Protein AF-F4XIT4-F1 (afdb_monomer)

Foldseek 3Di:
DPDDDPVLLVLLVVLQVVLLVQLLCVFFVVHGPDDPVVSVVSVVVNVVSCVVPVVSDDCQGPVNLFDPDFAPAWDKDFDPAFAFDFAADQDLVSVVVLVVVLCVLVCPPPDPPPPPQFKKKKDFAFQAWKWKFKDAQQATDWIFTCPPRGMTTTLSSLVSLQSQDRRGWQCVLVVFPGGQRMKMWMKGKWAFPVLLVVVQVVCVVVVHDHDLDGHVVRVVLSRGSRSVSSNSSNIHIATQDMDRDDDPPPDPGSDDDDQWSVSRNVVCVSRSHHHRPLMDIASDSVSVVVSFVVCLVCQVVDSGHGFAMKMFRTGVVSQVSQQADPRHRSGIHGHGYNFDKDKWAQQDWDWAQALQQWTFIKTQTDFDDGLRHTDRIAGQGFPVSLVVQQDFHGWIFIWGADVNPHIHTDHTDVVRDDPPTDGDDDDQADPQPRHGWDDDPPDRTIGDPPCQRLNNQLNLLQLCCDPQALVQPLCDSQLSNQCSVVPQDRHNLSLLVDDLVNQCPDPPRHSVSSVSRNVSSLSSLPDFQLRNQCSNVQPPCHSVNSVQLCVQVQAPVSQLPDALLRSCPGPPQHSVNSCRSNVCSVDPVSVVVVVSSVVSNHHRGGPDPDDDDDDAAQAAPAEEEEFEQAPPDDPSRLCVLQVVSRYHYDHADDLRHQEYEDYPPRPPRVVVCVVSVHHYDYPVRSVVSSDDDDDDDDDDDDDDFDDPVQLVLLQQCCDCLALVQPLCHSLQSNQCRVVVQDRHLLSLLVDDLVNSCPDPPDDSVSSVSRNVSSVLSLLDAQLRNQCSLVQPPCHSVNSVQLCVQQVHPVSLLPDALVRQCVGPPRHSVSSVSSNVQSPDPVSVVNVVSSVVSNRDHASLPLQQLCCDCLALVQPLCHSLLSVQCSSVVQDRAPLSLLVDDLVSSCPGPPDDSVSSVSRNVSSVVSLEEAQLRNQSSLVQPPCDSVNSVQLCLQVQDPVSQQPDALVRSCPGVPGHSVNSCSSNVQSVDPVSVVSVVSSVVSNRHHDGDPPRPDDDDQQLAAQAEEEEFEQAPPDDPVRLCVVCVVSRYHYDHADDLRHQEYEDYPCRPPRVVVCVVSVHHYDYPVRSVVSD

Solvent-accessible surface area (backbone atoms only — not comparable to full-atom values): 59706 Å² total; per-residue (Å²): 124,78,82,88,48,73,67,58,56,52,49,51,54,49,44,46,51,52,54,50,53,40,47,43,24,38,60,49,64,74,49,65,83,62,58,68,72,58,52,52,50,50,50,49,51,45,51,52,51,36,66,64,39,59,89,72,64,50,88,55,39,80,79,58,27,62,70,95,68,62,51,96,70,71,50,80,41,72,48,96,64,69,52,66,51,69,44,80,19,73,48,70,66,54,43,51,51,51,50,55,54,50,46,56,72,65,46,78,81,54,70,96,83,63,88,76,81,64,39,30,35,38,33,74,31,68,48,39,35,53,36,42,36,37,22,48,62,42,31,62,75,42,26,27,41,46,70,82,20,51,37,13,40,47,35,38,64,37,50,49,33,25,71,31,52,56,43,47,52,40,43,77,84,66,75,52,96,64,68,60,66,47,41,38,39,30,30,37,32,26,33,37,47,69,55,43,52,50,52,34,51,56,25,53,77,69,72,43,85,63,65,61,42,48,33,60,44,29,49,58,39,62,66,46,51,42,33,63,62,32,40,76,58,58,42,41,50,32,48,80,46,71,45,67,76,88,65,79,92,82,62,88,69,73,67,84,77,60,70,29,51,64,48,33,50,54,48,41,38,56,36,47,34,25,46,68,88,77,49,44,82,20,69,43,73,64,48,48,49,52,54,49,55,56,42,69,76,44,50,84,80,46,68,45,60,62,59,30,35,32,42,30,55,21,47,44,71,57,37,65,74,57,37,61,58,100,54,25,44,60,41,38,37,31,44,32,53,78,59,59,69,40,75,32,37,26,73,39,74,48,73,45,57,38,47,84,17,39,46,29,41,32,36,32,35,46,80,28,76,49,91,65,35,79,41,43,59,25,46,40,78,24,61,61,53,38,60,73,53,67,48,31,44,54,28,33,27,34,33,30,27,57,96,76,71,47,39,30,64,76,44,63,42,74,92,62,44,52,95,83,50,51,79,71,75,80,72,65,41,30,95,84,65,64,46,68,45,47,60,56,92,95,53,75,56,36,23,40,78,60,75,78,25,64,49,23,34,39,36,42,45,44,47,27,27,28,81,78,26,39,45,24,61,78,57,44,67,72,54,41,46,51,35,41,75,72,65,71,33,77,51,76,52,39,63,75,70,65,51,64,69,69,38,39,74,38,89,96,28,49,68,72,55,26,51,49,33,52,51,24,53,60,56,29,30,74,40,55,23,34,25,49,54,28,25,71,59,49,60,84,42,44,62,66,51,20,41,56,51,33,71,78,27,44,32,56,68,55,50,61,69,43,49,46,69,63,45,32,69,38,92,93,36,49,65,69,38,16,46,35,52,39,54,50,56,70,35,67,70,49,50,51,48,51,53,47,34,49,74,72,53,42,40,56,44,50,88,69,83,82,76,86,85,86,83,87,54,79,30,60,89,40,30,34,28,75,40,46,53,48,96,88,46,55,75,63,57,52,47,48,44,36,43,78,12,40,20,44,77,47,97,68,89,52,100,78,41,57,34,36,39,51,26,57,83,45,55,79,65,48,61,53,30,60,78,67,72,40,47,74,34,44,66,71,54,46,59,52,60,47,44,91,68,83,83,86,76,80,87,75,95,75,94,78,81,65,52,77,64,49,44,52,52,43,44,50,28,30,28,80,70,20,41,46,25,65,84,60,41,63,74,53,47,46,50,34,24,70,70,61,66,32,82,51,74,40,38,61,72,72,65,49,65,68,69,38,38,72,38,91,92,33,49,66,74,55,24,54,49,39,52,53,29,49,62,59,31,28,48,37,45,31,31,19,54,52,28,37,71,61,43,59,88,42,46,64,69,50,17,42,52,48,37,67,74,29,61,44,70,67,54,52,64,70,49,50,53,67,67,44,34,73,35,92,94,35,50,66,70,40,22,47,32,51,48,58,47,62,71,34,69,73,51,48,54,50,52,51,44,30,46,74,58,53,47,44,67,37,55,72,61,60,56,49,45,31,43,29,78,67,23,50,50,33,62,86,51,41,62,70,55,49,50,49,36,33,68,71,63,66,32,90,49,73,42,36,60,66,72,66,50,62,67,70,37,38,73,38,92,90,32,50,68,73,54,23,52,50,38,53,54,27,46,62,59,39,28,60,42,50,45,32,23,52,54,25,29,71,62,45,60,84,42,45,66,65,52,18,42,56,48,33,72,78,28,64,43,71,68,53,51,62,69,42,50,46,67,64,45,32,70,39,93,92,39,48,65,70,36,16,47,32,52,40,55,50,58,72,35,67,71,52,50,51,48,54,51,44,30,47,76,54,55,50,44,67,43,64,77,88,77,77,78,81,90,81,72,87,40,85,31,58,88,39,27,35,27,77,34,46,52,47,95,84,51,55,72,65,56,55,48,48,53,39,44,77,31,40,22,44,78,45,97,67,82,52,95,78,40,54,35,36,39,47,26,56,80,30,58,75,56,49,60,53,28,60,77,66,71,38,46,76,30,45,64,70,55,48,60,74,67,105

Radius of gyration: 37.96 Å; Cα contacts (8 Å, |Δi|>4): 1755; chains: 1; bounding box: 98×101×89 Å

InterPro domains:
  IPR001357 BRCT domain [PF00533] (617-687)
  IPR001357 BRCT domain [PF00533] (1017-1092)
  IPR001357 BRCT domain [PS50172] (614-677)
  IPR001357 BRCT domain [PS50172] (1016-1092)
  IPR001357 BRCT domain [SM00292] (616-691)
  IPR001357 BRCT domain [SM00292] (1018-1092)
  IPR001679 NAD-dependent DNA ligase [MF_01588] (6-1092)
  IPR001679 NAD-dependent DNA ligase [TIGR00575] (15-686)
  IPR003583 Helix-hairpin-helix DNA-binding motif, class 1 [SM00278] (467-486)
  IPR003583 Helix-hairpin-helix DNA-binding motif, class 1 [SM00278] (501-520)
  IPR003583 Helix-hairpin-helix DNA-binding motif, class 1 [SM00278] (565-584)
  IPR003583 Helix-hairpin-helix DNA-binding motif, class 1 [SM00278] (720-739)
  IPR003583 Helix-hairpin-helix DNA-binding motif, class 1 [SM00278] (754-773)
  IPR003583 Helix-hairpin-helix DNA-binding motif, class 1 [SM00278] (818-837)
  IPR003583 Helix-hairpin-helix DNA-binding motif, class 1 [SM00278] (869-888)
  IPR003583 Helix-hairpin-helix DNA-binding motif, class 1 [SM00278] (903-922)
  IPR003583 Helix-hairpin-helix DNA-binding motif, class 1 [SM00278] (967-986)
  IPR004149 Zinc-finger, NAD-dependent DNA ligase C4-type [PF03119] (429-455)
  IPR004150 NAD-dependent DNA ligase, OB-fold [PF03120] (344-419)
  IPR010994 RuvA domain 2-like [SSF47781] (425-604)

Nearest PDB structures (foldseek):
  2owo-assembly1_A  TM=8.316E-01  e=5.013E-60  Escherichia coli K-12
  4glx-assembly1_A  TM=8.395E-01  e=7.149E-58  Escherichia coli K-12
  5tt5-assembly1_A  TM=4.351E-01  e=2.251E-58  Escherichia coli K-12
  8ak4-assembly1_A  TM=4.968E-01  e=2.048E-47  Deinococcus radiodurans
  3sgi-assembly1_A  TM=6.002E-01  e=2.952E-33  Mycobacterium tuberculosis

Mean predicted aligned error: 22.15 Å

Sequence (1092 aa):
MAPVTPDVNQRIQELRRLLQNASYAYYVLDNPIMADAIYDQLYRELQELETEYPELVTSDSPTQRVGEKPATGFVSVRHNIPLYSLDNAFNLEEFSQWQERWQRHISGDISQDSGFNTEYVCELKIDGSALALTYENGILVRGVTRGDGSTGEDITQNVRTIRSIPLRLNLDQLNLDQLPALVEVRGEAFLPLDVFERINQERAQAGEPLFANPRNAAAGTLRQLEPRIVAKRQLAFFAYTLHIPNQDSSEEYTIPMPNCQWDALELLQKLGFPVNPHRQCCASLQDVQDYYNYWDARRQDLPYLTDGVVVKINAFGIQQQLGFTQKFPRWAIALKYPAEEAPSRVEAITVNVGRTGAVTPLAILEPVQLAGTTVQRAALHNGDYVAQLDLRVGDTVIVRKAGEIIPEVVRVLPELRPDHAKPFEMPTHCPVCSQPLVRPKGEAVTRCINSSCPAIVKGTLTHWASRNALDINGLGEKIVEQLVDQGLVTSVADLYDLTLDQLVSLERMGHKLAQKLLNAIAKSKTQPWSRVLYGLGIRHVGSVNAQTLVQTFPTIEQLAQATVTDIEGIYGIGPEIAQSVWGWFQISSNQTLIARLREAGLQLEASTKTIALDQTQPLTGKTFVITGTLPTLKRSDAKDLIQNAGGKVTSAVSAKTDYLVVGEDAGSKLEKAQKLGITQLTESQLLVKSQKFPATEEAPTVQLAGTKVQQRALTHWASRNALDINGLGKKIIEQLVDQGLVTSVADLYDLTLEQLVSLKGIGYKLAQKLLNAIAKSKTQPWSRVLYGLGIRHVGSDKAKTLAKKFRNIEQLAQATIPDIEGIYSIGPKIAKSVRDWFQNSSNQTLIDRLREAGLQSIDKRPLTHWASRYALDINGLGKKIVEQLVDQGLVTSVADLYNLTLEQLVSLNGIGHKLAQKLLNAIAKSKTQPWSRVLYGLGIRHVGSVNAQTLVQTFPTIEQLAQATVTDIEGIYGIGPEIAQSVWGWFQISSNQTLIARLREAGLQLEASTKTIALDKSLPLTGKIFVITGTLPTLKRSDAKDLIQNAGGKVTSAVSAKTDYLVVGEDAGSKLEKAQKLGITQLTESQLLDLL

Structure (mmCIF, N/CA/C/O backbone):
data_AF-F4XIT4-F1
#
_entry.id   AF-F4XIT4-F1
#
loop_
_atom_site.group_PDB
_atom_site.id
_atom_site.type_symbol
_atom_site.label_atom_id
_atom_site.label_alt_id
_atom_site.label_comp_id
_atom_site.label_asym_id
_atom_site.label_entity_id
_atom_site.label_seq_id
_atom_site.pdbx_PDB_ins_code
_atom_site.Cartn_x
_atom_site.Cartn_y
_atom_site.Cartn_z
_atom_site.occupancy
_atom_site.B_iso_or_equiv
_atom_site.auth_seq_id
_atom_site.auth_comp_id
_atom_site.auth_asym_id
_atom_site.auth_atom_id
_atom_site.pdbx_PDB_model_num
ATOM 1 N N . MET A 1 1 ? -24.480 -23.392 38.241 1.00 56.50 1 MET A N 1
ATOM 2 C CA . MET A 1 1 ? -23.214 -22.644 38.140 1.00 56.50 1 MET A CA 1
ATOM 3 C C . MET A 1 1 ? -22.768 -22.352 39.552 1.00 56.50 1 MET A C 1
ATOM 5 O O . MET A 1 1 ? -23.574 -21.838 40.325 1.00 56.50 1 MET A O 1
ATOM 9 N N . ALA A 1 2 ? -21.566 -22.791 39.918 1.00 64.69 2 ALA A N 1
ATOM 10 C CA . ALA A 1 2 ? -20.971 -22.407 41.189 1.00 64.69 2 ALA A CA 1
ATOM 11 C C . ALA A 1 2 ? -20.718 -20.886 41.175 1.00 64.69 2 ALA A C 1
ATOM 13 O O . ALA A 1 2 ? -20.442 -20.337 40.109 1.00 64.69 2 ALA A O 1
ATOM 14 N N . PRO A 1 3 ? -20.848 -20.172 42.304 1.00 73.12 3 PRO A N 1
ATOM 15 C CA . PRO A 1 3 ? -20.491 -18.759 42.351 1.00 73.12 3 PRO A CA 1
ATOM 16 C C . PRO A 1 3 ? -18.992 -18.589 42.067 1.00 73.12 3 PRO A C 1
ATOM 18 O O . PRO A 1 3 ? -18.175 -19.335 42.610 1.00 73.12 3 PRO A O 1
ATOM 21 N N . VAL A 1 4 ? -18.630 -17.609 41.233 1.00 77.44 4 VAL A N 1
ATOM 22 C CA . VAL A 1 4 ? -17.225 -17.247 40.990 1.00 77.44 4 VAL A CA 1
ATOM 23 C C . VAL A 1 4 ? -16.597 -16.794 42.305 1.00 77.44 4 VAL A C 1
ATOM 25 O O . VAL A 1 4 ? -16.991 -15.771 42.870 1.00 77.44 4 VAL A O 1
ATOM 28 N N . THR A 1 5 ? -15.609 -17.541 42.794 1.00 84.00 5 THR A N 1
ATOM 29 C CA . THR A 1 5 ? -14.792 -17.121 43.935 1.00 84.00 5 THR A CA 1
ATOM 30 C C . THR A 1 5 ? -13.594 -16.289 43.455 1.00 84.00 5 THR A C 1
ATOM 32 O O . THR A 1 5 ? -13.132 -16.464 42.321 1.00 84.00 5 THR A O 1
ATOM 35 N N . PRO A 1 6 ? -13.054 -15.379 44.289 1.00 81.88 6 PRO A N 1
ATOM 36 C CA . PRO A 1 6 ? -11.839 -14.629 43.961 1.00 81.88 6 PRO A CA 1
ATOM 37 C C . PRO A 1 6 ? -10.653 -15.530 43.580 1.00 81.88 6 PRO A C 1
ATOM 39 O O . PRO A 1 6 ? -9.926 -15.203 42.643 1.00 81.88 6 PRO A O 1
ATOM 42 N N . ASP A 1 7 ? -10.520 -16.687 44.237 1.00 85.75 7 ASP A N 1
ATOM 43 C CA . ASP A 1 7 ? -9.447 -17.658 43.993 1.00 85.75 7 ASP A CA 1
ATOM 44 C C . ASP A 1 7 ? -9.527 -18.277 42.589 1.00 85.75 7 ASP A C 1
ATOM 46 O O . ASP A 1 7 ? -8.511 -18.403 41.906 1.00 85.75 7 ASP A O 1
ATOM 50 N N . VAL A 1 8 ? -10.737 -18.599 42.113 1.00 88.56 8 VAL A N 1
ATOM 51 C CA . VAL A 1 8 ? -10.960 -19.133 40.758 1.00 88.56 8 VAL A CA 1
ATOM 52 C C . VAL A 1 8 ? -10.594 -18.096 39.699 1.00 88.56 8 VAL A C 1
ATOM 54 O O . VAL A 1 8 ? -9.875 -18.405 38.748 1.00 88.56 8 VAL A O 1
ATOM 57 N N . ASN A 1 9 ? -11.034 -16.846 39.872 1.00 87.69 9 ASN A N 1
ATOM 58 C CA . ASN A 1 9 ? -10.683 -15.776 38.939 1.00 87.69 9 ASN A CA 1
ATOM 59 C C . ASN A 1 9 ? -9.163 -15.533 38.923 1.00 87.69 9 ASN A C 1
ATOM 61 O O . ASN A 1 9 ? -8.567 -15.412 37.854 1.00 87.69 9 ASN A O 1
ATOM 65 N N . GLN A 1 10 ? -8.513 -15.527 40.091 1.00 89.19 10 GLN A N 1
ATOM 66 C CA . GLN A 1 10 ? -7.060 -15.387 40.191 1.00 89.19 10 GLN A CA 1
ATOM 67 C C . GLN A 1 10 ? -6.324 -16.541 39.493 1.00 89.19 10 GLN A C 1
ATOM 69 O O . GLN A 1 10 ? -5.370 -16.291 38.752 1.00 89.19 10 GLN A O 1
ATOM 74 N N . ARG A 1 11 ? -6.796 -17.783 39.657 1.00 92.56 11 ARG A N 1
ATOM 75 C CA . ARG A 1 11 ? -6.218 -18.958 38.996 1.00 92.56 11 ARG A CA 1
ATOM 76 C C . ARG A 1 11 ? -6.361 -18.903 37.475 1.00 92.56 11 ARG A C 1
ATOM 78 O O . ARG A 1 11 ? -5.389 -19.159 36.770 1.00 92.56 11 ARG A O 1
ATOM 85 N N . ILE A 1 12 ? -7.524 -18.505 36.956 1.00 91.25 12 ILE A N 1
ATOM 86 C CA . ILE A 1 12 ? -7.738 -18.330 35.509 1.00 91.25 12 ILE A CA 1
ATOM 87 C C . ILE A 1 12 ? -6.773 -17.281 34.935 1.00 91.25 12 ILE A C 1
ATOM 89 O O . ILE A 1 12 ? -6.159 -17.512 33.892 1.00 91.25 12 ILE A O 1
ATOM 93 N N . GLN A 1 13 ? -6.597 -16.142 35.614 1.00 88.06 13 GLN A N 1
ATOM 94 C CA . GLN A 1 13 ? -5.652 -15.105 35.177 1.00 88.06 13 GLN A CA 1
ATOM 95 C C . GLN A 1 13 ? -4.200 -15.602 35.203 1.00 88.06 13 GLN A C 1
ATOM 97 O O . GLN A 1 13 ? -3.432 -15.333 34.277 1.00 88.06 13 GLN A O 1
ATOM 102 N N . GLU A 1 14 ? -3.824 -16.371 36.228 1.00 90.19 14 GLU A N 1
ATOM 103 C CA . GLU A 1 14 ? -2.502 -16.990 36.324 1.00 90.19 14 GLU A CA 1
ATOM 104 C C . GLU A 1 14 ? -2.245 -17.977 35.176 1.00 90.19 14 GLU A C 1
ATOM 106 O O . GLU A 1 14 ? -1.218 -17.870 34.501 1.00 90.19 14 GLU A O 1
ATOM 111 N N . LEU A 1 15 ? -3.182 -18.895 34.918 1.00 91.38 15 LEU A N 1
ATOM 112 C CA . LEU A 1 15 ? -3.086 -19.889 33.846 1.00 91.38 15 LEU A CA 1
ATOM 113 C C . LEU A 1 15 ? -2.955 -19.225 32.474 1.00 91.38 15 LEU A C 1
ATOM 115 O O . LEU A 1 15 ? -2.073 -19.589 31.695 1.00 91.38 15 LEU A O 1
ATOM 119 N N . ARG A 1 16 ? -3.774 -18.200 32.197 1.00 89.31 16 ARG A N 1
ATOM 120 C CA . ARG A 1 16 ? -3.683 -17.409 30.959 1.00 89.31 16 ARG A CA 1
ATOM 121 C C 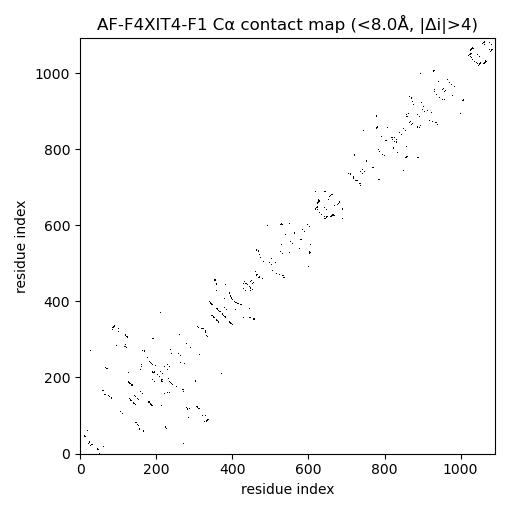. ARG A 1 16 ? -2.291 -16.809 30.785 1.00 89.31 16 ARG A C 1
ATOM 123 O O . ARG A 1 16 ? -1.692 -16.980 29.725 1.00 89.31 16 ARG A O 1
ATOM 130 N N . ARG A 1 17 ? -1.751 -16.175 31.831 1.00 85.81 17 ARG A N 1
ATOM 131 C CA . ARG A 1 17 ? -0.411 -15.568 31.811 1.00 85.81 17 ARG A CA 1
ATOM 132 C C . ARG A 1 17 ? 0.689 -16.608 31.581 1.00 85.81 17 ARG A C 1
ATOM 134 O O . ARG A 1 17 ? 1.558 -16.392 30.740 1.00 85.81 17 ARG A O 1
ATOM 141 N N . LEU A 1 18 ? 0.652 -17.739 32.289 1.00 88.88 18 LEU A N 1
ATOM 142 C CA . LEU A 1 18 ? 1.642 -18.816 32.144 1.00 88.88 18 LEU A CA 1
ATOM 143 C C . LEU A 1 18 ? 1.641 -19.402 30.728 1.00 88.88 18 LEU A C 1
ATOM 145 O O . LEU A 1 18 ? 2.694 -19.489 30.096 1.00 88.88 18 LEU A O 1
ATOM 149 N N . LEU A 1 19 ? 0.461 -19.744 30.205 1.00 87.19 19 LEU A N 1
ATOM 150 C CA . LEU A 1 19 ? 0.303 -20.299 28.860 1.00 87.19 19 LEU A CA 1
ATOM 151 C C . LEU A 1 19 ? 0.707 -19.295 27.778 1.00 87.19 19 LEU A C 1
ATOM 153 O O . LEU A 1 19 ? 1.306 -19.675 26.770 1.00 87.19 19 LEU A O 1
ATOM 157 N N . GLN A 1 20 ? 0.409 -18.011 27.971 1.00 83.88 20 GLN A N 1
ATOM 158 C CA . GLN A 1 20 ? 0.801 -16.963 27.035 1.00 83.88 20 GLN A CA 1
ATOM 159 C C . GLN A 1 20 ? 2.323 -16.771 27.006 1.00 83.88 20 GLN A C 1
ATOM 161 O O . GLN A 1 20 ? 2.902 -16.747 25.920 1.00 83.88 20 GLN A O 1
ATOM 166 N N . ASN A 1 21 ? 2.975 -16.730 28.171 1.00 82.38 21 ASN A N 1
ATOM 167 C CA . ASN A 1 21 ? 4.432 -16.628 28.277 1.00 82.38 21 ASN A CA 1
ATOM 168 C C . ASN A 1 21 ? 5.138 -17.848 27.672 1.00 82.38 21 ASN A C 1
ATOM 170 O O . ASN A 1 21 ? 6.089 -17.686 26.909 1.00 82.38 21 ASN A O 1
ATOM 174 N N . ALA A 1 22 ? 4.644 -19.058 27.950 1.00 83.19 22 ALA A N 1
ATOM 175 C CA . ALA A 1 22 ? 5.177 -20.285 27.363 1.00 83.19 22 ALA A CA 1
ATOM 176 C C . ALA A 1 22 ? 4.998 -20.313 25.835 1.00 83.19 22 ALA A C 1
ATOM 178 O O . ALA A 1 22 ? 5.936 -20.640 25.111 1.00 83.19 22 ALA A O 1
ATOM 179 N N . SER A 1 23 ? 3.829 -19.892 25.332 1.00 78.44 23 SER A N 1
ATOM 180 C CA . SER A 1 23 ? 3.573 -19.805 23.886 1.00 78.44 23 SER A CA 1
ATOM 181 C C . SER A 1 23 ? 4.498 -18.791 23.209 1.00 78.44 23 SER A C 1
ATOM 183 O O . SER A 1 23 ? 5.021 -19.065 22.135 1.00 78.44 23 SER A O 1
ATOM 185 N N . TYR A 1 24 ? 4.714 -17.626 23.823 1.00 76.38 24 TYR A N 1
ATOM 186 C CA . TYR A 1 24 ? 5.636 -16.615 23.305 1.00 76.38 24 TYR A CA 1
ATOM 187 C C . TYR A 1 24 ? 7.074 -17.148 23.245 1.00 76.38 24 TYR A C 1
ATOM 189 O O . TYR A 1 24 ? 7.727 -17.061 22.209 1.00 76.38 24 TYR A O 1
ATOM 197 N N . ALA A 1 25 ? 7.545 -17.770 24.325 1.00 78.44 25 ALA A N 1
ATOM 198 C CA . ALA A 1 25 ? 8.884 -18.340 24.382 1.00 78.44 25 ALA A CA 1
ATOM 199 C C . ALA A 1 25 ? 9.107 -19.426 23.312 1.00 78.44 25 ALA A C 1
ATOM 201 O O . ALA A 1 25 ? 10.135 -19.426 22.645 1.00 78.44 25 ALA A O 1
ATOM 202 N N . TYR A 1 26 ? 8.112 -20.289 23.091 1.00 75.62 26 TYR A N 1
ATOM 203 C CA . TYR A 1 26 ? 8.162 -21.334 22.070 1.00 75.62 26 TYR A CA 1
ATOM 204 C C . TYR A 1 26 ? 8.095 -20.760 20.644 1.00 75.62 26 TYR A C 1
ATOM 206 O O . TYR A 1 26 ? 9.008 -20.944 19.853 1.00 75.62 26 TYR A O 1
ATOM 214 N N . TYR A 1 27 ? 7.020 -20.041 20.300 1.00 68.44 27 TYR A N 1
ATOM 215 C CA . TYR A 1 27 ? 6.718 -19.679 18.906 1.00 68.44 27 TYR A CA 1
ATOM 216 C C . TYR A 1 27 ? 7.374 -18.383 18.421 1.00 68.44 27 TYR A C 1
ATOM 218 O O . TYR A 1 27 ? 7.355 -18.113 17.221 1.00 68.44 27 TYR A O 1
ATOM 226 N N . VAL A 1 28 ? 7.870 -17.540 19.331 1.00 62.44 28 VAL A N 1
ATOM 227 C CA . VAL A 1 28 ? 8.440 -16.229 18.985 1.00 62.44 28 VAL A CA 1
ATOM 228 C C . VAL A 1 28 ? 9.927 -16.152 19.295 1.00 62.44 28 VAL A C 1
ATOM 230 O O . VAL A 1 28 ? 10.676 -15.602 18.492 1.00 62.44 28 VAL A O 1
ATOM 233 N N . LEU A 1 29 ? 10.355 -16.688 20.441 1.00 71.69 29 LEU A N 1
ATOM 234 C CA . LEU A 1 29 ? 11.765 -16.671 20.841 1.00 71.69 29 LEU A CA 1
ATOM 235 C C . LEU A 1 29 ? 12.539 -17.926 20.431 1.00 71.69 29 LEU A C 1
ATOM 237 O O . LEU A 1 29 ? 13.758 -17.919 20.573 1.00 71.69 29 LEU A O 1
ATOM 241 N N . ASP A 1 30 ? 11.848 -18.975 19.975 1.00 68.88 30 ASP A N 1
ATOM 242 C CA . ASP A 1 30 ? 12.431 -20.297 19.705 1.00 68.88 30 ASP A CA 1
ATOM 243 C C . ASP A 1 30 ? 13.242 -20.839 20.903 1.00 68.88 30 ASP A C 1
ATOM 245 O O . ASP A 1 30 ? 14.315 -21.421 20.776 1.00 68.88 30 ASP A O 1
ATOM 249 N N . ASN A 1 31 ? 12.746 -20.572 22.117 1.00 79.12 31 ASN A N 1
ATOM 250 C CA . ASN A 1 31 ? 13.399 -20.923 23.376 1.00 79.12 31 ASN A CA 1
ATOM 251 C C . ASN A 1 31 ? 12.355 -21.382 24.412 1.00 79.12 31 ASN A C 1
ATOM 253 O O . ASN A 1 31 ? 11.935 -20.592 25.264 1.00 79.12 31 ASN A O 1
ATOM 257 N N . PRO A 1 32 ? 11.873 -22.634 24.329 1.00 80.31 32 PRO A N 1
ATOM 258 C CA . PRO A 1 32 ? 10.793 -23.124 25.177 1.00 80.31 32 PRO A CA 1
ATOM 259 C C . PRO A 1 32 ? 11.192 -23.152 26.660 1.00 80.31 32 PRO A C 1
ATOM 261 O O . PRO A 1 32 ? 12.139 -23.822 27.061 1.00 80.31 32 PRO A O 1
ATOM 264 N N . ILE A 1 33 ? 10.416 -22.459 27.498 1.00 85.69 33 ILE A N 1
ATOM 265 C CA . ILE A 1 33 ? 10.616 -22.393 28.961 1.00 85.69 33 ILE A CA 1
ATOM 266 C C . ILE A 1 33 ? 9.825 -23.458 29.738 1.00 85.69 33 ILE A C 1
ATOM 268 O O . ILE A 1 33 ? 9.900 -23.521 30.963 1.00 85.69 33 ILE A O 1
ATOM 272 N N . MET A 1 34 ? 9.010 -24.254 29.042 1.00 85.38 34 MET A N 1
ATOM 273 C CA . MET A 1 34 ? 8.102 -25.245 29.617 1.00 85.38 34 MET A CA 1
ATOM 274 C C . MET A 1 34 ? 8.010 -26.452 28.683 1.00 85.38 34 MET A C 1
ATOM 276 O O . MET A 1 34 ? 7.952 -26.280 27.469 1.00 85.38 34 MET A O 1
ATOM 280 N N . ALA A 1 35 ? 7.980 -27.660 29.249 1.00 81.56 35 ALA A N 1
ATOM 281 C CA . ALA A 1 35 ? 7.771 -28.885 28.482 1.00 81.56 35 ALA A CA 1
ATOM 282 C C . ALA A 1 35 ? 6.320 -28.997 27.982 1.00 81.56 35 ALA A C 1
ATOM 284 O O . ALA A 1 35 ? 5.388 -28.673 28.722 1.00 81.56 35 ALA A O 1
ATOM 285 N N . ASP A 1 36 ? 6.127 -29.541 26.778 1.00 77.94 36 ASP A N 1
ATOM 286 C CA . ASP A 1 36 ? 4.820 -29.652 26.110 1.00 77.94 36 ASP A CA 1
ATOM 287 C C . ASP A 1 36 ? 3.750 -30.333 26.980 1.00 77.94 36 ASP A C 1
ATOM 289 O O . ASP A 1 36 ? 2.622 -29.856 27.075 1.00 77.94 36 ASP A O 1
ATOM 293 N N . ALA A 1 37 ? 4.116 -31.393 27.710 1.00 80.19 37 ALA A N 1
ATOM 294 C CA . ALA A 1 37 ? 3.189 -32.101 28.596 1.00 80.19 37 ALA A CA 1
ATOM 295 C C . ALA A 1 37 ? 2.639 -31.216 29.733 1.00 80.19 37 ALA A C 1
ATOM 297 O O . ALA A 1 37 ? 1.480 -31.356 30.122 1.00 80.19 37 ALA A O 1
ATOM 298 N N . ILE A 1 38 ? 3.458 -30.296 30.257 1.00 86.06 38 ILE A N 1
ATOM 299 C CA . ILE A 1 38 ? 3.048 -29.353 31.309 1.00 86.06 38 ILE A CA 1
ATOM 300 C C . ILE A 1 38 ? 2.149 -28.272 30.705 1.00 86.06 38 ILE A C 1
ATOM 302 O O . ILE A 1 38 ? 1.125 -27.930 31.295 1.00 86.06 38 ILE A O 1
ATOM 306 N N . TYR A 1 39 ? 2.493 -27.770 29.515 1.00 86.56 39 TYR A N 1
ATOM 307 C CA . TYR A 1 39 ? 1.659 -26.806 28.797 1.00 86.56 39 TYR A CA 1
ATOM 308 C C . TYR A 1 39 ? 0.255 -27.366 28.555 1.00 86.56 39 TYR A C 1
ATOM 310 O O . TYR A 1 39 ? -0.735 -26.715 28.886 1.00 86.56 39 TYR A O 1
ATOM 318 N N . ASP A 1 40 ? 0.164 -28.595 28.044 1.00 81.94 40 ASP A N 1
ATOM 319 C CA . ASP A 1 40 ? -1.107 -29.263 27.770 1.00 81.94 40 ASP A CA 1
ATOM 320 C C . ASP A 1 40 ? -1.942 -29.469 29.037 1.00 81.94 40 ASP A C 1
ATOM 322 O O . ASP A 1 40 ? -3.165 -29.331 28.997 1.00 81.94 40 ASP A O 1
ATOM 326 N N . GLN A 1 41 ? -1.302 -29.779 30.167 1.00 88.31 41 GLN A N 1
ATOM 327 C CA . GLN A 1 41 ? -1.987 -29.913 31.451 1.00 88.31 41 GLN A CA 1
ATOM 328 C C . GLN A 1 41 ? -2.590 -28.577 31.906 1.00 88.31 41 GLN A C 1
ATOM 330 O O . GLN A 1 41 ? -3.776 -28.526 32.226 1.00 88.31 41 GLN A O 1
ATOM 335 N N . LEU A 1 42 ? -1.806 -27.495 31.887 1.00 90.75 42 LEU A N 1
ATOM 336 C CA . LEU A 1 42 ? -2.282 -26.157 32.262 1.00 90.75 42 LEU A CA 1
ATOM 337 C C . LEU A 1 42 ? -3.357 -25.639 31.295 1.00 90.75 42 LEU A C 1
ATOM 339 O O . LEU A 1 42 ? -4.286 -24.945 31.706 1.00 90.75 42 LEU A O 1
ATOM 343 N N . TYR A 1 43 ? -3.253 -25.987 30.010 1.00 88.38 43 TYR A N 1
ATOM 344 C CA . TYR A 1 43 ? -4.253 -25.648 29.002 1.00 88.38 43 TYR A CA 1
ATOM 345 C C . TYR A 1 43 ? -5.583 -26.360 29.263 1.00 88.38 43 TYR A C 1
ATOM 347 O O . TYR A 1 43 ? -6.633 -25.722 29.194 1.00 88.38 43 TYR A O 1
ATOM 355 N N . ARG A 1 44 ? -5.551 -27.657 29.606 1.00 87.62 44 ARG A N 1
ATOM 356 C CA . ARG A 1 44 ? -6.756 -28.412 29.993 1.00 87.62 44 ARG A CA 1
ATOM 357 C C . ARG A 1 44 ? -7.389 -27.852 31.259 1.00 87.62 44 ARG A C 1
ATOM 359 O O . ARG A 1 44 ? -8.595 -27.652 31.267 1.00 87.62 44 ARG A O 1
ATOM 366 N N .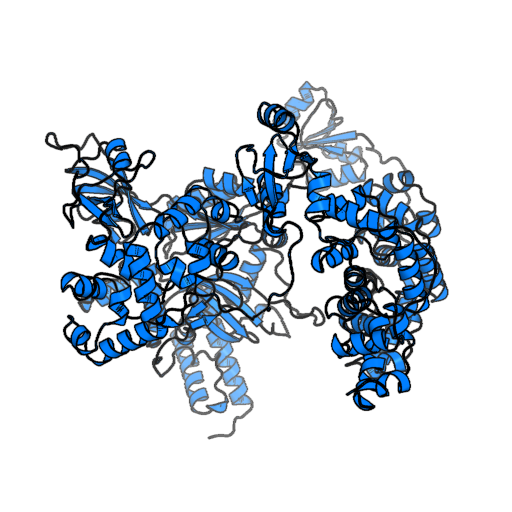 GLU A 1 45 ? -6.586 -27.526 32.271 1.00 92.56 45 GLU A N 1
ATOM 367 C CA . GLU A 1 45 ? -7.077 -26.894 33.502 1.00 92.56 45 GLU A CA 1
ATOM 368 C C . GLU A 1 45 ? -7.799 -25.569 33.198 1.00 92.56 45 GLU A C 1
ATOM 370 O O . GLU A 1 45 ? -8.913 -25.342 33.667 1.00 92.56 45 GLU A O 1
ATOM 375 N N . LEU A 1 46 ? -7.214 -24.713 32.350 1.00 92.00 46 LEU A N 1
ATOM 376 C CA . LEU A 1 46 ? -7.860 -23.468 31.924 1.00 92.00 46 LEU A CA 1
ATOM 377 C C . LEU A 1 46 ? -9.172 -23.734 31.172 1.00 92.00 46 LEU A C 1
ATOM 379 O O . LEU A 1 46 ? -10.157 -23.037 31.399 1.00 92.00 46 LEU A O 1
ATOM 383 N N . GLN A 1 47 ? -9.189 -24.731 30.287 1.00 89.12 47 GLN A N 1
ATOM 384 C CA . GLN A 1 47 ? -10.371 -25.098 29.512 1.00 89.12 47 GLN A CA 1
ATOM 385 C C . GLN A 1 47 ? -11.506 -25.630 30.402 1.00 89.12 47 GLN A C 1
ATOM 387 O O . GLN A 1 47 ? -12.666 -25.280 30.183 1.00 89.12 47 GLN A O 1
ATOM 392 N N . GLU A 1 48 ? -11.189 -26.449 31.404 1.00 91.12 48 GLU A N 1
ATOM 393 C CA . GLU A 1 48 ? -12.150 -26.958 32.389 1.00 91.12 48 GLU A CA 1
ATOM 394 C C . GLU A 1 48 ? -12.755 -25.808 33.202 1.00 91.12 48 GLU A C 1
ATOM 396 O O . GLU A 1 48 ? -13.979 -25.679 33.262 1.00 91.12 48 GLU A O 1
ATOM 401 N N . LEU A 1 49 ? -11.914 -24.908 33.724 1.00 90.94 49 LEU A N 1
ATOM 402 C CA . LEU A 1 49 ? -12.361 -23.733 34.478 1.00 90.94 49 LEU A CA 1
ATOM 403 C C . LEU A 1 49 ? -13.226 -22.787 33.632 1.00 90.94 49 LEU A C 1
ATOM 405 O O . LEU A 1 49 ? -14.248 -22.296 34.097 1.00 90.94 49 LEU A O 1
ATOM 409 N N . GLU A 1 50 ? -12.862 -22.543 32.376 1.00 91.50 50 GLU A N 1
ATOM 410 C CA . GLU A 1 50 ? -13.660 -21.713 31.465 1.00 91.50 50 GLU A CA 1
ATOM 411 C C . GLU A 1 50 ? -14.979 -22.370 31.037 1.00 91.50 50 GLU A C 1
ATOM 413 O O . GLU A 1 50 ? -15.943 -21.670 30.726 1.00 91.50 50 GLU A O 1
ATOM 418 N N . THR A 1 51 ? -15.044 -23.704 31.049 1.00 88.44 51 THR A N 1
ATOM 419 C CA . THR A 1 51 ? -16.286 -24.454 30.815 1.00 88.44 51 THR A CA 1
ATOM 420 C C . THR A 1 51 ? -17.215 -24.374 32.027 1.00 88.44 51 THR A C 1
ATOM 422 O O . THR A 1 51 ? -18.429 -24.248 31.866 1.00 88.44 51 THR A O 1
ATOM 425 N N . GLU A 1 52 ? -16.659 -24.434 33.240 1.00 90.38 52 GLU A N 1
ATOM 426 C CA . GLU A 1 52 ? -17.415 -24.329 34.492 1.00 90.38 52 GLU A CA 1
ATOM 427 C C . GLU A 1 52 ? -17.890 -22.893 34.780 1.00 90.38 52 GLU A C 1
ATOM 429 O O . GLU A 1 52 ? -19.010 -22.707 35.270 1.00 90.38 52 GLU A O 1
ATOM 434 N N . TYR A 1 53 ? -17.091 -21.891 34.390 1.00 89.69 53 TYR A N 1
ATOM 435 C CA . TYR A 1 53 ? -17.366 -20.457 34.552 1.00 89.69 53 TYR A CA 1
ATOM 436 C C . TYR A 1 53 ? -17.350 -19.688 33.207 1.00 89.69 53 TYR A C 1
ATOM 438 O O . TYR A 1 53 ? -16.455 -18.866 32.968 1.00 89.69 53 TYR A O 1
ATOM 446 N N . PRO A 1 54 ? -18.340 -19.908 32.316 1.00 87.00 54 PRO A N 1
ATOM 447 C CA . PRO A 1 54 ? -18.439 -19.255 31.006 1.00 87.00 54 PRO A CA 1
ATOM 448 C C . PRO A 1 54 ? -18.383 -17.721 31.033 1.00 87.00 54 PRO A C 1
ATOM 450 O O . PRO A 1 54 ? -17.917 -17.098 30.082 1.00 87.00 54 PRO A O 1
ATOM 453 N N . GLU A 1 55 ? -18.849 -17.092 32.114 1.00 87.06 55 GLU A N 1
ATOM 454 C CA . GLU A 1 55 ? -18.825 -15.642 32.322 1.00 87.06 55 GLU A CA 1
ATOM 455 C C . GLU A 1 55 ? -17.410 -15.059 32.456 1.00 87.06 55 GLU A C 1
ATOM 457 O O . GLU A 1 55 ? -17.229 -13.852 32.296 1.00 87.06 55 GLU A O 1
ATOM 462 N N . LEU A 1 56 ? -16.405 -15.900 32.729 1.00 87.25 56 LEU A N 1
ATOM 463 C CA . LEU A 1 56 ? -15.005 -15.495 32.839 1.00 87.25 56 LEU A CA 1
ATOM 464 C C . LEU A 1 56 ? -14.232 -15.650 31.528 1.00 87.25 56 LEU A C 1
ATOM 466 O O . LEU A 1 56 ? -13.081 -15.211 31.464 1.00 87.25 56 LEU A O 1
ATOM 470 N N . VAL A 1 57 ? -14.823 -16.240 30.482 1.00 87.50 57 VAL A N 1
ATOM 471 C CA . VAL A 1 57 ? -14.183 -16.417 29.170 1.00 87.50 57 VAL A CA 1
ATOM 472 C C . VAL A 1 57 ? -13.954 -15.061 28.509 1.00 87.50 57 VAL A C 1
ATOM 474 O O . VAL A 1 57 ? -14.886 -14.296 28.265 1.00 87.50 57 VAL A O 1
ATOM 477 N N . THR A 1 58 ? -12.699 -14.767 28.177 1.00 87.06 58 THR A N 1
ATOM 478 C CA . THR A 1 58 ? -12.311 -13.534 27.486 1.00 87.06 58 THR A CA 1
ATOM 479 C C . THR A 1 58 ? -11.806 -13.834 26.082 1.00 87.06 58 THR A C 1
ATOM 481 O O . THR A 1 58 ? -11.271 -14.905 25.800 1.00 87.06 58 THR A O 1
ATOM 484 N N . SER A 1 59 ? -11.966 -12.875 25.170 1.00 84.06 59 SER A N 1
ATOM 485 C CA . SER A 1 59 ? -11.635 -13.049 23.750 1.00 84.06 59 SER A CA 1
ATOM 486 C C . SER A 1 59 ? -10.134 -13.211 23.466 1.00 84.06 59 SER A C 1
ATOM 488 O O . SER A 1 59 ? -9.786 -13.615 22.353 1.00 84.06 59 SER A O 1
ATOM 490 N N . ASP A 1 60 ? -9.282 -12.901 24.446 1.00 82.69 60 ASP A N 1
ATOM 491 C CA . ASP A 1 60 ? -7.826 -13.045 24.454 1.00 82.69 60 ASP A CA 1
ATOM 492 C C . ASP A 1 60 ? -7.329 -14.328 25.142 1.00 82.69 60 ASP A C 1
ATOM 494 O O . ASP A 1 60 ? -6.122 -14.579 25.158 1.00 82.69 60 ASP A O 1
ATOM 498 N N . SER A 1 61 ? -8.228 -15.162 25.678 1.00 87.88 61 SER A N 1
ATOM 499 C CA . SER A 1 61 ? -7.836 -16.422 26.311 1.00 87.88 61 SER A CA 1
ATOM 500 C C . SER A 1 61 ? -7.188 -17.390 25.300 1.00 87.88 61 SER A C 1
ATOM 502 O O . SER A 1 61 ? -7.665 -17.504 24.163 1.00 87.88 61 SER A O 1
ATOM 504 N N . PRO A 1 62 ? -6.128 -18.138 25.681 1.00 84.12 62 PRO A N 1
ATOM 505 C CA . PRO A 1 62 ? -5.505 -19.162 24.836 1.00 84.12 62 PRO A CA 1
ATOM 506 C C . PRO A 1 62 ? -6.474 -20.214 24.270 1.00 84.12 62 PRO A C 1
ATOM 508 O O . PRO A 1 62 ? -6.208 -20.786 23.208 1.00 84.12 62 PRO A O 1
ATOM 511 N N . THR A 1 63 ? -7.599 -20.460 24.944 1.00 86.62 63 THR A N 1
ATOM 512 C CA . THR A 1 63 ? -8.656 -21.386 24.502 1.00 86.62 63 THR A CA 1
ATOM 513 C C . THR A 1 63 ? -9.435 -20.863 23.291 1.00 86.62 63 THR A C 1
ATOM 515 O O . THR A 1 63 ? -9.931 -21.645 22.486 1.00 86.62 63 THR A O 1
ATOM 518 N N . GLN A 1 64 ? -9.463 -19.543 23.078 1.00 85.06 64 GLN A N 1
ATOM 519 C CA . GLN A 1 64 ? -10.251 -18.881 22.030 1.00 85.06 64 GLN A CA 1
ATOM 520 C C . GLN A 1 64 ? -9.520 -18.768 20.682 1.00 85.06 64 GLN A C 1
ATOM 522 O O . GLN A 1 64 ? -9.966 -18.048 19.783 1.00 85.06 64 GLN A O 1
ATOM 527 N N . ARG A 1 65 ? -8.375 -19.450 20.517 1.00 81.06 65 ARG A N 1
ATOM 528 C CA . ARG A 1 65 ? -7.594 -19.422 19.267 1.00 81.06 65 ARG A CA 1
ATOM 529 C C . ARG A 1 65 ? -8.255 -20.168 18.110 1.00 81.06 65 ARG A C 1
ATOM 531 O O . ARG A 1 65 ? -8.010 -19.804 16.964 1.00 81.06 65 ARG A O 1
ATOM 538 N N . VAL A 1 66 ? -9.059 -21.195 18.387 1.00 73.25 66 VAL A N 1
ATOM 539 C CA . VAL A 1 66 ? -9.731 -22.012 17.366 1.00 73.25 66 VAL A CA 1
ATOM 540 C C . VAL A 1 66 ? -11.238 -21.937 17.589 1.00 73.25 66 VAL A C 1
ATOM 542 O O . VAL A 1 66 ? -11.749 -22.481 18.560 1.00 73.25 66 VAL A O 1
ATOM 545 N N . GLY A 1 67 ? -11.953 -21.252 16.694 1.00 60.16 67 GLY A N 1
ATOM 546 C CA . GLY A 1 67 ? -13.413 -21.161 16.757 1.00 60.16 67 GLY A CA 1
ATOM 547 C C . GLY A 1 67 ? -14.106 -22.508 16.506 1.00 60.16 67 GLY A C 1
ATOM 548 O O . GLY A 1 67 ? -13.591 -23.367 15.789 1.00 60.16 67 GLY A O 1
ATOM 549 N N . GLU A 1 68 ? -15.300 -22.696 17.077 1.00 53.03 68 GLU A N 1
ATOM 550 C CA . GLU A 1 68 ? -16.079 -23.934 16.909 1.00 53.03 68 GLU A CA 1
ATOM 551 C C . GLU A 1 68 ? -16.897 -23.996 15.611 1.00 53.03 68 GLU A C 1
ATOM 553 O O . GLU A 1 68 ? -17.277 -25.087 15.186 1.00 53.03 68 GLU A O 1
ATOM 558 N N . LYS A 1 69 ? -17.183 -22.847 14.981 1.00 59.69 69 LYS A N 1
ATOM 559 C CA . LYS A 1 69 ? -18.045 -22.758 13.792 1.00 59.69 69 LYS A CA 1
ATOM 560 C C . LYS A 1 69 ? -17.288 -22.198 12.581 1.00 59.69 69 LYS A C 1
ATOM 562 O O . LYS A 1 69 ? -16.708 -21.116 12.708 1.00 59.69 69 LYS A O 1
ATOM 567 N N . PRO A 1 70 ? -17.348 -22.860 11.408 1.00 69.94 70 PRO A N 1
ATOM 568 C CA . PRO A 1 70 ? -16.825 -22.295 10.170 1.00 69.94 70 PRO A CA 1
ATOM 569 C C . PRO A 1 70 ? -17.506 -20.970 9.817 1.00 69.94 70 PRO A C 1
ATOM 571 O O . PRO A 1 70 ? -18.702 -20.770 10.055 1.00 69.94 70 PRO A O 1
ATOM 574 N N . ALA A 1 71 ? -16.743 -20.066 9.210 1.00 72.06 71 ALA A N 1
ATOM 575 C CA . ALA A 1 71 ? -17.256 -18.806 8.699 1.00 72.06 71 ALA A CA 1
ATOM 576 C C . ALA A 1 71 ? -18.218 -19.049 7.522 1.00 72.06 71 ALA A C 1
ATOM 578 O O . ALA A 1 71 ? -17.963 -19.871 6.643 1.00 72.06 71 ALA A O 1
ATOM 579 N N . THR A 1 72 ? -19.314 -18.289 7.458 1.00 64.25 72 THR A N 1
ATOM 580 C CA . THR A 1 72 ? -20.253 -18.321 6.319 1.00 64.25 72 THR A CA 1
ATOM 581 C C . THR A 1 72 ? -19.714 -17.582 5.087 1.00 64.25 72 THR A C 1
ATOM 583 O O . THR A 1 72 ? -20.212 -17.776 3.979 1.00 64.25 72 THR A O 1
ATOM 586 N N . GLY A 1 73 ? -18.690 -16.743 5.275 1.00 71.38 73 GLY A N 1
ATOM 587 C CA . GLY A 1 73 ? -18.008 -15.956 4.252 1.00 71.38 73 GLY A CA 1
ATOM 588 C C . GLY A 1 73 ? -17.144 -14.860 4.882 1.00 71.38 73 GLY A C 1
ATOM 589 O O . GLY A 1 73 ? -17.237 -14.608 6.083 1.00 71.38 73 GLY A O 1
ATOM 590 N N . PHE A 1 74 ? -16.323 -14.192 4.071 1.00 82.38 74 PHE A N 1
ATOM 591 C CA . PHE A 1 74 ? -15.519 -13.049 4.512 1.00 82.38 74 PHE A CA 1
ATOM 592 C C . PHE A 1 74 ? -16.182 -11.729 4.131 1.00 82.38 74 PHE A C 1
ATOM 594 O O . PHE A 1 74 ? -16.770 -11.597 3.055 1.00 82.38 74 PHE A O 1
ATOM 601 N N . VAL A 1 75 ? -16.069 -10.741 5.015 1.00 83.38 75 VAL A N 1
ATOM 602 C CA . VAL A 1 75 ? -16.594 -9.392 4.792 1.00 83.38 75 VAL A CA 1
ATOM 603 C C . VAL A 1 75 ? -15.452 -8.482 4.374 1.00 83.38 75 VAL A C 1
ATOM 605 O O . VAL A 1 75 ? -14.351 -8.554 4.917 1.00 83.38 75 VAL A O 1
ATOM 608 N N . SER A 1 76 ? -15.713 -7.613 3.399 1.00 82.19 76 SER A N 1
ATOM 609 C CA . SER A 1 76 ? -14.731 -6.624 2.976 1.00 82.19 76 SER A CA 1
ATOM 610 C C . SER A 1 76 ? -14.759 -5.409 3.905 1.00 82.19 76 SER A C 1
ATOM 612 O O . SER A 1 76 ? -15.820 -4.827 4.133 1.00 82.19 76 SER A O 1
ATOM 614 N N . VAL A 1 77 ? -13.600 -5.029 4.441 1.00 85.25 77 VAL A N 1
ATOM 615 C CA . VAL A 1 77 ? -13.437 -3.949 5.419 1.00 85.25 77 VAL A CA 1
ATOM 616 C C . VAL A 1 77 ? -12.350 -2.990 4.952 1.00 85.25 77 VAL A C 1
ATOM 618 O O . VAL A 1 77 ? -11.313 -3.396 4.424 1.00 85.25 77 VAL A O 1
ATOM 621 N N . ARG A 1 78 ? -12.596 -1.691 5.130 1.00 84.00 78 ARG A N 1
ATOM 622 C CA . ARG A 1 78 ? -11.632 -0.641 4.803 1.00 84.00 78 ARG A CA 1
ATOM 623 C C . ARG A 1 78 ? -10.502 -0.625 5.832 1.00 84.00 78 ARG A C 1
ATOM 625 O O . ARG A 1 78 ? -10.764 -0.672 7.030 1.00 84.00 78 ARG A O 1
ATOM 632 N N . HIS A 1 79 ? -9.267 -0.498 5.361 1.00 85.12 79 HIS A N 1
ATOM 633 C CA . HIS A 1 79 ? -8.110 -0.295 6.227 1.00 85.12 79 HIS A CA 1
ATOM 634 C C . HIS A 1 79 ? -8.145 1.105 6.839 1.00 85.12 79 HIS A C 1
ATOM 636 O O . HIS A 1 79 ? -8.403 2.088 6.139 1.00 85.12 79 HIS A O 1
ATOM 642 N N . ASN A 1 80 ? -7.836 1.206 8.129 1.00 77.06 80 ASN A N 1
ATOM 643 C CA . ASN A 1 80 ? -7.690 2.493 8.813 1.00 77.06 80 ASN A CA 1
ATOM 644 C C . ASN A 1 80 ? -6.507 3.288 8.238 1.00 77.06 80 ASN A C 1
ATOM 646 O O . ASN A 1 80 ? -6.588 4.503 8.059 1.00 77.06 80 ASN A O 1
ATOM 650 N N . ILE A 1 81 ? -5.441 2.578 7.863 1.00 78.88 81 ILE A N 1
ATOM 651 C CA . ILE A 1 81 ? -4.271 3.123 7.181 1.00 78.88 81 ILE A CA 1
ATOM 652 C C . ILE A 1 81 ? -4.061 2.322 5.893 1.00 78.88 81 ILE A C 1
ATOM 654 O O . ILE A 1 81 ? -3.978 1.095 5.961 1.00 78.88 81 ILE A O 1
ATOM 658 N N . PRO A 1 82 ? -3.911 2.958 4.719 1.00 77.62 82 PRO A N 1
ATOM 659 C CA . PRO A 1 82 ? -3.694 2.231 3.469 1.00 77.62 82 PRO A CA 1
ATOM 660 C C . PRO A 1 82 ? -2.434 1.347 3.491 1.00 77.62 82 PRO A C 1
ATOM 662 O O . PRO A 1 82 ? -1.373 1.766 3.969 1.00 77.62 82 PRO A O 1
ATOM 665 N N . LEU A 1 83 ? -2.533 0.125 2.964 1.00 80.44 83 LEU A N 1
ATOM 666 C CA . LEU A 1 83 ? -1.395 -0.753 2.683 1.00 80.44 83 LEU A CA 1
ATOM 667 C C . LEU A 1 83 ? -0.859 -0.457 1.280 1.00 80.44 83 LEU A C 1
ATOM 669 O O . LEU A 1 83 ? -1.461 -0.830 0.272 1.00 80.44 83 LEU A O 1
ATOM 673 N N . TYR A 1 84 ? 0.294 0.204 1.226 1.00 82.31 84 TYR A N 1
ATOM 674 C CA . TYR A 1 84 ? 1.003 0.483 -0.019 1.00 82.31 84 TYR A CA 1
ATOM 675 C C . TYR A 1 84 ? 1.816 -0.729 -0.483 1.00 82.31 84 TYR A C 1
ATOM 677 O O . TYR A 1 84 ? 2.128 -1.630 0.295 1.00 82.31 84 TYR A O 1
ATOM 685 N N . SER A 1 85 ? 2.156 -0.748 -1.771 1.00 84.19 85 SER A N 1
ATOM 686 C CA . SER A 1 85 ? 3.192 -1.654 -2.285 1.00 84.19 85 SER A CA 1
ATOM 687 C C . SER A 1 85 ? 4.568 -1.019 -2.099 1.00 84.19 85 SER A C 1
ATOM 689 O O . SER A 1 85 ? 4.651 0.163 -1.775 1.00 84.19 85 SER A O 1
ATOM 691 N N . LEU A 1 86 ? 5.636 -1.770 -2.355 1.00 87.50 86 LEU A N 1
ATOM 692 C CA . LEU A 1 86 ? 6.989 -1.225 -2.481 1.00 87.50 86 LEU A CA 1
ATOM 693 C C . LEU A 1 86 ? 7.336 -1.038 -3.959 1.00 87.50 86 LEU A C 1
ATOM 695 O O . LEU A 1 86 ? 6.888 -1.825 -4.796 1.00 87.50 86 LEU A O 1
ATOM 699 N N . ASP A 1 87 ? 8.096 0.015 -4.256 1.00 86.75 87 ASP A N 1
ATOM 700 C CA . ASP A 1 87 ? 8.773 0.138 -5.547 1.00 86.75 87 ASP A CA 1
ATOM 701 C C . ASP A 1 87 ? 9.929 -0.876 -5.603 1.00 86.75 87 ASP A C 1
ATOM 703 O O . ASP A 1 87 ? 10.411 -1.299 -4.547 1.00 86.75 87 ASP A O 1
ATOM 707 N N . ASN A 1 88 ? 10.354 -1.290 -6.797 1.00 86.69 88 ASN A N 1
ATOM 708 C CA . ASN A 1 88 ? 11.402 -2.306 -6.947 1.00 86.69 88 ASN A CA 1
ATOM 709 C C . ASN A 1 88 ? 12.697 -1.693 -7.491 1.00 86.69 88 ASN A C 1
ATOM 711 O O . ASN A 1 88 ? 12.652 -0.834 -8.368 1.00 86.69 88 ASN A O 1
ATOM 715 N N . ALA A 1 89 ? 13.827 -2.199 -7.004 1.00 88.06 89 ALA A N 1
ATOM 716 C CA . ALA A 1 89 ? 15.128 -2.123 -7.655 1.00 88.06 89 ALA A CA 1
ATOM 717 C C . ALA A 1 89 ? 15.601 -3.554 -7.936 1.00 88.06 89 ALA A C 1
ATOM 719 O O . ALA A 1 89 ? 15.502 -4.415 -7.062 1.00 88.06 89 ALA A O 1
ATOM 720 N N . PHE A 1 90 ? 16.092 -3.819 -9.142 1.00 82.44 90 PHE A N 1
ATOM 721 C CA . PHE A 1 90 ? 16.575 -5.145 -9.557 1.00 82.44 90 PHE A CA 1
ATOM 722 C C . PHE A 1 90 ? 18.099 -5.272 -9.519 1.00 82.44 90 PHE A C 1
ATOM 724 O O . PHE A 1 90 ? 18.649 -6.338 -9.784 1.00 82.44 90 PHE A O 1
ATOM 731 N N . ASN A 1 91 ? 18.787 -4.172 -9.236 1.00 81.56 91 ASN A N 1
ATOM 732 C CA . ASN A 1 91 ? 20.232 -4.100 -9.122 1.00 81.56 91 ASN A CA 1
ATOM 733 C C . ASN A 1 91 ? 20.622 -2.908 -8.233 1.00 81.56 91 ASN A C 1
ATOM 735 O O . ASN A 1 91 ? 19.795 -2.064 -7.872 1.00 81.56 91 ASN A O 1
ATOM 739 N N . LEU A 1 92 ? 21.903 -2.849 -7.875 1.00 84.75 92 LEU A N 1
ATOM 740 C CA . LEU A 1 92 ? 22.441 -1.811 -6.998 1.00 84.75 92 LEU A CA 1
ATOM 741 C C . LEU A 1 92 ? 22.464 -0.425 -7.657 1.00 84.75 92 LEU A C 1
ATOM 743 O O . LEU A 1 92 ? 22.357 0.572 -6.952 1.00 84.75 92 LEU A O 1
ATOM 747 N N . GLU A 1 93 ? 22.539 -0.345 -8.988 1.00 86.62 93 GLU A N 1
ATOM 748 C CA . GLU A 1 93 ? 22.510 0.930 -9.711 1.00 86.62 93 GLU A CA 1
ATOM 749 C C . GLU A 1 93 ? 21.132 1.601 -9.595 1.00 86.62 93 GLU A C 1
ATOM 751 O O . GLU A 1 93 ? 21.032 2.767 -9.213 1.00 86.62 93 GLU A O 1
ATOM 756 N N . GLU A 1 94 ? 20.051 0.854 -9.831 1.00 86.69 94 GLU A N 1
ATOM 757 C CA . GLU A 1 94 ? 18.672 1.314 -9.624 1.00 86.69 94 GLU A CA 1
ATOM 758 C C . GLU A 1 94 ? 18.426 1.737 -8.168 1.00 86.69 94 GLU A C 1
ATOM 760 O O . GLU A 1 94 ? 17.720 2.716 -7.902 1.00 86.69 94 GLU A O 1
ATOM 765 N N . PHE A 1 95 ? 19.039 1.030 -7.214 1.00 88.94 95 PHE A N 1
ATOM 766 C CA . PHE A 1 95 ? 18.991 1.396 -5.803 1.00 88.94 95 PHE A CA 1
ATOM 767 C C . PHE A 1 95 ? 19.719 2.721 -5.517 1.00 88.94 95 PHE A C 1
ATOM 769 O O . PHE A 1 95 ? 19.150 3.598 -4.860 1.00 88.94 95 PHE A O 1
ATOM 776 N N . SER A 1 96 ? 20.919 2.932 -6.067 1.00 86.81 96 SER A N 1
ATOM 777 C CA . SER A 1 96 ? 21.630 4.215 -5.973 1.00 86.81 96 SER A CA 1
ATOM 778 C C . SER A 1 96 ? 20.824 5.362 -6.593 1.00 86.81 96 SER A C 1
ATOM 780 O O . SER A 1 96 ? 20.692 6.426 -5.986 1.00 86.81 96 SER A O 1
ATOM 782 N N . GLN A 1 97 ? 20.177 5.136 -7.740 1.00 89.88 97 GLN A N 1
ATOM 783 C CA . GLN A 1 97 ? 19.284 6.124 -8.355 1.00 89.88 97 GLN A CA 1
ATOM 784 C C . GLN A 1 97 ? 18.077 6.445 -7.461 1.00 89.88 97 GLN A C 1
ATOM 786 O O . GLN A 1 97 ? 17.651 7.601 -7.369 1.00 89.88 97 GLN A O 1
ATOM 791 N N . TRP A 1 98 ? 17.503 5.448 -6.775 1.00 92.31 98 TRP A N 1
ATOM 792 C CA . TRP A 1 98 ? 16.463 5.693 -5.774 1.00 92.31 98 TRP A CA 1
ATOM 793 C C . TRP A 1 98 ? 16.968 6.594 -4.644 1.00 92.31 98 TRP A C 1
ATOM 795 O O . TRP A 1 98 ? 16.249 7.531 -4.278 1.00 92.31 98 TRP A O 1
ATOM 805 N N . GLN A 1 99 ? 18.200 6.381 -4.168 1.00 87.38 99 GLN A N 1
ATOM 806 C CA . GLN A 1 99 ? 18.809 7.251 -3.167 1.00 87.38 99 GLN A CA 1
ATOM 807 C C . GLN A 1 99 ? 18.909 8.700 -3.641 1.00 87.38 99 GLN A C 1
ATOM 809 O O . GLN A 1 99 ? 18.403 9.608 -2.982 1.00 87.38 99 GLN A O 1
ATOM 814 N N . GLU A 1 100 ? 19.494 8.923 -4.814 1.00 87.12 100 GLU A N 1
ATOM 815 C CA . GLU A 1 100 ? 19.636 10.266 -5.377 1.00 87.12 100 GLU A CA 1
ATOM 816 C C . GLU A 1 100 ? 18.288 10.976 -5.547 1.00 87.12 100 GLU A C 1
ATOM 818 O O . GLU A 1 100 ? 18.193 12.198 -5.400 1.00 87.12 100 GLU A O 1
ATOM 823 N N . ARG A 1 101 ? 17.226 10.233 -5.889 1.00 87.38 101 ARG A N 1
ATOM 824 C CA . ARG A 1 101 ? 15.874 10.790 -6.031 1.00 87.38 101 ARG A CA 1
ATOM 825 C C . ARG A 1 101 ? 15.334 11.294 -4.700 1.00 87.38 101 ARG A C 1
ATOM 827 O O . ARG A 1 101 ? 14.827 12.415 -4.661 1.00 87.38 101 ARG A O 1
ATOM 834 N N . TRP A 1 102 ? 15.400 10.499 -3.629 1.00 85.56 102 TRP A N 1
ATOM 835 C CA . TRP A 1 102 ? 14.869 10.947 -2.339 1.00 85.56 102 TRP A CA 1
ATOM 836 C C . TRP A 1 102 ? 15.761 12.018 -1.709 1.00 85.56 102 TRP A C 1
ATOM 838 O O . TRP A 1 102 ? 15.232 12.969 -1.139 1.00 85.56 102 TRP A O 1
ATOM 848 N N . GLN A 1 103 ? 17.083 11.946 -1.899 1.00 84.62 103 GLN A N 1
ATOM 849 C CA . GLN A 1 103 ? 18.001 12.991 -1.450 1.00 84.62 103 GLN A CA 1
ATOM 850 C C . GLN A 1 103 ? 17.660 14.325 -2.108 1.00 84.62 103 GLN A C 1
ATOM 852 O O . GLN A 1 103 ? 17.427 15.290 -1.398 1.00 84.62 103 GLN A O 1
ATOM 857 N N . ARG A 1 104 ? 17.467 14.381 -3.434 1.00 80.69 104 ARG A N 1
ATOM 858 C CA . ARG A 1 104 ? 17.024 15.610 -4.128 1.00 80.69 104 ARG A CA 1
ATOM 859 C C . ARG A 1 104 ? 15.713 16.190 -3.595 1.00 80.69 104 ARG A C 1
ATOM 861 O O . ARG A 1 104 ? 15.538 17.404 -3.616 1.00 80.69 104 ARG A O 1
ATOM 868 N N . HIS A 1 105 ? 14.798 15.348 -3.117 1.00 72.50 105 HIS A N 1
ATOM 869 C CA . HIS A 1 105 ? 13.550 15.806 -2.503 1.00 72.50 105 HIS A CA 1
ATOM 870 C C . HIS A 1 105 ? 13.754 16.505 -1.151 1.00 72.50 105 HIS A C 1
ATOM 872 O O . HIS A 1 105 ? 12.902 17.302 -0.766 1.00 72.50 105 HIS A O 1
ATOM 878 N N . ILE A 1 106 ? 14.858 16.226 -0.457 1.00 71.69 106 ILE A N 1
ATOM 879 C CA . ILE A 1 106 ? 15.205 16.807 0.849 1.00 71.69 106 ILE A CA 1
ATOM 880 C C . ILE A 1 106 ? 16.253 17.922 0.693 1.00 71.69 106 ILE A C 1
ATOM 882 O O . ILE A 1 106 ? 16.175 18.942 1.368 1.00 71.69 106 ILE A O 1
ATOM 886 N N . SER A 1 107 ? 17.188 17.778 -0.248 1.00 55.56 107 SER A N 1
ATOM 887 C CA . SER A 1 107 ? 18.287 18.706 -0.551 1.00 55.56 107 SER A CA 1
ATOM 888 C C . SER A 1 107 ? 17.864 19.975 -1.297 1.00 55.56 107 SER A C 1
ATOM 890 O O . SER A 1 107 ? 18.725 20.768 -1.663 1.00 55.56 107 SER A O 1
ATOM 892 N N . GLY A 1 108 ? 16.564 20.209 -1.508 1.00 46.75 108 GLY A N 1
ATOM 893 C CA . GLY A 1 108 ? 16.065 21.474 -2.062 1.00 46.75 108 GLY A CA 1
ATOM 894 C C . GLY A 1 108 ? 16.438 22.719 -1.238 1.00 46.75 108 GLY A C 1
ATOM 895 O O . GLY A 1 108 ? 16.283 23.817 -1.758 1.00 46.75 108 GLY A O 1
ATOM 896 N N . ASP A 1 109 ? 16.955 22.546 -0.011 1.00 41.16 109 ASP A N 1
ATOM 897 C CA . ASP A 1 109 ? 17.310 23.623 0.927 1.00 41.16 109 ASP A CA 1
ATOM 898 C C . ASP A 1 109 ? 18.736 23.552 1.536 1.00 41.16 109 ASP A C 1
ATOM 900 O O . ASP A 1 109 ? 19.063 24.407 2.355 1.00 41.16 109 ASP A O 1
ATOM 904 N N . ILE A 1 110 ? 19.623 22.594 1.199 1.00 37.38 110 ILE A N 1
ATOM 905 C CA . ILE A 1 110 ? 20.986 22.535 1.795 1.00 37.38 110 ILE A CA 1
ATOM 906 C C . ILE A 1 110 ? 22.026 21.957 0.813 1.00 37.38 110 ILE A C 1
ATOM 908 O O . ILE A 1 110 ? 21.786 20.946 0.153 1.00 37.38 110 ILE A O 1
ATOM 912 N N . SER A 1 111 ? 23.199 22.600 0.736 1.00 34.66 111 SER A N 1
ATOM 913 C CA . SER A 1 111 ? 24.370 22.196 -0.055 1.00 34.66 111 SER A CA 1
ATOM 914 C C . SER A 1 111 ? 24.950 20.834 0.363 1.00 34.66 111 SER A C 1
ATOM 916 O O . SER A 1 111 ? 24.898 20.433 1.528 1.00 34.66 111 SER A O 1
ATOM 918 N N . GLN A 1 112 ? 25.559 20.145 -0.609 1.00 36.88 112 GLN A N 1
ATOM 919 C CA . GLN A 1 112 ? 26.156 18.799 -0.522 1.00 36.88 112 GLN A CA 1
ATOM 920 C C . GLN A 1 112 ? 27.310 18.627 0.499 1.00 36.88 112 GLN A C 1
ATOM 922 O O . GLN A 1 112 ? 27.873 17.542 0.581 1.00 36.88 112 GLN A O 1
ATOM 927 N N . ASP A 1 113 ? 27.632 19.644 1.305 1.00 39.72 113 ASP A N 1
ATOM 928 C CA . ASP A 1 113 ? 28.719 19.624 2.303 1.00 39.72 113 ASP A CA 1
ATOM 929 C C . ASP A 1 113 ? 28.236 19.469 3.761 1.00 39.72 113 ASP A C 1
ATOM 931 O O . ASP A 1 113 ? 29.039 19.435 4.695 1.00 39.72 113 ASP A O 1
ATOM 935 N N . SER A 1 114 ? 26.925 19.346 3.991 1.00 39.50 114 SER A N 1
ATOM 936 C CA . SER A 1 114 ? 26.393 18.963 5.305 1.00 39.50 114 SER A CA 1
ATOM 937 C C . SER A 1 114 ? 26.312 17.437 5.393 1.00 39.50 114 SER A C 1
ATOM 939 O O . SER A 1 114 ? 25.536 16.806 4.681 1.00 39.50 114 SER A O 1
ATOM 941 N N . GLY A 1 115 ? 27.147 16.827 6.237 1.00 40.50 115 GLY A N 1
ATOM 942 C CA . GLY A 1 115 ? 27.211 15.377 6.449 1.00 40.50 115 GLY A CA 1
ATOM 943 C C . GLY A 1 115 ? 25.913 14.780 7.005 1.00 40.50 115 GLY A C 1
ATOM 944 O O . GLY A 1 115 ? 25.830 14.457 8.188 1.00 40.50 115 GLY A O 1
ATOM 945 N N . PHE A 1 116 ? 24.900 14.615 6.156 1.00 46.09 116 PHE A N 1
ATOM 946 C CA . PHE A 1 116 ? 23.696 13.846 6.448 1.00 46.09 116 PHE A CA 1
ATOM 947 C C . PHE A 1 116 ? 24.057 12.362 6.510 1.00 46.09 116 PHE A C 1
ATOM 949 O O . PHE A 1 116 ? 24.101 11.677 5.488 1.00 46.09 116 PHE A O 1
ATOM 956 N N . ASN A 1 117 ? 24.297 11.849 7.715 1.00 53.81 117 ASN A N 1
ATOM 957 C CA . ASN A 1 117 ? 24.432 10.414 7.934 1.00 53.81 117 ASN A CA 1
ATOM 958 C C . ASN A 1 117 ? 23.025 9.791 7.902 1.00 53.81 117 ASN A C 1
ATOM 960 O O . ASN A 1 117 ? 22.307 9.822 8.901 1.00 53.81 117 ASN A O 1
ATOM 964 N N . THR A 1 118 ? 22.569 9.336 6.729 1.00 69.75 118 THR A N 1
ATOM 965 C CA . THR A 1 118 ? 21.240 8.716 6.595 1.00 69.75 118 THR A CA 1
ATOM 966 C C . THR A 1 118 ? 21.363 7.212 6.753 1.00 69.75 118 THR A C 1
ATOM 968 O O . THR A 1 118 ? 21.783 6.520 5.833 1.00 69.75 118 THR A O 1
ATOM 971 N N . GLU A 1 119 ? 20.973 6.723 7.924 1.00 89.75 119 GLU A N 1
ATOM 972 C CA . GLU A 1 119 ? 20.901 5.296 8.209 1.00 89.75 119 GLU A CA 1
ATOM 973 C C . GLU A 1 119 ? 19.685 4.649 7.534 1.00 89.75 119 GLU A C 1
ATOM 975 O O . GLU A 1 119 ? 18.603 5.240 7.409 1.00 89.75 119 GLU A O 1
ATOM 980 N N . TYR A 1 120 ? 19.854 3.386 7.170 1.00 94.69 120 TYR A N 1
ATOM 981 C CA . TYR A 1 120 ? 18.833 2.501 6.643 1.00 94.69 120 TYR A CA 1
ATOM 982 C C . TYR A 1 120 ? 18.572 1.352 7.612 1.00 94.69 120 TYR A C 1
ATOM 984 O O . TYR A 1 120 ? 19.454 0.928 8.354 1.00 94.69 120 TYR A O 1
ATOM 992 N N . VAL A 1 121 ? 17.362 0.808 7.559 1.00 97.69 121 VAL A N 1
ATOM 993 C CA . VAL A 1 121 ? 17.033 -0.495 8.134 1.00 97.69 121 VAL A CA 1
ATOM 994 C C . VAL A 1 121 ? 16.772 -1.452 6.980 1.00 97.69 121 VAL A C 1
ATOM 996 O O . VAL A 1 121 ? 15.883 -1.212 6.156 1.00 97.69 121 VAL A O 1
ATOM 999 N N . CYS A 1 122 ? 17.568 -2.513 6.924 1.00 97.94 122 CYS A N 1
ATOM 1000 C CA . CYS A 1 122 ? 17.452 -3.598 5.964 1.00 97.94 122 CYS A CA 1
ATOM 1001 C C . CYS A 1 122 ? 16.742 -4.784 6.615 1.00 97.94 122 CYS A C 1
ATOM 1003 O O . CYS A 1 122 ? 17.129 -5.246 7.690 1.00 97.94 122 CYS A O 1
ATOM 1005 N N . GLU A 1 123 ? 15.695 -5.275 5.960 1.00 97.88 123 GLU A N 1
ATOM 1006 C CA . GLU A 1 123 ? 14.897 -6.425 6.388 1.00 97.88 123 GLU A CA 1
ATOM 1007 C C . GLU A 1 123 ? 14.762 -7.404 5.215 1.00 97.88 123 GLU A C 1
ATOM 1009 O O . GLU A 1 123 ? 14.587 -6.975 4.073 1.00 97.88 123 GLU A O 1
ATOM 1014 N N . LEU A 1 124 ? 14.798 -8.716 5.465 1.00 97.31 124 LEU A N 1
ATOM 1015 C CA . LEU A 1 124 ? 14.514 -9.707 4.422 1.00 97.31 124 LEU A CA 1
ATOM 1016 C C . LEU A 1 124 ? 13.076 -9.569 3.913 1.00 97.31 124 LEU A C 1
ATOM 1018 O O . LEU A 1 124 ? 12.130 -9.414 4.692 1.00 97.31 124 LEU A O 1
ATOM 1022 N N . LYS A 1 125 ? 12.900 -9.643 2.594 1.00 95.44 125 LYS A N 1
ATOM 1023 C CA . LYS A 1 125 ? 11.598 -9.508 1.950 1.00 95.44 125 LYS A CA 1
ATOM 1024 C C . LYS A 1 125 ? 10.882 -10.860 1.912 1.00 95.44 125 LYS A C 1
ATOM 1026 O O . LYS A 1 125 ? 10.980 -11.614 0.953 1.00 95.44 125 LYS A O 1
ATOM 1031 N N . ILE A 1 126 ? 10.144 -11.143 2.980 1.00 94.81 126 ILE A N 1
ATOM 1032 C CA . ILE A 1 126 ? 9.418 -12.405 3.170 1.00 94.81 126 ILE A CA 1
ATOM 1033 C C . ILE A 1 126 ? 8.392 -12.633 2.052 1.00 94.81 126 ILE A C 1
ATOM 1035 O O . ILE A 1 126 ? 7.562 -11.761 1.777 1.00 94.81 126 ILE A O 1
ATOM 1039 N N . ASP A 1 127 ? 8.414 -13.818 1.436 1.00 85.75 127 ASP A N 1
ATOM 1040 C CA . ASP A 1 127 ? 7.448 -14.192 0.400 1.00 85.75 127 ASP A CA 1
ATOM 1041 C C . ASP A 1 127 ? 6.196 -14.837 1.016 1.00 85.75 127 ASP A C 1
ATOM 1043 O O . ASP A 1 127 ? 6.108 -16.050 1.227 1.00 85.75 127 ASP A O 1
ATOM 1047 N N . GLY A 1 128 ? 5.208 -14.001 1.344 1.00 89.50 128 GLY A N 1
ATOM 1048 C CA . GLY A 1 128 ? 3.983 -14.431 2.010 1.00 89.50 128 GLY A CA 1
ATOM 1049 C C . GLY A 1 128 ? 2.744 -13.623 1.624 1.00 89.50 128 GLY A C 1
ATOM 1050 O O . GLY A 1 128 ? 2.483 -13.321 0.453 1.00 89.50 128 GLY A O 1
ATOM 1051 N N . SER A 1 129 ? 1.898 -13.365 2.619 1.00 90.75 129 SER A N 1
ATOM 1052 C CA . SER A 1 129 ? 0.703 -12.536 2.501 1.00 90.75 129 SER A CA 1
ATOM 1053 C C . SER A 1 129 ? 0.619 -11.502 3.621 1.00 90.75 129 SER A C 1
ATOM 1055 O O . SER A 1 129 ? 0.436 -11.847 4.789 1.00 90.75 129 SER A O 1
ATOM 1057 N N . ALA A 1 130 ? 0.678 -10.227 3.241 1.00 94.25 130 ALA A N 1
ATOM 1058 C CA . ALA A 1 130 ? 0.533 -9.099 4.153 1.00 94.25 130 ALA A CA 1
ATOM 1059 C C . ALA A 1 130 ? -0.807 -9.096 4.914 1.00 94.25 130 ALA A C 1
ATOM 1061 O O . ALA A 1 130 ? -1.890 -9.205 4.315 1.00 94.25 130 ALA A O 1
ATOM 1062 N N . LEU A 1 131 ? -0.717 -8.874 6.227 1.00 96.00 131 LEU A N 1
ATOM 1063 C CA . LEU A 1 131 ? -1.839 -8.703 7.148 1.00 96.00 131 LEU A CA 1
ATOM 1064 C C . LEU A 1 131 ? -1.771 -7.350 7.860 1.00 96.00 131 LEU A C 1
ATOM 1066 O O . LEU A 1 131 ? -0.694 -6.851 8.193 1.00 96.00 131 LEU A O 1
ATOM 1070 N N . ALA A 1 132 ? -2.946 -6.786 8.129 1.00 95.50 132 ALA A N 1
ATOM 1071 C CA . ALA A 1 132 ? -3.137 -5.660 9.032 1.00 95.50 132 ALA A CA 1
ATOM 1072 C C . ALA A 1 132 ? -3.866 -6.143 10.288 1.00 95.50 132 ALA A C 1
ATOM 1074 O O . ALA A 1 132 ? -4.961 -6.701 10.192 1.00 95.50 132 ALA A O 1
ATOM 1075 N N . LEU A 1 133 ? -3.252 -5.941 11.450 1.00 96.69 133 LEU A N 1
ATOM 1076 C CA . LEU A 1 133 ? -3.768 -6.352 12.749 1.00 96.69 133 LEU A CA 1
ATOM 1077 C C . LEU A 1 133 ? -4.130 -5.116 13.566 1.00 96.69 133 LEU A C 1
ATOM 1079 O O . LEU A 1 133 ? -3.321 -4.197 13.688 1.00 96.69 133 LEU A O 1
ATOM 1083 N N . THR A 1 134 ? -5.326 -5.109 14.141 1.00 95.00 134 THR A N 1
ATOM 1084 C CA . THR A 1 134 ? -5.813 -4.033 15.005 1.00 95.00 134 THR A CA 1
ATOM 1085 C C . THR A 1 134 ? -5.996 -4.565 16.416 1.00 95.00 134 THR A C 1
ATOM 1087 O O . THR A 1 134 ? -6.717 -5.545 16.631 1.00 95.00 134 THR A O 1
ATOM 1090 N N . TYR A 1 135 ? -5.360 -3.887 17.366 1.00 93.12 135 TYR A N 1
ATOM 1091 C CA . TYR A 1 135 ? -5.467 -4.148 18.791 1.00 93.12 135 TYR A CA 1
ATOM 1092 C C . TYR A 1 135 ? -6.144 -2.966 19.470 1.00 93.12 135 TYR A C 1
ATOM 1094 O O . TYR A 1 135 ? -5.678 -1.836 19.341 1.00 93.12 135 TYR A O 1
ATOM 1102 N N . GLU A 1 136 ? -7.209 -3.232 20.214 1.00 89.88 136 GLU A N 1
ATOM 1103 C CA . GLU A 1 136 ? -7.874 -2.241 21.060 1.00 89.88 136 GLU A CA 1
ATOM 1104 C C . GLU A 1 136 ? -7.607 -2.595 22.514 1.00 89.88 136 GLU A C 1
ATOM 1106 O O . GLU A 1 136 ? -7.819 -3.738 22.922 1.00 89.88 136 GLU A O 1
ATOM 1111 N N . ASN A 1 137 ? -7.092 -1.635 23.286 1.00 84.50 137 ASN A N 1
ATOM 1112 C CA . ASN A 1 137 ? -6.671 -1.865 24.671 1.00 84.50 137 ASN A CA 1
ATOM 1113 C C . ASN A 1 137 ? -5.796 -3.128 24.805 1.00 84.50 137 ASN A C 1
ATOM 1115 O O . ASN A 1 137 ? -5.963 -3.941 25.712 1.00 84.50 137 ASN A O 1
ATOM 1119 N N . GLY A 1 138 ? -4.873 -3.313 23.855 1.00 87.50 138 GLY A N 1
ATOM 1120 C CA . GLY A 1 138 ? -3.940 -4.437 23.831 1.00 87.50 138 GLY A CA 1
ATOM 1121 C C . GLY A 1 138 ? -4.529 -5.789 23.415 1.00 87.50 138 GLY A C 1
ATOM 1122 O O . GLY A 1 138 ? -3.766 -6.746 23.366 1.00 87.50 138 GLY A O 1
ATOM 1123 N N . ILE A 1 139 ? -5.818 -5.899 23.077 1.00 91.50 139 ILE A N 1
ATOM 1124 C CA . ILE A 1 139 ? -6.468 -7.155 22.658 1.00 91.50 139 ILE A CA 1
ATOM 1125 C C . ILE A 1 139 ? -6.718 -7.154 21.147 1.00 91.50 139 ILE A C 1
ATOM 1127 O O . ILE A 1 139 ? -7.206 -6.169 20.595 1.00 91.50 139 ILE A O 1
ATOM 1131 N N . LEU A 1 140 ? -6.421 -8.267 20.469 1.00 94.56 140 LEU A N 1
ATOM 1132 C CA . LEU A 1 140 ? -6.644 -8.439 19.033 1.00 94.56 140 LEU A CA 1
ATOM 1133 C C . LEU A 1 140 ? -8.145 -8.431 18.707 1.00 94.56 140 LEU A C 1
ATOM 1135 O O . LEU A 1 140 ? -8.868 -9.402 18.969 1.00 94.56 140 LEU A O 1
ATOM 1139 N N . VAL A 1 141 ? -8.595 -7.361 18.054 1.00 93.56 141 VAL A N 1
ATOM 1140 C CA . VAL A 1 141 ? -9.993 -7.199 17.629 1.00 93.56 141 VAL A CA 1
ATOM 1141 C C . VAL A 1 141 ? -10.197 -7.460 16.144 1.00 93.56 141 VAL A C 1
ATOM 1143 O O . VAL A 1 141 ? -11.294 -7.856 15.751 1.00 93.56 141 VAL A O 1
ATOM 1146 N N . ARG A 1 142 ? -9.166 -7.259 15.311 1.00 93.94 142 ARG A N 1
ATOM 1147 C CA . ARG A 1 142 ? -9.301 -7.415 13.858 1.00 93.94 142 ARG A CA 1
ATOM 1148 C C . ARG A 1 142 ? -8.016 -7.872 13.177 1.00 93.94 142 ARG A C 1
ATOM 1150 O O . ARG A 1 142 ? -6.943 -7.355 13.470 1.00 93.94 142 ARG A O 1
ATOM 1157 N N . GLY A 1 143 ? -8.148 -8.786 12.218 1.00 94.94 143 GLY A N 1
ATOM 1158 C CA . GLY A 1 143 ? -7.101 -9.173 11.273 1.00 94.94 143 GLY A CA 1
ATOM 1159 C C . GLY A 1 143 ? -7.615 -9.120 9.835 1.00 94.94 143 GLY A C 1
ATOM 1160 O O . GLY A 1 143 ? -8.567 -9.820 9.493 1.00 94.94 143 GLY A O 1
ATOM 1161 N N . VAL A 1 144 ? -7.000 -8.290 8.991 1.00 94.94 144 VAL A N 1
ATOM 1162 C CA . VAL A 1 144 ? -7.478 -7.998 7.629 1.00 94.94 144 VAL A CA 1
ATOM 1163 C C . VAL A 1 144 ? -6.401 -8.318 6.594 1.00 94.94 144 VAL A C 1
ATOM 1165 O O . VAL A 1 144 ? -5.238 -7.945 6.760 1.00 94.94 144 VAL A O 1
ATOM 1168 N N . THR A 1 145 ? -6.781 -8.973 5.494 1.00 91.94 145 THR A N 1
ATOM 1169 C CA . THR A 1 145 ? -5.882 -9.166 4.342 1.00 91.94 145 THR A CA 1
ATOM 1170 C C . THR A 1 145 ? -5.595 -7.844 3.631 1.00 91.94 145 THR A C 1
ATOM 1172 O O . THR A 1 145 ? -6.364 -6.892 3.712 1.00 91.94 145 THR A O 1
ATOM 1175 N N . ARG A 1 146 ? -4.515 -7.761 2.853 1.00 86.19 146 ARG A N 1
ATOM 1176 C CA . ARG A 1 146 ? -4.207 -6.545 2.079 1.00 86.19 146 ARG A CA 1
ATOM 1177 C C . ARG A 1 146 ? -5.326 -6.099 1.120 1.00 86.19 146 ARG A C 1
ATOM 1179 O O . ARG A 1 146 ? -5.590 -4.900 1.021 1.00 86.19 146 ARG A O 1
ATOM 1186 N N . GLY A 1 147 ? -5.937 -7.031 0.387 1.00 81.06 147 GLY A N 1
ATOM 1187 C CA . GLY A 1 147 ? -6.895 -6.730 -0.684 1.00 81.06 147 GLY A CA 1
ATOM 1188 C C . GLY A 1 147 ? -6.333 -5.768 -1.740 1.00 81.06 147 GLY A C 1
ATOM 1189 O O . GLY A 1 147 ? -5.272 -6.024 -2.310 1.00 81.06 147 GLY A O 1
ATOM 1190 N N . ASP A 1 148 ? -7.026 -4.658 -2.005 1.00 70.31 148 ASP A N 1
ATOM 1191 C CA . ASP A 1 148 ? -6.572 -3.629 -2.961 1.00 70.31 148 ASP A CA 1
ATOM 1192 C C . ASP A 1 148 ? -5.650 -2.558 -2.345 1.00 70.31 148 ASP A C 1
ATOM 1194 O O . ASP A 1 148 ? -5.257 -1.612 -3.024 1.00 70.31 148 ASP A O 1
ATOM 1198 N N . GLY A 1 149 ? -5.285 -2.713 -1.068 1.00 72.69 149 GLY A N 1
ATOM 1199 C CA . GLY A 1 149 ? -4.485 -1.753 -0.305 1.00 72.69 149 GLY A CA 1
ATOM 1200 C C . GLY A 1 149 ? -5.318 -0.700 0.430 1.00 72.69 149 GLY A C 1
ATOM 1201 O O . GLY A 1 149 ? -4.864 -0.160 1.433 1.00 72.69 149 GLY A O 1
ATOM 1202 N N . SER A 1 150 ? -6.561 -0.450 0.010 1.00 72.56 150 SER A N 1
ATOM 1203 C CA . SER A 1 150 ? -7.518 0.404 0.730 1.00 72.56 150 SER A CA 1
ATOM 1204 C C . SER A 1 150 ? -8.570 -0.404 1.487 1.00 72.56 150 SER A C 1
ATOM 1206 O O . SER A 1 150 ? -9.008 0.001 2.561 1.00 72.56 150 SER A O 1
ATOM 1208 N N . THR A 1 151 ? -8.939 -1.562 0.942 1.00 73.31 151 THR A N 1
ATOM 1209 C CA . THR A 1 151 ? -9.955 -2.468 1.470 1.00 73.31 151 THR A CA 1
ATOM 1210 C C . THR A 1 151 ? -9.444 -3.901 1.379 1.00 73.31 151 THR A C 1
ATOM 1212 O O . THR A 1 151 ? -8.871 -4.296 0.359 1.00 73.31 151 THR A O 1
ATOM 1215 N N . GLY A 1 152 ? -9.662 -4.674 2.438 1.00 84.31 152 GLY A N 1
ATOM 1216 C CA . GLY A 1 152 ? -9.271 -6.074 2.564 1.00 84.31 152 GLY A CA 1
ATOM 1217 C C . GLY A 1 152 ? -10.409 -6.963 3.048 1.00 84.31 152 GLY A C 1
ATOM 1218 O O . GLY A 1 152 ? -11.527 -6.492 3.236 1.00 84.31 152 GLY A O 1
ATOM 1219 N N . GLU A 1 153 ? -10.137 -8.252 3.219 1.00 87.00 153 GLU A N 1
ATOM 1220 C CA . GLU A 1 153 ? -11.083 -9.223 3.788 1.00 87.00 153 GLU A CA 1
ATOM 1221 C C . GLU A 1 153 ? -10.800 -9.385 5.284 1.00 87.00 153 GLU A C 1
ATOM 1223 O O . GLU A 1 153 ? -9.649 -9.615 5.661 1.00 87.00 153 GLU A O 1
ATOM 1228 N N . ASP A 1 154 ? -11.829 -9.268 6.124 1.00 92.44 154 ASP A N 1
ATOM 1229 C CA . ASP A 1 154 ? -11.735 -9.590 7.549 1.00 92.44 154 ASP A CA 1
ATOM 1230 C C . ASP A 1 154 ? -11.646 -11.109 7.721 1.00 92.44 154 ASP A C 1
ATOM 1232 O O . ASP A 1 154 ? -12.584 -11.846 7.409 1.00 92.44 154 ASP A O 1
ATOM 1236 N N . ILE A 1 155 ? -10.492 -11.558 8.205 1.00 93.38 155 ILE A N 1
ATOM 1237 C CA . ILE A 1 155 ? -10.154 -12.961 8.439 1.00 93.38 155 ILE A CA 1
ATOM 1238 C C . ILE A 1 155 ? -9.730 -13.178 9.897 1.00 93.38 155 ILE A C 1
ATOM 1240 O O . ILE A 1 155 ? -8.904 -14.041 10.193 1.00 93.38 155 ILE A O 1
ATOM 1244 N N . THR A 1 156 ? -10.286 -12.394 10.825 1.00 92.38 156 THR A N 1
ATOM 1245 C CA . THR A 1 156 ? -9.872 -12.367 12.238 1.00 92.38 156 THR A CA 1
ATOM 1246 C C . THR A 1 156 ? -9.852 -13.758 12.880 1.00 92.38 156 THR A C 1
ATOM 1248 O O . THR A 1 156 ? -8.916 -14.084 13.606 1.00 92.38 156 THR A O 1
ATOM 1251 N N . GLN A 1 157 ? -10.829 -14.615 12.568 1.00 90.19 157 GLN A N 1
ATOM 1252 C CA . GLN A 1 157 ? -10.875 -15.993 13.078 1.00 90.19 157 GLN A CA 1
ATOM 1253 C C . GLN A 1 157 ? -9.680 -16.834 12.620 1.00 90.19 157 GLN A C 1
ATOM 1255 O O . GLN A 1 157 ? -9.107 -17.568 13.416 1.00 90.19 157 GLN A O 1
ATOM 1260 N N . ASN A 1 158 ? -9.248 -16.677 11.369 1.00 92.00 158 ASN A N 1
ATOM 1261 C CA . ASN A 1 158 ? -8.088 -17.390 10.839 1.00 92.00 158 ASN A CA 1
ATOM 1262 C C . ASN A 1 158 ? -6.792 -16.843 11.442 1.00 92.00 158 ASN A C 1
ATOM 1264 O O . ASN A 1 158 ? -5.913 -17.614 11.815 1.00 92.00 158 ASN A O 1
ATOM 1268 N N . VAL A 1 159 ? -6.699 -15.524 11.615 1.00 94.50 159 VAL A N 1
ATOM 1269 C CA . VAL A 1 159 ? -5.543 -14.866 12.242 1.00 94.50 159 VAL A CA 1
ATOM 1270 C C . VAL A 1 159 ? -5.338 -15.326 13.689 1.00 94.50 159 VAL A C 1
ATOM 1272 O O . VAL A 1 159 ? -4.202 -15.574 14.081 1.00 94.50 159 VAL A O 1
ATOM 1275 N N . ARG A 1 160 ? -6.409 -15.532 14.469 1.00 92.94 160 ARG A N 1
ATOM 1276 C CA . ARG A 1 160 ? -6.325 -16.049 15.853 1.00 92.94 160 ARG A CA 1
ATOM 1277 C C . ARG A 1 160 ? -5.626 -17.412 15.954 1.00 92.94 160 ARG A C 1
ATOM 1279 O O . ARG A 1 160 ? -4.984 -17.701 16.969 1.00 92.94 160 ARG A O 1
ATOM 1286 N N . THR A 1 161 ? -5.697 -18.222 14.895 1.00 92.06 161 THR A N 1
ATOM 1287 C CA . THR A 1 161 ? -5.054 -19.546 14.844 1.00 92.06 161 THR A CA 1
ATOM 1288 C C . THR A 1 161 ? -3.534 -19.482 14.660 1.00 92.06 161 THR A C 1
ATOM 1290 O O . THR A 1 161 ? -2.843 -20.448 14.979 1.00 92.06 161 THR A O 1
ATOM 1293 N N . ILE A 1 162 ? -2.998 -18.346 14.196 1.00 93.88 162 ILE A N 1
ATOM 1294 C CA . ILE A 1 162 ? -1.566 -18.139 13.952 1.00 93.88 162 ILE A CA 1
ATOM 1295 C C . ILE A 1 162 ? -0.870 -17.932 15.300 1.00 93.88 162 ILE A C 1
ATOM 1297 O O . ILE A 1 162 ? -1.019 -16.892 15.948 1.00 93.88 162 ILE A O 1
ATOM 1301 N N . ARG A 1 163 ? -0.125 -18.944 15.755 1.00 89.69 163 ARG A N 1
ATOM 1302 C CA . ARG A 1 163 ? 0.442 -18.997 17.116 1.00 89.69 163 ARG A CA 1
ATOM 1303 C C . ARG A 1 163 ? 1.433 -17.873 17.404 1.00 89.69 163 ARG A C 1
ATOM 1305 O O . ARG A 1 163 ? 1.447 -17.364 18.520 1.00 89.69 163 ARG A O 1
ATOM 1312 N N . SER A 1 164 ? 2.180 -17.447 16.390 1.00 92.06 164 SER A N 1
ATOM 1313 C CA . SER A 1 164 ? 3.156 -16.364 16.489 1.00 92.06 164 SER A CA 1
ATOM 1314 C C . SER A 1 164 ? 2.532 -14.960 16.557 1.00 92.06 164 SER A C 1
ATOM 1316 O O . SER A 1 164 ? 3.238 -13.987 16.805 1.00 92.06 164 SER A O 1
ATOM 1318 N N . ILE A 1 165 ? 1.212 -14.831 16.367 1.00 95.56 165 ILE A N 1
ATOM 1319 C CA . ILE A 1 165 ? 0.480 -13.581 16.592 1.00 95.56 165 ILE A CA 1
ATOM 1320 C C . ILE A 1 165 ? -0.069 -13.587 18.029 1.00 95.56 165 ILE A C 1
ATOM 1322 O O . ILE A 1 165 ? -0.836 -14.495 18.382 1.00 95.56 165 ILE A O 1
ATOM 1326 N N . PRO A 1 166 ? 0.280 -12.602 18.876 1.00 92.94 166 PRO A N 1
ATOM 1327 C CA . PRO A 1 166 ? -0.269 -12.491 20.221 1.00 92.94 166 PRO A CA 1
ATOM 1328 C C . PRO A 1 166 ? -1.753 -12.102 20.171 1.00 92.94 166 PRO A C 1
ATOM 1330 O O . PRO A 1 166 ? -2.131 -11.173 19.460 1.00 92.94 166 PRO A O 1
ATOM 1333 N N . LEU A 1 167 ? -2.610 -12.784 20.942 1.00 91.69 167 LEU A N 1
ATOM 1334 C CA . LEU A 1 167 ? -4.006 -12.351 21.124 1.00 91.69 167 LEU A CA 1
ATOM 1335 C C . LEU A 1 167 ? -4.106 -11.118 22.030 1.00 91.69 167 LEU A C 1
ATOM 1337 O O . LEU A 1 167 ? -4.999 -10.294 21.848 1.00 91.69 167 LEU A O 1
ATOM 1341 N N . ARG A 1 168 ? -3.164 -10.990 22.968 1.00 89.56 168 ARG A N 1
ATOM 1342 C CA . ARG A 1 168 ? -2.980 -9.841 23.850 1.00 89.56 168 ARG A CA 1
ATOM 1343 C C . ARG A 1 168 ? -1.527 -9.384 23.787 1.00 89.56 168 ARG A C 1
ATOM 1345 O O . ARG A 1 168 ? -0.633 -10.224 23.865 1.00 89.56 168 ARG A O 1
ATOM 1352 N N . LEU A 1 169 ? -1.287 -8.086 23.645 1.00 89.69 169 LEU A N 1
ATOM 1353 C CA . LEU A 1 169 ? 0.064 -7.525 23.627 1.00 89.69 169 LEU A CA 1
ATOM 1354 C C . LEU A 1 169 ? 0.766 -7.756 24.973 1.00 89.69 169 LEU A C 1
ATOM 1356 O O . LEU A 1 169 ? 0.140 -7.667 26.031 1.00 89.69 169 LEU A O 1
ATOM 1360 N N . ASN A 1 170 ? 2.066 -8.044 24.927 1.00 84.56 170 ASN A N 1
ATOM 1361 C CA . ASN A 1 170 ? 2.889 -8.213 26.120 1.00 84.56 170 ASN A CA 1
ATOM 1362 C C . ASN A 1 170 ? 3.298 -6.840 26.668 1.00 84.56 170 ASN A C 1
ATOM 1364 O O . ASN A 1 170 ? 4.181 -6.176 26.130 1.00 84.56 170 ASN A O 1
ATOM 1368 N N . LEU A 1 171 ? 2.607 -6.394 27.711 1.00 75.69 171 LEU A N 1
ATOM 1369 C CA . LEU A 1 171 ? 2.799 -5.065 28.300 1.00 75.69 171 LEU A CA 1
ATOM 1370 C C . LEU A 1 171 ? 3.498 -5.123 29.650 1.00 75.69 171 LEU A C 1
ATOM 1372 O O . LEU A 1 171 ? 4.090 -4.129 30.063 1.00 75.69 171 LEU A O 1
ATOM 1376 N N . ASP A 1 172 ? 3.494 -6.291 30.291 1.00 69.75 172 ASP A N 1
ATOM 1377 C CA . ASP A 1 172 ? 4.211 -6.540 31.539 1.00 69.75 172 ASP A CA 1
ATOM 1378 C C . ASP A 1 172 ? 5.709 -6.242 31.356 1.00 69.75 172 ASP A C 1
ATOM 1380 O O . ASP A 1 172 ? 6.336 -5.630 32.213 1.00 69.75 172 ASP A O 1
ATOM 1384 N N . GLN A 1 173 ? 6.273 -6.576 30.187 1.00 67.12 173 GLN A N 1
ATOM 1385 C CA . GLN A 1 173 ? 7.662 -6.240 29.840 1.00 67.12 173 GLN A CA 1
ATOM 1386 C C . GLN A 1 173 ? 7.934 -4.740 29.682 1.00 67.12 173 GLN A C 1
ATOM 1388 O O . GLN A 1 173 ? 9.092 -4.321 29.698 1.00 67.12 173 GLN A O 1
ATOM 1393 N N . LEU A 1 174 ? 6.896 -3.929 29.494 1.00 66.50 174 LEU A N 1
ATOM 1394 C CA . LEU A 1 174 ? 7.021 -2.492 29.287 1.00 66.50 174 LEU A CA 1
ATOM 1395 C C . LEU A 1 174 ? 6.781 -1.689 30.580 1.00 66.50 174 LEU A C 1
ATOM 1397 O O . LEU A 1 174 ? 6.981 -0.477 30.554 1.00 66.50 174 LEU A O 1
ATOM 1401 N N . ASN A 1 175 ? 6.408 -2.337 31.698 1.00 64.31 175 ASN A N 1
ATOM 1402 C CA . ASN A 1 175 ? 6.066 -1.696 32.980 1.00 64.31 175 ASN A CA 1
ATOM 1403 C C . ASN A 1 175 ? 5.052 -0.545 32.819 1.00 64.31 175 ASN A C 1
ATOM 1405 O O . ASN A 1 175 ? 5.263 0.561 33.317 1.00 64.31 175 ASN A O 1
ATOM 1409 N N . LEU A 1 176 ? 3.979 -0.785 32.063 1.00 61.88 176 LEU A N 1
ATOM 1410 C CA . LEU A 1 176 ? 2.989 0.237 31.718 1.00 61.88 176 LEU A CA 1
ATOM 1411 C C . LEU A 1 176 ? 1.689 0.026 32.488 1.00 61.88 176 LEU A C 1
ATOM 1413 O O . LEU A 1 176 ? 1.053 -1.016 32.346 1.00 61.88 176 LEU A O 1
ATOM 1417 N N . ASP A 1 177 ? 1.244 1.060 33.201 1.00 53.81 177 ASP A N 1
ATOM 1418 C CA . ASP A 1 177 ? -0.051 1.057 33.894 1.00 53.81 177 ASP A CA 1
ATOM 1419 C C . ASP A 1 177 ? -1.229 1.396 32.955 1.00 53.81 177 ASP A C 1
ATOM 1421 O O . ASP A 1 177 ? -2.389 1.154 33.295 1.00 53.81 177 ASP A O 1
ATOM 1425 N N . GLN A 1 178 ? -0.959 1.957 31.765 1.00 55.88 178 GLN A N 1
ATOM 1426 C CA . GLN A 1 178 ? -1.980 2.366 30.793 1.00 55.88 178 GLN A CA 1
ATOM 1427 C C . GLN A 1 178 ? -1.747 1.798 29.388 1.00 55.88 178 GLN A C 1
ATOM 1429 O O . GLN A 1 178 ? -0.657 1.854 28.818 1.00 55.88 178 GLN A O 1
ATOM 1434 N N . LEU A 1 179 ? -2.836 1.280 28.822 1.00 58.50 179 LEU A N 1
ATOM 1435 C CA . LEU A 1 179 ? -2.927 0.688 27.494 1.00 58.50 179 LEU A CA 1
ATOM 1436 C C . LEU A 1 179 ? -3.087 1.770 26.417 1.00 58.50 179 LEU A C 1
ATOM 1438 O O . LEU A 1 179 ? -3.977 2.611 26.555 1.00 58.50 179 LEU A O 1
ATOM 1442 N N . PRO A 1 180 ? -2.338 1.730 25.296 1.00 68.00 180 PRO A N 1
ATOM 1443 C CA . PRO A 1 180 ? -2.724 2.490 24.119 1.00 68.00 180 PRO A CA 1
ATOM 1444 C C . PRO A 1 180 ? -4.102 2.008 23.680 1.00 68.00 180 PRO A C 1
ATOM 1446 O O . PRO A 1 180 ? -4.313 0.809 23.467 1.00 68.00 180 PRO A O 1
ATOM 1449 N N . ALA A 1 181 ? -5.033 2.948 23.531 1.00 77.88 181 ALA A N 1
ATOM 1450 C CA . ALA A 1 181 ? -6.406 2.630 23.157 1.00 77.88 181 ALA A CA 1
ATOM 1451 C C . ALA A 1 181 ? -6.477 1.868 21.824 1.00 77.88 181 ALA A C 1
ATOM 1453 O O . ALA A 1 181 ? -7.344 1.016 21.645 1.00 77.88 181 ALA A O 1
ATOM 1454 N N . LEU A 1 182 ? -5.546 2.152 20.906 1.00 86.81 182 LEU A N 1
ATOM 1455 C CA . LEU A 1 182 ? -5.484 1.541 19.586 1.00 86.81 182 LEU A CA 1
ATOM 1456 C C . LEU A 1 182 ? -4.029 1.349 19.140 1.00 86.81 182 LEU A C 1
ATOM 1458 O O . LEU A 1 182 ? -3.243 2.297 19.146 1.00 86.81 182 LEU A O 1
ATOM 1462 N N . VAL A 1 183 ? -3.689 0.137 18.708 1.00 89.75 183 VAL A N 1
ATOM 1463 C CA . VAL A 1 183 ? -2.401 -0.199 18.086 1.00 89.75 183 VAL A CA 1
ATOM 1464 C C . VAL A 1 183 ? -2.660 -0.939 16.783 1.00 89.75 183 VAL A C 1
ATOM 1466 O O . VAL A 1 183 ? -3.446 -1.885 16.736 1.00 89.75 183 VAL A O 1
ATOM 1469 N N . GLU A 1 184 ? -1.971 -0.531 15.723 1.00 92.75 184 GLU A N 1
ATOM 1470 C CA . GLU A 1 184 ? -1.963 -1.242 14.451 1.00 92.75 184 GLU A CA 1
ATOM 1471 C C . GLU A 1 184 ? -0.599 -1.839 14.161 1.00 92.75 184 GLU A C 1
ATOM 1473 O O . GLU A 1 184 ? 0.429 -1.162 14.209 1.00 92.75 184 GLU A O 1
ATOM 1478 N N . VAL A 1 185 ? -0.608 -3.117 13.802 1.00 95.62 185 VAL A N 1
ATOM 1479 C CA . VAL A 1 185 ? 0.589 -3.861 13.429 1.00 95.62 185 VAL A CA 1
ATOM 1480 C C . VAL A 1 185 ? 0.418 -4.387 12.018 1.00 95.62 185 VAL A C 1
ATOM 1482 O O . VAL A 1 185 ? -0.631 -4.924 11.659 1.00 95.62 185 VAL A O 1
ATOM 1485 N N . ARG A 1 186 ? 1.460 -4.237 11.202 1.00 95.88 186 ARG A N 1
ATOM 1486 C CA . ARG A 1 186 ? 1.538 -4.886 9.892 1.00 95.88 186 ARG A CA 1
ATOM 1487 C C . ARG A 1 186 ? 2.674 -5.878 9.880 1.00 95.88 186 ARG A C 1
ATOM 1489 O O . ARG A 1 186 ? 3.730 -5.642 10.471 1.00 95.88 186 ARG A O 1
ATOM 1496 N N . GLY A 1 187 ? 2.447 -6.955 9.156 1.00 96.25 187 GLY A N 1
ATOM 1497 C CA . GLY A 1 187 ? 3.426 -8.003 8.978 1.00 96.25 187 GLY A CA 1
ATOM 1498 C C . GLY A 1 187 ? 3.052 -8.926 7.836 1.00 96.25 187 GLY A C 1
ATOM 1499 O O . GLY A 1 187 ? 1.986 -8.786 7.230 1.00 96.25 187 GLY A O 1
ATOM 1500 N N . GLU A 1 188 ? 3.928 -9.883 7.575 1.00 97.06 188 GLU A N 1
ATOM 1501 C CA . GLU A 1 188 ? 3.741 -10.888 6.539 1.00 97.06 188 GLU A CA 1
ATOM 1502 C C . GLU A 1 188 ? 3.426 -12.228 7.202 1.00 97.06 188 GLU A C 1
ATOM 1504 O O . GLU A 1 188 ? 4.204 -12.704 8.030 1.00 97.06 188 GLU A O 1
ATOM 1509 N N . ALA A 1 189 ? 2.292 -12.838 6.852 1.00 97.06 189 ALA A N 1
ATOM 1510 C CA . ALA A 1 189 ? 2.020 -14.231 7.187 1.00 97.06 189 ALA A CA 1
ATOM 1511 C C . ALA A 1 189 ? 2.583 -15.140 6.092 1.00 97.06 189 ALA A C 1
ATOM 1513 O O . ALA A 1 189 ? 2.326 -14.918 4.907 1.00 97.06 189 ALA A O 1
ATOM 1514 N N . PHE A 1 190 ? 3.330 -16.168 6.474 1.00 95.44 190 PHE A N 1
ATOM 1515 C CA . PHE A 1 190 ? 4.030 -17.053 5.544 1.00 95.44 190 PHE A CA 1
ATOM 1516 C C . PHE A 1 190 ? 3.999 -18.504 6.032 1.00 95.44 190 PHE A C 1
ATOM 1518 O O . PHE A 1 190 ? 3.644 -18.784 7.179 1.00 95.44 190 PHE A O 1
ATOM 1525 N N . LEU A 1 191 ? 4.343 -19.431 5.139 1.00 91.31 191 LEU A N 1
ATOM 1526 C CA . LEU A 1 191 ? 4.545 -20.836 5.483 1.00 91.31 191 LEU A CA 1
ATOM 1527 C C . LEU A 1 191 ? 6.046 -21.121 5.572 1.00 91.31 191 LEU A C 1
ATOM 1529 O O . LEU A 1 191 ? 6.739 -20.901 4.575 1.00 91.31 191 LEU A O 1
ATOM 1533 N N . PRO A 1 192 ? 6.536 -21.616 6.719 1.00 93.00 192 PRO A N 1
ATOM 1534 C CA . PRO A 1 192 ? 7.853 -22.236 6.801 1.00 93.00 192 PRO A CA 1
ATOM 1535 C C . PRO A 1 192 ? 8.009 -23.362 5.767 1.00 93.00 192 PRO A C 1
ATOM 1537 O O . PRO A 1 192 ? 7.025 -24.012 5.392 1.00 93.00 192 PRO A O 1
ATOM 1540 N N . LEU A 1 193 ? 9.231 -23.565 5.273 1.00 87.31 193 LEU A N 1
ATOM 1541 C CA . LEU A 1 193 ? 9.513 -24.506 4.182 1.00 87.31 193 LEU A CA 1
ATOM 1542 C C . LEU A 1 193 ? 9.209 -25.959 4.565 1.00 87.31 193 LEU A C 1
ATOM 1544 O O . LEU A 1 193 ? 8.552 -26.663 3.802 1.00 87.31 193 LEU A O 1
ATOM 1548 N N . ASP A 1 194 ? 9.586 -26.374 5.770 1.00 87.62 194 ASP A N 1
ATOM 1549 C CA . ASP A 1 194 ? 9.304 -27.702 6.325 1.00 87.62 194 ASP A CA 1
ATOM 1550 C C . ASP A 1 194 ? 7.791 -27.972 6.441 1.00 87.62 194 ASP A C 1
ATOM 1552 O O . ASP A 1 194 ? 7.289 -29.032 6.056 1.00 87.62 194 ASP A O 1
ATOM 1556 N N . VAL A 1 195 ? 7.026 -26.976 6.899 1.00 91.06 195 VAL A N 1
ATOM 1557 C CA . VAL A 1 195 ? 5.563 -27.042 6.986 1.00 91.06 195 VAL A CA 1
ATOM 1558 C C . VAL A 1 195 ? 4.942 -27.133 5.591 1.00 91.06 195 VAL A C 1
ATOM 1560 O O . VAL A 1 195 ? 4.014 -27.917 5.375 1.00 91.06 195 VAL A O 1
ATOM 1563 N N . PHE A 1 196 ? 5.441 -26.354 4.629 1.00 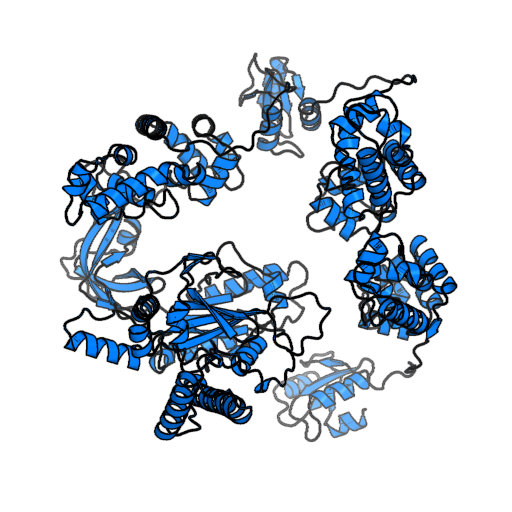87.50 196 PHE A N 1
ATOM 1564 C CA . PHE A 1 196 ? 4.990 -26.399 3.239 1.00 87.50 196 PHE A CA 1
ATOM 1565 C C . PHE A 1 196 ? 5.244 -27.770 2.596 1.00 87.50 196 PHE A C 1
ATOM 1567 O O . PHE A 1 196 ? 4.331 -28.337 1.986 1.00 87.50 196 PHE A O 1
ATOM 1574 N N . GLU A 1 197 ? 6.442 -28.327 2.772 1.00 81.12 197 GLU A N 1
ATOM 1575 C CA . GLU A 1 197 ? 6.810 -29.657 2.284 1.00 81.12 197 GLU A CA 1
ATOM 1576 C C . GLU A 1 197 ? 5.915 -30.739 2.884 1.00 81.12 197 GLU A C 1
ATOM 1578 O O . GLU A 1 197 ? 5.333 -31.533 2.140 1.00 81.12 197 GLU A O 1
ATOM 1583 N N . ARG A 1 198 ? 5.706 -30.715 4.206 1.00 90.12 198 ARG A N 1
ATOM 1584 C CA . ARG A 1 198 ? 4.785 -31.627 4.896 1.00 90.12 198 ARG A CA 1
ATOM 1585 C C . ARG A 1 198 ? 3.367 -31.540 4.331 1.00 90.12 198 ARG A C 1
ATOM 1587 O O . ARG A 1 198 ? 2.759 -32.568 4.038 1.00 90.12 198 ARG A O 1
ATOM 1594 N N . ILE A 1 199 ? 2.828 -30.332 4.140 1.00 85.31 199 ILE A N 1
ATOM 1595 C CA . ILE A 1 199 ? 1.485 -30.144 3.565 1.00 85.31 199 ILE A CA 1
ATOM 1596 C C . ILE A 1 199 ? 1.417 -30.731 2.152 1.00 85.31 199 ILE A C 1
ATOM 1598 O O . ILE A 1 199 ? 0.430 -31.381 1.809 1.00 85.31 199 ILE A O 1
ATOM 1602 N N . ASN A 1 200 ? 2.438 -30.524 1.323 1.00 73.50 200 ASN A N 1
ATOM 1603 C CA . ASN A 1 200 ? 2.470 -31.096 -0.019 1.00 73.50 200 ASN A CA 1
ATOM 1604 C C . ASN A 1 200 ? 2.586 -32.625 -0.001 1.00 73.50 200 ASN A C 1
ATOM 1606 O O . ASN A 1 200 ? 1.918 -33.275 -0.800 1.00 73.50 200 ASN A O 1
ATOM 1610 N N . GLN A 1 201 ? 3.339 -33.212 0.930 1.00 74.62 201 GLN A N 1
ATOM 1611 C CA . GLN A 1 201 ? 3.376 -34.665 1.122 1.00 74.62 201 GLN A CA 1
ATOM 1612 C C . GLN A 1 201 ? 1.999 -35.221 1.524 1.00 74.62 201 GLN A C 1
ATOM 1614 O O . GLN A 1 201 ? 1.531 -36.179 0.911 1.00 74.62 201 GLN A O 1
ATOM 1619 N N . GLU A 1 202 ? 1.307 -34.587 2.480 1.00 80.38 202 GLU A N 1
ATOM 1620 C CA . GLU A 1 202 ? -0.061 -34.965 2.876 1.00 80.38 202 GLU A CA 1
ATOM 1621 C C . GLU A 1 202 ? -1.038 -34.881 1.687 1.00 80.38 202 GLU A C 1
ATOM 1623 O O . GLU A 1 202 ? -1.858 -35.776 1.479 1.00 80.38 202 GLU A O 1
ATOM 1628 N N . ARG A 1 203 ? -0.931 -33.829 0.863 1.00 82.94 203 ARG A N 1
ATOM 1629 C CA . ARG A 1 203 ? -1.757 -33.646 -0.344 1.00 82.94 203 ARG A CA 1
ATOM 1630 C C . ARG A 1 203 ? -1.456 -34.695 -1.410 1.00 82.94 203 ARG A C 1
ATOM 1632 O O . ARG A 1 203 ? -2.394 -35.238 -1.986 1.00 82.94 203 ARG A O 1
ATOM 1639 N N . ALA A 1 204 ? -0.181 -35.015 -1.632 1.00 64.56 204 ALA A N 1
ATOM 1640 C CA . ALA A 1 204 ? 0.239 -36.064 -2.559 1.00 64.56 204 ALA A CA 1
ATOM 1641 C C . ALA A 1 204 ? -0.356 -37.423 -2.165 1.00 64.56 204 ALA A C 1
ATOM 1643 O O . ALA A 1 204 ? -0.928 -38.114 -3.006 1.00 64.56 204 ALA A O 1
ATOM 1644 N N . GLN A 1 205 ? -0.276 -37.774 -0.878 1.00 71.19 205 GLN A N 1
ATOM 1645 C CA . GLN A 1 205 ? -0.836 -39.016 -0.335 1.00 71.19 205 GLN A CA 1
ATOM 1646 C C . GLN A 1 205 ? -2.365 -39.070 -0.461 1.00 71.19 205 GLN A C 1
ATOM 1648 O O . GLN A 1 205 ? -2.923 -40.137 -0.707 1.00 71.19 205 GLN A O 1
ATOM 1653 N N . ALA A 1 206 ? -3.039 -37.924 -0.342 1.00 74.25 206 ALA A N 1
ATOM 1654 C CA . ALA A 1 206 ? -4.483 -37.801 -0.530 1.00 74.25 206 ALA A CA 1
ATOM 1655 C C . ALA A 1 206 ? -4.920 -37.707 -2.009 1.00 74.25 206 ALA A C 1
ATOM 1657 O O . ALA A 1 206 ? -6.118 -37.629 -2.282 1.00 74.25 206 ALA A O 1
ATOM 1658 N N . GLY A 1 207 ? -3.984 -37.692 -2.968 1.00 64.38 207 GLY A N 1
ATOM 1659 C CA . GLY A 1 207 ? -4.284 -37.500 -4.392 1.00 64.38 207 GLY A CA 1
ATOM 1660 C C . GLY A 1 207 ? -4.774 -36.090 -4.747 1.00 64.38 207 GLY A C 1
ATOM 1661 O O . GLY A 1 207 ? -5.395 -35.888 -5.791 1.00 64.38 207 GLY A O 1
ATOM 1662 N N . GLU A 1 208 ? -4.520 -35.102 -3.888 1.00 66.00 208 GLU A N 1
ATOM 1663 C CA . GLU A 1 208 ? -4.876 -33.705 -4.119 1.00 66.00 208 GLU A CA 1
ATOM 1664 C C . GLU A 1 208 ? -3.783 -32.957 -4.907 1.00 66.00 208 GLU A C 1
ATOM 1666 O O . GLU A 1 208 ? -2.594 -33.253 -4.764 1.00 66.00 208 GLU A O 1
ATOM 1671 N N . PRO A 1 209 ? -4.135 -31.913 -5.686 1.00 54.28 209 PRO A N 1
ATOM 1672 C CA . PRO A 1 209 ? -3.143 -31.071 -6.348 1.00 54.28 209 PRO A CA 1
ATOM 1673 C C . PRO A 1 209 ? -2.192 -30.418 -5.341 1.00 54.28 209 PRO A C 1
ATOM 1675 O O . PRO A 1 209 ? -2.646 -29.797 -4.373 1.00 54.28 209 PRO A O 1
ATOM 1678 N N . LEU A 1 210 ? -0.887 -30.513 -5.588 1.00 64.81 210 LEU A N 1
ATOM 1679 C CA . LEU A 1 210 ? 0.138 -29.882 -4.756 1.00 64.81 210 LEU A CA 1
ATOM 1680 C C . LEU A 1 210 ? 0.044 -28.358 -4.830 1.00 64.81 210 LEU A C 1
ATOM 1682 O O . LEU A 1 210 ? -0.364 -27.782 -5.842 1.00 64.81 210 LEU A O 1
ATOM 1686 N N . PHE A 1 211 ? 0.452 -27.688 -3.759 1.00 71.19 211 PHE A N 1
ATOM 1687 C CA . PHE A 1 211 ? 0.684 -26.257 -3.817 1.00 71.19 211 PHE A CA 1
ATOM 1688 C C . PHE A 1 211 ? 1.973 -25.963 -4.577 1.00 71.19 211 PHE A C 1
ATOM 1690 O O . PHE A 1 211 ? 3.010 -26.566 -4.313 1.00 71.19 211 PHE A O 1
ATOM 1697 N N . ALA A 1 212 ? 1.902 -24.991 -5.486 1.00 66.94 212 ALA A N 1
ATOM 1698 C CA . ALA A 1 212 ? 3.028 -24.622 -6.335 1.00 66.94 212 ALA A CA 1
ATOM 1699 C C . ALA A 1 212 ? 4.146 -23.901 -5.564 1.00 66.94 212 ALA A C 1
ATOM 1701 O O . ALA A 1 212 ? 5.314 -24.150 -5.805 1.00 66.94 212 ALA A O 1
ATOM 1702 N N . ASN A 1 213 ? 3.810 -23.009 -4.629 1.00 73.50 213 ASN A N 1
ATOM 1703 C CA . ASN A 1 213 ? 4.806 -22.322 -3.807 1.00 73.50 213 ASN A CA 1
ATOM 1704 C C . ASN A 1 213 ? 4.245 -21.956 -2.418 1.00 73.50 213 ASN A C 1
ATOM 1706 O O . ASN A 1 213 ? 3.015 -21.896 -2.254 1.00 73.50 213 ASN A O 1
ATOM 1710 N N . PRO A 1 214 ? 5.124 -21.694 -1.429 1.00 77.81 214 PRO A N 1
ATOM 1711 C CA . PRO A 1 214 ? 4.730 -21.313 -0.072 1.00 77.81 214 PRO A CA 1
ATOM 1712 C C . PRO A 1 214 ? 3.809 -20.093 -0.015 1.00 77.81 214 PRO A C 1
ATOM 1714 O O . PRO A 1 214 ? 2.836 -20.096 0.737 1.00 77.81 214 PRO A O 1
ATOM 1717 N N . ARG A 1 215 ? 4.038 -19.080 -0.857 1.00 80.94 215 ARG A N 1
ATOM 1718 C CA . ARG A 1 215 ? 3.224 -17.859 -0.901 1.00 80.94 215 ARG A CA 1
ATOM 1719 C C . ARG A 1 215 ? 1.759 -18.132 -1.242 1.00 80.94 215 ARG A C 1
ATOM 1721 O O . ARG A 1 215 ? 0.849 -17.680 -0.545 1.00 80.94 215 ARG A O 1
ATOM 1728 N N . ASN A 1 216 ? 1.516 -18.892 -2.308 1.00 74.12 216 ASN A N 1
ATOM 1729 C CA . ASN A 1 216 ? 0.173 -19.265 -2.751 1.00 74.12 216 ASN A CA 1
ATOM 1730 C C . ASN A 1 216 ? -0.502 -20.191 -1.739 1.00 74.12 216 ASN A C 1
ATOM 1732 O O . ASN A 1 216 ? -1.695 -20.043 -1.463 1.00 74.12 216 ASN A O 1
ATOM 1736 N N . ALA A 1 217 ? 0.263 -21.115 -1.154 1.00 80.62 217 ALA A N 1
ATOM 1737 C CA . ALA A 1 217 ? -0.217 -21.966 -0.077 1.00 80.62 217 ALA A CA 1
ATOM 1738 C C . ALA A 1 217 ? -0.627 -21.138 1.153 1.00 80.62 217 ALA A C 1
ATOM 1740 O O . ALA A 1 217 ? -1.694 -21.384 1.722 1.00 80.62 217 ALA A O 1
ATOM 1741 N N . ALA A 1 218 ? 0.145 -20.112 1.524 1.00 88.44 218 ALA A N 1
ATOM 1742 C CA . ALA A 1 218 ? -0.167 -19.219 2.636 1.00 88.44 218 ALA A CA 1
ATOM 1743 C C . ALA A 1 218 ? -1.437 -18.401 2.360 1.00 88.44 218 ALA A C 1
ATOM 1745 O O . ALA A 1 218 ? -2.375 -18.425 3.161 1.00 88.44 218 ALA A O 1
ATOM 1746 N N . ALA A 1 219 ? -1.531 -17.767 1.187 1.00 81.69 219 ALA A N 1
ATOM 1747 C CA . ALA A 1 219 ? -2.708 -17.002 0.773 1.00 81.69 219 ALA A CA 1
ATOM 1748 C C . ALA A 1 219 ? -3.985 -17.862 0.743 1.00 81.69 219 ALA A C 1
ATOM 1750 O O . ALA A 1 219 ? -5.032 -17.454 1.251 1.00 81.69 219 ALA A O 1
ATOM 1751 N N . GLY A 1 220 ? -3.902 -19.073 0.182 1.00 81.81 220 GLY A N 1
ATOM 1752 C CA . GLY A 1 220 ? -5.016 -20.022 0.140 1.00 81.81 220 GLY A CA 1
ATOM 1753 C C . GLY A 1 220 ? -5.398 -20.570 1.517 1.00 81.81 220 GLY A C 1
ATOM 1754 O O . GLY A 1 220 ? -6.562 -20.891 1.757 1.00 81.81 220 GLY A O 1
ATOM 1755 N N . THR A 1 221 ? -4.438 -20.654 2.438 1.00 90.75 221 THR A N 1
ATOM 1756 C CA . THR A 1 221 ? -4.663 -21.070 3.827 1.00 90.75 221 THR A CA 1
ATOM 1757 C C . THR A 1 221 ? -5.371 -19.984 4.628 1.00 90.75 221 THR A C 1
ATOM 1759 O O . THR A 1 221 ? -6.376 -20.267 5.269 1.00 90.75 221 THR A O 1
ATOM 1762 N N . LEU A 1 222 ? -4.940 -18.727 4.520 1.00 90.12 222 LEU A N 1
ATOM 1763 C CA . LEU A 1 222 ? -5.578 -17.591 5.199 1.00 90.12 222 LEU A CA 1
ATOM 1764 C C . LEU A 1 222 ? -7.050 -17.385 4.807 1.00 90.12 222 LEU A C 1
ATOM 1766 O O . LEU A 1 222 ? -7.799 -16.762 5.555 1.00 90.12 222 LEU A O 1
ATOM 1770 N N . ARG A 1 223 ? -7.468 -17.906 3.647 1.00 86.62 223 ARG A N 1
ATOM 1771 C CA . ARG A 1 223 ? -8.832 -17.787 3.105 1.00 86.62 223 ARG A CA 1
ATOM 1772 C C . ARG A 1 223 ? -9.670 -19.061 3.247 1.00 86.62 223 ARG A C 1
ATOM 1774 O O . ARG A 1 223 ? -10.663 -19.222 2.541 1.00 86.62 223 ARG A O 1
ATOM 1781 N N . GLN A 1 224 ? -9.295 -19.979 4.135 1.00 87.44 224 GLN A N 1
ATOM 1782 C CA . GLN A 1 224 ? -10.157 -21.114 4.473 1.00 87.44 224 GLN A CA 1
ATOM 1783 C C . GLN A 1 224 ? -11.325 -20.648 5.342 1.00 87.44 224 GLN A C 1
ATOM 1785 O O . GLN A 1 224 ? -11.126 -19.907 6.300 1.00 87.44 224 GLN A O 1
ATOM 1790 N N . LEU A 1 225 ? -12.542 -21.090 5.025 1.00 84.19 225 LEU A N 1
ATOM 1791 C CA . LEU A 1 225 ? -13.723 -20.789 5.844 1.00 84.19 225 LEU A CA 1
ATOM 1792 C C . LEU A 1 225 ? -13.692 -21.511 7.197 1.00 84.19 225 LEU A C 1
ATOM 1794 O O . LEU A 1 225 ? -14.308 -21.043 8.147 1.00 84.19 225 LEU A O 1
ATOM 1798 N N . GLU A 1 226 ? -12.984 -22.638 7.275 1.00 84.94 226 GLU A N 1
ATOM 1799 C CA . GLU A 1 226 ? -12.829 -23.443 8.484 1.00 84.94 226 GLU A CA 1
ATOM 1800 C C . GLU A 1 226 ? -11.485 -23.127 9.172 1.00 84.94 226 GLU A C 1
ATOM 1802 O O . GLU A 1 226 ? -10.433 -23.551 8.670 1.00 84.94 226 GLU A O 1
ATOM 1807 N N . PRO A 1 227 ? -11.480 -22.424 10.325 1.00 86.12 227 PRO A N 1
ATOM 1808 C CA . PRO A 1 227 ? -10.250 -22.031 11.013 1.00 86.12 227 PRO A CA 1
ATOM 1809 C C . PRO A 1 227 ? -9.393 -23.222 11.457 1.00 86.12 227 PRO A C 1
ATOM 1811 O O . PRO A 1 227 ? -8.170 -23.110 11.522 1.00 86.12 227 PRO A O 1
ATOM 1814 N N . ARG A 1 228 ? -9.990 -24.397 11.705 1.00 87.44 228 ARG A N 1
ATOM 1815 C CA . ARG A 1 228 ? -9.237 -25.613 12.069 1.00 87.44 228 ARG A CA 1
ATOM 1816 C C . ARG A 1 228 ? -8.247 -26.041 10.984 1.00 87.44 228 ARG A C 1
ATOM 1818 O O . ARG A 1 228 ? -7.160 -26.522 11.300 1.00 87.44 228 ARG A O 1
ATOM 1825 N N . ILE A 1 229 ? -8.586 -25.825 9.709 1.00 88.12 229 ILE A N 1
ATOM 1826 C CA . ILE A 1 229 ? -7.674 -26.098 8.588 1.00 88.12 229 ILE A CA 1
ATOM 1827 C C . ILE A 1 229 ? -6.480 -25.140 8.646 1.00 88.12 229 ILE A C 1
ATOM 1829 O O . ILE A 1 229 ? -5.344 -25.564 8.441 1.00 88.12 229 ILE A O 1
ATOM 1833 N N . VAL A 1 230 ? -6.726 -23.865 8.960 1.00 90.31 230 VAL A N 1
ATOM 1834 C CA . VAL A 1 230 ? -5.679 -22.842 9.110 1.00 90.31 230 VAL A CA 1
ATOM 1835 C C . VAL A 1 230 ? -4.739 -23.202 10.257 1.00 90.31 230 VAL A C 1
ATOM 1837 O O . VAL A 1 230 ? -3.526 -23.227 10.061 1.00 90.31 230 VAL A O 1
ATOM 1840 N N . ALA A 1 231 ? -5.297 -23.591 11.407 1.00 89.88 231 ALA A N 1
ATOM 1841 C CA . ALA A 1 231 ? -4.535 -24.022 12.574 1.00 89.88 231 ALA A CA 1
ATOM 1842 C C . ALA A 1 231 ? -3.613 -25.218 12.264 1.00 89.88 231 ALA A C 1
ATOM 1844 O O . ALA A 1 231 ? -2.435 -25.192 12.616 1.00 89.88 231 ALA A O 1
ATOM 1845 N N . LYS A 1 232 ? -4.110 -26.240 11.543 1.00 90.81 232 LYS A N 1
ATOM 1846 C CA . LYS A 1 232 ? -3.314 -27.422 11.145 1.00 90.81 232 LYS A CA 1
ATOM 1847 C C . LYS A 1 232 ? -2.140 -27.065 10.219 1.00 90.81 232 LYS A C 1
ATOM 1849 O O . LYS A 1 232 ? -1.111 -27.745 10.213 1.00 90.81 232 LYS A O 1
ATOM 1854 N N . ARG A 1 233 ? -2.293 -26.010 9.418 1.00 91.88 233 ARG A N 1
ATOM 1855 C CA . ARG A 1 233 ? -1.286 -25.563 8.449 1.00 91.88 233 ARG A CA 1
ATOM 1856 C C . ARG A 1 233 ? -0.220 -24.640 9.043 1.00 91.88 233 ARG A C 1
ATOM 1858 O O . ARG A 1 233 ? 0.671 -24.262 8.301 1.00 91.88 233 ARG A O 1
ATOM 1865 N N . GLN A 1 234 ? -0.291 -24.322 10.342 1.00 93.38 234 GLN A N 1
ATOM 1866 C CA . GLN A 1 234 ? 0.806 -23.728 11.124 1.00 93.38 234 GLN A CA 1
ATOM 1867 C C . GLN A 1 234 ? 1.486 -22.533 10.432 1.00 93.38 234 GLN A C 1
ATOM 1869 O O . GLN A 1 234 ? 2.703 -22.488 10.279 1.00 93.38 234 GLN A O 1
ATOM 1874 N N . LEU A 1 235 ? 0.686 -21.555 9.995 1.00 95.38 235 LEU A N 1
ATOM 1875 C CA . LEU A 1 235 ? 1.235 -20.306 9.468 1.00 95.38 235 LEU A CA 1
ATOM 1876 C C . LEU A 1 235 ? 2.118 -19.618 10.516 1.00 95.38 235 LEU A C 1
ATOM 1878 O O . LEU A 1 235 ? 1.786 -19.599 11.704 1.00 95.38 235 LEU A O 1
ATOM 1882 N N . ALA A 1 236 ? 3.194 -19.003 10.039 1.00 95.69 236 ALA A N 1
ATOM 1883 C CA . ALA A 1 236 ? 4.052 -18.110 10.800 1.00 95.69 236 ALA A CA 1
ATOM 1884 C C . ALA A 1 236 ? 3.795 -16.652 10.389 1.00 95.69 236 ALA A C 1
ATOM 1886 O O . ALA A 1 236 ? 3.093 -16.368 9.416 1.00 95.69 236 ALA A O 1
ATOM 1887 N N . PHE A 1 237 ? 4.353 -15.714 11.149 1.00 97.62 237 PHE A N 1
ATOM 1888 C CA . PHE A 1 237 ? 4.173 -14.279 10.941 1.00 97.62 237 PHE A CA 1
ATOM 1889 C C . PHE A 1 237 ? 5.454 -13.544 11.313 1.00 97.62 237 PHE A C 1
ATOM 1891 O O . PHE A 1 237 ? 6.093 -13.941 12.279 1.00 97.62 237 PHE A O 1
ATOM 1898 N N . PHE A 1 238 ? 5.797 -12.476 10.594 1.00 98.00 238 PHE A N 1
ATOM 1899 C CA . PHE A 1 238 ? 6.795 -11.493 11.023 1.00 98.00 238 PHE A CA 1
ATOM 1900 C C . PHE A 1 238 ? 6.199 -10.088 10.965 1.00 98.00 238 PHE A C 1
ATOM 1902 O O . PHE A 1 238 ? 5.702 -9.672 9.917 1.00 98.00 238 PHE A O 1
ATOM 1909 N N . ALA A 1 239 ? 6.272 -9.347 12.071 1.00 97.81 239 ALA A N 1
ATOM 1910 C CA . ALA A 1 239 ? 5.864 -7.947 12.125 1.00 97.81 239 ALA A CA 1
ATOM 1911 C C . ALA A 1 239 ? 6.972 -7.029 11.581 1.00 97.81 239 ALA A C 1
ATOM 1913 O O . ALA A 1 239 ? 8.150 -7.241 11.860 1.00 97.81 239 ALA A O 1
ATOM 1914 N N . TYR A 1 240 ? 6.591 -5.993 10.827 1.00 95.94 240 TYR A N 1
ATOM 1915 C CA . TYR A 1 240 ? 7.539 -5.054 10.201 1.00 95.94 240 TYR A CA 1
ATOM 1916 C C . TYR A 1 240 ? 7.101 -3.577 10.252 1.00 95.94 240 TYR A C 1
ATOM 1918 O O . TYR A 1 240 ? 7.827 -2.681 9.803 1.00 95.94 240 TYR A O 1
ATOM 1926 N N . THR A 1 241 ? 5.887 -3.282 10.729 1.00 93.56 241 THR A N 1
ATOM 1927 C CA . THR A 1 241 ? 5.400 -1.906 10.922 1.00 93.56 241 THR A CA 1
ATOM 1928 C C . THR A 1 241 ? 4.525 -1.824 12.156 1.00 93.56 241 THR A C 1
ATOM 1930 O O . THR A 1 241 ? 3.614 -2.632 12.331 1.00 93.56 241 THR A O 1
ATOM 1933 N N . LEU A 1 242 ? 4.773 -0.790 12.951 1.00 92.31 242 LEU A N 1
ATOM 1934 C CA . LEU A 1 242 ? 3.964 -0.393 14.089 1.00 92.31 242 LEU A CA 1
ATOM 1935 C C . LEU A 1 242 ? 3.360 0.980 13.806 1.00 92.31 242 LEU A C 1
ATOM 1937 O O . LEU A 1 242 ? 4.063 1.899 13.384 1.00 92.31 242 LEU A O 1
ATOM 1941 N N . HIS A 1 243 ? 2.066 1.127 14.053 1.00 88.19 243 HIS A N 1
ATOM 1942 C CA . HIS A 1 243 ? 1.409 2.419 14.058 1.00 88.19 243 HIS A CA 1
ATOM 1943 C C . HIS A 1 243 ? 0.547 2.566 15.305 1.00 88.19 243 HIS A C 1
ATOM 1945 O O . HIS A 1 243 ? -0.332 1.753 15.576 1.00 88.19 243 HIS A O 1
ATOM 1951 N N . ILE A 1 244 ? 0.784 3.646 16.039 1.00 83.69 244 ILE A N 1
ATOM 1952 C CA . ILE A 1 244 ? 0.003 4.037 17.207 1.00 83.69 244 ILE A CA 1
ATOM 1953 C C . ILE A 1 244 ? -0.601 5.402 16.857 1.00 83.69 244 ILE A C 1
ATOM 1955 O O . ILE A 1 244 ? 0.151 6.372 16.720 1.00 83.69 244 ILE A O 1
ATOM 1959 N N . PRO A 1 245 ? -1.920 5.497 16.614 1.00 73.06 245 PRO A N 1
ATOM 1960 C CA . PRO A 1 245 ? -2.556 6.763 16.280 1.00 73.06 245 PRO A CA 1
ATOM 1961 C C . PRO A 1 245 ? -2.382 7.763 17.426 1.00 73.06 245 PRO A C 1
ATOM 1963 O O . PRO A 1 245 ? -2.709 7.456 18.570 1.00 73.06 245 PRO A O 1
ATOM 1966 N N . ASN A 1 246 ? -1.903 8.973 17.123 1.00 56.69 246 ASN A N 1
ATOM 1967 C CA . ASN A 1 246 ? -1.806 10.044 18.115 1.00 56.69 246 ASN A CA 1
ATOM 1968 C C . ASN A 1 246 ? -3.214 10.436 18.587 1.00 56.69 246 ASN A C 1
ATOM 1970 O O . ASN A 1 246 ? -3.945 11.118 17.865 1.00 56.69 246 ASN A O 1
ATOM 1974 N N . GLN A 1 247 ? -3.581 10.027 19.799 1.00 45.81 247 GLN A N 1
ATOM 1975 C CA . GLN A 1 247 ? -4.647 10.681 20.551 1.00 45.81 247 GLN A CA 1
ATOM 1976 C C . GLN A 1 247 ? -4.079 11.959 21.182 1.00 45.81 247 GLN A C 1
ATOM 1978 O O . GLN A 1 247 ? -2.875 12.059 21.416 1.00 45.81 247 GLN A O 1
ATOM 1983 N N . ASP A 1 248 ? -4.927 12.976 21.350 1.00 41.69 248 ASP A N 1
ATOM 1984 C CA . ASP A 1 248 ? -4.563 14.287 21.893 1.00 41.69 248 ASP A CA 1
ATOM 1985 C C . ASP A 1 248 ? -3.577 14.164 23.070 1.00 41.69 248 ASP A C 1
ATOM 1987 O O . ASP A 1 248 ? -3.829 13.435 24.023 1.00 41.69 248 ASP A O 1
ATOM 1991 N N . SER A 1 249 ? -2.459 14.892 23.004 1.00 41.53 249 SER A N 1
ATOM 1992 C CA . SER A 1 249 ? -1.329 14.862 23.946 1.00 41.53 249 SER A CA 1
ATOM 1993 C C . SER A 1 249 ? -1.652 15.473 25.325 1.00 41.53 249 SER A C 1
ATOM 1995 O O . SER A 1 249 ? -0.937 16.355 25.804 1.00 41.53 249 SER A O 1
ATOM 1997 N N . SER A 1 250 ? -2.781 15.089 25.917 1.00 39.78 250 SER A N 1
ATOM 1998 C CA . SER A 1 250 ? -3.227 15.457 27.264 1.00 39.78 250 SER A CA 1
ATOM 1999 C C . SER A 1 250 ? -3.085 14.322 28.278 1.00 39.78 250 SER A C 1
ATOM 2001 O O . SER A 1 250 ? -3.295 14.562 29.462 1.00 39.78 250 SER A O 1
ATOM 2003 N N . GLU A 1 251 ? -2.717 13.121 27.840 1.00 42.91 251 GLU A N 1
ATOM 2004 C CA . GLU A 1 251 ? -2.440 11.980 28.712 1.00 42.91 251 GLU A CA 1
ATOM 2005 C C . GLU A 1 251 ? -0.969 11.582 28.533 1.00 42.91 251 GLU A C 1
ATOM 2007 O O . GLU A 1 251 ? -0.495 11.405 27.408 1.00 42.91 251 GLU A O 1
ATOM 2012 N N . GLU A 1 252 ? -0.218 11.523 29.638 1.00 41.34 252 GLU A N 1
ATOM 2013 C CA . GLU A 1 252 ? 1.112 10.907 29.694 1.00 41.34 252 GLU A CA 1
ATOM 2014 C C . GLU A 1 252 ? 0.960 9.416 29.377 1.00 41.34 252 GLU A C 1
ATOM 2016 O O . GLU A 1 252 ? 0.837 8.585 30.273 1.00 41.34 252 GLU A O 1
ATOM 2021 N N . TYR A 1 253 ? 0.938 9.055 28.094 1.00 49.03 253 TYR A N 1
ATOM 2022 C CA . TYR A 1 253 ? 1.072 7.652 27.733 1.00 49.03 253 TYR A CA 1
ATOM 2023 C C . TYR A 1 253 ? 2.483 7.199 28.084 1.00 49.03 253 TYR A C 1
ATOM 2025 O O . TYR A 1 253 ? 3.479 7.778 27.652 1.00 49.03 253 TYR A O 1
ATOM 2033 N N . THR A 1 254 ? 2.553 6.140 28.878 1.00 52.28 254 THR A N 1
ATOM 2034 C CA . THR A 1 254 ? 3.792 5.603 29.439 1.00 52.28 254 THR A CA 1
ATOM 2035 C C . THR A 1 254 ? 4.635 4.859 28.384 1.00 52.28 254 THR A C 1
ATOM 2037 O O . THR A 1 254 ? 5.781 4.513 28.658 1.00 52.28 254 THR A O 1
ATOM 2040 N N . ILE A 1 255 ? 4.116 4.624 27.161 1.00 56.59 255 ILE A N 1
ATOM 2041 C CA . ILE A 1 255 ? 4.879 3.956 26.090 1.00 56.59 255 ILE A CA 1
ATOM 2042 C C . ILE A 1 255 ? 5.788 4.970 25.384 1.00 56.59 255 ILE A C 1
ATOM 2044 O O . ILE A 1 255 ? 5.275 5.913 24.775 1.00 56.59 255 ILE A O 1
ATOM 2048 N N . PRO A 1 256 ? 7.119 4.776 25.378 1.00 62.69 256 PRO A N 1
ATOM 2049 C CA . PRO A 1 256 ? 8.006 5.584 24.553 1.00 62.69 256 PRO A CA 1
ATOM 2050 C C . PRO A 1 256 ? 7.666 5.384 23.071 1.00 62.69 256 PRO A C 1
ATOM 2052 O O . PRO A 1 256 ? 7.802 4.288 22.526 1.00 62.69 256 PRO A O 1
ATOM 2055 N N . MET A 1 257 ? 7.202 6.452 22.417 1.00 74.81 257 MET A N 1
ATOM 2056 C CA . MET A 1 257 ? 6.920 6.430 20.982 1.00 74.81 257 MET A CA 1
ATOM 2057 C C . MET A 1 257 ? 8.230 6.227 20.205 1.00 74.81 257 MET A C 1
ATOM 2059 O O . MET A 1 257 ? 9.200 6.942 20.473 1.00 74.81 257 MET A O 1
ATOM 2063 N N . PRO A 1 258 ? 8.279 5.281 19.250 1.00 83.44 258 PRO A N 1
ATOM 2064 C CA . PRO A 1 258 ? 9.492 5.020 18.486 1.00 83.44 258 PRO A CA 1
ATOM 2065 C C . PRO A 1 258 ? 9.846 6.233 17.619 1.00 83.44 258 PRO A C 1
ATOM 2067 O O . PRO A 1 258 ? 8.981 6.797 16.942 1.00 83.44 258 PRO A O 1
ATOM 2070 N N . ASN A 1 259 ? 11.120 6.630 17.623 1.00 82.06 259 ASN A N 1
ATOM 2071 C CA . ASN A 1 259 ? 11.600 7.779 16.849 1.00 82.06 259 ASN A CA 1
ATOM 2072 C C . ASN A 1 259 ? 12.084 7.366 15.450 1.00 82.06 259 ASN A C 1
ATOM 2074 O O . ASN A 1 259 ? 12.120 8.186 14.524 1.00 82.06 259 ASN A O 1
ATOM 2078 N N . CYS A 1 260 ? 12.436 6.091 15.286 1.00 91.19 260 CYS A N 1
ATOM 2079 C CA . CYS A 1 260 ? 12.900 5.513 14.034 1.00 91.19 260 CYS A CA 1
ATOM 2080 C C . CYS A 1 260 ? 12.325 4.107 13.783 1.00 91.19 260 CYS A C 1
ATOM 2082 O O . CYS A 1 260 ? 11.681 3.503 14.646 1.00 91.19 260 CYS A O 1
ATOM 2084 N N . GLN A 1 261 ? 12.555 3.592 12.574 1.00 95.12 261 GLN A N 1
ATOM 2085 C CA . GLN A 1 261 ? 12.122 2.263 12.150 1.00 95.12 261 GLN A CA 1
ATOM 2086 C C . GLN A 1 261 ? 12.733 1.174 13.035 1.00 95.12 261 GLN A C 1
ATOM 2088 O O . GLN A 1 261 ? 12.023 0.239 13.397 1.00 95.12 261 GLN A O 1
ATOM 2093 N N . TRP A 1 262 ? 14.011 1.293 13.407 1.00 95.81 262 TRP A N 1
ATOM 2094 C CA . TRP A 1 262 ? 14.661 0.321 14.286 1.00 95.81 262 TRP A CA 1
ATOM 2095 C C . TRP A 1 262 ? 13.973 0.229 15.656 1.00 95.81 262 TRP A C 1
ATOM 2097 O O . TRP A 1 262 ? 13.573 -0.862 16.063 1.00 95.81 262 TRP A O 1
ATOM 2107 N N . ASP A 1 263 ? 13.716 1.371 16.305 1.00 93.06 263 ASP A N 1
ATOM 2108 C CA . ASP A 1 263 ? 12.994 1.427 17.587 1.00 93.06 263 ASP A CA 1
ATOM 2109 C C . ASP A 1 263 ? 11.610 0.772 17.486 1.00 93.06 263 ASP A C 1
ATOM 2111 O O . ASP A 1 263 ? 11.160 0.085 18.404 1.00 93.06 263 ASP A O 1
ATOM 2115 N N . ALA A 1 264 ? 10.913 0.976 16.363 1.00 93.88 264 ALA A N 1
ATOM 2116 C CA . ALA A 1 264 ? 9.598 0.385 16.141 1.00 93.88 264 ALA A CA 1
ATOM 2117 C C . ALA A 1 264 ? 9.663 -1.146 16.042 1.00 93.88 264 ALA A C 1
ATOM 2119 O O . ALA A 1 264 ? 8.781 -1.828 16.566 1.00 93.88 264 ALA A O 1
ATOM 2120 N N . LEU A 1 265 ? 10.702 -1.693 15.406 1.00 95.75 265 LEU A N 1
ATOM 2121 C CA . LEU A 1 265 ? 10.944 -3.135 15.342 1.00 95.75 265 LEU A CA 1
ATOM 2122 C C . LEU A 1 265 ? 11.291 -3.710 16.724 1.00 95.75 265 LEU A C 1
ATOM 2124 O O . LEU A 1 265 ? 10.761 -4.753 17.104 1.00 95.75 265 LEU A O 1
ATOM 2128 N N . GLU A 1 266 ? 12.117 -3.024 17.515 1.00 93.12 266 GLU A N 1
ATOM 2129 C CA . GLU A 1 266 ? 12.405 -3.441 18.894 1.00 93.12 266 GLU A CA 1
ATOM 2130 C C . GLU A 1 266 ? 11.158 -3.407 19.784 1.00 93.12 266 GLU A C 1
ATOM 2132 O O . GLU A 1 266 ? 10.928 -4.318 20.583 1.00 93.12 266 GLU A O 1
ATOM 2137 N N . LEU A 1 267 ? 10.319 -2.379 19.633 1.00 91.25 267 LEU A N 1
ATOM 2138 C CA . LEU A 1 267 ? 9.068 -2.268 20.374 1.00 91.25 267 LEU A CA 1
ATOM 2139 C C . LEU A 1 267 ? 8.075 -3.365 19.974 1.00 91.25 267 LEU A C 1
ATOM 2141 O O . LEU A 1 267 ? 7.446 -3.951 20.851 1.00 91.25 267 LEU A O 1
ATOM 2145 N N . LEU A 1 268 ? 7.964 -3.705 18.686 1.00 94.25 268 LEU A N 1
ATOM 2146 C CA . LEU A 1 268 ? 7.154 -4.843 18.232 1.00 94.25 268 LEU A CA 1
ATOM 2147 C C . LEU A 1 268 ? 7.583 -6.151 18.903 1.00 94.25 268 LEU A C 1
ATOM 2149 O O . LEU A 1 268 ? 6.724 -6.921 19.336 1.00 94.25 268 LEU A O 1
ATOM 2153 N N . GLN A 1 269 ? 8.892 -6.371 19.040 1.00 92.44 269 GLN A N 1
ATOM 2154 C CA . GLN A 1 269 ? 9.419 -7.546 19.728 1.00 92.44 269 GLN A CA 1
ATOM 2155 C C . GLN A 1 269 ? 9.014 -7.560 21.209 1.00 92.44 269 GLN A C 1
ATOM 2157 O O . GLN A 1 269 ? 8.478 -8.557 21.686 1.00 92.44 269 GLN A O 1
ATOM 2162 N N . LYS A 1 270 ? 9.159 -6.432 21.919 1.00 89.00 270 LYS A N 1
ATOM 2163 C CA . LYS A 1 270 ? 8.713 -6.291 23.322 1.00 89.00 270 LYS A CA 1
ATOM 2164 C C . LYS A 1 270 ? 7.201 -6.487 23.490 1.00 89.00 270 LYS A C 1
ATOM 2166 O O . LYS A 1 270 ? 6.769 -7.061 24.481 1.00 89.00 270 LYS A O 1
ATOM 2171 N N . LEU A 1 271 ? 6.403 -6.069 22.505 1.00 89.94 271 LEU A N 1
ATOM 2172 C CA . LEU A 1 271 ? 4.944 -6.246 22.484 1.00 89.94 271 LEU A CA 1
ATOM 2173 C C . LEU A 1 271 ? 4.498 -7.695 22.224 1.00 89.94 271 LEU A C 1
ATOM 2175 O O . LEU A 1 271 ? 3.300 -7.983 22.287 1.00 89.94 271 LEU A O 1
ATOM 2179 N N . GLY A 1 272 ? 5.431 -8.612 21.960 1.00 91.06 272 GLY A N 1
ATOM 2180 C CA . GLY A 1 272 ? 5.152 -10.036 21.810 1.00 91.06 272 GLY A CA 1
ATOM 2181 C C . GLY A 1 272 ? 5.137 -10.541 20.366 1.00 91.06 272 GLY A C 1
ATOM 2182 O O . GLY A 1 272 ? 4.705 -11.671 20.139 1.00 91.06 272 GLY A O 1
ATOM 2183 N N . PHE A 1 273 ? 5.573 -9.737 19.390 1.00 95.38 273 PHE A N 1
ATOM 2184 C CA . PHE A 1 273 ? 5.642 -10.168 17.995 1.00 95.38 273 PHE A CA 1
ATOM 2185 C C . PHE A 1 273 ? 7.018 -10.722 17.619 1.00 95.38 273 PHE A C 1
ATOM 2187 O O . PHE A 1 273 ? 8.040 -10.151 17.997 1.00 95.38 273 PHE A O 1
ATOM 2194 N N . PRO A 1 274 ? 7.074 -11.759 16.771 1.00 95.31 274 PRO A N 1
ATOM 2195 C CA . PRO A 1 274 ? 8.292 -12.087 16.046 1.00 95.31 274 PRO A CA 1
ATOM 2196 C C . PRO A 1 274 ? 8.608 -10.973 15.045 1.00 95.31 274 PRO A C 1
ATOM 2198 O O . PRO A 1 274 ? 7.770 -10.553 14.241 1.00 95.31 274 PRO A O 1
ATOM 2201 N N . VAL A 1 275 ? 9.854 -10.525 15.063 1.00 96.50 275 VAL A N 1
ATOM 2202 C CA . VAL A 1 275 ? 10.431 -9.640 14.053 1.00 96.50 275 VAL A CA 1
ATOM 2203 C C . VAL A 1 275 ? 11.575 -10.395 13.403 1.00 96.50 275 VAL A C 1
ATOM 2205 O O . VAL A 1 275 ? 12.273 -11.136 14.094 1.00 96.50 275 VAL A O 1
ATOM 2208 N N . ASN A 1 276 ? 11.768 -10.225 12.091 1.00 95.75 276 ASN A N 1
ATOM 2209 C CA . ASN A 1 276 ? 12.793 -10.968 11.367 1.00 95.75 276 ASN A CA 1
ATOM 2210 C C . ASN A 1 276 ? 14.158 -10.860 12.096 1.00 95.75 276 ASN A C 1
ATOM 2212 O O . ASN A 1 276 ? 14.620 -9.738 12.355 1.00 95.75 276 ASN A O 1
ATOM 2216 N N . PRO A 1 277 ? 14.784 -11.993 12.472 1.00 94.44 277 PRO A N 1
ATOM 2217 C CA . PRO A 1 277 ? 15.997 -11.995 13.292 1.00 94.44 277 PRO A CA 1
ATOM 2218 C C . PRO A 1 277 ? 17.229 -11.519 12.518 1.00 94.44 277 PRO A C 1
ATOM 2220 O O . PRO A 1 277 ? 18.242 -11.182 13.119 1.00 94.44 277 PRO A O 1
ATOM 2223 N N . HIS A 1 278 ? 17.136 -11.460 11.191 1.00 96.50 278 HIS A N 1
ATOM 2224 C CA . HIS A 1 278 ? 18.219 -11.084 10.296 1.00 96.50 278 HIS A CA 1
ATOM 2225 C C . HIS A 1 278 ? 18.143 -9.628 9.840 1.00 96.50 278 HIS A C 1
ATOM 2227 O O . HIS A 1 278 ? 18.820 -9.262 8.887 1.00 96.50 278 HIS A O 1
ATOM 2233 N N . ARG A 1 279 ? 17.322 -8.784 10.473 1.00 96.44 279 ARG A N 1
ATOM 2234 C CA . ARG A 1 279 ? 17.301 -7.336 10.212 1.00 96.44 279 ARG A CA 1
ATOM 2235 C C . ARG A 1 279 ? 18.626 -6.673 10.608 1.00 96.44 279 ARG A C 1
ATOM 2237 O O . ARG A 1 279 ? 19.250 -7.085 11.583 1.00 96.44 279 ARG A O 1
ATOM 2244 N N . GLN A 1 280 ? 19.014 -5.607 9.916 1.00 97.38 280 GLN A N 1
ATOM 2245 C CA . GLN A 1 280 ? 20.249 -4.874 10.208 1.00 97.38 280 GLN A CA 1
ATOM 2246 C C . GLN A 1 280 ? 20.083 -3.364 9.993 1.00 97.38 280 GLN A C 1
ATOM 2248 O O . GLN A 1 280 ? 19.447 -2.935 9.031 1.00 97.38 280 GLN A O 1
ATOM 2253 N N . CYS A 1 281 ? 20.677 -2.558 10.880 1.00 96.06 281 CYS A N 1
ATOM 2254 C CA . CYS A 1 281 ? 20.919 -1.137 10.624 1.00 96.06 281 CYS A CA 1
ATOM 2255 C C . CYS A 1 281 ? 22.158 -0.977 9.735 1.00 96.06 281 CYS A C 1
ATOM 2257 O O . CYS A 1 281 ? 23.235 -1.470 10.067 1.00 96.06 281 CYS A O 1
ATOM 2259 N N . CYS A 1 282 ? 22.002 -0.267 8.625 1.00 94.44 282 CYS A N 1
ATOM 2260 C CA . CYS A 1 282 ? 23.041 -0.006 7.636 1.00 94.44 282 CYS A CA 1
ATOM 2261 C C . CYS A 1 282 ? 23.287 1.507 7.587 1.00 94.44 282 CYS A C 1
ATOM 2263 O O . CYS A 1 282 ? 22.382 2.264 7.244 1.00 94.44 282 CYS A O 1
ATOM 2265 N N . ALA A 1 283 ? 24.488 1.968 7.933 1.00 89.06 283 ALA A N 1
ATOM 2266 C CA . ALA A 1 283 ? 24.815 3.395 7.971 1.00 89.06 283 ALA A CA 1
ATOM 2267 C C . ALA A 1 283 ? 25.116 3.968 6.576 1.00 89.06 283 ALA A C 1
ATOM 2269 O O . ALA A 1 283 ? 25.084 5.183 6.382 1.00 89.06 283 ALA A O 1
ATOM 2270 N N . SER A 1 284 ? 25.414 3.104 5.603 1.00 87.06 284 SER A N 1
ATOM 2271 C CA . SER A 1 284 ? 25.811 3.503 4.255 1.00 87.06 284 SER A CA 1
ATOM 2272 C C . SER A 1 284 ? 25.219 2.611 3.159 1.00 87.06 284 SER A C 1
ATOM 2274 O O . SER A 1 284 ? 24.719 1.519 3.422 1.00 87.06 284 SER A O 1
ATOM 2276 N N . LEU A 1 285 ? 25.318 3.063 1.901 1.00 86.75 285 LEU A N 1
ATOM 2277 C CA . LEU A 1 285 ? 25.029 2.235 0.721 1.00 86.75 285 LEU A CA 1
ATOM 2278 C C . LEU A 1 285 ? 25.865 0.956 0.691 1.00 86.75 285 LEU A C 1
ATOM 2280 O O . LEU A 1 285 ? 25.350 -0.089 0.302 1.00 86.75 285 LEU A O 1
ATOM 2284 N N . GLN A 1 286 ? 27.133 1.046 1.101 1.00 89.75 286 GLN A N 1
ATOM 2285 C CA . GLN A 1 286 ? 28.027 -0.104 1.134 1.00 89.75 286 GLN A CA 1
ATOM 2286 C C . GLN A 1 286 ? 27.513 -1.146 2.129 1.00 89.75 286 GLN A C 1
ATOM 2288 O O . GLN A 1 286 ? 27.428 -2.316 1.785 1.00 89.75 286 GLN A O 1
ATOM 2293 N N . ASP A 1 287 ? 27.050 -0.717 3.304 1.00 94.06 287 ASP A N 1
ATOM 2294 C CA . ASP A 1 287 ? 26.494 -1.630 4.307 1.00 94.06 287 ASP A CA 1
ATOM 2295 C C . ASP A 1 287 ? 25.215 -2.316 3.798 1.00 94.06 287 ASP A C 1
ATOM 2297 O O . ASP A 1 287 ? 24.974 -3.486 4.092 1.00 94.06 287 ASP A O 1
ATOM 2301 N N . VAL A 1 288 ? 24.383 -1.600 3.027 1.00 94.62 288 VAL A N 1
ATOM 2302 C CA . VAL A 1 288 ? 23.196 -2.183 2.376 1.00 94.62 288 VAL A CA 1
ATOM 2303 C C . VAL A 1 288 ? 23.610 -3.208 1.318 1.00 94.62 288 VAL A C 1
ATOM 2305 O O . VAL A 1 288 ? 23.013 -4.281 1.236 1.00 94.62 288 VAL A O 1
ATOM 2308 N N . GLN A 1 289 ? 24.631 -2.897 0.518 1.00 93.44 289 GLN A N 1
ATOM 2309 C CA . GLN A 1 289 ? 25.175 -3.798 -0.494 1.00 93.44 289 GLN A CA 1
ATOM 2310 C C . GLN A 1 289 ? 25.775 -5.061 0.135 1.00 93.44 289 GLN A C 1
ATOM 2312 O O . GLN A 1 289 ? 25.517 -6.162 -0.349 1.00 93.44 289 GLN A O 1
ATOM 2317 N N . ASP A 1 290 ? 26.527 -4.922 1.223 1.00 95.56 290 ASP A N 1
ATOM 2318 C CA . ASP A 1 290 ? 27.130 -6.044 1.940 1.00 95.56 290 ASP A CA 1
ATOM 2319 C C . ASP A 1 290 ? 26.046 -6.946 2.544 1.00 95.56 290 ASP A C 1
ATOM 2321 O O . ASP A 1 290 ? 26.097 -8.167 2.384 1.00 95.56 290 ASP A O 1
ATOM 2325 N N . TYR A 1 291 ? 25.011 -6.349 3.148 1.00 96.75 291 TYR A N 1
ATOM 2326 C CA . TYR A 1 291 ? 23.833 -7.070 3.633 1.00 96.75 291 TYR A CA 1
ATOM 2327 C C . TYR A 1 291 ? 23.112 -7.829 2.509 1.00 96.75 291 TYR A C 1
ATOM 2329 O O . TYR A 1 291 ? 22.782 -9.008 2.655 1.00 96.75 291 TYR A O 1
ATOM 2337 N N . TYR A 1 292 ? 22.881 -7.164 1.374 1.00 95.44 292 TYR A N 1
ATOM 2338 C CA . TYR A 1 292 ? 22.234 -7.756 0.206 1.00 95.44 292 TYR A CA 1
ATOM 2339 C C . TYR A 1 292 ? 23.035 -8.944 -0.342 1.00 95.44 292 TYR A C 1
ATOM 2341 O O . TYR A 1 292 ? 22.475 -10.028 -0.491 1.00 95.44 292 TYR A O 1
ATOM 2349 N N . ASN A 1 293 ? 24.340 -8.774 -0.572 1.00 93.88 293 ASN A N 1
ATOM 2350 C CA . ASN A 1 293 ? 25.215 -9.825 -1.100 1.00 93.88 293 ASN A CA 1
ATOM 2351 C C . ASN A 1 293 ? 25.320 -11.018 -0.143 1.00 93.88 293 ASN A C 1
ATOM 2353 O O . ASN A 1 293 ? 25.318 -12.170 -0.577 1.00 93.88 293 ASN A O 1
ATOM 2357 N N . TYR A 1 294 ? 25.401 -10.747 1.165 1.00 95.62 294 TYR A N 1
ATOM 2358 C CA . TYR A 1 294 ? 25.457 -11.788 2.186 1.00 95.62 294 TYR A CA 1
ATOM 2359 C C . TYR A 1 294 ? 24.231 -12.702 2.122 1.00 95.62 294 TYR A C 1
ATOM 2361 O O . TYR A 1 294 ? 24.378 -13.928 2.153 1.00 95.62 294 TYR A O 1
ATOM 2369 N N . TRP A 1 295 ? 23.039 -12.109 2.022 1.00 95.31 295 TRP A N 1
ATOM 2370 C CA . TRP A 1 295 ? 21.789 -12.859 1.999 1.00 95.31 295 TRP A CA 1
ATOM 2371 C C . TRP A 1 295 ? 21.440 -13.431 0.631 1.00 95.31 295 TRP A C 1
ATOM 2373 O O . TRP A 1 295 ? 20.865 -14.511 0.593 1.00 95.31 295 TRP A O 1
ATOM 2383 N N . ASP A 1 296 ? 21.839 -12.810 -0.480 1.00 91.50 296 ASP A N 1
ATOM 2384 C CA . ASP A 1 296 ? 21.663 -13.411 -1.810 1.00 91.50 296 ASP A CA 1
ATOM 2385 C C . ASP A 1 296 ? 22.357 -14.782 -1.893 1.00 91.50 296 ASP A C 1
ATOM 2387 O O . ASP A 1 296 ? 21.775 -15.759 -2.362 1.00 91.50 296 ASP A O 1
ATOM 2391 N N . ALA A 1 297 ? 23.561 -14.885 -1.319 1.00 88.62 297 ALA A N 1
ATOM 2392 C CA . ALA A 1 297 ? 24.332 -16.125 -1.273 1.00 88.62 297 ALA A CA 1
ATOM 2393 C C . ALA A 1 297 ? 23.790 -17.178 -0.285 1.00 88.62 297 ALA A C 1
ATOM 2395 O O . ALA A 1 297 ? 24.058 -18.362 -0.466 1.00 88.62 297 ALA A O 1
ATOM 2396 N N . ARG A 1 298 ? 23.066 -16.767 0.766 1.00 91.31 298 ARG A N 1
ATOM 2397 C CA . ARG A 1 298 ? 22.649 -17.640 1.889 1.00 91.31 298 ARG A CA 1
ATOM 2398 C C . ARG A 1 298 ? 21.143 -17.797 2.051 1.00 91.31 298 ARG A C 1
ATOM 2400 O O . ARG A 1 298 ? 20.685 -18.477 2.961 1.00 91.31 298 ARG A O 1
ATOM 2407 N N . ARG A 1 299 ? 20.335 -17.192 1.180 1.00 87.44 299 ARG A N 1
ATOM 2408 C CA . ARG A 1 299 ? 18.866 -17.247 1.278 1.00 87.44 299 ARG A CA 1
ATOM 2409 C C . ARG A 1 299 ? 18.297 -18.670 1.240 1.00 87.44 299 ARG A C 1
ATOM 2411 O O . ARG A 1 299 ? 17.186 -18.871 1.710 1.00 87.44 299 ARG A O 1
ATOM 2418 N N . GLN A 1 300 ? 19.034 -19.637 0.687 1.00 84.44 300 GLN A N 1
ATOM 2419 C CA . GLN A 1 300 ? 18.644 -21.052 0.654 1.00 84.44 300 GLN A CA 1
ATOM 2420 C C . GLN A 1 300 ? 18.798 -21.754 2.013 1.00 84.44 300 GLN A C 1
ATOM 2422 O O . GLN A 1 300 ? 18.171 -22.786 2.225 1.00 84.44 300 GLN A O 1
ATOM 2427 N N . ASP A 1 301 ? 19.569 -21.176 2.938 1.00 89.50 301 ASP A N 1
ATOM 2428 C CA . ASP A 1 301 ? 19.773 -21.713 4.289 1.00 89.50 301 ASP A CA 1
ATOM 2429 C C . ASP A 1 301 ? 18.642 -21.302 5.253 1.00 89.50 301 ASP A C 1
ATOM 2431 O O . ASP A 1 301 ? 18.592 -21.743 6.402 1.00 89.50 301 ASP A O 1
ATOM 2435 N N . LEU A 1 302 ? 17.737 -20.419 4.814 1.00 91.56 302 LEU A N 1
ATOM 2436 C CA . LEU A 1 302 ? 16.638 -19.909 5.627 1.00 91.56 302 LEU A CA 1
ATOM 2437 C C . LEU A 1 302 ? 15.467 -20.902 5.675 1.00 91.56 302 LEU A C 1
ATOM 2439 O O . LEU A 1 302 ? 15.111 -21.485 4.653 1.00 91.56 302 LEU A O 1
ATOM 2443 N N . PRO A 1 303 ? 14.750 -21.007 6.810 1.00 91.88 303 PRO A N 1
ATOM 2444 C CA . PRO A 1 303 ? 13.562 -21.858 6.922 1.00 91.88 303 PRO A CA 1
ATOM 2445 C C . PRO A 1 303 ? 12.317 -21.268 6.226 1.00 91.88 303 PRO A C 1
ATOM 2447 O O . PRO A 1 303 ? 11.201 -21.756 6.406 1.00 91.88 303 PRO A O 1
ATOM 2450 N N . TYR A 1 304 ? 12.474 -20.191 5.453 1.00 91.69 304 TYR A N 1
ATOM 2451 C CA . TYR A 1 304 ? 11.413 -19.487 4.737 1.00 91.69 304 TYR A CA 1
ATOM 2452 C C . TYR A 1 304 ? 11.951 -18.841 3.459 1.00 91.69 304 TYR A C 1
ATOM 2454 O O . TYR A 1 304 ? 13.131 -18.511 3.363 1.00 91.69 304 TYR A O 1
ATOM 2462 N N . LEU A 1 305 ? 11.066 -18.612 2.486 1.00 88.00 305 LEU A N 1
ATOM 2463 C CA . LEU A 1 305 ? 11.432 -17.944 1.237 1.00 88.00 305 LEU A CA 1
ATOM 2464 C C . LEU A 1 305 ? 11.518 -16.423 1.395 1.00 88.00 305 LEU A C 1
ATOM 2466 O O . LEU A 1 305 ? 10.695 -15.790 2.064 1.00 88.00 305 LEU A O 1
ATOM 2470 N N . THR A 1 306 ? 12.497 -15.843 0.708 1.00 90.06 306 THR A N 1
ATOM 2471 C CA . THR A 1 306 ? 12.700 -14.400 0.581 1.00 90.06 306 THR A CA 1
ATOM 2472 C C . THR A 1 306 ? 13.069 -14.055 -0.861 1.00 90.06 306 THR A C 1
ATOM 2474 O O . THR A 1 306 ? 13.895 -14.741 -1.464 1.00 90.06 306 THR A O 1
ATOM 2477 N N . ASP A 1 307 ? 12.465 -12.999 -1.411 1.00 86.75 307 ASP A N 1
ATOM 2478 C CA . ASP A 1 307 ? 12.666 -12.559 -2.804 1.00 86.75 307 ASP A CA 1
ATOM 2479 C C . ASP A 1 307 ? 13.552 -11.313 -2.946 1.00 86.75 307 ASP A C 1
ATOM 2481 O O . ASP A 1 307 ? 13.675 -10.715 -4.020 1.00 86.75 307 ASP A O 1
ATOM 2485 N N . GLY A 1 308 ? 14.163 -10.882 -1.846 1.00 92.12 308 GLY A N 1
ATOM 2486 C CA . GLY A 1 308 ? 15.052 -9.732 -1.822 1.00 92.12 308 GLY A CA 1
ATOM 2487 C C . GLY A 1 308 ? 15.216 -9.147 -0.431 1.00 92.12 308 GLY A C 1
ATOM 2488 O O . GLY A 1 308 ? 14.948 -9.784 0.588 1.00 92.12 308 GLY A O 1
ATOM 2489 N N . VAL A 1 309 ? 15.608 -7.880 -0.411 1.00 96.25 309 VAL A N 1
ATOM 2490 C CA . VAL A 1 309 ? 15.752 -7.059 0.788 1.00 96.25 309 VAL A CA 1
ATOM 2491 C C . VAL A 1 309 ? 14.819 -5.860 0.677 1.00 96.25 309 VAL A C 1
ATOM 2493 O O . VAL A 1 309 ? 14.736 -5.204 -0.359 1.00 96.25 309 VAL A O 1
ATOM 2496 N N . VAL A 1 310 ? 14.105 -5.544 1.751 1.00 97.81 310 VAL A N 1
ATOM 2497 C CA . VAL A 1 310 ? 13.414 -4.264 1.897 1.00 97.81 310 VAL A CA 1
ATOM 2498 C C . VAL A 1 310 ? 14.354 -3.299 2.598 1.00 97.81 310 VAL A C 1
ATOM 2500 O O . VAL A 1 310 ? 14.748 -3.531 3.738 1.00 97.81 310 VAL A O 1
ATOM 2503 N N . VAL A 1 311 ? 14.674 -2.198 1.926 1.00 97.56 311 VAL A N 1
ATOM 2504 C CA . VAL A 1 311 ? 15.487 -1.117 2.482 1.00 97.56 311 VAL A CA 1
ATOM 2505 C C . VAL A 1 311 ? 14.565 0.038 2.846 1.00 97.56 311 VAL A C 1
ATOM 2507 O O . VAL A 1 311 ? 13.821 0.537 1.997 1.00 97.56 311 VAL A O 1
ATOM 2510 N N . LYS A 1 312 ? 14.592 0.463 4.110 1.00 97.25 312 LYS A N 1
ATOM 2511 C CA . LYS A 1 312 ? 13.790 1.576 4.638 1.00 97.25 312 LYS A CA 1
ATOM 2512 C C . LYS A 1 312 ? 14.721 2.645 5.192 1.00 97.25 312 LYS A C 1
ATOM 2514 O O . LYS A 1 312 ? 15.673 2.318 5.889 1.00 97.25 312 LYS A O 1
ATOM 2519 N N . ILE A 1 313 ? 14.438 3.920 4.945 1.00 95.38 313 ILE A N 1
ATOM 2520 C CA . ILE A 1 313 ? 15.139 5.010 5.642 1.00 95.38 313 ILE A CA 1
ATOM 2521 C C . ILE A 1 313 ? 14.802 4.925 7.133 1.00 95.38 313 ILE A C 1
ATOM 2523 O O . ILE A 1 313 ? 13.621 4.884 7.477 1.00 95.38 313 ILE A O 1
ATOM 2527 N N . ASN A 1 314 ? 15.803 4.903 8.017 1.00 94.94 314 ASN A N 1
ATOM 2528 C CA . ASN A 1 314 ? 15.586 4.623 9.439 1.00 94.94 314 ASN A CA 1
ATOM 2529 C C . ASN A 1 314 ? 14.734 5.713 10.124 1.00 94.94 314 ASN A C 1
ATOM 2531 O O . ASN A 1 314 ? 13.765 5.417 10.817 1.00 94.94 314 ASN A O 1
ATOM 2535 N N . ALA A 1 315 ? 15.040 6.992 9.897 1.00 90.94 315 ALA A N 1
ATOM 2536 C CA . ALA A 1 315 ? 14.399 8.099 10.611 1.00 90.94 315 ALA A CA 1
ATOM 2537 C C . ALA A 1 315 ? 12.958 8.389 10.138 1.00 90.94 315 ALA A C 1
ATOM 2539 O O . ALA A 1 315 ? 12.733 8.777 8.987 1.00 90.94 315 ALA A O 1
ATOM 2540 N N . PHE A 1 316 ? 11.976 8.338 11.048 1.00 89.62 316 PHE A N 1
ATOM 2541 C CA . PHE A 1 316 ? 10.574 8.630 10.711 1.00 89.62 316 PHE A CA 1
ATOM 2542 C C . PHE A 1 316 ? 10.326 10.078 10.288 1.00 89.62 316 PHE A C 1
ATOM 2544 O O . PHE A 1 316 ? 9.458 10.319 9.450 1.00 89.62 316 PHE A O 1
ATOM 2551 N N . GLY A 1 317 ? 11.105 11.038 10.798 1.00 86.62 317 GLY A N 1
ATOM 2552 C CA . GLY A 1 317 ? 11.022 12.432 10.350 1.00 86.62 317 GLY A CA 1
ATOM 2553 C C . GLY A 1 317 ? 11.257 12.568 8.842 1.00 86.62 317 GLY A C 1
ATOM 2554 O O . GLY A 1 317 ? 10.511 13.267 8.158 1.00 86.62 317 GLY A O 1
ATOM 2555 N N . ILE A 1 318 ? 12.221 11.813 8.305 1.00 86.69 318 ILE A N 1
ATOM 2556 C CA . ILE A 1 318 ? 12.507 11.773 6.868 1.00 86.69 318 ILE A CA 1
ATOM 2557 C C . ILE A 1 318 ? 11.392 11.039 6.114 1.00 86.69 318 ILE A C 1
ATOM 2559 O O . ILE A 1 318 ? 10.911 11.532 5.091 1.00 86.69 318 ILE A O 1
ATOM 2563 N N . GLN A 1 319 ? 10.919 9.898 6.629 1.00 90.62 319 GLN A N 1
ATOM 2564 C CA . GLN A 1 319 ? 9.809 9.167 6.006 1.00 90.62 319 GLN A CA 1
ATOM 2565 C C . GLN A 1 319 ? 8.550 10.042 5.859 1.00 90.62 319 GLN A C 1
ATOM 2567 O O . GLN A 1 319 ? 7.907 10.037 4.807 1.00 90.62 319 GLN A O 1
ATOM 2572 N N . GLN A 1 320 ? 8.220 10.835 6.885 1.00 86.62 320 GLN A N 1
ATOM 2573 C CA . GLN A 1 320 ? 7.076 11.752 6.879 1.00 86.62 320 GLN A CA 1
ATOM 2574 C C . GLN A 1 320 ? 7.233 12.882 5.856 1.00 86.62 320 GLN A C 1
ATOM 2576 O O . GLN A 1 320 ? 6.263 13.220 5.178 1.00 86.62 320 GLN A O 1
ATOM 2581 N N . GLN A 1 321 ? 8.438 13.444 5.718 1.00 84.94 321 GLN A N 1
ATOM 2582 C CA . GLN A 1 321 ? 8.733 14.477 4.720 1.00 84.94 321 GLN A CA 1
ATOM 2583 C C . GLN A 1 321 ? 8.631 13.940 3.288 1.00 84.94 321 GLN A C 1
ATOM 2585 O O . GLN A 1 321 ? 8.039 14.585 2.424 1.00 84.94 321 GLN A O 1
ATOM 2590 N N . LEU A 1 322 ? 9.179 12.748 3.041 1.00 85.69 322 LEU A N 1
ATOM 2591 C CA . LEU A 1 322 ? 9.160 12.112 1.724 1.00 85.69 322 LEU A CA 1
ATOM 2592 C C . LEU A 1 322 ? 7.755 11.637 1.328 1.00 85.69 322 LEU A C 1
ATOM 2594 O O . LEU A 1 322 ? 7.365 11.734 0.164 1.00 85.69 322 LEU A O 1
ATOM 2598 N N . GLY A 1 323 ? 6.982 11.123 2.284 1.00 88.06 323 GLY A N 1
ATOM 2599 C CA . GLY A 1 323 ? 5.615 10.670 2.059 1.00 88.06 323 GLY A CA 1
ATOM 2600 C C . GLY A 1 323 ? 5.503 9.536 1.030 1.00 88.06 323 GLY A C 1
ATOM 2601 O O . GLY A 1 323 ? 6.342 8.634 0.950 1.00 88.06 323 GLY A O 1
ATOM 2602 N N . PHE A 1 324 ? 4.424 9.565 0.246 1.00 84.62 324 PHE A N 1
ATOM 2603 C CA . PHE A 1 324 ? 4.033 8.492 -0.669 1.00 84.62 324 PHE A CA 1
ATOM 2604 C C . PHE A 1 324 ? 3.802 9.024 -2.090 1.00 84.62 324 PHE A C 1
ATOM 2606 O O . PHE A 1 324 ? 3.496 10.196 -2.315 1.00 84.62 324 PHE A O 1
ATOM 2613 N N . THR A 1 325 ? 3.941 8.145 -3.074 1.00 79.44 325 THR A N 1
ATOM 2614 C CA . THR A 1 325 ? 3.329 8.302 -4.400 1.00 79.44 325 THR A CA 1
ATOM 2615 C C . THR A 1 325 ? 1.873 7.813 -4.351 1.00 79.44 325 THR A C 1
ATOM 2617 O O . THR A 1 325 ? 1.360 7.482 -3.285 1.00 79.44 325 THR A O 1
ATOM 2620 N N . GLN A 1 326 ? 1.188 7.701 -5.497 1.00 68.69 326 GLN A N 1
ATOM 2621 C CA . GLN A 1 326 ? -0.145 7.080 -5.528 1.00 68.69 326 GLN A CA 1
ATOM 2622 C C . GLN A 1 326 ? -0.146 5.610 -5.061 1.00 68.69 326 GLN A C 1
ATOM 2624 O O . GLN A 1 326 ? -1.197 5.113 -4.665 1.00 68.69 326 GLN A O 1
ATOM 2629 N N . LYS A 1 327 ? 0.993 4.898 -5.138 1.00 68.94 327 LYS A N 1
ATOM 2630 C CA . LYS A 1 327 ? 1.061 3.438 -4.910 1.00 68.94 327 LYS A CA 1
ATOM 2631 C C . LYS A 1 327 ? 2.172 2.963 -3.970 1.00 68.94 327 LYS A C 1
ATOM 2633 O O . LYS A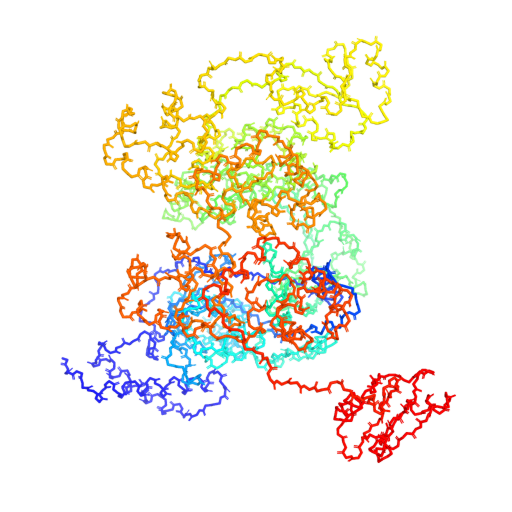 1 327 ? 2.027 1.885 -3.393 1.00 68.94 327 LYS A O 1
ATOM 2638 N N . PHE A 1 328 ? 3.244 3.738 -3.818 1.00 83.12 328 PHE A N 1
ATOM 2639 C CA . PHE A 1 328 ? 4.481 3.321 -3.149 1.00 83.12 328 PHE A CA 1
ATOM 2640 C C . PHE A 1 328 ? 4.982 4.391 -2.164 1.00 83.12 328 PHE A C 1
ATOM 2642 O O . PHE A 1 328 ? 4.880 5.580 -2.492 1.00 83.12 328 PHE A O 1
ATOM 2649 N N . PRO A 1 329 ? 5.541 4.022 -0.996 1.00 90.25 329 PRO A N 1
ATOM 2650 C CA . PRO A 1 329 ? 6.288 4.955 -0.156 1.00 90.25 329 PRO A CA 1
ATOM 2651 C C . PRO A 1 329 ? 7.539 5.437 -0.893 1.00 90.25 329 PRO A C 1
ATOM 2653 O O . PRO A 1 329 ? 8.169 4.674 -1.616 1.00 90.25 329 PRO A O 1
ATOM 2656 N N . ARG A 1 330 ? 7.921 6.703 -0.706 1.00 91.81 330 ARG A N 1
ATOM 2657 C CA . ARG A 1 330 ? 9.172 7.228 -1.287 1.00 91.81 330 ARG A CA 1
ATOM 2658 C C . ARG A 1 330 ? 10.409 6.878 -0.458 1.00 91.81 330 ARG A C 1
ATOM 2660 O O . ARG A 1 330 ? 11.522 6.998 -0.949 1.00 91.81 330 ARG A O 1
ATOM 2667 N N . TRP A 1 331 ? 10.195 6.456 0.783 1.00 93.50 331 TRP A N 1
ATOM 2668 C CA . TRP A 1 331 ? 11.212 6.219 1.804 1.00 93.50 331 TRP A CA 1
ATOM 2669 C C . TRP A 1 331 ? 11.557 4.736 2.018 1.00 93.50 331 TRP A C 1
ATOM 2671 O O . TRP A 1 331 ? 12.361 4.421 2.894 1.00 93.50 331 TRP A O 1
ATOM 2681 N N . ALA A 1 332 ? 10.968 3.832 1.232 1.00 95.69 332 ALA A N 1
ATOM 2682 C CA . ALA A 1 332 ? 11.305 2.412 1.236 1.00 95.69 332 ALA A CA 1
ATOM 2683 C C . ALA A 1 332 ? 11.289 1.829 -0.179 1.00 95.69 332 ALA A C 1
ATOM 2685 O O . ALA A 1 332 ? 10.475 2.239 -1.010 1.00 95.69 332 ALA A O 1
ATOM 2686 N N . ILE A 1 333 ? 12.154 0.848 -0.426 1.00 95.94 333 ILE A N 1
ATOM 2687 C CA . ILE A 1 333 ? 12.297 0.161 -1.712 1.00 95.94 333 ILE A CA 1
ATOM 2688 C C . ILE A 1 333 ? 12.570 -1.332 -1.496 1.00 95.94 333 ILE A C 1
ATOM 2690 O O . ILE A 1 333 ? 13.193 -1.721 -0.509 1.00 95.94 333 ILE A O 1
ATOM 2694 N N . ALA A 1 334 ? 12.074 -2.175 -2.399 1.00 95.06 334 ALA A N 1
ATOM 2695 C CA . ALA A 1 334 ? 12.403 -3.593 -2.456 1.00 95.06 334 ALA A CA 1
ATOM 2696 C C . ALA A 1 334 ? 13.572 -3.805 -3.427 1.00 95.06 334 ALA A C 1
ATOM 2698 O O . ALA A 1 334 ? 13.387 -3.725 -4.640 1.00 95.06 334 ALA A O 1
ATOM 2699 N N . LEU A 1 335 ? 14.761 -4.080 -2.897 1.00 94.12 335 LEU A N 1
ATOM 2700 C CA . LEU A 1 335 ? 15.921 -4.505 -3.670 1.00 94.12 335 LEU A CA 1
ATOM 2701 C C . LEU A 1 335 ? 15.824 -6.020 -3.892 1.00 94.12 335 LEU A C 1
ATOM 2703 O O . LEU A 1 335 ? 16.115 -6.812 -2.996 1.00 94.12 335 LEU A O 1
ATOM 2707 N N . LYS A 1 336 ? 15.317 -6.414 -5.061 1.00 88.69 336 LYS A N 1
ATOM 2708 C CA . LYS A 1 336 ? 15.068 -7.814 -5.410 1.00 88.69 336 LYS A CA 1
ATOM 2709 C C . LYS A 1 336 ? 16.356 -8.521 -5.786 1.00 88.69 336 LYS A C 1
ATOM 2711 O O . LYS A 1 336 ? 17.200 -7.940 -6.463 1.00 88.69 336 LYS A O 1
ATOM 2716 N N . TYR A 1 337 ? 16.454 -9.787 -5.399 1.00 85.56 337 TYR A N 1
ATOM 2717 C CA . TYR A 1 337 ? 17.530 -10.629 -5.892 1.00 85.56 337 TYR A CA 1
ATOM 2718 C C . TYR A 1 337 ? 17.400 -10.887 -7.399 1.00 85.56 337 TYR A C 1
ATOM 2720 O O . TYR A 1 337 ? 16.297 -10.756 -7.951 1.00 85.56 337 TYR A O 1
ATOM 2728 N N . PRO A 1 338 ? 18.486 -11.290 -8.084 1.00 74.00 338 PRO A N 1
ATOM 2729 C CA . PRO A 1 338 ? 18.399 -11.689 -9.476 1.00 74.00 338 PRO A CA 1
ATOM 2730 C C . PRO A 1 338 ? 17.405 -12.844 -9.596 1.00 74.00 338 PRO A C 1
ATOM 2732 O O . PRO A 1 338 ? 17.474 -13.828 -8.849 1.00 74.00 338 PRO A O 1
ATOM 2735 N N . ALA A 1 339 ? 16.451 -12.693 -10.514 1.00 69.06 339 ALA A N 1
ATOM 2736 C CA . ALA A 1 339 ? 15.475 -13.736 -10.776 1.00 69.06 339 ALA A CA 1
ATOM 2737 C C . ALA A 1 339 ? 16.201 -15.006 -11.227 1.00 69.06 339 ALA A C 1
ATOM 2739 O O . ALA A 1 339 ? 17.142 -14.937 -12.018 1.00 69.06 339 ALA A O 1
ATOM 2740 N N . GLU A 1 340 ? 15.736 -16.154 -10.741 1.00 70.75 340 GLU A N 1
ATOM 2741 C CA . GLU A 1 340 ? 16.235 -17.448 -11.188 1.00 70.75 340 GLU A CA 1
ATOM 2742 C C . GLU A 1 340 ? 16.109 -17.545 -12.716 1.00 70.75 340 GLU A C 1
ATOM 2744 O O . GLU A 1 340 ? 15.040 -17.293 -13.285 1.00 70.75 340 GLU A O 1
ATOM 2749 N N . GLU A 1 341 ? 17.229 -17.850 -13.367 1.00 82.81 341 GLU A N 1
ATOM 2750 C CA . GLU A 1 341 ? 17.346 -18.055 -14.804 1.00 82.81 341 GLU A CA 1
ATOM 2751 C C . GLU A 1 341 ? 17.559 -19.545 -15.058 1.00 82.81 341 GLU A C 1
ATOM 2753 O O . GLU A 1 341 ? 18.461 -20.152 -14.485 1.00 82.81 341 GLU A O 1
ATOM 2758 N N . ALA A 1 342 ? 16.750 -20.130 -15.935 1.00 85.56 342 ALA A N 1
ATOM 2759 C CA . ALA A 1 342 ? 16.875 -21.527 -16.322 1.00 85.56 342 ALA A CA 1
ATOM 2760 C C . ALA A 1 342 ? 16.870 -21.657 -17.850 1.00 85.56 342 ALA A C 1
ATOM 2762 O O . ALA A 1 342 ? 16.105 -20.955 -18.524 1.00 85.56 342 ALA A O 1
ATOM 2763 N N . PRO A 1 343 ? 17.705 -22.544 -18.418 1.00 91.69 343 PRO A N 1
ATOM 2764 C CA . PRO A 1 343 ? 17.630 -22.875 -19.829 1.00 91.69 343 PRO A CA 1
ATOM 2765 C C . PRO A 1 343 ? 16.376 -23.712 -20.114 1.00 91.69 343 PRO A C 1
ATOM 2767 O O . PRO A 1 343 ? 16.033 -24.618 -19.358 1.00 91.69 343 PRO A O 1
ATOM 2770 N N . SER A 1 344 ? 15.703 -23.433 -21.225 1.00 95.25 344 SER A N 1
ATOM 2771 C CA . SER A 1 344 ? 14.613 -24.252 -21.758 1.00 95.25 344 SER A CA 1
ATOM 2772 C C . SER A 1 344 ? 14.586 -24.167 -23.280 1.00 95.25 344 SER A C 1
ATOM 2774 O O . SER A 1 344 ? 15.037 -23.181 -23.865 1.00 95.25 344 SER A O 1
ATOM 2776 N N . ARG A 1 345 ? 14.076 -25.205 -23.942 1.00 95.06 345 ARG A N 1
ATOM 2777 C CA . ARG A 1 345 ? 13.955 -25.244 -25.397 1.00 95.06 345 ARG A CA 1
ATOM 2778 C C . ARG A 1 345 ? 12.653 -24.595 -25.853 1.00 95.06 345 ARG A C 1
ATOM 2780 O O . ARG A 1 345 ? 11.588 -24.895 -25.325 1.00 95.06 345 ARG A O 1
ATOM 2787 N N . VAL A 1 346 ? 12.711 -23.745 -26.876 1.00 96.00 346 VAL A N 1
ATOM 2788 C CA . VAL A 1 346 ? 11.507 -23.211 -27.528 1.00 96.00 346 VAL A CA 1
ATOM 2789 C C . VAL A 1 346 ? 10.917 -24.272 -28.451 1.00 96.00 346 VAL A C 1
ATOM 2791 O O . VAL A 1 346 ? 11.462 -24.548 -29.517 1.00 96.00 346 VAL A O 1
ATOM 2794 N N . GLU A 1 347 ? 9.783 -24.853 -28.074 1.00 95.19 347 GLU A N 1
ATOM 2795 C CA . GLU A 1 347 ? 9.062 -25.836 -28.891 1.00 95.19 347 GLU A CA 1
ATOM 2796 C C . GLU A 1 347 ? 8.285 -25.177 -30.030 1.00 95.19 347 GLU A C 1
ATOM 2798 O O . GLU A 1 347 ? 8.232 -25.695 -31.144 1.00 95.19 347 GLU A O 1
ATOM 2803 N N . ALA A 1 348 ? 7.686 -24.019 -29.757 1.00 94.44 348 ALA A N 1
ATOM 2804 C CA . ALA A 1 348 ? 6.934 -23.249 -30.737 1.00 94.44 348 ALA A CA 1
ATOM 2805 C C . ALA A 1 348 ? 6.893 -21.772 -30.349 1.00 94.44 348 ALA A C 1
ATOM 2807 O O . ALA A 1 348 ? 6.992 -21.414 -29.178 1.00 94.44 348 ALA A O 1
ATOM 2808 N N . ILE A 1 349 ? 6.676 -20.902 -31.331 1.00 93.62 349 ILE A N 1
ATOM 2809 C CA . ILE A 1 349 ? 6.330 -19.502 -31.085 1.00 93.62 349 ILE A CA 1
ATOM 2810 C C . ILE A 1 349 ? 4.911 -19.306 -31.600 1.00 93.62 349 ILE A C 1
ATOM 2812 O O . ILE A 1 349 ? 4.623 -19.505 -32.779 1.00 93.62 349 ILE A O 1
ATOM 2816 N N . THR A 1 350 ? 4.011 -18.962 -30.686 1.00 92.94 350 THR A N 1
ATOM 2817 C CA . THR A 1 350 ? 2.602 -18.686 -30.983 1.00 92.94 350 THR A CA 1
ATOM 2818 C C . THR A 1 350 ? 2.348 -17.189 -30.894 1.00 92.94 350 THR A C 1
ATOM 2820 O O . THR A 1 350 ? 3.162 -16.440 -30.357 1.00 92.94 350 THR A O 1
ATOM 2823 N N . VAL A 1 351 ? 1.222 -16.726 -31.427 1.00 90.94 351 VAL A N 1
ATOM 2824 C CA . VAL A 1 351 ? 0.815 -15.322 -31.327 1.00 90.94 351 VAL A CA 1
ATOM 2825 C C . VAL A 1 351 ? -0.542 -15.212 -30.656 1.00 90.94 351 VAL A C 1
ATOM 2827 O O . VAL A 1 351 ? -1.499 -15.875 -31.047 1.00 90.94 351 VAL A O 1
ATOM 2830 N N . ASN A 1 352 ? -0.632 -14.326 -29.672 1.00 87.06 352 ASN A N 1
ATOM 2831 C CA . ASN A 1 352 ? -1.880 -13.997 -29.001 1.00 87.06 352 ASN A CA 1
ATOM 2832 C C . ASN A 1 352 ? -2.403 -12.655 -29.500 1.00 87.06 352 ASN A C 1
ATOM 2834 O O . ASN A 1 352 ? -1.643 -11.700 -29.650 1.00 87.06 352 ASN A O 1
ATOM 2838 N N . VAL A 1 353 ? -3.714 -12.571 -29.721 1.00 87.00 353 VAL A N 1
ATOM 2839 C CA . VAL A 1 353 ? -4.395 -11.316 -30.053 1.00 87.00 353 VAL A CA 1
ATOM 2840 C C . VAL A 1 353 ? -5.031 -10.775 -28.778 1.00 87.00 353 VAL A C 1
ATOM 2842 O O . VAL A 1 353 ? -5.990 -11.338 -28.261 1.00 87.00 353 VAL A O 1
ATOM 2845 N N . GLY A 1 354 ? -4.477 -9.692 -28.243 1.00 83.12 354 GLY A N 1
ATOM 2846 C CA . GLY A 1 354 ? -4.978 -9.044 -27.036 1.00 83.12 354 GLY A CA 1
ATOM 2847 C C . GLY A 1 354 ? -6.219 -8.181 -27.281 1.00 83.12 354 GLY A C 1
ATOM 2848 O O . GLY A 1 354 ? -6.593 -7.884 -28.416 1.00 83.12 354 GLY A O 1
ATOM 2849 N N . ARG A 1 355 ? -6.808 -7.668 -26.192 1.00 83.06 355 ARG A N 1
ATOM 2850 C CA . ARG A 1 355 ? -8.042 -6.850 -26.218 1.00 83.06 355 ARG A CA 1
ATOM 2851 C C . ARG A 1 355 ? -7.992 -5.619 -27.132 1.00 83.06 355 ARG A C 1
ATOM 2853 O O . ARG A 1 355 ? -9.011 -5.196 -27.644 1.00 83.06 355 ARG A O 1
ATOM 2860 N N . THR A 1 356 ? -6.814 -5.018 -27.316 1.00 80.38 356 THR A N 1
ATOM 2861 C CA . THR A 1 356 ? -6.625 -3.830 -28.179 1.00 80.38 356 THR A CA 1
ATOM 2862 C C . THR A 1 356 ? -6.208 -4.203 -29.605 1.00 80.38 356 THR A C 1
ATOM 2864 O O . THR A 1 356 ? -5.665 -3.376 -30.338 1.00 80.38 356 THR A O 1
ATOM 2867 N N . GLY A 1 357 ? -6.345 -5.480 -29.960 1.00 84.94 357 GLY A N 1
ATOM 2868 C CA . GLY A 1 357 ? -5.867 -6.048 -31.211 1.00 84.94 357 GLY A CA 1
ATOM 2869 C C . GLY A 1 357 ? -4.362 -6.271 -31.274 1.00 84.94 357 GLY A C 1
ATOM 2870 O O . GLY A 1 357 ? -3.897 -6.769 -32.288 1.00 84.94 357 GLY A O 1
ATOM 2871 N N . ALA A 1 358 ? -3.596 -5.932 -30.230 1.00 85.94 358 ALA A N 1
ATOM 2872 C CA . ALA A 1 358 ? -2.158 -6.194 -30.172 1.00 85.94 358 ALA A CA 1
ATOM 2873 C C . ALA A 1 358 ? -1.863 -7.681 -30.404 1.00 85.94 358 ALA A C 1
ATOM 2875 O O . ALA A 1 358 ? -2.376 -8.525 -29.677 1.00 85.94 358 ALA A O 1
ATOM 2876 N N . VAL A 1 359 ? -1.046 -7.976 -31.411 1.00 88.56 359 VAL A N 1
ATOM 2877 C CA . VAL A 1 359 ? -0.588 -9.323 -31.743 1.00 88.56 359 VAL A CA 1
ATOM 2878 C C . VAL A 1 359 ? 0.770 -9.511 -31.084 1.00 88.56 359 VAL A C 1
ATOM 2880 O O . VAL A 1 359 ? 1.766 -8.941 -31.527 1.00 88.56 359 VAL A O 1
ATOM 2883 N N . THR A 1 360 ? 0.794 -10.255 -29.984 1.00 87.12 360 THR A N 1
ATOM 2884 C CA . THR A 1 360 ? 1.986 -10.447 -29.152 1.00 87.12 360 THR A CA 1
ATOM 2885 C C . THR A 1 360 ? 2.518 -11.869 -29.307 1.00 87.12 360 THR A C 1
ATOM 2887 O O . THR A 1 360 ? 1.754 -12.808 -29.053 1.00 87.12 360 THR A O 1
ATOM 2890 N N . PRO A 1 361 ? 3.792 -12.053 -29.695 1.00 89.94 361 PRO A N 1
ATOM 2891 C CA . PRO A 1 361 ? 4.406 -13.371 -29.741 1.00 89.94 361 PRO A CA 1
ATOM 2892 C C . PRO A 1 361 ? 4.609 -13.939 -28.327 1.00 89.94 361 PRO A C 1
ATOM 2894 O O . PRO A 1 361 ? 4.855 -13.205 -27.365 1.00 89.94 361 PRO A O 1
ATOM 2897 N N . LEU A 1 362 ? 4.497 -15.258 -28.213 1.00 91.94 362 LEU A N 1
ATOM 2898 C CA . LEU A 1 362 ? 4.655 -16.026 -26.984 1.00 91.94 362 LEU A CA 1
ATOM 2899 C C . LEU A 1 362 ? 5.475 -17.285 -27.281 1.00 91.94 362 LEU A C 1
ATOM 2901 O O . LEU A 1 362 ? 5.112 -18.067 -28.164 1.00 91.94 362 LEU A O 1
ATOM 2905 N N . ALA A 1 363 ? 6.547 -17.496 -26.522 1.00 93.75 363 ALA A N 1
ATOM 2906 C CA . ALA A 1 363 ? 7.318 -18.729 -26.584 1.00 93.75 363 ALA A CA 1
ATOM 2907 C C . ALA A 1 363 ? 6.564 -19.841 -25.848 1.00 93.75 363 ALA A C 1
ATOM 2909 O O . ALA A 1 363 ? 6.183 -19.668 -24.688 1.00 93.75 363 ALA A O 1
ATOM 2910 N N . ILE A 1 364 ? 6.361 -20.968 -26.523 1.00 96.50 364 ILE A N 1
ATOM 2911 C CA . ILE A 1 364 ? 6.000 -22.250 -25.924 1.00 96.50 364 ILE A CA 1
ATOM 2912 C C . ILE A 1 364 ? 7.308 -22.975 -25.647 1.00 96.50 364 ILE A C 1
ATOM 2914 O O . ILE A 1 364 ? 8.121 -23.169 -26.550 1.00 96.50 364 ILE A O 1
ATOM 2918 N N . LEU A 1 365 ? 7.516 -23.295 -24.382 1.00 95.94 365 LEU A N 1
ATOM 2919 C CA . LEU A 1 365 ? 8.763 -23.805 -23.848 1.00 95.94 365 LEU A CA 1
ATOM 2920 C C . LEU A 1 365 ? 8.589 -25.255 -23.424 1.00 95.94 365 LEU A C 1
ATOM 2922 O O . LEU A 1 365 ? 7.541 -25.617 -22.880 1.00 95.94 365 LEU A O 1
ATOM 2926 N N . GLU A 1 366 ? 9.652 -26.035 -23.580 1.00 95.75 366 GLU A N 1
ATOM 2927 C CA . GLU A 1 366 ? 9.793 -27.297 -22.869 1.00 95.75 366 GLU A CA 1
ATOM 2928 C C . GLU A 1 366 ? 9.636 -27.026 -21.356 1.00 95.75 366 GLU A C 1
ATOM 2930 O O . GLU A 1 366 ? 10.227 -26.062 -20.844 1.00 95.75 366 GLU A O 1
ATOM 2935 N N . PRO A 1 367 ? 8.814 -27.804 -20.624 1.00 94.56 367 PRO A N 1
ATOM 2936 C CA . PRO A 1 367 ? 8.486 -27.501 -19.235 1.00 94.56 367 PRO A CA 1
ATOM 2937 C C . PRO A 1 367 ? 9.740 -27.342 -18.365 1.00 94.56 367 PRO A C 1
ATOM 2939 O O . PRO A 1 367 ? 10.483 -28.296 -18.154 1.00 94.56 367 PRO A O 1
ATOM 2942 N N . VAL A 1 368 ? 9.950 -26.144 -17.817 1.00 90.69 368 VAL A N 1
ATOM 2943 C CA . VAL A 1 368 ? 11.119 -25.823 -16.985 1.00 90.69 368 VAL A CA 1
ATOM 2944 C C . VAL A 1 368 ? 10.684 -25.378 -15.596 1.00 90.69 368 VAL A C 1
ATOM 2946 O O . VAL A 1 368 ? 9.712 -24.636 -15.448 1.00 90.69 368 VAL A O 1
ATOM 2949 N N . GLN A 1 369 ? 11.371 -25.843 -14.555 1.00 82.44 369 GLN A N 1
ATOM 2950 C CA . GLN A 1 369 ? 11.125 -25.374 -13.191 1.00 82.44 369 GLN A CA 1
ATOM 2951 C C . GLN A 1 369 ? 11.820 -24.029 -12.980 1.00 82.44 369 GLN A C 1
ATOM 2953 O O . GLN A 1 369 ? 13.019 -23.912 -13.203 1.00 82.44 369 GLN A O 1
ATOM 2958 N N . LEU A 1 370 ? 11.054 -23.020 -12.566 1.00 79.25 370 LEU A N 1
ATOM 2959 C CA . LEU A 1 370 ? 11.549 -21.673 -12.277 1.00 79.25 370 LEU A CA 1
ATOM 2960 C C . LEU A 1 370 ? 10.829 -21.118 -11.054 1.00 79.25 370 LEU A C 1
ATOM 2962 O O . LEU A 1 370 ? 9.598 -20.989 -11.071 1.00 79.25 370 LEU A O 1
ATOM 2966 N N . ALA A 1 371 ? 11.569 -20.759 -10.005 1.00 67.75 371 ALA A N 1
ATOM 2967 C CA . ALA A 1 371 ? 11.043 -20.228 -8.750 1.00 67.75 371 ALA A CA 1
ATOM 2968 C C . ALA A 1 371 ? 9.840 -21.047 -8.236 1.00 67.75 371 ALA A C 1
ATOM 2970 O O . ALA A 1 371 ? 8.731 -20.528 -8.066 1.00 67.75 371 ALA A O 1
ATOM 2971 N N . GLY A 1 372 ? 10.029 -22.368 -8.131 1.00 65.19 372 GLY A N 1
ATOM 2972 C CA . GLY A 1 372 ? 9.041 -23.322 -7.611 1.00 65.19 372 GLY A CA 1
ATOM 2973 C C . GLY A 1 372 ? 7.833 -23.619 -8.510 1.00 65.19 372 GLY A C 1
ATOM 2974 O O . GLY A 1 372 ? 6.958 -24.375 -8.104 1.00 65.19 372 GLY A O 1
ATOM 2975 N N . THR A 1 373 ? 7.735 -23.063 -9.724 1.00 71.81 373 THR A N 1
ATOM 2976 C CA . THR A 1 373 ? 6.632 -23.402 -10.642 1.00 71.81 373 THR A CA 1
ATOM 2977 C C . THR A 1 373 ? 7.136 -23.865 -11.996 1.00 71.81 373 THR A C 1
ATOM 2979 O O . THR A 1 373 ? 8.062 -23.271 -12.548 1.00 71.81 373 THR A O 1
ATOM 2982 N N . THR A 1 374 ? 6.418 -24.801 -12.605 1.00 85.50 374 THR A N 1
ATOM 2983 C CA . THR A 1 374 ? 6.655 -25.195 -13.992 1.00 85.50 374 THR A CA 1
ATOM 2984 C C . THR A 1 374 ? 6.216 -24.086 -14.949 1.00 85.50 374 THR A C 1
ATOM 2986 O O . THR A 1 374 ? 5.041 -23.722 -15.012 1.00 85.50 374 THR A O 1
ATOM 2989 N N . VAL A 1 375 ? 7.167 -23.552 -15.707 1.00 88.12 375 VAL A N 1
ATOM 2990 C CA . VAL A 1 375 ? 6.961 -22.573 -16.771 1.00 88.12 375 VAL A CA 1
ATOM 2991 C C . VAL A 1 375 ? 6.965 -23.304 -18.111 1.00 88.12 375 VAL A C 1
ATOM 2993 O O . VAL A 1 375 ? 7.903 -24.020 -18.437 1.00 88.12 375 VAL A O 1
ATOM 2996 N N . GLN A 1 376 ? 5.907 -23.101 -18.894 1.00 94.38 376 GLN A N 1
ATOM 2997 C CA . GLN A 1 376 ? 5.770 -23.621 -20.267 1.00 94.38 376 GLN A CA 1
ATOM 2998 C C . GLN A 1 376 ? 5.546 -22.504 -21.292 1.00 94.38 376 GLN A C 1
ATOM 3000 O O . GLN A 1 376 ? 5.450 -22.743 -22.492 1.00 94.38 376 GLN A O 1
ATOM 3005 N N . ARG A 1 377 ? 5.367 -21.269 -20.818 1.00 92.94 377 ARG A N 1
ATOM 3006 C CA . ARG A 1 377 ? 5.025 -20.112 -21.642 1.00 92.94 377 ARG A CA 1
ATOM 3007 C C . ARG A 1 377 ? 5.805 -18.908 -21.155 1.00 92.94 377 ARG A C 1
ATOM 3009 O O . ARG A 1 377 ? 5.761 -18.623 -19.960 1.00 92.94 377 ARG A O 1
ATOM 3016 N N . ALA A 1 378 ? 6.459 -18.201 -22.068 1.00 89.69 378 ALA A N 1
ATOM 3017 C CA . ALA A 1 378 ? 7.201 -16.983 -21.759 1.00 89.69 378 ALA A CA 1
ATOM 3018 C C . ALA A 1 378 ? 6.896 -15.862 -22.756 1.00 89.69 378 ALA A C 1
ATOM 3020 O O . ALA A 1 378 ? 6.756 -16.092 -23.961 1.00 89.69 378 ALA A O 1
ATOM 3021 N N . ALA A 1 379 ? 6.775 -14.640 -22.237 1.00 85.00 379 ALA A N 1
ATOM 3022 C CA . ALA A 1 379 ? 6.509 -13.453 -23.033 1.00 85.00 379 ALA A CA 1
ATOM 3023 C C . ALA A 1 379 ? 7.706 -13.112 -23.932 1.00 85.00 379 ALA A C 1
ATOM 3025 O O . ALA A 1 379 ? 8.853 -13.137 -23.489 1.00 85.00 379 ALA A O 1
ATOM 3026 N N . LEU A 1 380 ? 7.411 -12.752 -25.184 1.00 86.38 380 LEU A N 1
ATOM 3027 C CA . LEU A 1 380 ? 8.386 -12.251 -26.159 1.00 86.38 380 LEU A CA 1
ATOM 3028 C C . LEU A 1 380 ? 8.159 -10.773 -26.504 1.00 86.38 380 LEU A C 1
ATOM 3030 O O . LEU A 1 380 ? 8.722 -10.275 -27.469 1.00 86.38 380 LEU A O 1
ATOM 3034 N N . HIS A 1 381 ? 7.327 -10.074 -25.728 1.00 78.88 381 HIS A N 1
ATOM 3035 C CA . HIS A 1 381 ? 7.001 -8.647 -25.853 1.00 78.88 381 HIS A CA 1
ATOM 3036 C C . HIS A 1 381 ? 6.375 -8.233 -27.200 1.00 78.88 381 HIS A C 1
ATOM 3038 O O . HIS A 1 381 ? 5.187 -7.913 -27.251 1.00 78.88 381 HIS A O 1
ATOM 3044 N N . ASN A 1 382 ? 7.142 -8.215 -28.292 1.00 82.25 382 ASN A N 1
ATOM 3045 C CA . ASN A 1 382 ? 6.716 -7.818 -29.635 1.00 82.25 382 ASN A CA 1
ATOM 3046 C C . ASN A 1 382 ? 7.638 -8.420 -30.721 1.00 82.25 382 ASN A C 1
ATOM 3048 O O . ASN A 1 382 ? 8.640 -9.059 -30.417 1.00 82.25 382 ASN A O 1
ATOM 3052 N N . GLY A 1 383 ? 7.297 -8.217 -31.998 1.00 84.50 383 GLY A N 1
ATOM 3053 C CA . GLY A 1 383 ? 8.078 -8.756 -33.119 1.00 84.50 383 GLY A CA 1
ATOM 3054 C C . GLY A 1 383 ? 9.503 -8.199 -33.225 1.00 84.50 383 GLY A C 1
ATOM 3055 O O . GLY A 1 383 ? 10.403 -8.935 -33.618 1.00 84.50 383 GLY A O 1
ATOM 3056 N N . ASP A 1 384 ? 9.729 -6.942 -32.827 1.00 82.69 384 ASP A N 1
ATOM 3057 C CA . ASP A 1 384 ? 11.073 -6.347 -32.839 1.00 82.69 384 ASP A CA 1
ATOM 3058 C C . ASP A 1 384 ? 11.981 -7.023 -31.805 1.00 82.69 384 ASP A C 1
ATOM 3060 O O . ASP A 1 384 ? 13.146 -7.273 -32.090 1.00 82.69 384 ASP A O 1
ATOM 3064 N N . TYR A 1 385 ? 11.446 -7.376 -30.632 1.00 79.69 385 TYR A N 1
ATOM 3065 C CA . TYR A 1 385 ? 12.189 -8.090 -29.593 1.00 79.69 385 TYR A CA 1
ATOM 3066 C C . TYR A 1 385 ? 12.580 -9.508 -30.033 1.00 79.69 385 TYR A C 1
ATOM 3068 O O . TYR A 1 385 ? 13.710 -9.936 -29.813 1.00 79.69 385 TYR A O 1
ATOM 3076 N N . VAL A 1 386 ? 11.679 -10.216 -30.726 1.00 87.75 386 VAL A N 1
ATOM 3077 C CA . VAL A 1 386 ? 11.986 -11.528 -31.325 1.00 87.75 386 VAL A CA 1
ATOM 3078 C C . VAL A 1 386 ? 13.115 -11.410 -32.351 1.00 87.75 386 VAL A C 1
ATOM 3080 O O . VAL A 1 386 ? 14.044 -12.216 -32.330 1.00 87.75 386 VAL A O 1
ATOM 3083 N N . ALA A 1 387 ? 13.061 -10.387 -33.210 1.00 87.69 387 ALA A N 1
ATOM 3084 C CA . ALA A 1 387 ? 14.101 -10.121 -34.199 1.00 87.69 387 ALA A CA 1
ATOM 3085 C C . ALA A 1 387 ? 15.433 -9.710 -33.548 1.00 87.69 387 ALA A C 1
ATOM 3087 O O . ALA A 1 387 ? 16.487 -10.172 -33.976 1.00 87.69 387 ALA A O 1
ATOM 3088 N N . GLN A 1 388 ? 15.395 -8.892 -32.492 1.00 84.50 388 GLN A N 1
ATOM 3089 C CA . GLN A 1 388 ? 16.574 -8.467 -31.733 1.00 84.50 388 GLN A CA 1
ATOM 3090 C C . GLN A 1 388 ? 17.298 -9.654 -31.086 1.00 84.50 388 GLN A C 1
ATOM 3092 O O . GLN A 1 388 ? 18.525 -9.682 -31.068 1.00 84.50 388 GLN A O 1
ATOM 3097 N N . LEU A 1 389 ? 16.548 -10.625 -30.560 1.00 85.19 389 LEU A N 1
ATOM 3098 C CA . LEU A 1 389 ? 17.105 -11.853 -29.994 1.00 85.19 389 LEU A CA 1
ATOM 3099 C C . LEU A 1 389 ? 17.553 -12.868 -31.061 1.00 85.19 389 LEU A C 1
ATOM 3101 O O . LEU A 1 389 ? 18.159 -13.872 -30.696 1.00 85.19 389 LEU A O 1
ATOM 3105 N N . ASP A 1 390 ? 17.231 -12.643 -32.345 1.00 90.06 390 ASP A N 1
ATOM 3106 C CA . ASP A 1 390 ? 17.299 -13.647 -33.420 1.00 90.06 390 ASP A CA 1
ATOM 3107 C C . ASP A 1 390 ? 16.679 -14.980 -32.971 1.00 90.06 390 ASP A C 1
ATOM 3109 O O . ASP A 1 390 ? 17.252 -16.048 -33.166 1.00 90.06 390 ASP A O 1
ATOM 3113 N N . LEU A 1 391 ? 15.530 -14.923 -32.292 1.00 90.75 391 LEU A N 1
ATOM 3114 C CA . LEU A 1 391 ? 14.931 -16.102 -31.678 1.00 90.75 391 LEU A CA 1
ATOM 3115 C C . LEU A 1 391 ? 14.257 -17.002 -32.722 1.00 90.75 391 LEU A C 1
ATOM 3117 O O . LEU A 1 391 ? 13.434 -16.551 -33.526 1.00 90.75 391 LEU A O 1
ATOM 3121 N N . ARG A 1 392 ? 14.556 -18.303 -32.664 1.00 94.31 392 ARG A N 1
ATOM 3122 C CA . ARG A 1 392 ? 14.055 -19.319 -33.596 1.00 94.31 392 ARG A CA 1
ATOM 3123 C C . ARG A 1 392 ? 13.356 -20.453 -32.864 1.00 94.31 392 ARG A C 1
ATOM 3125 O O . ARG A 1 392 ? 13.656 -20.766 -31.714 1.00 94.31 392 ARG A O 1
ATOM 3132 N N . VAL A 1 393 ? 12.424 -21.111 -33.549 1.00 93.62 393 VAL A N 1
ATOM 3133 C CA . VAL A 1 393 ? 11.826 -22.344 -33.020 1.00 93.62 393 VAL A CA 1
ATOM 3134 C C . VAL A 1 393 ? 12.909 -23.423 -32.941 1.00 93.62 393 VAL A C 1
ATOM 3136 O O . VAL A 1 393 ? 13.633 -23.651 -33.910 1.00 93.62 393 VAL A O 1
ATOM 3139 N N . GLY A 1 394 ? 13.013 -24.080 -31.788 1.00 92.25 394 GLY A N 1
ATOM 3140 C CA . GLY A 1 394 ? 14.036 -25.073 -31.471 1.00 92.25 394 GLY A CA 1
ATOM 3141 C C . GLY A 1 394 ? 15.270 -24.522 -30.752 1.00 92.25 394 GLY A C 1
ATOM 3142 O O . GLY A 1 394 ? 16.085 -25.335 -30.314 1.00 92.25 394 GLY A O 1
ATOM 3143 N N . ASP A 1 395 ? 15.408 -23.198 -30.611 1.00 95.38 395 ASP A N 1
ATOM 3144 C CA . ASP A 1 395 ? 16.496 -22.591 -29.839 1.00 95.38 395 ASP A CA 1
ATOM 3145 C C . ASP A 1 395 ? 16.405 -22.967 -28.356 1.00 95.38 395 ASP A C 1
ATOM 3147 O O . ASP A 1 395 ? 15.315 -23.039 -27.778 1.00 95.38 395 ASP A O 1
ATOM 3151 N N . THR A 1 396 ? 17.564 -23.130 -27.721 1.00 95.25 396 THR A N 1
ATOM 3152 C CA . THR A 1 396 ? 17.664 -23.114 -26.261 1.00 95.25 396 THR A CA 1
ATOM 3153 C C . T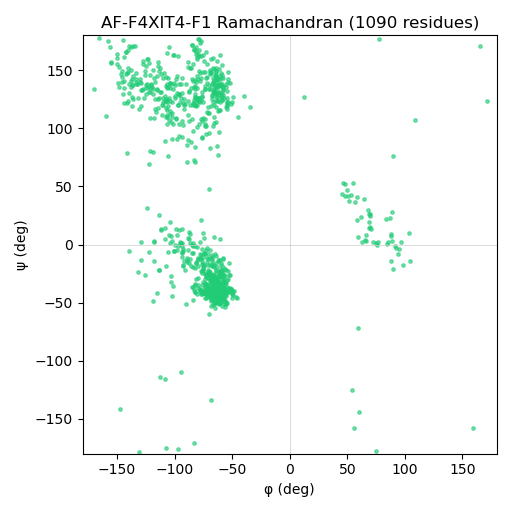HR A 1 396 ? 17.749 -21.666 -25.800 1.00 95.25 396 THR A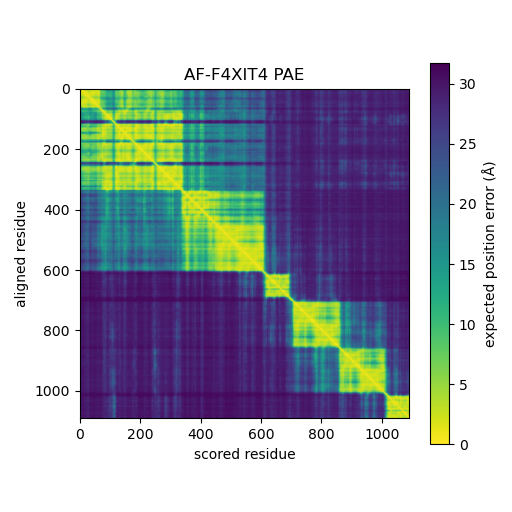 C 1
ATOM 3155 O O . THR A 1 396 ? 18.617 -20.904 -26.234 1.00 95.25 396 THR A O 1
ATOM 3158 N N . VAL A 1 397 ? 16.837 -21.277 -24.917 1.00 93.69 397 VAL A N 1
ATOM 3159 C CA . VAL A 1 397 ? 16.728 -19.926 -24.375 1.00 93.69 397 VAL A CA 1
ATOM 3160 C C . VAL A 1 397 ? 16.921 -19.926 -22.876 1.00 93.69 397 VAL A C 1
ATOM 3162 O O . VAL A 1 397 ? 16.556 -20.875 -22.190 1.00 93.69 397 VAL A O 1
ATOM 3165 N N . ILE A 1 398 ? 17.442 -18.822 -22.361 1.00 90.06 398 ILE A N 1
ATOM 3166 C CA . ILE A 1 398 ? 17.424 -18.546 -20.933 1.00 90.06 398 ILE A CA 1
ATOM 3167 C C . ILE A 1 398 ? 16.126 -17.828 -20.594 1.00 90.06 398 ILE A C 1
ATOM 3169 O O . ILE A 1 398 ? 15.811 -16.780 -21.166 1.00 90.06 398 ILE A O 1
ATOM 3173 N N . VAL A 1 399 ? 15.377 -18.406 -19.664 1.00 90.25 399 VAL A N 1
ATOM 3174 C CA . VAL A 1 399 ? 14.066 -17.933 -19.225 1.00 90.25 399 VAL A CA 1
ATOM 3175 C C . VAL A 1 399 ? 14.160 -17.559 -17.759 1.00 90.25 399 VAL A C 1
ATOM 3177 O O . VAL A 1 399 ? 14.786 -18.265 -16.973 1.00 90.25 399 VAL A O 1
ATOM 3180 N N . ARG A 1 400 ? 13.506 -16.466 -17.379 1.00 83.44 400 ARG A N 1
ATOM 3181 C CA . ARG A 1 400 ? 13.360 -16.052 -15.980 1.00 83.44 400 ARG A CA 1
ATOM 3182 C C . ARG A 1 400 ? 11.945 -15.601 -15.705 1.00 83.44 400 ARG A C 1
ATOM 3184 O O . ARG A 1 400 ? 11.176 -15.376 -16.636 1.00 83.44 400 ARG A O 1
ATOM 3191 N N . LYS A 1 401 ? 11.619 -15.368 -14.436 1.00 79.88 401 LYS A N 1
ATOM 3192 C CA . LYS A 1 401 ? 10.391 -14.661 -14.057 1.00 79.88 401 LYS A CA 1
ATOM 3193 C C . LYS A 1 401 ? 10.673 -13.216 -13.657 1.00 79.88 401 LYS A C 1
ATOM 3195 O O . LYS A 1 401 ? 11.187 -12.955 -12.571 1.00 79.88 401 LYS A O 1
ATOM 3200 N N . ALA A 1 402 ? 10.256 -12.268 -14.491 1.00 59.53 402 ALA A N 1
ATOM 3201 C CA . ALA A 1 402 ? 10.252 -10.854 -14.144 1.00 59.53 402 ALA A CA 1
ATOM 3202 C C . ALA A 1 402 ? 9.377 -10.618 -12.902 1.00 59.53 402 ALA A C 1
ATOM 3204 O O . ALA A 1 402 ? 8.206 -11.020 -12.844 1.00 59.53 402 ALA A O 1
ATOM 3205 N N . GLY A 1 403 ? 9.977 -10.006 -11.877 1.00 54.84 403 GLY A N 1
ATOM 3206 C CA . GLY A 1 403 ? 9.339 -9.790 -10.579 1.00 54.84 403 GLY A CA 1
ATOM 3207 C C . GLY A 1 403 ? 8.878 -11.075 -9.878 1.00 54.84 403 GLY A C 1
ATOM 3208 O O . GLY A 1 403 ? 8.005 -10.970 -9.021 1.00 54.84 403 GLY A O 1
ATOM 3209 N N . GLU A 1 404 ? 9.441 -12.236 -10.249 1.00 61.84 404 GLU A N 1
ATOM 3210 C CA . GLU A 1 404 ? 9.087 -13.603 -9.815 1.00 61.84 404 GLU A CA 1
ATOM 3211 C C . GLU A 1 404 ? 7.709 -14.120 -10.248 1.00 61.84 404 GLU A C 1
ATOM 3213 O O . GLU A 1 404 ? 7.280 -15.202 -9.843 1.00 61.84 404 GLU A O 1
ATOM 3218 N N . ILE A 1 405 ? 7.016 -13.382 -11.117 1.00 63.25 405 ILE A N 1
ATOM 3219 C CA . ILE A 1 405 ? 5.647 -13.716 -11.525 1.00 63.25 405 ILE A CA 1
ATOM 3220 C C . ILE A 1 405 ? 5.554 -13.985 -13.025 1.00 63.25 405 ILE A C 1
ATOM 3222 O O . ILE A 1 405 ? 4.962 -14.987 -13.416 1.00 63.25 405 ILE A O 1
ATOM 3226 N N . ILE A 1 406 ? 6.109 -13.110 -13.869 1.00 70.44 406 ILE A N 1
ATOM 3227 C CA . ILE A 1 406 ? 5.867 -13.141 -15.320 1.00 70.44 406 ILE A CA 1
ATOM 3228 C C . ILE A 1 406 ? 7.066 -13.777 -16.027 1.00 70.44 406 ILE A C 1
ATOM 3230 O O . ILE A 1 406 ? 8.130 -13.161 -16.033 1.00 70.44 406 ILE A O 1
ATOM 3234 N N . PRO A 1 407 ? 6.934 -14.967 -16.639 1.00 83.38 407 PRO A N 1
ATOM 3235 C CA . PRO A 1 407 ? 8.043 -15.567 -17.362 1.00 83.38 407 PRO A CA 1
ATOM 3236 C C . PRO A 1 407 ? 8.367 -14.805 -18.652 1.00 83.38 407 PRO A C 1
ATOM 3238 O O . PRO A 1 407 ? 7.466 -14.495 -19.437 1.00 83.38 407 PRO A O 1
ATOM 3241 N N . GLU A 1 408 ? 9.646 -14.542 -18.898 1.00 80.88 408 GLU A N 1
ATOM 3242 C CA . GLU A 1 408 ? 10.154 -13.895 -20.110 1.00 80.88 408 GLU A CA 1
ATOM 3243 C C . GLU A 1 408 ? 11.435 -14.572 -20.606 1.00 80.88 408 GLU A C 1
ATOM 3245 O O . GLU A 1 408 ? 12.208 -15.126 -19.819 1.00 80.88 408 GLU A O 1
ATOM 3250 N N . VAL A 1 409 ? 11.648 -14.527 -21.922 1.00 87.19 409 VAL A N 1
ATOM 3251 C CA . VAL A 1 409 ? 12.906 -14.962 -22.540 1.00 87.19 409 VAL A CA 1
ATOM 3252 C C . VAL A 1 409 ? 13.921 -13.832 -22.424 1.00 87.19 409 VAL A C 1
ATOM 3254 O O . VAL A 1 409 ? 13.646 -12.723 -22.863 1.00 87.19 409 VAL A O 1
ATOM 3257 N N . VAL A 1 410 ? 15.088 -14.124 -21.851 1.00 83.44 410 VAL A N 1
ATOM 3258 C CA . VAL A 1 410 ? 16.165 -13.149 -21.621 1.00 83.44 410 VAL A CA 1
ATOM 3259 C C . VAL A 1 410 ? 17.121 -13.101 -22.805 1.00 83.44 410 VAL A C 1
ATOM 3261 O O . VAL A 1 410 ? 17.451 -12.029 -23.306 1.00 83.44 410 VAL A O 1
ATOM 3264 N N . ARG A 1 411 ? 17.599 -14.278 -23.223 1.00 84.19 411 ARG A N 1
ATOM 3265 C CA . ARG A 1 411 ? 18.566 -14.447 -24.312 1.00 84.19 411 ARG A CA 1
ATOM 3266 C C . ARG A 1 411 ? 18.457 -15.832 -24.935 1.00 84.19 411 ARG A C 1
ATOM 3268 O O . ARG A 1 411 ? 18.018 -16.780 -24.283 1.00 84.19 411 ARG A O 1
ATOM 3275 N N . VAL A 1 412 ? 18.902 -15.935 -26.180 1.00 90.94 412 VAL A N 1
ATOM 3276 C CA . VAL A 1 412 ? 19.157 -17.206 -26.868 1.00 90.94 412 VAL A CA 1
ATOM 3277 C C . VAL A 1 412 ? 20.570 -17.683 -26.525 1.00 90.94 412 VAL A C 1
ATOM 3279 O O . VAL A 1 412 ? 21.431 -16.850 -26.244 1.00 90.94 412 VAL A O 1
ATOM 3282 N N . LEU A 1 413 ? 20.802 -18.997 -26.545 1.00 91.06 413 LEU A N 1
ATOM 3283 C CA . LEU A 1 413 ? 22.129 -19.621 -26.529 1.00 91.06 413 LEU A CA 1
ATOM 3284 C C . LEU A 1 413 ? 22.481 -20.096 -27.955 1.00 91.06 413 LEU A C 1
ATOM 3286 O O . LEU A 1 413 ? 22.103 -21.213 -28.328 1.00 91.06 413 LEU A O 1
ATOM 3290 N N . PRO A 1 414 ? 23.135 -19.264 -28.793 1.00 88.06 414 PRO A N 1
ATOM 3291 C CA . PRO A 1 414 ? 23.366 -19.577 -30.206 1.00 88.06 414 PRO A CA 1
ATOM 3292 C C . PRO A 1 414 ? 24.219 -20.829 -30.423 1.00 88.06 414 PRO A C 1
ATOM 3294 O O . PRO A 1 414 ? 24.064 -21.512 -31.430 1.00 88.06 414 PRO A O 1
ATOM 3297 N N . GLU A 1 415 ? 25.095 -21.155 -29.477 1.00 90.69 415 GLU A N 1
ATOM 3298 C CA . GLU A 1 415 ? 25.952 -22.339 -29.490 1.00 90.69 415 GLU A CA 1
ATOM 3299 C C . GLU A 1 415 ? 25.178 -23.664 -29.390 1.00 90.69 415 GLU A C 1
ATOM 3301 O O . GLU A 1 415 ? 25.704 -24.706 -29.774 1.00 90.69 415 GLU A O 1
ATOM 3306 N N . LEU A 1 416 ? 23.928 -23.631 -28.913 1.00 91.62 416 LEU A N 1
ATOM 3307 C CA . LEU A 1 416 ? 23.032 -24.792 -28.836 1.00 91.62 416 LEU A CA 1
ATOM 3308 C C . LEU A 1 416 ? 21.963 -24.787 -29.938 1.00 91.62 416 LEU A C 1
ATOM 3310 O O . LEU A 1 416 ? 21.034 -25.600 -29.906 1.00 91.62 416 LEU A O 1
ATOM 3314 N N . ARG A 1 417 ? 22.056 -23.862 -30.901 1.00 92.75 417 ARG A N 1
ATOM 3315 C CA . ARG A 1 417 ? 21.073 -23.716 -31.973 1.00 92.75 417 ARG A CA 1
ATOM 3316 C C . ARG A 1 417 ? 21.105 -24.925 -32.916 1.00 92.75 417 ARG A C 1
ATOM 3318 O O . ARG A 1 417 ? 22.157 -25.230 -33.473 1.00 92.75 417 ARG A O 1
ATOM 3325 N N . PRO A 1 418 ? 19.957 -25.572 -33.183 1.00 91.31 418 PRO A N 1
ATOM 3326 C CA . PRO A 1 418 ? 19.873 -26.600 -34.214 1.00 91.31 418 PRO A CA 1
ATOM 3327 C C . PRO A 1 418 ? 20.108 -26.024 -35.618 1.00 91.31 418 PRO A C 1
ATOM 3329 O O . PRO A 1 418 ? 19.549 -24.982 -35.961 1.00 91.31 418 PRO A O 1
ATOM 3332 N N . ASP A 1 419 ? 20.816 -26.762 -36.477 1.00 86.00 419 ASP A N 1
ATOM 3333 C CA . ASP A 1 419 ? 21.154 -26.333 -37.850 1.00 86.00 419 ASP A CA 1
ATOM 3334 C C . ASP A 1 419 ? 19.934 -25.984 -38.726 1.00 86.00 419 ASP A C 1
ATOM 3336 O O . ASP A 1 419 ? 20.022 -25.192 -39.661 1.00 86.00 419 ASP A O 1
ATOM 3340 N N . HIS A 1 420 ? 18.771 -26.567 -38.427 1.00 87.12 420 HIS A N 1
ATOM 3341 C CA . HIS A 1 420 ? 17.525 -26.391 -39.180 1.00 87.12 420 HIS A CA 1
ATOM 3342 C C . HIS A 1 420 ? 16.567 -25.356 -38.560 1.00 87.12 420 HIS A C 1
ATOM 3344 O O . HIS A 1 420 ? 15.419 -25.243 -39.003 1.00 87.12 420 HIS A O 1
ATOM 3350 N N . ALA A 1 421 ? 17.001 -24.611 -37.537 1.00 87.56 421 ALA A N 1
ATOM 3351 C CA . ALA A 1 421 ? 16.175 -23.612 -36.863 1.00 87.56 421 ALA A CA 1
ATOM 3352 C C . ALA A 1 421 ? 15.878 -22.418 -37.789 1.00 87.56 421 ALA A C 1
ATOM 3354 O O . ALA A 1 421 ? 16.785 -21.709 -38.242 1.00 87.56 421 ALA A O 1
ATOM 3355 N N . LYS A 1 422 ? 14.588 -22.178 -38.060 1.00 85.94 422 LYS A N 1
ATOM 3356 C CA . LYS A 1 422 ? 14.118 -21.087 -38.928 1.00 85.94 422 LYS A CA 1
ATOM 3357 C C . LYS A 1 422 ? 13.756 -19.841 -38.109 1.00 85.94 422 LYS A C 1
ATOM 3359 O O . LYS A 1 422 ? 13.108 -19.993 -37.070 1.00 85.94 422 LYS A O 1
ATOM 3364 N N . PRO A 1 423 ? 14.121 -18.630 -38.573 1.00 86.56 423 PRO A N 1
ATOM 3365 C CA . PRO A 1 423 ? 13.649 -17.382 -37.980 1.00 86.56 423 PRO A CA 1
ATOM 3366 C C . PRO A 1 423 ? 12.124 -17.335 -37.897 1.00 86.56 423 PRO A C 1
ATOM 3368 O O . PRO A 1 423 ? 11.430 -17.770 -38.819 1.00 86.56 423 PRO A O 1
ATOM 3371 N N . PHE A 1 424 ? 11.604 -16.817 -36.786 1.00 89.75 424 PHE A N 1
ATOM 3372 C CA . PHE A 1 424 ? 10.174 -16.589 -36.643 1.00 89.75 424 PHE A CA 1
ATOM 3373 C C . PHE A 1 424 ? 9.776 -15.267 -37.296 1.00 89.75 424 PHE A C 1
ATOM 3375 O O . PHE A 1 424 ? 10.308 -14.209 -36.961 1.00 89.75 424 PHE A O 1
ATOM 3382 N N . GLU A 1 425 ? 8.789 -15.325 -38.183 1.00 89.50 425 GLU A N 1
ATOM 3383 C CA . GLU A 1 425 ? 8.176 -14.146 -38.782 1.00 89.50 425 GLU A CA 1
ATOM 3384 C C . GLU A 1 425 ? 6.788 -13.918 -38.186 1.00 89.50 425 GLU A C 1
ATOM 3386 O O . GLU A 1 425 ? 5.980 -14.840 -38.049 1.00 89.50 425 GLU A O 1
ATOM 3391 N N . MET A 1 426 ? 6.494 -12.663 -37.843 1.00 89.69 426 MET A N 1
ATOM 3392 C CA . MET A 1 426 ? 5.152 -12.286 -37.411 1.00 89.69 426 MET A CA 1
ATOM 3393 C C . MET A 1 426 ? 4.148 -12.541 -38.546 1.00 89.69 426 MET A C 1
ATOM 3395 O O . MET A 1 426 ? 4.433 -12.209 -39.699 1.00 89.69 426 MET A O 1
ATOM 3399 N N . PRO A 1 427 ? 2.952 -13.076 -38.249 1.00 92.19 427 PRO A N 1
ATOM 3400 C CA . PRO A 1 427 ? 1.962 -13.342 -39.281 1.00 92.19 427 PRO A CA 1
ATOM 3401 C C . PRO A 1 427 ? 1.484 -12.043 -39.937 1.00 92.19 427 PRO A C 1
ATOM 3403 O O . PRO A 1 427 ? 1.380 -10.999 -39.292 1.00 92.19 427 PRO A O 1
ATOM 3406 N N . THR A 1 428 ? 1.142 -12.120 -41.223 1.00 92.88 428 THR A N 1
ATOM 3407 C CA . THR A 1 428 ? 0.591 -10.989 -41.993 1.00 92.88 428 THR A CA 1
ATOM 3408 C C . THR A 1 428 ? -0.921 -10.829 -41.815 1.00 92.88 428 THR A C 1
ATOM 3410 O O . THR A 1 428 ? -1.466 -9.753 -42.053 1.00 92.88 428 THR A O 1
ATOM 3413 N N . HIS A 1 429 ? -1.602 -11.884 -41.360 1.00 94.19 429 HIS A N 1
ATOM 3414 C CA . HIS A 1 429 ? -3.042 -11.920 -41.111 1.00 94.19 429 HIS A CA 1
ATOM 3415 C C . HIS A 1 429 ? -3.327 -12.374 -39.678 1.00 94.19 429 HIS A C 1
ATOM 3417 O O . HIS A 1 429 ? -2.572 -13.139 -39.081 1.00 94.19 429 HIS A O 1
ATOM 3423 N N . CYS A 1 430 ? -4.425 -11.882 -39.110 1.00 93.00 430 CYS A N 1
ATOM 3424 C CA . CYS A 1 430 ? -4.825 -12.187 -37.746 1.00 93.00 430 CYS A CA 1
ATOM 3425 C C . CYS A 1 430 ? -5.115 -13.691 -37.606 1.00 93.00 430 CYS A C 1
ATOM 3427 O O . CYS A 1 430 ? -5.965 -14.196 -38.337 1.00 93.00 430 CYS A O 1
ATOM 3429 N N . PRO A 1 431 ? -4.508 -14.408 -36.644 1.00 92.38 431 PRO A N 1
ATOM 3430 C CA . PRO A 1 431 ? -4.725 -15.850 -36.481 1.00 92.38 431 PRO A CA 1
ATOM 3431 C C . PRO A 1 431 ? -6.148 -16.203 -36.018 1.00 92.38 431 PRO A C 1
ATOM 3433 O O . PRO A 1 431 ? -6.525 -17.367 -36.041 1.00 92.38 431 PRO A O 1
ATOM 3436 N N . VAL A 1 432 ? -6.933 -15.210 -35.580 1.00 91.81 432 VAL A N 1
ATOM 3437 C CA . VAL A 1 432 ? -8.285 -15.412 -35.033 1.00 91.81 432 VAL A CA 1
ATOM 3438 C C . VAL A 1 432 ? -9.380 -15.058 -36.038 1.00 91.81 432 VAL A C 1
ATOM 3440 O O . VAL A 1 432 ? -10.355 -15.785 -36.154 1.00 91.81 432 VAL A O 1
ATOM 3443 N N . CYS A 1 433 ? -9.252 -13.934 -36.752 1.00 90.25 433 CYS A N 1
ATOM 3444 C CA . CYS A 1 433 ? -10.283 -13.471 -37.696 1.00 90.25 433 CYS A CA 1
ATOM 3445 C C . CYS A 1 433 ? -9.806 -13.382 -39.149 1.00 90.25 433 CYS A C 1
ATOM 3447 O O . CYS A 1 433 ? -10.542 -12.887 -39.998 1.00 90.25 433 CYS A O 1
ATOM 3449 N N . SER A 1 434 ? -8.561 -13.780 -39.422 1.00 92.75 434 SER A N 1
ATOM 3450 C CA . SER A 1 434 ? -7.937 -13.798 -40.752 1.00 92.75 434 SER A CA 1
ATOM 3451 C C . SER A 1 434 ? -7.846 -12.445 -41.470 1.00 92.75 434 SER A C 1
ATOM 3453 O O . SER A 1 434 ? -7.409 -12.400 -42.613 1.00 92.75 434 SER A O 1
ATOM 3455 N N . GLN A 1 435 ? -8.198 -11.331 -40.821 1.00 91.31 435 GLN A N 1
ATOM 3456 C CA . GLN A 1 435 ? -8.061 -9.988 -41.394 1.00 91.31 435 GLN A CA 1
ATOM 3457 C C . GLN A 1 435 ? -6.590 -9.537 -41.439 1.00 91.31 435 GLN A C 1
ATOM 3459 O O . GLN A 1 435 ? -5.827 -9.915 -40.541 1.00 91.31 435 GLN A O 1
ATOM 3464 N N . PRO A 1 436 ? -6.183 -8.712 -42.424 1.00 92.50 436 PRO A N 1
ATOM 3465 C CA . PRO A 1 436 ? -4.821 -8.193 -42.514 1.00 92.50 436 PRO A CA 1
ATOM 3466 C C . PRO A 1 436 ? -4.386 -7.469 -41.236 1.00 92.50 436 PRO A C 1
ATOM 3468 O O . PRO A 1 436 ? -5.133 -6.668 -40.664 1.00 92.50 436 PRO A O 1
ATOM 3471 N N . LEU A 1 437 ? -3.166 -7.757 -40.785 1.00 91.94 437 LEU A N 1
ATOM 3472 C CA . LEU A 1 437 ? -2.565 -7.087 -39.641 1.00 91.94 437 LEU A CA 1
ATOM 3473 C C . LEU A 1 437 ? -1.888 -5.791 -40.077 1.00 91.94 437 LEU A C 1
ATOM 3475 O O . LEU A 1 437 ? -1.266 -5.711 -41.133 1.00 91.94 437 LEU A O 1
ATOM 3479 N N . VAL A 1 438 ? -1.996 -4.767 -39.234 1.00 89.38 438 VAL A N 1
ATOM 3480 C CA . VAL A 1 438 ? -1.422 -3.446 -39.490 1.00 89.38 438 VAL A CA 1
ATOM 3481 C C . VAL A 1 438 ? -0.455 -3.102 -38.368 1.00 89.38 438 VAL A C 1
ATOM 3483 O O . VAL A 1 438 ? -0.790 -3.212 -37.188 1.00 89.38 438 VAL A O 1
ATOM 3486 N N . ARG A 1 439 ? 0.744 -2.652 -38.736 1.00 85.50 439 ARG A N 1
ATOM 3487 C CA . ARG A 1 439 ? 1.704 -2.030 -37.822 1.00 85.50 439 ARG A CA 1
ATOM 3488 C C . ARG A 1 439 ? 1.676 -0.512 -38.051 1.00 85.50 439 ARG A C 1
ATOM 3490 O O . ARG A 1 439 ? 2.166 -0.060 -39.086 1.00 85.50 439 ARG A O 1
ATOM 3497 N N . PRO A 1 440 ? 1.066 0.281 -37.150 1.00 78.75 440 PRO A N 1
ATOM 3498 C CA . PRO A 1 440 ? 1.013 1.733 -37.298 1.00 78.75 440 PRO A CA 1
ATOM 3499 C C . PRO A 1 440 ? 2.411 2.361 -37.355 1.00 78.75 440 PRO A C 1
ATOM 3501 O O . PRO A 1 440 ? 3.353 1.883 -36.719 1.00 78.75 440 PRO A O 1
ATOM 3504 N N . LYS A 1 441 ? 2.550 3.458 -38.105 1.00 74.56 441 LYS A N 1
ATOM 3505 C CA . LYS A 1 441 ? 3.826 4.170 -38.250 1.00 74.56 441 LYS A CA 1
ATOM 3506 C C . LYS A 1 441 ? 4.286 4.708 -36.887 1.00 74.56 441 LYS A C 1
ATOM 3508 O O . LYS A 1 441 ? 3.559 5.470 -36.262 1.00 74.56 441 LYS A O 1
ATOM 3513 N N . GLY A 1 442 ? 5.492 4.328 -36.459 1.00 70.44 442 GLY A N 1
ATOM 3514 C CA . GLY A 1 442 ? 6.066 4.719 -35.163 1.00 70.44 442 GLY A CA 1
ATOM 3515 C C . GLY A 1 442 ? 5.782 3.754 -34.005 1.00 70.44 442 GLY A C 1
ATOM 3516 O O . GLY A 1 442 ? 6.280 3.983 -32.909 1.00 70.44 442 GLY A O 1
ATOM 3517 N N . GLU A 1 443 ? 5.035 2.665 -34.223 1.00 73.44 443 GLU A N 1
ATOM 3518 C CA . GLU A 1 443 ? 4.778 1.648 -33.195 1.00 73.44 443 GLU A CA 1
ATOM 3519 C C . GLU A 1 443 ? 5.581 0.357 -33.427 1.00 73.44 443 GLU A C 1
ATOM 3521 O O . GLU A 1 443 ? 5.738 -0.111 -34.557 1.00 73.44 443 GLU A O 1
ATOM 3526 N N . ALA A 1 444 ? 6.038 -0.270 -32.336 1.00 74.62 444 ALA A N 1
ATOM 3527 C CA . ALA A 1 444 ? 6.646 -1.608 -32.350 1.00 74.62 444 ALA A CA 1
ATOM 3528 C C . ALA A 1 444 ? 5.609 -2.745 -32.480 1.00 74.62 444 ALA A C 1
ATOM 3530 O O . ALA A 1 444 ? 5.917 -3.856 -32.908 1.00 74.62 444 ALA A O 1
ATOM 3531 N N . VAL A 1 445 ? 4.355 -2.483 -32.100 1.00 80.56 445 VAL A N 1
ATOM 3532 C CA . VAL A 1 445 ? 3.318 -3.512 -31.951 1.00 80.56 445 VAL A CA 1
ATOM 3533 C C . VAL A 1 445 ? 2.486 -3.648 -33.228 1.00 80.56 445 VAL A C 1
ATOM 3535 O O . VAL A 1 445 ? 1.885 -2.685 -33.701 1.00 80.56 445 VAL A O 1
ATOM 3538 N N . THR A 1 446 ? 2.392 -4.874 -33.746 1.00 87.44 446 THR A N 1
ATOM 3539 C CA . THR A 1 446 ? 1.492 -5.244 -34.854 1.00 87.44 446 THR A CA 1
ATOM 3540 C C . THR A 1 446 ? 0.082 -5.503 -34.323 1.00 87.44 446 THR A C 1
ATOM 3542 O O . THR A 1 446 ? -0.068 -6.054 -33.231 1.00 87.44 446 THR A O 1
ATOM 3545 N N . ARG A 1 447 ? -0.967 -5.093 -35.052 1.00 88.19 447 ARG A N 1
ATOM 3546 C CA . ARG A 1 447 ? -2.348 -5.113 -34.547 1.00 88.19 447 ARG A CA 1
ATOM 3547 C C . ARG A 1 447 ? -3.377 -5.647 -35.538 1.00 88.19 447 ARG A C 1
ATOM 3549 O O . ARG A 1 447 ? -3.326 -5.368 -36.731 1.00 88.19 447 ARG A O 1
ATOM 3556 N N . CYS A 1 448 ? -4.374 -6.343 -35.001 1.00 90.50 448 CYS A N 1
ATOM 3557 C CA . CYS A 1 448 ? -5.652 -6.604 -35.647 1.00 90.50 448 CYS A CA 1
ATOM 3558 C C . CYS A 1 448 ? -6.559 -5.379 -35.478 1.00 90.50 448 CYS A C 1
ATOM 3560 O O . CYS A 1 448 ? -6.885 -5.003 -34.354 1.00 90.50 448 CYS A O 1
ATOM 3562 N N . ILE A 1 449 ? -6.978 -4.769 -36.587 1.00 85.94 449 ILE A N 1
ATOM 3563 C CA . ILE A 1 449 ? -7.851 -3.581 -36.586 1.00 85.94 449 ILE A CA 1
ATOM 3564 C C . ILE A 1 449 ? -9.346 -3.921 -36.682 1.00 85.94 449 ILE A C 1
ATOM 3566 O O . ILE A 1 449 ? -10.188 -3.034 -36.578 1.00 85.94 449 ILE A O 1
ATOM 3570 N N . ASN A 1 450 ? -9.685 -5.200 -36.868 1.00 85.50 450 ASN A N 1
ATOM 3571 C CA . ASN A 1 450 ? -11.067 -5.663 -36.914 1.00 85.50 450 ASN A CA 1
ATOM 3572 C C . ASN A 1 450 ? -11.684 -5.668 -35.506 1.00 85.50 450 ASN A C 1
ATOM 3574 O O . ASN A 1 450 ? -11.431 -6.589 -34.730 1.00 85.50 450 ASN A O 1
ATOM 3578 N N . SER A 1 451 ? -12.507 -4.669 -35.183 1.00 80.38 451 SER A N 1
ATOM 3579 C CA . SER A 1 451 ? -13.192 -4.545 -33.886 1.00 80.38 451 SER A CA 1
ATOM 3580 C C . SER A 1 451 ? -14.136 -5.712 -33.574 1.00 80.38 451 SER A C 1
ATOM 3582 O O . SER A 1 451 ? -14.370 -5.997 -32.403 1.00 80.38 451 SER A O 1
ATOM 3584 N N . SER A 1 452 ? -14.614 -6.427 -34.596 1.00 85.50 452 SER A N 1
ATOM 3585 C CA . SER A 1 452 ? -15.448 -7.629 -34.466 1.00 85.50 452 SER A CA 1
ATOM 3586 C C . SER A 1 452 ? -14.637 -8.926 -34.355 1.00 85.50 452 SER A C 1
ATOM 3588 O O . SER A 1 452 ? -15.208 -10.013 -34.365 1.00 85.50 452 SER A O 1
ATOM 3590 N N . CYS A 1 453 ? -13.304 -8.852 -34.274 1.00 89.50 453 CYS A N 1
ATOM 3591 C CA . CYS A 1 453 ? -12.470 -10.031 -34.051 1.00 89.50 453 CYS A CA 1
ATOM 3592 C C . CYS A 1 453 ? -12.861 -10.711 -32.724 1.00 89.50 453 CYS A C 1
ATOM 3594 O O . CYS A 1 453 ? -12.813 -10.041 -31.687 1.00 89.50 453 CYS A O 1
ATOM 3596 N N . PRO A 1 454 ? -13.157 -12.027 -32.704 1.00 90.56 454 PRO A N 1
ATOM 3597 C CA . PRO A 1 454 ? -13.564 -12.734 -31.488 1.00 90.56 454 PRO A CA 1
ATOM 3598 C C . PRO A 1 454 ? -12.622 -12.520 -30.296 1.00 90.56 454 PRO A C 1
ATOM 3600 O O . PRO A 1 454 ? -13.080 -12.321 -29.176 1.00 90.56 454 PRO A O 1
ATOM 3603 N N . ALA A 1 455 ? -11.305 -12.466 -30.521 1.00 88.62 455 ALA A N 1
ATOM 3604 C CA . ALA A 1 455 ? -10.333 -12.209 -29.455 1.00 88.62 455 ALA A CA 1
ATOM 3605 C C . ALA A 1 455 ? -10.419 -10.783 -28.877 1.00 88.62 455 ALA A C 1
ATOM 3607 O O . ALA A 1 455 ? -10.285 -10.591 -27.667 1.00 88.62 455 ALA A O 1
ATOM 3608 N N . ILE A 1 456 ? -10.690 -9.782 -29.722 1.00 89.50 456 ILE A N 1
ATOM 3609 C CA . ILE A 1 456 ? -10.905 -8.396 -29.284 1.00 89.50 456 ILE A CA 1
ATOM 3610 C C . ILE A 1 456 ? -12.216 -8.293 -28.508 1.00 89.50 456 ILE A C 1
ATOM 3612 O O . ILE A 1 456 ? -12.232 -7.675 -27.444 1.00 89.50 456 ILE A O 1
ATOM 3616 N N . VAL A 1 457 ? -13.283 -8.944 -28.981 1.00 91.31 457 VAL A N 1
ATOM 3617 C CA . VAL A 1 457 ? -14.588 -8.973 -28.303 1.00 91.31 457 VAL A CA 1
ATOM 3618 C C . VAL A 1 457 ? -14.462 -9.629 -26.928 1.00 91.31 457 VAL A C 1
ATOM 3620 O O . VAL A 1 457 ? -14.814 -9.001 -25.929 1.00 91.31 457 VAL A O 1
ATOM 3623 N N . LYS A 1 458 ? -13.860 -10.826 -26.843 1.00 92.56 458 LYS A N 1
ATOM 3624 C CA . LYS A 1 458 ? -13.585 -11.516 -25.569 1.00 92.56 458 LYS A CA 1
ATOM 3625 C C . LYS A 1 458 ? -12.784 -10.624 -24.616 1.00 92.56 458 LYS A C 1
ATOM 3627 O O . LYS A 1 458 ? -13.194 -10.394 -23.482 1.00 92.56 458 LYS A O 1
ATOM 3632 N N . GLY A 1 459 ? -11.684 -10.035 -25.088 1.00 88.81 459 GLY A N 1
ATOM 3633 C CA . GLY A 1 459 ? -10.865 -9.130 -24.278 1.00 88.81 459 GLY A CA 1
ATOM 3634 C C . GLY A 1 459 ? -11.600 -7.861 -23.825 1.00 88.81 459 GLY A C 1
ATOM 3635 O O . GLY A 1 459 ? -11.382 -7.383 -22.710 1.00 88.81 459 GLY A O 1
ATOM 3636 N N . THR A 1 460 ? -12.482 -7.321 -24.666 1.00 91.19 460 THR A N 1
ATOM 3637 C CA . THR A 1 460 ? -13.311 -6.148 -24.349 1.00 91.19 460 THR A CA 1
ATOM 3638 C C . THR A 1 460 ? -14.348 -6.481 -23.283 1.00 91.19 460 THR A C 1
ATOM 3640 O O . THR A 1 460 ? -14.483 -5.729 -22.323 1.00 91.19 460 THR A O 1
ATOM 3643 N N . LEU A 1 461 ? -15.020 -7.629 -23.394 1.00 93.94 461 LEU A N 1
ATOM 3644 C CA . LEU A 1 461 ? -16.001 -8.104 -22.415 1.00 93.94 461 LEU A CA 1
ATOM 3645 C C . LEU A 1 461 ? -15.359 -8.389 -21.052 1.00 93.94 461 LEU A C 1
ATOM 3647 O O . LEU A 1 461 ? -15.878 -7.945 -20.028 1.00 93.94 461 LEU A O 1
ATOM 3651 N N . THR A 1 462 ? -14.196 -9.049 -21.026 1.00 91.88 462 THR A N 1
ATOM 3652 C CA . THR A 1 462 ? -13.444 -9.286 -19.782 1.00 91.88 462 THR A CA 1
ATOM 3653 C C . THR A 1 462 ? -13.014 -7.969 -19.129 1.00 91.88 462 THR A C 1
ATOM 3655 O O . THR A 1 462 ? -13.141 -7.796 -17.916 1.00 91.88 462 THR A O 1
ATOM 3658 N N . HIS A 1 463 ? -12.547 -6.996 -19.922 1.00 91.81 463 HIS A N 1
ATOM 3659 C CA . HIS A 1 463 ? -12.205 -5.660 -19.418 1.00 91.81 463 HIS A CA 1
ATOM 3660 C C . HIS A 1 463 ? -13.433 -4.918 -18.877 1.00 91.81 463 HIS A C 1
ATOM 3662 O O . HIS A 1 463 ? -13.361 -4.344 -17.790 1.00 91.81 463 HIS A O 1
ATOM 3668 N N . TRP A 1 464 ? -14.561 -4.977 -19.589 1.00 95.56 464 TRP A N 1
ATOM 3669 C CA . TRP A 1 464 ? -15.840 -4.397 -19.177 1.00 95.56 464 TRP A CA 1
ATOM 3670 C C . TRP A 1 464 ? -16.304 -4.960 -17.830 1.00 95.56 464 TRP A C 1
ATOM 3672 O O . TRP A 1 464 ? -16.637 -4.197 -16.926 1.00 95.56 464 TRP A O 1
ATOM 3682 N N . ALA A 1 465 ? -16.231 -6.280 -17.644 1.00 94.12 465 ALA A N 1
ATOM 3683 C CA . ALA A 1 465 ? -16.602 -6.952 -16.398 1.00 94.12 465 ALA A CA 1
ATOM 3684 C C . ALA A 1 465 ? -15.657 -6.684 -15.219 1.00 94.12 465 ALA A C 1
ATOM 3686 O O . ALA A 1 465 ? -16.032 -6.928 -14.071 1.00 94.12 465 ALA A O 1
ATOM 3687 N N . SER A 1 466 ? -14.441 -6.197 -15.480 1.00 89.06 466 SER A N 1
ATOM 3688 C CA . SER A 1 466 ? -13.398 -6.065 -14.464 1.00 89.06 466 SER A CA 1
ATOM 3689 C C . SER A 1 466 ? -13.807 -5.181 -13.279 1.00 89.06 466 SER A C 1
ATOM 3691 O O . SER A 1 466 ? -14.602 -4.242 -13.393 1.00 89.06 466 SER A O 1
ATOM 3693 N N . ARG A 1 467 ? -13.172 -5.432 -12.127 1.00 84.19 467 ARG A N 1
ATOM 3694 C CA . ARG A 1 467 ? -13.442 -4.740 -10.856 1.00 84.19 467 ARG A CA 1
ATOM 3695 C C . ARG A 1 467 ? -13.271 -3.221 -10.913 1.00 84.19 467 ARG A C 1
ATOM 3697 O O . ARG A 1 467 ? -13.878 -2.533 -10.103 1.00 84.19 467 ARG A O 1
ATOM 3704 N N . ASN A 1 468 ? -12.457 -2.689 -11.826 1.00 80.44 468 ASN A N 1
ATOM 3705 C CA . ASN A 1 468 ? -12.250 -1.242 -11.989 1.00 80.44 468 ASN A CA 1
ATOM 3706 C C . ASN A 1 468 ? -13.190 -0.614 -13.033 1.00 80.44 468 ASN A C 1
ATOM 3708 O O . ASN A 1 468 ? -13.356 0.605 -13.039 1.00 80.44 468 ASN A O 1
ATOM 3712 N N . ALA A 1 469 ? -13.800 -1.431 -13.896 1.00 92.44 469 ALA A N 1
ATOM 3713 C CA . ALA A 1 469 ? -14.788 -1.025 -14.887 1.00 92.44 469 ALA A CA 1
ATOM 3714 C C . ALA A 1 469 ? -16.198 -1.220 -14.314 1.00 92.44 469 ALA A C 1
ATOM 3716 O O . ALA A 1 469 ? -16.571 -0.500 -13.387 1.00 92.44 469 ALA A O 1
ATOM 3717 N N . LEU A 1 470 ? -16.980 -2.182 -14.800 1.00 95.00 470 LEU A N 1
ATOM 3718 C CA . LEU A 1 470 ? -18.384 -2.318 -14.416 1.00 95.00 470 LEU A CA 1
ATOM 3719 C C . LEU A 1 470 ? -18.619 -3.285 -13.238 1.00 95.00 470 LEU A C 1
ATOM 3721 O O . LEU A 1 470 ? -19.725 -3.314 -12.698 1.00 95.00 470 LEU A O 1
ATOM 3725 N N . ASP A 1 471 ? -17.577 -3.997 -12.785 1.00 89.81 471 ASP A N 1
ATOM 3726 C CA . ASP A 1 471 ? -17.604 -4.893 -11.614 1.00 89.81 471 ASP A CA 1
ATOM 3727 C C . ASP A 1 471 ? -18.700 -5.975 -11.696 1.00 89.81 471 ASP A C 1
ATOM 3729 O O . ASP A 1 471 ? -19.542 -6.136 -10.806 1.00 89.81 471 ASP A O 1
ATOM 3733 N N . ILE A 1 472 ? -18.710 -6.719 -12.808 1.00 93.44 472 ILE A N 1
ATOM 3734 C CA . ILE A 1 472 ? -19.712 -7.756 -13.088 1.00 93.44 472 ILE A CA 1
ATOM 3735 C C . ILE A 1 472 ? -19.233 -9.094 -12.522 1.00 93.44 472 ILE A C 1
ATOM 3737 O O . ILE A 1 472 ? -18.629 -9.927 -13.202 1.00 93.44 472 ILE A O 1
ATOM 3741 N N . ASN A 1 473 ? -19.525 -9.311 -11.242 1.00 85.50 473 ASN A N 1
ATOM 3742 C CA . ASN A 1 473 ? -19.183 -10.549 -10.548 1.00 85.50 473 ASN A CA 1
ATOM 3743 C C . ASN A 1 473 ? -19.860 -11.773 -11.188 1.00 85.50 473 ASN A C 1
ATOM 3745 O O . ASN A 1 473 ? -21.085 -11.856 -11.249 1.00 85.50 473 ASN A O 1
ATOM 3749 N N . GLY A 1 474 ? -19.050 -12.753 -11.597 1.00 86.25 474 GLY A N 1
ATOM 3750 C CA . GLY A 1 474 ? -19.503 -13.985 -12.253 1.00 86.25 474 GLY A CA 1
ATOM 3751 C C . GLY A 1 474 ? -19.246 -14.029 -13.762 1.00 86.25 474 GLY A C 1
ATOM 3752 O O . GLY A 1 474 ? -19.273 -15.120 -14.327 1.00 86.25 474 GLY A O 1
ATOM 3753 N N . LEU A 1 475 ? -18.924 -12.898 -14.406 1.00 91.44 475 LEU A N 1
ATOM 3754 C CA . LEU A 1 475 ? -18.543 -12.857 -15.822 1.00 91.44 475 LEU A CA 1
ATOM 3755 C C . LEU A 1 475 ? -17.025 -13.054 -15.990 1.00 91.44 475 LEU A C 1
ATOM 3757 O O . LEU A 1 475 ? -16.283 -12.115 -16.262 1.00 91.44 475 LEU A O 1
ATOM 3761 N N . GLY A 1 476 ? -16.555 -14.280 -15.750 1.00 87.19 476 GLY A N 1
ATOM 3762 C CA . GLY A 1 476 ? -15.146 -14.658 -15.930 1.00 87.19 476 GLY A CA 1
ATOM 3763 C C . GLY A 1 476 ? -14.795 -15.027 -17.377 1.00 87.19 476 GLY A C 1
ATOM 3764 O O . GLY A 1 476 ? -15.687 -15.264 -18.189 1.00 87.19 476 GLY A O 1
ATOM 3765 N N . GLU A 1 477 ? -13.497 -15.152 -17.677 1.00 87.44 477 GLU A N 1
ATOM 3766 C CA . GLU A 1 477 ? -12.972 -15.432 -19.030 1.00 87.44 477 GLU A CA 1
ATOM 3767 C C . GLU A 1 477 ? -13.652 -16.626 -19.709 1.00 87.44 477 GLU A C 1
ATOM 3769 O O . GLU A 1 477 ? -14.107 -16.496 -20.837 1.00 87.44 477 GLU A O 1
ATOM 3774 N N . LYS A 1 478 ? -13.837 -17.748 -19.000 1.00 90.06 478 LYS A N 1
ATOM 3775 C CA . LYS A 1 478 ? -14.511 -18.936 -19.555 1.00 90.06 478 LYS A CA 1
ATOM 3776 C C . LYS A 1 478 ? -15.969 -18.697 -19.946 1.00 90.06 478 LYS A C 1
ATOM 3778 O O . LYS A 1 478 ? -16.457 -19.313 -20.884 1.00 90.06 478 LYS A O 1
ATOM 3783 N N . ILE A 1 479 ? -16.685 -17.849 -19.208 1.00 92.62 479 ILE A N 1
ATOM 3784 C CA . ILE A 1 479 ? -18.081 -17.525 -19.531 1.00 92.62 479 ILE A CA 1
ATOM 3785 C C . ILE A 1 479 ? -18.120 -16.570 -20.722 1.00 92.62 479 ILE A C 1
ATOM 3787 O O . ILE A 1 479 ? -18.922 -16.762 -21.627 1.00 92.62 479 ILE A O 1
ATOM 3791 N N . VAL A 1 480 ? -17.217 -15.587 -20.755 1.00 93.81 480 VAL A N 1
ATOM 3792 C CA . VAL A 1 480 ? -17.041 -14.690 -21.903 1.00 93.81 480 VAL A CA 1
ATOM 3793 C C . VAL A 1 480 ? -16.695 -15.474 -23.170 1.00 93.81 480 VAL A C 1
ATOM 3795 O O . VAL A 1 480 ? -17.278 -15.214 -24.216 1.00 93.81 480 VAL A O 1
ATOM 3798 N N . GLU A 1 481 ? -15.789 -16.449 -23.079 1.00 92.12 481 GLU A N 1
ATOM 3799 C CA . GLU A 1 481 ? -15.445 -17.343 -24.185 1.00 92.12 481 GLU A CA 1
ATOM 3800 C C . GLU A 1 481 ? -16.682 -18.051 -24.724 1.00 92.12 481 GLU A C 1
ATOM 3802 O O . GLU A 1 481 ? -16.979 -17.897 -25.903 1.00 92.12 481 GLU A O 1
ATOM 3807 N N . GLN A 1 482 ? -17.449 -18.726 -23.863 1.00 93.31 482 GLN A N 1
ATOM 3808 C CA . GLN A 1 482 ? -18.660 -19.429 -24.289 1.00 93.31 482 GLN A CA 1
ATOM 3809 C C . GLN A 1 482 ? -19.710 -18.490 -24.899 1.00 93.31 482 GLN A C 1
ATOM 3811 O O . GLN A 1 482 ? -20.295 -18.823 -25.925 1.00 93.31 482 GLN A O 1
ATOM 3816 N N . LEU A 1 483 ? -19.930 -17.311 -24.308 1.00 94.12 483 LEU A N 1
ATOM 3817 C CA . LEU A 1 483 ? -20.883 -16.323 -24.825 1.00 94.12 483 LEU A CA 1
ATOM 3818 C C . LEU A 1 483 ? -20.510 -15.839 -26.232 1.00 94.12 483 LEU A C 1
ATOM 3820 O O . LEU A 1 483 ? -21.388 -15.677 -27.078 1.00 94.12 483 LEU A O 1
ATOM 3824 N N . VAL A 1 484 ? -19.220 -15.613 -26.488 1.00 93.50 484 VAL A N 1
ATOM 3825 C CA . VAL A 1 484 ? -18.736 -15.166 -27.802 1.00 93.50 484 VAL A CA 1
ATOM 3826 C C . VAL A 1 484 ? -18.696 -16.324 -28.799 1.00 93.50 484 VAL A C 1
ATOM 3828 O O . VAL A 1 484 ? -19.123 -16.155 -29.937 1.00 93.50 484 VAL A O 1
ATOM 3831 N N . ASP A 1 485 ? -18.232 -17.504 -28.384 1.00 90.75 485 ASP A N 1
ATOM 3832 C CA . ASP A 1 485 ? -18.079 -18.674 -29.260 1.00 90.75 485 ASP A CA 1
ATOM 3833 C C . ASP A 1 485 ? -19.431 -19.253 -29.699 1.00 90.75 485 ASP A C 1
ATOM 3835 O O . ASP A 1 485 ? -19.558 -19.737 -30.821 1.00 90.75 485 ASP A O 1
ATOM 3839 N N . GLN A 1 486 ? -20.464 -19.143 -28.857 1.00 92.06 486 GLN A N 1
ATOM 3840 C CA . GLN A 1 486 ? -21.848 -19.476 -29.217 1.00 92.06 486 GLN A CA 1
ATOM 3841 C C . GLN A 1 486 ? -22.571 -18.339 -29.962 1.00 92.06 486 GLN A C 1
ATOM 3843 O O . GLN A 1 486 ? -23.737 -18.488 -30.323 1.00 92.06 486 GLN A O 1
ATOM 3848 N N . GLY A 1 487 ? -21.914 -17.194 -30.181 1.00 89.81 487 GLY A N 1
ATOM 3849 C CA . GLY A 1 487 ? -22.493 -16.043 -30.878 1.00 89.81 487 GLY A CA 1
ATOM 3850 C C . GLY A 1 487 ? -23.593 -15.307 -30.103 1.00 89.81 487 GLY A C 1
ATOM 3851 O O . GLY A 1 487 ? -24.314 -14.508 -30.695 1.00 89.81 487 GLY A O 1
ATOM 3852 N N . LEU A 1 488 ? -23.729 -15.551 -28.795 1.00 92.25 488 LEU A N 1
ATOM 3853 C CA . LEU A 1 488 ? -24.717 -14.887 -27.936 1.00 92.25 488 LEU A CA 1
ATOM 3854 C C . LEU A 1 488 ? -24.350 -13.423 -27.660 1.00 92.25 488 LEU A C 1
ATOM 3856 O O . LEU A 1 488 ? -25.230 -12.604 -27.410 1.00 92.25 488 LEU A O 1
ATOM 3860 N N . VAL A 1 489 ? -23.054 -13.097 -27.679 1.00 93.31 489 VAL A N 1
ATOM 3861 C CA . VAL A 1 489 ? -22.535 -11.755 -27.391 1.00 93.31 489 VAL A CA 1
ATOM 3862 C C . VAL A 1 489 ? -21.455 -11.391 -28.405 1.00 93.31 489 VAL A C 1
ATOM 3864 O O . VAL A 1 489 ? -20.452 -12.086 -28.549 1.00 93.31 489 VAL A O 1
ATOM 3867 N N . THR A 1 490 ? -21.633 -10.256 -29.073 1.00 90.19 490 THR A N 1
ATOM 3868 C CA . THR A 1 490 ? -20.701 -9.697 -30.071 1.00 90.19 490 THR A CA 1
ATOM 3869 C C . THR A 1 490 ? -20.148 -8.330 -29.662 1.00 90.19 490 THR A C 1
ATOM 3871 O O . THR A 1 490 ? -19.159 -7.849 -30.214 1.00 90.19 490 THR A O 1
ATOM 3874 N N . SER A 1 491 ? -20.767 -7.704 -28.662 1.00 91.44 491 SER A N 1
ATOM 3875 C CA . SER A 1 491 ? -20.420 -6.402 -28.113 1.00 91.44 491 SER A CA 1
ATOM 3876 C C . SER A 1 491 ? -20.789 -6.331 -26.630 1.00 91.44 491 SER A C 1
ATOM 3878 O O . SER A 1 491 ? -21.599 -7.111 -26.136 1.00 91.44 491 SER A O 1
ATOM 3880 N N . VAL A 1 492 ? -20.244 -5.350 -25.906 1.00 94.06 492 VAL A N 1
ATOM 3881 C CA . VAL A 1 492 ? -20.596 -5.149 -24.486 1.00 94.06 492 VAL A CA 1
ATOM 3882 C C . VAL A 1 492 ? -22.067 -4.776 -24.279 1.00 94.06 492 VAL A C 1
ATOM 3884 O O . VAL A 1 492 ? -22.587 -4.989 -23.189 1.00 94.06 492 VAL A O 1
ATOM 3887 N N . ALA A 1 493 ? -22.745 -4.246 -25.305 1.00 94.56 493 ALA A N 1
ATOM 3888 C CA . ALA A 1 493 ? -24.168 -3.935 -25.226 1.00 94.56 493 ALA A CA 1
ATOM 3889 C C . ALA A 1 493 ? -25.035 -5.203 -25.170 1.00 94.56 493 ALA A C 1
ATOM 3891 O O . ALA A 1 493 ? -26.002 -5.221 -24.415 1.00 94.56 493 ALA A O 1
ATOM 3892 N N . ASP A 1 494 ? -24.648 -6.277 -25.871 1.00 94.81 494 ASP A N 1
ATOM 3893 C CA . ASP A 1 494 ? -25.435 -7.522 -25.923 1.00 94.81 494 ASP A CA 1
ATOM 3894 C C . ASP A 1 494 ? -25.552 -8.197 -24.546 1.00 94.81 494 ASP A C 1
ATOM 3896 O O . ASP A 1 494 ? -26.506 -8.924 -24.289 1.00 94.81 494 ASP A O 1
ATOM 3900 N N . LEU A 1 495 ? -24.624 -7.915 -23.619 1.00 95.88 495 LEU A N 1
ATOM 3901 C CA . LEU A 1 495 ? -24.704 -8.408 -22.239 1.00 95.88 495 LEU A CA 1
ATOM 3902 C C . LEU A 1 495 ? -26.018 -8.025 -21.554 1.00 95.88 495 LEU A C 1
ATOM 3904 O O . LEU A 1 495 ? -26.503 -8.763 -20.699 1.00 95.88 495 LEU A O 1
ATOM 3908 N N . TYR A 1 496 ? -26.571 -6.864 -21.901 1.00 95.94 496 TYR A N 1
ATOM 3909 C CA . TYR A 1 496 ? -27.777 -6.328 -21.280 1.00 95.94 496 TYR A CA 1
ATOM 3910 C C . TYR A 1 496 ? -29.069 -6.875 -21.899 1.00 95.94 496 TYR A C 1
ATOM 3912 O O . TYR A 1 496 ? -30.132 -6.650 -21.321 1.00 95.94 496 TYR A O 1
ATOM 3920 N N . ASP A 1 497 ? -28.953 -7.625 -22.998 1.00 94.56 497 ASP A N 1
ATOM 3921 C CA . ASP A 1 497 ? -30.049 -8.297 -23.701 1.00 94.56 497 ASP A CA 1
ATOM 3922 C C . ASP A 1 497 ? -30.128 -9.801 -23.348 1.00 94.56 497 ASP A C 1
ATOM 3924 O O . ASP A 1 497 ? -31.062 -10.493 -23.755 1.00 94.56 497 ASP A O 1
ATOM 3928 N N . LEU A 1 498 ? -29.162 -10.319 -22.574 1.00 95.44 498 LEU A N 1
ATOM 3929 C CA . LEU A 1 498 ? -29.095 -11.731 -22.191 1.00 95.44 498 LEU A CA 1
ATOM 3930 C C . LEU A 1 498 ? -30.283 -12.156 -21.325 1.00 95.44 498 LEU A C 1
ATOM 3932 O O . LEU A 1 498 ? -30.633 -11.519 -20.328 1.00 95.44 498 LEU A O 1
ATOM 3936 N N . THR A 1 499 ? -30.841 -13.312 -21.667 1.00 94.38 499 THR A N 1
ATOM 3937 C CA . THR A 1 499 ? -31.934 -13.951 -20.930 1.00 94.38 499 THR A CA 1
ATOM 3938 C C . THR A 1 499 ? -31.428 -15.078 -20.033 1.00 94.38 499 THR A C 1
ATOM 3940 O O . THR A 1 499 ? -30.318 -15.593 -20.187 1.00 94.38 499 THR A O 1
ATOM 3943 N N . LEU A 1 500 ? -32.260 -15.479 -19.070 1.00 93.44 500 LEU A N 1
ATOM 3944 C CA . LEU A 1 500 ? -31.931 -16.566 -18.150 1.00 93.44 500 LEU A CA 1
ATOM 3945 C C . LEU A 1 500 ? -31.714 -17.890 -18.892 1.00 93.44 500 LEU A C 1
ATOM 3947 O O . LEU A 1 500 ? -30.743 -18.585 -18.607 1.00 93.44 500 LEU A O 1
ATOM 3951 N N . ASP A 1 501 ? -32.559 -18.191 -19.878 1.00 92.25 501 ASP A N 1
ATOM 3952 C CA . ASP A 1 501 ? -32.497 -19.439 -20.642 1.00 92.25 501 ASP A CA 1
ATOM 3953 C C . ASP A 1 501 ? -31.204 -19.546 -21.463 1.00 92.25 501 ASP A C 1
ATOM 3955 O O . ASP A 1 501 ? -30.549 -20.588 -21.448 1.00 92.25 501 ASP A O 1
ATOM 3959 N N . GLN A 1 502 ? -30.773 -18.444 -22.091 1.00 92.62 502 GLN A N 1
ATOM 3960 C CA . GLN A 1 502 ? -29.500 -18.373 -22.825 1.00 92.62 502 GLN A CA 1
ATOM 3961 C C . GLN A 1 502 ? -28.278 -18.576 -21.923 1.00 92.62 502 GLN A C 1
ATOM 3963 O O . GLN A 1 502 ? -27.252 -19.086 -22.364 1.00 92.62 502 GLN A O 1
ATOM 3968 N N . LEU A 1 503 ? -28.355 -18.161 -20.657 1.00 92.38 503 LEU A N 1
ATOM 3969 C CA . LEU A 1 503 ? -27.268 -18.388 -19.710 1.00 92.38 503 LEU A CA 1
ATOM 3970 C C . LEU A 1 503 ? -27.271 -19.823 -19.189 1.00 92.38 503 LEU A C 1
ATOM 3972 O O . LEU A 1 503 ? -26.205 -20.404 -19.022 1.00 92.38 503 LEU A O 1
ATOM 3976 N N . VAL A 1 504 ? -28.441 -20.415 -18.949 1.00 92.75 504 VAL A N 1
ATOM 3977 C CA . VAL A 1 504 ? -28.552 -21.799 -18.460 1.00 92.75 504 VAL A CA 1
ATOM 3978 C C . VAL A 1 504 ? -28.058 -22.819 -19.491 1.00 92.75 504 VAL A C 1
ATOM 3980 O O . VAL A 1 504 ? -27.586 -23.885 -19.102 1.00 92.75 504 VAL A O 1
ATOM 3983 N N . SER A 1 505 ? -28.085 -22.497 -20.789 1.00 89.88 505 SER A N 1
ATOM 3984 C CA . SER A 1 505 ? -27.498 -23.353 -21.829 1.00 89.88 505 SER A CA 1
ATOM 3985 C C . SER A 1 505 ? -25.963 -23.387 -21.833 1.00 89.88 505 SER A C 1
ATOM 3987 O O . SER A 1 505 ? -25.380 -24.183 -22.568 1.00 89.88 505 SER A O 1
ATOM 3989 N N . LEU A 1 506 ? -25.293 -22.547 -21.035 1.00 90.69 506 LEU A N 1
ATOM 3990 C CA . LEU A 1 506 ? -23.834 -22.532 -20.933 1.00 90.69 506 LEU A CA 1
ATOM 3991 C C . LEU A 1 506 ? -23.310 -23.678 -20.057 1.00 90.69 506 LEU A C 1
ATOM 3993 O O . LEU A 1 506 ? -23.908 -24.085 -19.057 1.00 90.69 506 LEU A O 1
ATOM 3997 N N . GLU A 1 507 ? -22.124 -24.173 -20.397 1.00 88.44 507 GLU A N 1
ATOM 3998 C CA . GLU A 1 507 ? -21.469 -25.238 -19.655 1.00 88.44 507 GLU A CA 1
ATOM 3999 C C . GLU A 1 507 ? -21.159 -24.782 -18.221 1.00 88.44 507 GLU A C 1
ATOM 4001 O O . GLU A 1 507 ? -20.564 -23.724 -17.986 1.00 88.44 507 GLU A O 1
ATOM 4006 N N . ARG A 1 508 ? -21.540 -25.616 -17.242 1.00 87.25 508 ARG A N 1
ATOM 4007 C CA . ARG A 1 508 ? -21.383 -25.362 -15.796 1.00 87.25 508 ARG A CA 1
ATOM 4008 C C . ARG A 1 508 ? -22.163 -24.132 -15.297 1.00 87.25 508 ARG A C 1
ATOM 4010 O O . ARG A 1 508 ? -21.842 -23.600 -14.233 1.00 87.25 508 ARG A O 1
ATOM 4017 N N . MET A 1 509 ? -23.217 -23.722 -16.008 1.00 88.31 509 MET A N 1
ATOM 4018 C CA . MET A 1 509 ? -24.082 -22.603 -15.632 1.00 88.31 509 MET A CA 1
ATOM 4019 C C . MET A 1 509 ? -25.468 -23.075 -15.165 1.00 88.31 509 MET A C 1
ATOM 4021 O O . MET A 1 509 ? -26.420 -23.181 -15.927 1.00 88.31 509 MET A O 1
ATOM 4025 N N . GLY A 1 510 ? -25.610 -23.345 -13.865 1.00 88.75 510 GLY A N 1
ATOM 4026 C CA . GLY A 1 510 ? -26.917 -23.669 -13.280 1.00 88.75 510 GLY A CA 1
ATOM 4027 C C . GLY A 1 510 ? -27.824 -22.439 -13.125 1.00 88.75 510 GLY A C 1
ATOM 4028 O O . GLY A 1 510 ? -27.339 -21.321 -12.959 1.00 88.75 510 GLY A O 1
ATOM 4029 N N . HIS A 1 511 ? -29.143 -22.649 -13.050 1.00 91.06 511 HIS A N 1
ATOM 4030 C CA . HIS A 1 511 ? -30.162 -21.588 -12.922 1.00 91.06 511 HIS A CA 1
ATOM 4031 C C . HIS A 1 511 ? -29.855 -20.544 -11.829 1.00 91.06 511 HIS A C 1
ATOM 4033 O O . HIS A 1 511 ? -30.039 -19.343 -12.019 1.00 91.06 511 HIS A O 1
ATOM 4039 N N . LYS A 1 512 ? -29.337 -20.977 -10.671 1.00 90.00 512 LYS A N 1
ATOM 4040 C CA . LYS A 1 512 ? -28.971 -20.076 -9.562 1.00 90.00 512 LYS A CA 1
ATOM 4041 C C . LYS A 1 512 ? -27.778 -19.170 -9.902 1.00 90.00 512 LYS A C 1
ATOM 4043 O O . LYS A 1 512 ? -27.761 -18.006 -9.506 1.00 90.00 512 LYS A O 1
ATOM 4048 N N . LEU A 1 513 ? -26.783 -19.702 -10.617 1.00 88.81 513 LEU A N 1
ATOM 4049 C CA . LEU A 1 513 ? -25.603 -18.954 -11.063 1.00 88.81 513 LEU A CA 1
ATOM 4050 C C . LEU A 1 513 ? -25.958 -18.008 -12.213 1.00 88.81 513 LEU A C 1
ATOM 4052 O O . LEU A 1 513 ? -25.568 -16.845 -12.162 1.00 88.81 513 LEU A O 1
ATOM 4056 N N . ALA A 1 514 ? -26.772 -18.471 -13.165 1.00 92.75 514 ALA A N 1
ATOM 4057 C CA . ALA A 1 514 ? -27.302 -17.655 -14.254 1.00 92.75 514 ALA A CA 1
ATOM 4058 C C . ALA A 1 514 ? -28.077 -16.439 -13.718 1.00 92.75 514 ALA A C 1
ATOM 4060 O O . ALA A 1 514 ? -27.783 -15.302 -14.082 1.00 92.75 514 ALA A O 1
ATOM 4061 N N . GLN A 1 515 ? -28.977 -16.647 -12.747 1.00 94.00 515 GLN A N 1
ATOM 4062 C CA . GLN A 1 515 ? -29.703 -15.545 -12.109 1.00 94.00 515 GLN A CA 1
ATOM 4063 C C . GLN A 1 515 ? -28.767 -14.579 -11.367 1.00 94.00 515 GLN A C 1
ATOM 4065 O O . GLN A 1 515 ? -28.958 -13.363 -11.410 1.00 94.00 515 GLN A O 1
ATOM 4070 N N . LYS A 1 516 ? -27.736 -15.097 -10.685 1.00 92.56 516 LYS A N 1
ATOM 4071 C CA . LYS A 1 516 ? -26.740 -14.260 -10.000 1.00 92.56 516 LYS A CA 1
ATOM 4072 C C . LYS A 1 516 ? -25.970 -13.386 -10.994 1.00 92.56 516 LYS A C 1
ATOM 4074 O O . LYS A 1 516 ? -25.733 -12.217 -10.694 1.00 92.56 516 LYS A O 1
ATOM 4079 N N . LEU A 1 517 ? -25.621 -13.932 -12.159 1.00 94.94 517 LEU A N 1
ATOM 4080 C CA . LEU A 1 517 ? -24.953 -13.198 -13.228 1.00 94.94 517 LEU A CA 1
ATOM 4081 C C . LEU A 1 517 ? -25.862 -12.112 -13.823 1.00 94.94 517 LEU A C 1
ATOM 4083 O O . LEU A 1 517 ? -25.426 -10.968 -13.920 1.00 94.94 517 LEU A O 1
ATOM 4087 N N . LEU A 1 518 ? -27.134 -12.412 -14.116 1.00 95.50 518 LEU A N 1
ATOM 4088 C CA . LEU A 1 518 ? -28.099 -11.398 -14.573 1.00 95.50 518 LEU A CA 1
ATOM 4089 C C . LEU A 1 518 ? -28.251 -10.256 -13.569 1.00 95.50 518 LEU A C 1
ATOM 4091 O O . LEU A 1 518 ? -28.221 -9.085 -13.943 1.00 95.50 518 LEU A O 1
ATOM 4095 N N . ASN A 1 519 ? -28.345 -10.581 -12.278 1.00 94.56 519 ASN A N 1
ATOM 4096 C CA . ASN A 1 519 ? -28.425 -9.572 -11.225 1.00 94.56 519 ASN A CA 1
ATOM 4097 C C . ASN A 1 519 ? -27.151 -8.709 -11.171 1.00 94.56 519 ASN A C 1
ATOM 4099 O O . ASN A 1 519 ? -27.236 -7.499 -10.958 1.00 94.56 519 ASN A O 1
ATOM 4103 N N . ALA A 1 520 ? -25.972 -9.307 -11.375 1.00 94.19 520 ALA A N 1
ATOM 4104 C CA . ALA A 1 520 ? -24.709 -8.576 -11.440 1.00 94.19 520 ALA A CA 1
ATOM 4105 C C . ALA A 1 520 ? -24.643 -7.645 -12.666 1.00 94.19 520 ALA A C 1
ATOM 4107 O O . ALA A 1 520 ? -24.262 -6.483 -12.521 1.00 94.19 520 ALA A O 1
ATOM 4108 N N . ILE A 1 521 ? -25.080 -8.111 -13.842 1.00 96.00 521 ILE A N 1
ATOM 4109 C CA . ILE A 1 521 ? -25.186 -7.304 -15.068 1.00 96.00 521 ILE A CA 1
ATOM 4110 C C . ILE A 1 521 ? -26.166 -6.144 -14.862 1.00 96.00 521 ILE A C 1
ATOM 4112 O O . ILE A 1 521 ? -25.828 -4.999 -15.158 1.00 96.00 521 ILE A O 1
ATOM 4116 N N . ALA A 1 522 ? -27.343 -6.391 -14.286 1.00 94.12 522 ALA A N 1
ATOM 4117 C CA . ALA A 1 522 ? -28.322 -5.346 -13.999 1.00 94.12 522 ALA A CA 1
ATOM 4118 C C . ALA A 1 522 ? -27.775 -4.295 -13.017 1.00 94.12 522 ALA A C 1
ATOM 4120 O O . ALA A 1 522 ? -27.894 -3.096 -13.265 1.00 94.12 522 ALA A O 1
ATOM 4121 N N . LYS A 1 523 ? -27.106 -4.728 -11.939 1.00 93.69 523 LYS A N 1
ATOM 4122 C CA . LYS A 1 523 ? -26.460 -3.829 -10.969 1.00 93.69 523 LYS A CA 1
ATOM 4123 C C . LYS A 1 523 ? -25.366 -2.974 -11.612 1.00 93.69 523 LYS A C 1
ATOM 4125 O O . LYS A 1 523 ? -25.182 -1.825 -11.227 1.00 93.69 523 LYS A O 1
ATOM 4130 N N . SER A 1 524 ? -24.656 -3.510 -12.603 1.00 95.50 524 SER A N 1
ATOM 4131 C CA . SER A 1 524 ? -23.568 -2.805 -13.287 1.00 95.50 524 SER A CA 1
ATOM 4132 C C . SER A 1 524 ? -24.003 -1.503 -13.969 1.00 95.50 524 SER A C 1
ATOM 4134 O O . SER A 1 524 ? -23.196 -0.587 -14.117 1.00 95.50 524 SER A O 1
ATOM 4136 N N . LYS A 1 525 ? -25.295 -1.375 -14.303 1.00 95.00 525 LYS A N 1
ATOM 4137 C CA . LYS A 1 525 ? -25.872 -0.182 -14.938 1.00 95.00 525 LYS A CA 1
ATOM 4138 C C . LYS A 1 525 ? -25.691 1.092 -14.101 1.00 95.00 525 LYS A C 1
ATOM 4140 O O . LYS A 1 525 ? -25.617 2.184 -14.654 1.00 95.00 525 LYS A O 1
ATOM 4145 N N . THR A 1 526 ? -25.573 0.949 -12.776 1.00 92.25 526 THR A N 1
ATOM 4146 C CA . THR A 1 526 ? -25.462 2.070 -11.828 1.00 92.25 526 THR A CA 1
ATOM 4147 C C . THR A 1 526 ? -24.029 2.560 -11.614 1.00 92.25 526 THR A C 1
ATOM 4149 O O . THR A 1 526 ? -23.798 3.419 -10.761 1.00 92.25 526 THR A O 1
ATOM 4152 N N . GLN A 1 527 ? -23.040 1.975 -12.291 1.00 92.56 527 GLN A N 1
ATOM 4153 C CA . GLN A 1 527 ? -21.645 2.384 -12.136 1.00 92.56 527 GLN A CA 1
ATOM 4154 C C . GLN A 1 527 ? -21.442 3.810 -12.673 1.00 92.56 527 GLN A C 1
ATOM 4156 O O . GLN A 1 527 ? -22.050 4.176 -13.674 1.00 92.56 527 GLN A O 1
ATOM 4161 N N . PRO A 1 528 ? -20.596 4.636 -12.034 1.00 92.12 528 PRO A N 1
ATOM 4162 C CA . PRO A 1 528 ? -20.420 6.035 -12.415 1.00 92.12 528 PRO A CA 1
ATOM 4163 C C . PRO A 1 528 ? -19.833 6.184 -13.823 1.00 92.12 528 PRO A C 1
ATOM 4165 O O . PRO A 1 528 ? -19.016 5.363 -14.245 1.00 92.12 528 PRO A O 1
ATOM 4168 N N . TRP A 1 529 ? -20.157 7.297 -14.494 1.00 94.62 529 TRP A N 1
ATOM 4169 C CA . TRP A 1 529 ? -19.711 7.598 -15.863 1.00 94.62 529 TRP A CA 1
ATOM 4170 C C . TRP A 1 529 ? -18.199 7.408 -16.072 1.00 94.62 529 TRP A C 1
ATOM 4172 O O . TRP A 1 529 ? -17.777 6.810 -17.055 1.00 94.62 529 TRP A O 1
ATOM 4182 N N . SER A 1 530 ? -17.360 7.789 -15.103 1.00 92.62 530 SER A N 1
ATOM 4183 C CA . SER A 1 530 ? -15.904 7.583 -15.184 1.00 92.62 530 SER A CA 1
ATOM 4184 C C . SER A 1 530 ? -15.485 6.111 -15.298 1.00 92.62 530 SER A C 1
ATOM 4186 O O . SER A 1 530 ? -14.502 5.796 -15.967 1.00 92.62 530 SER A O 1
ATOM 4188 N N . ARG A 1 531 ? -16.232 5.192 -14.678 1.00 93.94 531 ARG A N 1
ATOM 4189 C CA . ARG A 1 531 ? -15.994 3.745 -14.765 1.00 93.94 531 ARG A CA 1
ATOM 4190 C C . ARG A 1 531 ? -16.546 3.151 -16.053 1.00 93.94 531 ARG A C 1
ATOM 4192 O O . ARG A 1 531 ? -15.905 2.267 -16.615 1.00 93.94 531 ARG A O 1
ATOM 4199 N N . VAL A 1 532 ? -17.667 3.673 -16.548 1.00 95.94 532 VAL A N 1
ATOM 4200 C CA . VAL A 1 532 ? -18.199 3.314 -17.870 1.00 95.94 532 VAL A CA 1
ATOM 4201 C C . VAL A 1 532 ? -17.217 3.738 -18.969 1.00 95.94 532 VAL A C 1
ATOM 4203 O O . VAL A 1 532 ? -16.838 2.911 -19.793 1.00 95.94 532 VAL A O 1
ATOM 4206 N N . LEU A 1 533 ? -16.707 4.977 -18.926 1.00 95.31 533 LEU A N 1
ATOM 4207 C CA . LEU A 1 533 ? -15.703 5.489 -19.867 1.00 95.31 533 LEU A CA 1
ATOM 4208 C C . LEU A 1 533 ? -14.409 4.663 -19.842 1.00 95.31 533 LEU A C 1
ATOM 4210 O O . LEU A 1 533 ? -13.855 4.343 -20.892 1.00 95.31 533 LEU A O 1
ATOM 4214 N N . TYR A 1 534 ? -13.945 4.265 -18.655 1.00 93.75 534 TYR A N 1
ATOM 4215 C CA . TYR A 1 534 ? -12.823 3.334 -18.530 1.00 93.75 534 TYR A CA 1
ATOM 4216 C C . TYR A 1 534 ? -13.146 1.949 -19.120 1.00 93.75 534 TYR A C 1
ATOM 4218 O O . TYR A 1 534 ? -12.302 1.345 -19.789 1.00 93.75 534 TYR A O 1
ATOM 4226 N N . GLY A 1 535 ? -14.367 1.451 -18.906 1.00 93.00 535 GLY A N 1
ATOM 4227 C CA . GLY A 1 535 ? -14.868 0.191 -19.454 1.00 93.00 535 GLY A CA 1
ATOM 4228 C C . GLY A 1 535 ? -14.897 0.159 -20.983 1.00 93.00 535 GLY A C 1
ATOM 4229 O O . GLY A 1 535 ? -14.574 -0.877 -21.557 1.00 93.00 535 GLY A O 1
ATOM 4230 N N . LEU A 1 536 ? -15.174 1.288 -21.653 1.00 92.81 536 LEU A N 1
ATOM 4231 C CA . LEU A 1 536 ? -15.169 1.389 -23.125 1.00 92.81 536 LEU A CA 1
ATOM 4232 C C . LEU A 1 536 ? -13.810 1.039 -23.757 1.00 92.81 536 LEU A C 1
ATOM 4234 O O . LEU A 1 536 ? -13.734 0.791 -24.958 1.00 92.81 536 LEU A O 1
ATOM 4238 N N . GLY A 1 537 ? -12.731 1.006 -22.966 1.00 89.19 537 GLY A N 1
ATOM 4239 C CA . GLY A 1 537 ? -11.437 0.500 -23.420 1.00 89.19 537 GLY A CA 1
ATOM 4240 C C . GLY A 1 537 ? -10.745 1.401 -24.444 1.00 89.19 537 GLY A C 1
ATOM 4241 O O . GLY A 1 537 ? -9.933 0.912 -25.230 1.00 89.19 537 GLY A O 1
ATOM 4242 N N . ILE A 1 538 ? -11.044 2.705 -24.429 1.00 90.88 538 ILE A N 1
ATOM 4243 C CA . ILE A 1 538 ? -10.419 3.696 -25.313 1.00 90.88 538 ILE A CA 1
ATOM 4244 C C . ILE A 1 538 ? -8.899 3.693 -25.099 1.00 90.88 538 ILE A C 1
ATOM 4246 O O . ILE A 1 538 ? -8.392 3.653 -23.973 1.00 90.88 538 ILE A O 1
ATOM 4250 N N . ARG A 1 539 ? -8.148 3.720 -26.202 1.00 83.50 539 ARG A N 1
ATOM 4251 C CA . ARG A 1 539 ? -6.686 3.636 -26.188 1.00 83.50 539 ARG A CA 1
ATOM 4252 C C . ARG A 1 539 ? -6.078 4.775 -25.353 1.00 83.50 539 ARG A C 1
ATOM 4254 O O . ARG A 1 539 ? -6.507 5.917 -25.451 1.00 83.50 539 ARG A O 1
ATOM 4261 N N . HIS A 1 540 ? -5.081 4.446 -24.527 1.00 82.50 540 HIS A N 1
ATOM 4262 C CA . HIS A 1 540 ? -4.413 5.346 -23.568 1.00 82.50 540 HIS A CA 1
ATOM 4263 C C . HIS A 1 540 ? -5.300 5.923 -22.440 1.00 82.50 540 HIS A C 1
ATOM 4265 O O . HIS A 1 540 ? -4.808 6.656 -21.576 1.00 82.50 540 HIS A O 1
ATOM 4271 N N . VAL A 1 541 ? -6.583 5.554 -22.370 1.00 88.25 541 VAL A N 1
ATOM 4272 C CA . VAL A 1 541 ? -7.492 6.001 -21.308 1.00 88.25 541 VAL A CA 1
ATOM 4273 C C . VAL A 1 541 ? -7.507 4.980 -20.167 1.00 88.25 541 VAL A C 1
ATOM 4275 O O . VAL A 1 541 ? -8.251 4.001 -20.168 1.00 88.25 541 VAL A O 1
ATOM 4278 N N . GLY A 1 542 ? -6.645 5.204 -19.173 1.00 84.38 542 GLY A N 1
ATOM 4279 C CA . GLY A 1 542 ? -6.703 4.506 -17.884 1.00 84.38 542 GLY A CA 1
ATOM 4280 C C . GLY A 1 542 ? -7.814 5.046 -16.975 1.00 84.38 542 GLY A C 1
ATOM 4281 O O . GLY A 1 542 ? -8.445 6.051 -17.288 1.00 84.38 542 GLY A O 1
ATOM 4282 N N . SER A 1 543 ? -8.030 4.420 -15.815 1.00 79.75 543 SER A N 1
ATOM 4283 C CA . SER A 1 543 ? -9.076 4.834 -14.861 1.00 79.75 543 SER A CA 1
ATOM 4284 C C . SER A 1 543 ? -8.908 6.276 -14.365 1.00 79.75 543 SER A C 1
ATOM 4286 O O . SER A 1 543 ? -9.895 6.989 -14.215 1.00 79.75 543 SER A O 1
ATOM 4288 N N . VAL A 1 544 ? -7.663 6.723 -14.165 1.00 78.19 544 VAL A N 1
ATOM 4289 C CA . VAL A 1 544 ? -7.337 8.110 -13.790 1.00 78.19 544 VAL A CA 1
ATOM 4290 C C . VAL A 1 544 ? -7.703 9.070 -14.920 1.00 78.19 544 VAL A C 1
ATOM 4292 O O . VAL A 1 544 ? -8.460 10.008 -14.699 1.00 78.19 544 VAL A O 1
ATOM 4295 N N . ASN A 1 545 ? -7.253 8.788 -16.146 1.00 83.75 545 ASN A N 1
ATOM 4296 C CA . ASN A 1 545 ? -7.566 9.622 -17.309 1.00 83.75 545 ASN A CA 1
ATOM 4297 C C . ASN A 1 545 ? -9.074 9.668 -17.568 1.00 83.75 545 ASN A C 1
ATOM 4299 O O . ASN A 1 545 ? -9.598 10.729 -17.875 1.00 83.75 545 ASN A O 1
ATOM 4303 N N . ALA A 1 546 ? -9.790 8.556 -17.382 1.00 89.44 546 ALA A N 1
ATOM 4304 C CA . ALA A 1 546 ? -11.244 8.530 -17.488 1.00 89.44 546 ALA A CA 1
ATOM 4305 C C . ALA A 1 546 ? -11.905 9.453 -16.452 1.00 89.44 546 ALA A C 1
ATOM 4307 O O . ALA A 1 546 ? -12.792 10.221 -16.800 1.00 89.44 546 ALA A O 1
ATOM 4308 N N . GLN A 1 547 ? -11.456 9.444 -15.192 1.00 82.81 547 GLN A N 1
ATOM 4309 C CA . GLN A 1 547 ? -11.961 10.377 -14.176 1.00 82.81 547 GLN A CA 1
ATOM 4310 C C . GLN A 1 547 ? -11.682 11.835 -14.545 1.00 82.81 547 GLN A C 1
ATOM 4312 O O . GLN A 1 547 ? -12.585 12.663 -14.460 1.00 82.81 547 GLN A O 1
ATOM 4317 N N . THR A 1 548 ? -10.461 12.136 -14.980 1.00 79.81 548 THR A N 1
ATOM 4318 C CA . THR A 1 548 ? -10.049 13.477 -15.404 1.00 79.81 548 THR A CA 1
ATOM 4319 C C . THR A 1 548 ? -10.860 13.967 -16.609 1.00 79.81 548 THR A C 1
ATOM 4321 O O . THR A 1 548 ? -11.362 15.087 -16.591 1.00 79.81 548 THR A O 1
ATOM 4324 N N . LEU A 1 549 ? -11.082 13.113 -17.613 1.00 89.12 549 LEU A N 1
ATOM 4325 C CA . LEU A 1 549 ? -11.934 13.417 -18.766 1.00 89.12 549 LEU A CA 1
ATOM 4326 C C . LEU A 1 549 ? -13.381 13.682 -18.343 1.00 89.12 549 LEU A C 1
ATOM 4328 O O . LEU A 1 549 ? -13.973 14.640 -18.819 1.00 89.12 549 LEU A O 1
ATOM 4332 N N . VAL A 1 550 ? -13.936 12.890 -17.421 1.00 92.62 550 VAL A N 1
ATOM 4333 C CA . VAL A 1 550 ? -15.308 13.076 -16.918 1.00 92.62 550 VAL A CA 1
ATOM 4334 C C . VAL A 1 550 ? -15.469 14.339 -16.066 1.00 92.62 550 VAL A C 1
ATOM 4336 O O . VAL A 1 550 ? -16.545 14.929 -16.045 1.00 92.62 550 VAL A O 1
ATOM 4339 N N . GLN A 1 551 ? -14.423 14.786 -15.368 1.00 84.62 551 GLN A N 1
ATOM 4340 C CA . GLN A 1 551 ? -14.463 16.050 -14.621 1.00 84.62 551 GLN A CA 1
ATOM 4341 C C . GLN A 1 551 ? -14.615 17.261 -15.549 1.00 84.62 551 GLN A C 1
ATOM 4343 O O . GLN A 1 551 ? -15.347 18.189 -15.209 1.00 84.62 551 GLN A O 1
ATOM 4348 N N . THR A 1 552 ? -13.950 17.240 -16.708 1.00 85.94 552 THR A N 1
ATOM 4349 C CA . THR A 1 552 ? -14.042 18.308 -17.717 1.00 85.94 552 THR A CA 1
ATOM 4350 C C . THR A 1 552 ? -15.245 18.132 -18.644 1.00 85.94 552 THR A C 1
ATOM 4352 O O . THR A 1 552 ? -15.896 19.113 -18.989 1.00 85.94 552 THR A O 1
ATOM 4355 N N . PHE A 1 553 ? -15.581 16.888 -18.994 1.00 93.38 553 PHE A N 1
ATOM 4356 C CA . PHE A 1 553 ? -16.719 16.514 -19.835 1.00 93.38 553 PHE A CA 1
ATOM 4357 C C . PHE A 1 553 ? -17.696 15.606 -19.061 1.00 93.38 553 PHE A C 1
ATOM 4359 O O . PHE A 1 553 ? -17.676 14.377 -19.216 1.00 93.38 553 PHE A O 1
ATOM 4366 N N . PRO A 1 554 ? -18.552 16.199 -18.205 1.00 91.25 554 PRO A N 1
ATOM 4367 C CA . PRO A 1 554 ? -19.532 15.483 -17.394 1.00 91.25 554 PRO A CA 1
ATOM 4368 C C . PRO A 1 554 ? -20.455 14.522 -18.137 1.00 91.25 554 PRO A C 1
ATOM 4370 O O . PRO A 1 554 ? -20.928 13.579 -17.511 1.00 91.25 554 PRO A O 1
ATOM 4373 N N . THR A 1 555 ? -20.734 14.728 -19.424 1.00 94.25 555 THR A N 1
ATOM 4374 C CA . THR A 1 555 ? -21.598 13.828 -20.202 1.00 94.25 555 THR A CA 1
ATOM 4375 C C . THR A 1 555 ? -20.873 13.267 -21.412 1.00 94.25 555 THR A C 1
ATOM 4377 O O . THR A 1 555 ? -19.918 13.859 -21.927 1.00 94.25 555 THR A O 1
ATOM 4380 N N . ILE A 1 556 ? -21.337 12.113 -21.887 1.00 94.06 556 ILE A N 1
ATOM 4381 C CA . ILE A 1 556 ? -20.780 11.490 -23.085 1.00 94.06 556 ILE A CA 1
ATOM 4382 C C . ILE A 1 556 ? -20.943 12.366 -24.332 1.00 94.06 556 ILE A C 1
ATOM 4384 O O . ILE A 1 556 ? -20.063 12.367 -25.185 1.00 94.06 556 ILE A O 1
ATOM 4388 N N . GLU A 1 557 ? -22.015 13.154 -24.431 1.00 92.62 557 GLU A N 1
ATOM 4389 C CA . GLU A 1 557 ? -22.264 14.073 -25.547 1.00 92.62 557 GLU A CA 1
ATOM 4390 C C . GLU A 1 557 ? -21.222 15.191 -25.577 1.00 92.62 557 GLU A C 1
ATOM 4392 O O . GLU A 1 557 ? -20.699 15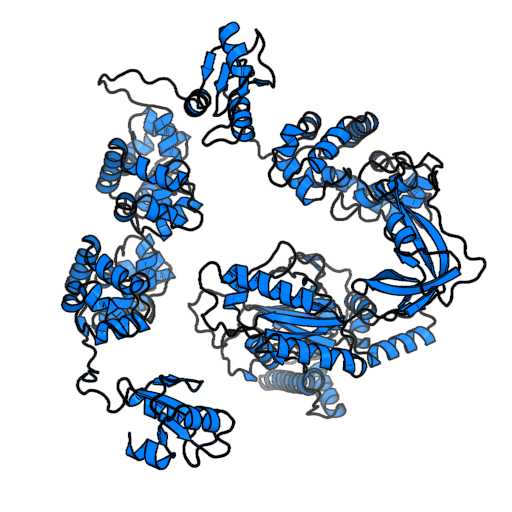.511 -26.643 1.00 92.62 557 GLU A O 1
ATOM 4397 N N . GLN A 1 558 ? -20.880 15.744 -24.408 1.00 93.56 558 GLN A N 1
ATOM 4398 C CA . GLN A 1 558 ? -19.837 16.763 -24.301 1.00 93.56 558 GLN A CA 1
ATOM 4399 C C . GLN A 1 558 ? -18.478 16.203 -24.720 1.00 93.56 558 GLN A C 1
ATOM 4401 O O . GLN A 1 558 ? -17.757 16.850 -25.476 1.00 93.56 558 GLN A O 1
ATOM 4406 N N . LEU A 1 559 ? -18.151 14.981 -24.286 1.00 93.81 559 LEU A N 1
ATOM 4407 C CA . LEU A 1 559 ? -16.896 14.335 -24.664 1.00 93.81 559 LEU A CA 1
ATOM 4408 C C . LEU A 1 559 ? -16.858 13.969 -26.158 1.00 93.81 559 LEU A C 1
ATOM 4410 O O . LEU A 1 559 ? -15.825 14.131 -26.799 1.00 93.81 559 LEU A O 1
ATOM 4414 N N . ALA A 1 560 ? -17.978 13.513 -26.724 1.00 92.50 560 ALA A N 1
ATOM 4415 C CA . ALA A 1 560 ? -18.084 13.146 -28.135 1.00 92.50 560 ALA A CA 1
ATOM 4416 C C . ALA A 1 560 ? -17.961 14.354 -29.082 1.00 92.50 560 ALA A C 1
ATOM 4418 O O . ALA A 1 560 ? -17.507 14.200 -30.216 1.00 92.50 560 ALA A O 1
ATOM 4419 N N . GLN A 1 561 ? -18.368 15.545 -28.629 1.00 92.88 561 GLN A N 1
ATOM 4420 C CA . GLN A 1 561 ? -18.285 16.796 -29.393 1.00 92.88 561 GLN A CA 1
ATOM 4421 C C . GLN A 1 561 ? -16.962 17.551 -29.193 1.00 92.88 561 GLN A C 1
ATOM 4423 O O . GLN A 1 561 ? -16.661 18.458 -29.973 1.00 92.88 561 GLN A O 1
ATOM 4428 N N . ALA A 1 562 ? -16.177 17.201 -28.171 1.00 93.00 562 ALA A N 1
ATOM 4429 C CA . ALA A 1 562 ? -14.914 17.861 -27.863 1.00 93.00 562 ALA A CA 1
ATOM 4430 C C . ALA A 1 562 ? -13.897 17.680 -28.998 1.00 93.00 562 ALA A C 1
ATOM 4432 O O . ALA A 1 562 ? -13.737 16.587 -29.542 1.00 93.00 562 ALA A O 1
ATOM 4433 N N . THR A 1 563 ? -13.177 18.743 -29.359 1.00 92.62 563 THR A N 1
ATOM 4434 C CA . THR A 1 563 ? -12.094 18.648 -30.347 1.00 92.62 563 THR A CA 1
ATOM 4435 C C . THR A 1 563 ? -10.823 18.081 -29.715 1.00 92.62 563 THR A C 1
ATOM 4437 O O . THR A 1 563 ? -10.646 18.136 -28.499 1.00 92.62 563 THR A O 1
ATOM 4440 N N . VAL A 1 564 ? -9.882 17.599 -30.540 1.00 90.25 564 VAL A N 1
ATOM 4441 C CA . VAL A 1 564 ? -8.553 17.152 -30.068 1.00 90.25 564 VAL A CA 1
ATOM 4442 C C . VAL A 1 564 ? -7.899 18.218 -29.183 1.00 90.25 564 VAL A C 1
ATOM 4444 O O . VAL A 1 564 ? -7.392 17.896 -28.115 1.00 90.25 564 VAL A O 1
ATOM 4447 N N . THR A 1 565 ? -7.990 19.497 -29.569 1.00 88.69 565 THR A N 1
ATOM 4448 C CA . THR A 1 565 ? -7.408 20.591 -28.779 1.00 88.69 565 THR A CA 1
ATOM 4449 C C . THR A 1 565 ? -8.100 20.817 -27.438 1.00 88.69 565 THR A C 1
ATOM 4451 O O . THR A 1 565 ? -7.433 21.212 -26.489 1.00 88.69 565 THR A O 1
ATOM 4454 N N . ASP A 1 566 ? -9.409 20.570 -27.342 1.00 84.44 566 ASP A N 1
ATOM 4455 C CA . ASP A 1 566 ? -10.144 20.742 -26.081 1.00 84.44 566 ASP A CA 1
ATOM 4456 C C . ASP A 1 566 ? -9.792 19.618 -25.096 1.00 84.44 566 ASP A C 1
ATOM 4458 O O . ASP A 1 566 ? -9.690 19.844 -23.893 1.00 84.44 566 ASP A O 1
ATOM 4462 N N . ILE A 1 567 ? -9.559 18.408 -25.614 1.00 86.19 567 ILE A N 1
ATOM 4463 C CA . ILE A 1 567 ? -9.156 17.247 -24.815 1.00 86.19 567 ILE A CA 1
ATOM 4464 C C . ILE A 1 567 ? -7.687 17.366 -24.373 1.00 86.19 567 ILE A C 1
ATOM 4466 O O . ILE A 1 567 ? -7.374 17.083 -23.219 1.00 86.19 567 ILE A O 1
ATOM 4470 N N . GLU A 1 568 ? -6.790 17.812 -25.259 1.00 81.56 568 GLU A N 1
ATOM 4471 C CA . GLU A 1 568 ? -5.368 18.058 -24.952 1.00 81.56 568 GLU A CA 1
ATOM 4472 C C . GLU A 1 568 ? -5.172 19.200 -23.941 1.00 81.56 568 GLU A C 1
ATOM 4474 O O . GLU A 1 568 ? -4.221 19.189 -23.164 1.00 81.56 568 GLU A O 1
ATOM 4479 N N . GLY A 1 569 ? -6.092 20.169 -23.894 1.00 66.50 569 GLY A N 1
ATOM 4480 C CA . GLY A 1 569 ? -6.068 21.257 -22.910 1.00 66.50 569 GLY A CA 1
ATOM 4481 C C . GLY A 1 569 ? -6.240 20.798 -21.456 1.00 66.50 569 GLY A C 1
ATOM 4482 O O . GLY A 1 569 ? -6.038 21.584 -20.528 1.00 66.50 569 GLY A O 1
ATOM 4483 N N . ILE A 1 570 ? -6.596 19.531 -21.221 1.00 78.44 570 ILE A N 1
ATOM 4484 C CA . ILE A 1 570 ? -6.775 18.990 -19.877 1.00 78.44 570 ILE A CA 1
ATOM 4485 C C . ILE A 1 570 ? -5.421 18.634 -19.260 1.00 78.44 570 ILE A C 1
ATOM 4487 O O . ILE A 1 570 ? -4.649 17.840 -19.796 1.00 78.44 570 ILE A O 1
ATOM 4491 N N . TYR A 1 571 ? -5.153 19.164 -18.065 1.00 60.69 571 TYR A N 1
ATOM 4492 C CA . TYR A 1 571 ? -3.935 18.854 -17.319 1.00 60.69 571 TYR A CA 1
ATOM 4493 C C . TYR A 1 571 ? -3.764 17.338 -17.114 1.00 60.69 571 TYR A C 1
ATOM 4495 O O . TYR A 1 571 ? -4.612 16.679 -16.511 1.00 60.69 571 TYR A O 1
ATOM 4503 N N . GLY A 1 572 ? -2.642 16.798 -17.599 1.00 56.06 572 GLY A N 1
ATOM 4504 C CA . GLY A 1 572 ? -2.327 15.365 -17.554 1.00 56.06 572 GLY A CA 1
ATOM 4505 C C . GLY A 1 572 ? -2.753 14.569 -18.794 1.00 56.06 572 GLY A C 1
ATOM 4506 O O . GLY A 1 572 ? -2.443 13.381 -18.871 1.00 56.06 572 GLY A O 1
ATOM 4507 N N . ILE A 1 573 ? -3.409 15.198 -19.776 1.00 73.75 573 ILE A N 1
ATOM 4508 C CA . ILE A 1 573 ? -3.807 14.577 -21.043 1.00 73.75 573 ILE A CA 1
ATOM 4509 C C . ILE A 1 573 ? -2.906 15.095 -22.169 1.00 73.75 573 ILE A C 1
ATOM 4511 O O . ILE A 1 573 ? -2.952 16.260 -22.537 1.00 73.75 573 ILE A O 1
ATOM 4515 N N . GLY A 1 574 ? -2.059 14.219 -22.710 1.00 71.75 574 GLY A N 1
ATOM 4516 C CA . GLY A 1 574 ? -1.188 14.542 -23.843 1.00 71.75 574 GLY A CA 1
ATOM 4517 C C . GLY A 1 574 ? -1.871 14.379 -25.212 1.00 71.75 574 GLY A C 1
ATOM 4518 O O . GLY A 1 574 ? -2.952 13.782 -25.297 1.00 71.75 574 GLY A O 1
ATOM 4519 N N . PRO A 1 575 ? -1.209 14.814 -26.300 1.00 80.06 575 PRO A N 1
ATOM 4520 C CA . PRO A 1 575 ? -1.761 14.793 -27.659 1.00 80.06 575 PRO A CA 1
ATOM 4521 C C . PRO A 1 575 ? -2.151 13.386 -28.138 1.00 80.06 575 PRO A C 1
ATOM 4523 O O . PRO A 1 575 ? -3.162 13.221 -28.816 1.00 80.06 575 PRO A O 1
ATOM 4526 N N . GLU A 1 576 ? -1.412 12.345 -27.739 1.00 81.25 576 GLU A N 1
ATOM 4527 C CA . GLU A 1 576 ? -1.737 10.954 -28.094 1.00 81.25 576 GLU A CA 1
ATOM 4528 C C . GLU A 1 576 ? -3.065 10.479 -27.488 1.00 81.25 576 GLU A C 1
ATOM 4530 O O . GLU A 1 576 ? -3.859 9.806 -28.154 1.00 81.25 576 GLU A O 1
ATOM 4535 N N . ILE A 1 577 ? -3.325 10.844 -26.226 1.00 84.62 577 ILE A N 1
ATOM 4536 C CA . ILE A 1 577 ? -4.576 10.509 -25.535 1.00 84.62 577 ILE A CA 1
ATOM 4537 C C . ILE A 1 577 ? -5.718 11.299 -26.171 1.00 84.62 577 ILE A C 1
ATOM 4539 O O . ILE A 1 577 ? -6.755 10.719 -26.485 1.00 84.62 577 ILE A O 1
ATOM 4543 N N . ALA A 1 578 ? -5.513 12.596 -26.414 1.00 87.44 578 ALA A N 1
ATOM 4544 C CA . ALA A 1 578 ? -6.511 13.459 -27.031 1.00 87.44 578 ALA A CA 1
ATOM 4545 C C . ALA A 1 578 ? -6.935 12.960 -28.419 1.00 87.44 578 ALA A C 1
ATOM 4547 O O . ALA A 1 578 ? -8.128 12.810 -28.687 1.00 87.44 578 ALA A O 1
ATOM 4548 N N . GLN A 1 579 ? -5.965 12.607 -29.267 1.00 89.19 579 GLN A N 1
ATOM 4549 C CA . GLN A 1 579 ? -6.225 12.045 -30.590 1.00 89.19 579 GLN A CA 1
ATOM 4550 C C . GLN A 1 579 ? -6.940 10.690 -30.507 1.00 89.19 579 GLN A C 1
ATOM 4552 O O . GLN A 1 579 ? -7.839 10.418 -31.303 1.00 89.19 579 GLN A O 1
ATOM 4557 N N . SER A 1 580 ? -6.567 9.849 -29.538 1.00 89.19 580 SER A N 1
ATOM 4558 C CA . SER A 1 580 ? -7.182 8.532 -29.338 1.00 89.19 580 SER A CA 1
ATOM 4559 C C . SER A 1 580 ? -8.636 8.631 -28.889 1.00 89.19 580 SER A C 1
ATOM 4561 O O . SER A 1 580 ? -9.483 7.909 -29.410 1.00 89.19 580 SER A O 1
ATOM 4563 N N . VAL A 1 581 ? -8.937 9.536 -27.953 1.00 93.62 581 VAL A N 1
ATOM 4564 C CA . VAL A 1 581 ? -10.303 9.788 -27.479 1.00 93.62 581 VAL A CA 1
ATOM 4565 C C . VAL A 1 581 ? -11.149 10.358 -28.606 1.00 93.62 581 VAL A C 1
ATOM 4567 O O . VAL A 1 581 ? -12.171 9.768 -28.947 1.00 93.62 581 VAL A O 1
ATOM 4570 N N . TRP A 1 582 ? -10.699 11.446 -29.234 1.00 95.06 582 TRP A N 1
ATOM 4571 C CA . TRP A 1 582 ? -11.424 12.073 -30.336 1.00 95.06 582 TRP A CA 1
ATOM 4572 C C . TRP A 1 582 ? -11.691 11.083 -31.473 1.00 95.06 582 TRP A C 1
ATOM 4574 O O . TRP A 1 582 ? -12.833 10.932 -31.909 1.00 95.06 582 TRP A O 1
ATOM 4584 N N . GLY A 1 583 ? -10.651 10.362 -31.906 1.00 91.00 583 GLY A N 1
ATOM 4585 C CA . GLY A 1 583 ? -10.733 9.388 -32.989 1.00 91.00 583 GLY A CA 1
ATOM 4586 C C . GLY A 1 583 ? -11.696 8.244 -32.685 1.00 91.00 583 GLY A C 1
ATOM 4587 O O . GLY A 1 583 ? -12.429 7.820 -33.573 1.00 91.00 583 GLY A O 1
ATOM 4588 N N . TRP A 1 584 ? -11.765 7.786 -31.431 1.00 93.00 584 TRP A N 1
ATOM 4589 C CA . TRP A 1 584 ? -12.691 6.727 -31.027 1.00 93.00 584 TRP A CA 1
ATOM 4590 C C . TRP A 1 584 ? -14.160 7.132 -31.226 1.00 93.00 584 TRP A C 1
ATOM 4592 O O . TRP A 1 584 ? -14.949 6.317 -31.706 1.00 93.00 584 TRP A O 1
ATOM 4602 N N . PHE A 1 585 ? -14.521 8.389 -30.941 1.00 92.75 585 PHE A N 1
ATOM 4603 C CA . PHE A 1 585 ? -15.882 8.909 -31.143 1.00 92.75 585 PHE A CA 1
ATOM 4604 C C . PHE A 1 585 ? -16.234 9.189 -32.612 1.00 92.75 585 PHE A C 1
ATOM 4606 O O . PHE A 1 585 ? -17.417 9.283 -32.936 1.00 92.75 585 PHE A O 1
ATOM 4613 N N . GLN A 1 586 ? -15.251 9.281 -33.517 1.00 90.75 586 GLN A N 1
ATOM 4614 C CA . GLN A 1 586 ? -15.514 9.438 -34.957 1.00 90.75 586 GLN A CA 1
ATOM 4615 C C . GLN A 1 586 ? -15.933 8.127 -35.642 1.00 90.75 586 GLN A C 1
ATOM 4617 O O . GLN A 1 586 ? -16.396 8.142 -36.781 1.00 90.75 586 GLN A O 1
ATOM 4622 N N . ILE A 1 587 ? -15.777 6.982 -34.972 1.00 88.31 587 ILE A N 1
ATOM 4623 C CA . ILE A 1 587 ? -16.096 5.669 -35.538 1.00 88.31 587 ILE A CA 1
ATOM 4624 C C . ILE A 1 587 ? -17.597 5.383 -35.367 1.00 88.31 587 ILE A C 1
ATOM 4626 O O . ILE A 1 587 ? -18.104 5.309 -34.246 1.00 88.31 587 ILE A O 1
ATOM 4630 N N . SER A 1 588 ? -18.307 5.144 -36.473 1.00 87.44 588 SER A N 1
ATOM 4631 C CA . SER A 1 588 ? -19.764 4.915 -36.489 1.00 87.44 588 SER A CA 1
ATOM 4632 C C . SER A 1 588 ? -20.218 3.710 -35.651 1.00 87.44 588 SER A C 1
ATOM 4634 O O . SER A 1 588 ? -21.256 3.766 -34.986 1.00 87.44 588 SER A O 1
ATOM 4636 N N . SER A 1 589 ? -19.429 2.631 -35.607 1.00 85.50 589 SER A N 1
ATOM 4637 C CA . SER A 1 589 ? -19.727 1.466 -34.761 1.00 85.50 589 SER A CA 1
ATOM 4638 C C . SER A 1 589 ? -19.697 1.808 -33.268 1.00 85.50 589 SER A C 1
ATOM 4640 O O . SER A 1 589 ? -20.511 1.298 -32.502 1.00 85.50 589 SER A O 1
ATOM 4642 N N . ASN A 1 590 ? -18.807 2.712 -32.848 1.00 90.50 590 ASN A N 1
ATOM 4643 C CA . ASN A 1 590 ? -18.714 3.158 -31.457 1.00 90.50 590 ASN A CA 1
ATOM 4644 C C . ASN A 1 590 ? -19.874 4.090 -31.089 1.00 90.50 590 ASN A C 1
ATOM 4646 O O . ASN A 1 590 ? -20.414 4.002 -29.989 1.00 90.50 590 ASN A O 1
ATOM 4650 N N . GLN A 1 591 ? -20.315 4.933 -32.024 1.00 90.62 591 GLN A N 1
ATOM 4651 C CA . GLN A 1 591 ? -21.516 5.757 -31.851 1.00 90.62 591 GLN A CA 1
ATOM 4652 C C . GLN A 1 591 ? -22.773 4.886 -31.682 1.00 90.62 591 GLN A C 1
ATOM 4654 O O . GLN A 1 591 ? -23.594 5.143 -30.802 1.00 90.62 591 GLN A O 1
ATOM 4659 N N . THR A 1 592 ? -22.880 3.808 -32.465 1.00 91.81 592 THR A N 1
ATOM 4660 C CA . THR A 1 592 ? -23.962 2.816 -32.340 1.00 91.81 592 THR A CA 1
ATOM 4661 C C . THR A 1 592 ? -23.909 2.101 -30.989 1.00 91.81 592 THR A C 1
ATOM 4663 O O . THR A 1 592 ? -24.930 1.958 -30.320 1.00 91.81 592 THR A O 1
ATOM 4666 N N . LEU A 1 593 ? -22.711 1.705 -30.543 1.00 91.50 593 LEU A N 1
ATOM 4667 C CA . LEU A 1 593 ? -22.512 1.100 -29.226 1.00 91.50 593 LEU A CA 1
ATOM 4668 C C . LEU A 1 593 ? -23.000 2.021 -28.099 1.00 91.50 593 LEU A C 1
ATOM 4670 O O . LEU A 1 593 ? -23.691 1.569 -27.191 1.00 91.50 593 LEU A O 1
ATOM 4674 N N . ILE A 1 594 ? -22.681 3.314 -28.170 1.00 93.31 594 ILE A N 1
ATOM 4675 C CA . ILE A 1 594 ? -23.139 4.305 -27.190 1.00 93.31 594 ILE A CA 1
ATOM 4676 C C . ILE A 1 594 ? -24.663 4.389 -27.148 1.00 93.31 594 ILE A C 1
ATOM 4678 O O . ILE A 1 594 ? -25.236 4.422 -26.060 1.00 93.31 594 ILE A O 1
ATOM 4682 N N . ALA A 1 595 ? -25.317 4.421 -28.311 1.00 93.31 595 ALA A N 1
ATOM 4683 C CA . ALA A 1 595 ? -26.774 4.456 -28.384 1.00 93.31 595 ALA A CA 1
ATOM 4684 C C . ALA A 1 595 ? -27.394 3.239 -27.682 1.00 93.31 595 ALA A C 1
ATOM 4686 O O . ALA A 1 595 ? -28.234 3.412 -26.802 1.00 93.31 595 ALA A O 1
ATOM 4687 N N . ARG A 1 596 ? -26.885 2.033 -27.963 1.00 95.31 596 ARG A N 1
ATOM 4688 C CA . ARG A 1 596 ? -27.355 0.799 -27.316 1.00 95.31 596 ARG A CA 1
ATOM 4689 C C . ARG A 1 596 ? -27.097 0.768 -25.812 1.00 95.31 596 ARG A C 1
ATOM 4691 O O . ARG A 1 596 ? -27.963 0.361 -25.048 1.00 95.31 596 ARG A O 1
ATOM 4698 N N . LEU A 1 597 ? -25.928 1.222 -25.357 1.00 94.75 597 LEU A N 1
ATOM 4699 C CA . LEU A 1 597 ? -25.631 1.308 -23.922 1.00 94.75 597 LEU A CA 1
ATOM 4700 C C . LEU A 1 597 ? -26.559 2.302 -23.209 1.00 94.75 597 LEU A C 1
ATOM 4702 O O . LEU A 1 597 ? -26.970 2.055 -22.075 1.00 94.75 597 LEU A O 1
ATOM 4706 N N . ARG A 1 598 ? -26.923 3.404 -23.877 1.00 94.00 598 ARG A N 1
ATOM 4707 C CA . ARG A 1 598 ? -27.907 4.365 -23.367 1.00 94.00 598 ARG A CA 1
ATOM 4708 C C . ARG A 1 598 ? -29.290 3.725 -23.247 1.00 94.00 598 ARG A C 1
ATOM 4710 O O . ARG A 1 598 ? -29.903 3.833 -22.191 1.00 94.00 598 ARG A O 1
ATOM 4717 N N . GLU A 1 599 ? -29.752 3.029 -24.283 1.00 94.31 599 GLU A N 1
ATOM 4718 C CA . GLU A 1 599 ? -31.030 2.295 -24.277 1.00 94.31 599 GLU A CA 1
ATOM 4719 C C . GLU A 1 599 ? -31.066 1.208 -23.195 1.00 94.31 599 GLU A C 1
ATOM 4721 O O . GLU A 1 599 ? -32.069 1.045 -22.503 1.00 94.31 599 GLU A O 1
ATOM 4726 N N . ALA A 1 600 ? -29.937 0.533 -22.964 1.00 93.06 600 ALA A N 1
ATOM 4727 C CA . ALA A 1 600 ? -29.781 -0.435 -21.885 1.00 93.06 600 ALA A CA 1
ATOM 4728 C C . ALA A 1 600 ? -29.810 0.199 -20.477 1.00 93.06 600 ALA A C 1
ATOM 4730 O O . ALA A 1 600 ? -29.917 -0.535 -19.488 1.00 93.06 600 ALA A O 1
ATOM 4731 N N . GLY A 1 601 ? -29.745 1.530 -20.357 1.00 93.69 601 GLY A N 1
ATOM 4732 C CA . GLY A 1 601 ? -29.868 2.273 -19.100 1.00 93.69 601 GLY A CA 1
ATOM 4733 C C . GLY A 1 601 ? -28.553 2.493 -18.349 1.00 93.69 601 GLY A C 1
ATOM 4734 O O . GLY A 1 601 ? -28.566 2.577 -17.121 1.00 93.69 601 GLY A O 1
ATOM 4735 N N . LEU A 1 602 ? -27.414 2.541 -19.048 1.00 94.75 602 LEU A N 1
ATOM 4736 C CA . LEU A 1 602 ? -26.118 2.843 -18.428 1.00 94.75 602 LEU A CA 1
ATOM 4737 C C . LEU A 1 602 ? -26.016 4.324 -18.047 1.00 94.75 602 LEU A C 1
ATOM 4739 O O . LEU A 1 602 ? -26.438 5.208 -18.792 1.00 94.75 602 LEU A O 1
ATOM 4743 N N . GLN A 1 603 ? -25.369 4.601 -16.915 1.00 90.31 603 GLN A N 1
ATOM 4744 C CA . GLN A 1 603 ? -25.079 5.962 -16.470 1.00 90.31 603 GLN A CA 1
ATOM 4745 C C . GLN A 1 603 ? -23.958 6.600 -17.322 1.00 90.31 603 GLN A C 1
ATOM 4747 O O . GLN A 1 603 ? -22.769 6.440 -17.039 1.00 90.31 603 GLN A O 1
ATOM 4752 N N . LEU A 1 604 ? -24.339 7.355 -18.358 1.00 92.06 604 LEU A N 1
ATOM 4753 C CA . LEU A 1 604 ? -23.422 8.063 -19.276 1.00 92.06 604 LEU A CA 1
ATOM 4754 C C . LEU A 1 604 ? -23.194 9.543 -18.919 1.00 92.06 604 LEU A C 1
ATOM 4756 O O . LEU A 1 604 ? -22.630 10.313 -19.698 1.00 92.06 604 LEU A O 1
ATOM 4760 N N . GLU A 1 605 ? -23.628 9.931 -17.723 1.00 90.31 605 GLU A N 1
ATOM 4761 C CA . GLU A 1 605 ? -23.519 11.284 -17.195 1.00 90.31 605 GLU A CA 1
ATOM 4762 C C . GLU A 1 605 ? -22.974 11.242 -15.767 1.00 90.31 605 GLU A C 1
ATOM 4764 O O . GLU A 1 605 ? -23.370 10.411 -14.939 1.00 90.31 605 GLU A O 1
ATOM 4769 N N . ALA A 1 606 ? -22.060 12.152 -15.449 1.00 82.75 606 ALA A N 1
ATOM 4770 C CA . ALA A 1 606 ? -21.617 12.374 -14.088 1.00 82.75 606 ALA A CA 1
ATOM 4771 C C . ALA A 1 606 ? -22.812 12.842 -13.252 1.00 82.75 606 ALA A C 1
ATOM 4773 O O . ALA A 1 606 ? -23.528 13.769 -13.628 1.00 82.75 606 ALA A O 1
ATOM 4774 N N . SER A 1 607 ? -23.016 12.215 -12.095 1.00 59.81 607 SER A N 1
ATOM 4775 C CA . SER A 1 607 ? -24.052 12.615 -11.147 1.00 59.81 607 SER A CA 1
ATOM 4776 C C . SER A 1 607 ? -23.770 14.045 -10.669 1.00 59.81 607 SER A C 1
ATOM 4778 O O . SER A 1 607 ? -22.946 14.271 -9.782 1.00 59.81 607 SER A O 1
ATOM 4780 N N . THR A 1 608 ? -24.416 15.034 -11.282 1.00 42.91 608 THR A N 1
ATOM 4781 C CA . THR A 1 608 ? -24.276 16.433 -10.889 1.00 42.91 608 THR A CA 1
ATOM 4782 C C . THR A 1 608 ? -25.140 16.696 -9.656 1.00 42.91 608 THR A C 1
ATOM 4784 O O . THR A 1 608 ? -26.356 16.533 -9.670 1.00 42.91 608 THR A O 1
ATOM 4787 N N . LYS A 1 609 ? -24.524 17.185 -8.572 1.00 31.06 609 LYS A N 1
ATOM 4788 C CA . LYS A 1 609 ? -25.219 18.158 -7.719 1.00 31.06 609 LYS A CA 1
ATOM 4789 C C . LYS A 1 609 ? -25.384 19.405 -8.580 1.00 31.06 609 LYS A C 1
ATOM 4791 O O . LYS A 1 609 ? -24.406 20.095 -8.851 1.00 31.06 609 LYS A O 1
ATOM 4796 N N . THR A 1 610 ? -26.594 19.629 -9.069 1.00 27.38 610 THR A N 1
ATOM 4797 C CA . THR A 1 610 ? -26.952 20.706 -9.991 1.00 27.38 610 THR A CA 1
ATOM 4798 C C . THR A 1 610 ? -26.527 22.067 -9.430 1.00 27.38 610 THR A C 1
ATOM 4800 O O . THR A 1 610 ? -27.006 22.490 -8.379 1.00 27.38 610 THR A O 1
ATOM 4803 N N . ILE A 1 611 ? -25.652 22.777 -10.143 1.00 27.42 611 ILE A N 1
ATOM 4804 C CA . ILE A 1 611 ? -25.562 24.238 -10.078 1.00 27.42 611 ILE A CA 1
ATOM 4805 C C . ILE A 1 611 ? -26.166 24.716 -11.395 1.00 27.42 611 ILE A C 1
ATOM 4807 O O . ILE A 1 611 ? -25.603 24.474 -12.458 1.00 27.42 611 ILE A O 1
ATOM 4811 N N . ALA A 1 612 ? -27.349 25.322 -11.330 1.00 28.59 612 ALA A N 1
ATOM 4812 C CA . ALA A 1 612 ? -28.002 25.898 -12.497 1.00 28.59 612 ALA A CA 1
ATOM 4813 C C . ALA A 1 612 ? -27.182 27.084 -13.038 1.00 28.59 612 ALA A C 1
ATOM 4815 O O . ALA A 1 612 ? -26.788 27.973 -12.279 1.00 28.59 612 ALA A O 1
ATOM 4816 N N . LEU A 1 613 ? -26.938 27.075 -14.349 1.00 31.83 613 LEU A N 1
ATOM 4817 C CA . LEU A 1 613 ? -26.375 28.178 -15.122 1.00 31.83 613 LEU A CA 1
ATOM 4818 C C . LEU A 1 613 ? -27.480 29.170 -15.476 1.00 31.83 613 LEU A C 1
ATOM 4820 O O . LEU A 1 613 ? -28.485 28.783 -16.065 1.00 31.83 613 LEU A O 1
ATOM 4824 N N . ASP A 1 614 ? -27.234 30.448 -15.205 1.00 32.66 614 ASP A N 1
ATOM 4825 C CA . ASP A 1 614 ? -27.809 31.523 -16.003 1.00 32.66 614 ASP A CA 1
ATOM 4826 C C . ASP A 1 614 ? -26.835 32.718 -16.078 1.00 32.66 614 ASP A C 1
ATOM 4828 O O . ASP A 1 614 ? -26.148 33.019 -15.097 1.00 32.66 614 ASP A O 1
ATOM 4832 N N . GLN A 1 615 ? -26.858 33.415 -17.227 1.00 36.09 615 GLN A N 1
ATOM 4833 C CA . GLN A 1 615 ? -26.309 34.752 -17.565 1.00 36.09 615 GLN A CA 1
ATOM 4834 C C . GLN A 1 615 ? -25.065 34.886 -18.494 1.00 36.09 615 GLN A C 1
ATOM 4836 O O . GLN A 1 615 ? -23.917 34.722 -18.086 1.00 36.09 615 GLN A O 1
ATOM 4841 N N . THR A 1 616 ? -25.360 35.341 -19.731 1.00 46.06 616 THR A N 1
ATOM 4842 C CA . THR A 1 616 ? -24.596 36.085 -20.778 1.00 46.06 616 THR A CA 1
ATOM 4843 C C . THR A 1 616 ? -23.070 36.239 -20.649 1.00 46.06 616 THR A C 1
ATOM 4845 O O . THR A 1 616 ? -22.575 36.806 -19.684 1.00 46.06 616 THR A O 1
ATOM 4848 N N . GLN A 1 617 ? -22.295 35.873 -21.675 1.00 51.34 617 GLN A N 1
ATOM 4849 C CA . GLN A 1 617 ? -20.832 36.057 -21.693 1.00 51.34 617 GLN A CA 1
ATOM 4850 C C . GLN A 1 617 ? -20.381 37.194 -22.649 1.00 51.34 617 GLN A C 1
ATOM 4852 O O . GLN A 1 617 ? -21.015 37.400 -23.688 1.00 51.34 617 GLN A O 1
ATOM 4857 N N . PRO A 1 618 ? -19.330 37.970 -22.303 1.00 60.97 618 PRO A N 1
ATOM 4858 C CA . PRO A 1 618 ? -19.019 39.282 -22.900 1.00 60.97 618 PRO A CA 1
ATOM 4859 C C . PRO A 1 618 ? -18.492 39.288 -24.348 1.00 60.97 618 PRO A C 1
ATOM 4861 O O . PRO A 1 618 ? -18.545 40.329 -24.996 1.00 60.97 618 PRO A O 1
ATOM 4864 N N . LEU A 1 619 ? -18.001 38.167 -24.875 1.00 69.81 619 LEU A N 1
ATOM 4865 C CA . LEU A 1 619 ? -17.415 38.049 -26.221 1.00 69.81 619 LEU A CA 1
ATOM 4866 C C . LEU A 1 619 ? -18.267 37.205 -27.182 1.00 69.81 619 LEU A C 1
ATOM 4868 O O . LEU A 1 619 ? -17.797 36.833 -28.259 1.00 69.81 619 LEU A O 1
ATOM 4872 N N . THR A 1 620 ? -19.521 36.927 -26.813 1.00 70.88 620 THR A N 1
ATOM 4873 C CA . THR A 1 620 ? -20.460 36.121 -27.608 1.00 70.88 620 THR A CA 1
ATOM 4874 C C . THR A 1 620 ? -20.553 36.628 -29.053 1.00 70.88 620 THR A C 1
ATOM 4876 O O . THR A 1 620 ? -20.909 37.779 -29.298 1.00 70.88 620 THR A O 1
ATOM 4879 N N . GLY A 1 621 ? -20.232 35.759 -30.019 1.00 64.38 621 GLY A N 1
ATOM 4880 C CA . GLY A 1 621 ? -20.347 36.038 -31.458 1.00 64.38 621 GLY A CA 1
ATOM 4881 C C . GLY A 1 621 ? -19.151 36.751 -32.107 1.00 64.38 621 GLY A C 1
ATOM 4882 O O . GLY A 1 621 ? -19.204 37.025 -33.303 1.00 64.38 621 GLY A O 1
ATOM 4883 N N . LYS A 1 622 ? -18.073 37.036 -31.362 1.00 79.25 622 LYS A N 1
ATOM 4884 C CA . LYS A 1 622 ? -16.865 37.701 -31.885 1.00 79.25 622 LYS A CA 1
ATOM 4885 C C . LYS A 1 622 ? -15.765 36.715 -32.265 1.00 79.25 622 LYS A C 1
ATOM 4887 O O . LYS A 1 622 ? -15.508 35.768 -31.525 1.00 79.25 622 LYS A O 1
ATOM 4892 N N . THR A 1 623 ? -15.092 36.950 -33.395 1.00 76.19 623 THR A N 1
ATOM 4893 C CA . THR A 1 623 ? -14.041 36.067 -33.926 1.00 76.19 623 THR A CA 1
ATOM 4894 C C . THR A 1 623 ? -12.643 36.672 -33.778 1.00 76.19 623 THR A C 1
ATOM 4896 O O . THR A 1 623 ? -12.361 37.751 -34.293 1.00 76.19 623 THR A O 1
ATOM 4899 N N . PHE A 1 624 ? -11.740 35.941 -33.128 1.00 87.88 624 PHE A N 1
ATOM 4900 C CA . PHE A 1 624 ? -10.372 36.348 -32.821 1.00 87.88 624 PHE A CA 1
ATOM 4901 C C . PHE A 1 624 ? -9.349 35.498 -33.585 1.00 87.88 624 PHE A C 1
ATOM 4903 O O . PHE A 1 624 ? -9.562 34.311 -33.837 1.00 87.88 624 PHE A O 1
ATOM 4910 N N . VAL A 1 625 ? -8.203 36.084 -33.916 1.00 82.88 625 VAL A N 1
ATOM 4911 C CA . VAL A 1 625 ? -6.995 35.369 -34.355 1.00 82.88 625 VAL A CA 1
ATOM 4912 C C . VAL A 1 625 ? -5.865 35.800 -33.431 1.00 82.88 625 VAL A C 1
ATOM 4914 O O . VAL A 1 625 ? -5.755 36.976 -33.120 1.00 82.88 625 VAL A O 1
ATOM 4917 N N . ILE A 1 626 ? -5.027 34.875 -32.970 1.00 86.12 626 ILE A N 1
ATOM 4918 C CA . ILE A 1 626 ? -3.860 35.198 -32.130 1.00 86.12 626 ILE A CA 1
ATOM 4919 C C . ILE A 1 626 ? -2.608 35.040 -32.990 1.00 86.12 626 ILE A C 1
ATOM 4921 O O . ILE A 1 626 ? -2.533 34.074 -33.753 1.00 86.12 626 ILE A O 1
ATOM 4925 N N . THR A 1 627 ? -1.635 35.945 -32.903 1.00 76.50 627 THR A N 1
ATOM 4926 C CA . THR A 1 627 ? -0.356 35.872 -33.629 1.00 76.50 627 THR A CA 1
ATOM 4927 C C . THR A 1 627 ? 0.791 36.446 -32.794 1.00 76.50 627 THR A C 1
ATOM 4929 O O . THR A 1 627 ? 0.562 37.357 -32.010 1.00 76.50 627 THR A O 1
ATOM 4932 N N . GLY A 1 628 ? 2.010 35.927 -32.971 1.00 70.81 628 GLY A N 1
ATOM 4933 C CA . GLY A 1 628 ? 3.160 36.247 -32.113 1.00 70.81 628 GLY A CA 1
ATOM 4934 C C . GLY A 1 628 ? 3.141 35.526 -30.755 1.00 70.81 628 GLY A C 1
ATOM 4935 O O . GLY A 1 628 ? 2.196 34.788 -30.446 1.00 70.81 628 GLY A O 1
ATOM 4936 N N . THR A 1 629 ? 4.196 35.722 -29.968 1.00 71.50 629 THR A N 1
ATOM 4937 C CA . THR A 1 629 ? 4.361 35.201 -28.600 1.00 71.50 629 THR A CA 1
ATOM 4938 C C . THR A 1 629 ? 3.839 36.228 -27.597 1.00 71.50 629 THR A C 1
ATOM 4940 O O . THR A 1 629 ? 4.230 37.390 -27.633 1.00 71.50 629 THR A O 1
ATOM 4943 N N . LEU A 1 630 ? 2.912 35.829 -26.726 1.00 71.69 630 LEU A N 1
ATOM 4944 C CA . LEU A 1 630 ? 2.282 36.732 -25.759 1.00 71.69 630 LEU A CA 1
ATOM 4945 C C . LEU A 1 630 ? 3.136 36.806 -24.462 1.00 71.69 630 LEU A C 1
ATOM 4947 O O . LEU A 1 630 ? 3.549 35.752 -23.976 1.00 71.69 630 LEU A O 1
ATOM 4951 N N . PRO A 1 631 ? 3.425 38.007 -23.920 1.00 55.84 631 PRO A N 1
ATOM 4952 C CA . PRO A 1 631 ? 4.304 38.223 -22.761 1.00 55.84 631 PRO A CA 1
ATOM 4953 C C . PRO A 1 631 ? 4.015 37.414 -21.484 1.00 55.84 631 PRO A C 1
ATOM 4955 O O . PRO A 1 631 ? 4.954 37.012 -20.799 1.00 55.84 631 PRO A O 1
ATOM 4958 N N . THR A 1 632 ? 2.745 37.212 -21.107 1.00 57.44 632 THR A N 1
ATOM 4959 C CA . THR A 1 632 ? 2.379 36.536 -19.841 1.00 57.44 632 THR A CA 1
ATOM 4960 C C . THR A 1 632 ? 1.376 35.394 -19.982 1.00 57.44 632 THR A C 1
ATOM 4962 O O . THR A 1 632 ? 1.231 34.592 -19.055 1.00 57.44 632 THR A O 1
ATOM 4965 N N . LEU A 1 633 ? 0.718 35.270 -21.135 1.00 54.25 633 LEU A N 1
ATOM 4966 C CA . LEU A 1 633 ? -0.216 34.191 -21.446 1.00 54.25 633 LEU A CA 1
ATOM 4967 C C . LEU A 1 633 ? 0.392 33.218 -22.448 1.00 54.25 633 LEU A C 1
ATOM 4969 O O . LEU A 1 633 ? 0.914 33.614 -23.488 1.00 54.25 633 LEU A O 1
ATOM 4973 N N . LYS A 1 634 ? 0.219 31.911 -22.222 1.00 65.56 634 LYS A N 1
ATOM 4974 C CA . LYS A 1 634 ? 0.408 30.962 -23.321 1.00 65.56 634 LYS A CA 1
ATOM 4975 C C . LYS A 1 634 ? -0.717 31.154 -24.334 1.00 65.56 634 LYS A C 1
ATOM 4977 O O . LYS A 1 634 ? -1.841 31.524 -23.996 1.00 65.56 634 LYS A O 1
ATOM 4982 N N . ARG A 1 635 ? -0.433 30.872 -25.606 1.00 67.12 635 ARG A N 1
ATOM 4983 C CA . ARG A 1 635 ? -1.420 31.001 -26.692 1.00 67.12 635 ARG A CA 1
ATOM 4984 C C . ARG A 1 635 ? -2.670 30.138 -26.458 1.00 67.12 635 ARG A C 1
ATOM 4986 O O . ARG A 1 635 ? -3.748 30.534 -26.891 1.00 67.12 635 ARG A O 1
ATOM 4993 N N . SER A 1 636 ? -2.520 29.005 -25.766 1.00 59.62 636 SER A N 1
ATOM 4994 C CA . SER A 1 636 ? -3.613 28.163 -25.259 1.00 59.62 636 SER A CA 1
ATOM 4995 C C . SER A 1 636 ? -4.470 28.906 -24.238 1.00 59.62 636 SER A C 1
ATOM 4997 O O . SER A 1 636 ? -5.669 29.029 -24.423 1.00 59.62 636 SER A O 1
ATOM 4999 N N . ASP A 1 637 ? -3.848 29.521 -23.238 1.00 59.38 637 ASP A N 1
ATOM 5000 C CA . ASP A 1 637 ? -4.546 30.189 -22.139 1.00 59.38 637 ASP A CA 1
ATOM 5001 C C . ASP A 1 637 ? -5.304 31.429 -22.641 1.00 59.38 637 ASP A C 1
ATOM 5003 O O . ASP A 1 637 ? -6.411 31.727 -22.196 1.00 59.38 637 ASP A O 1
ATOM 5007 N N . ALA A 1 638 ? -4.734 32.137 -23.622 1.00 68.00 638 ALA A N 1
ATOM 5008 C CA . ALA A 1 638 ? -5.405 33.228 -24.322 1.00 68.00 638 ALA A CA 1
ATOM 5009 C C . ALA A 1 638 ? -6.591 32.735 -25.172 1.00 68.00 638 ALA A C 1
ATOM 5011 O O . ALA A 1 638 ? -7.615 33.417 -25.251 1.00 68.00 638 ALA A O 1
ATOM 5012 N N . LYS A 1 639 ? -6.479 31.550 -25.789 1.00 69.88 639 LYS A N 1
ATOM 5013 C CA . LYS A 1 639 ? -7.578 30.908 -26.525 1.00 69.88 639 LYS A CA 1
ATOM 5014 C C . LYS A 1 639 ? -8.710 30.528 -25.567 1.00 69.88 639 LYS A C 1
ATOM 5016 O O . LYS A 1 639 ? -9.856 30.894 -25.828 1.00 69.88 639 LYS A O 1
ATOM 5021 N N . ASP A 1 640 ? -8.374 29.917 -24.438 1.00 55.31 640 ASP A N 1
ATOM 5022 C CA . ASP A 1 640 ? -9.324 29.516 -23.403 1.00 55.31 640 ASP A CA 1
ATOM 5023 C C . ASP A 1 640 ? -10.010 30.735 -22.784 1.00 55.31 640 ASP A C 1
ATOM 5025 O O . ASP A 1 640 ? -11.221 30.734 -22.600 1.00 55.31 640 ASP A O 1
ATOM 5029 N N . LEU A 1 641 ? -9.279 31.825 -22.531 1.00 73.69 641 LEU A N 1
ATOM 5030 C CA . LEU A 1 641 ? -9.854 33.090 -22.060 1.00 73.69 641 LEU A CA 1
ATOM 5031 C C . LEU A 1 641 ? -10.887 33.667 -23.033 1.00 73.69 641 LEU A C 1
ATOM 5033 O O . LEU A 1 641 ? -11.938 34.139 -22.599 1.00 73.69 641 LEU A O 1
ATOM 5037 N N . ILE A 1 642 ? -10.612 33.624 -24.339 1.00 70.44 642 ILE A N 1
ATOM 5038 C CA . ILE A 1 642 ? -11.545 34.106 -25.366 1.00 70.44 642 ILE A CA 1
ATOM 5039 C C . ILE A 1 642 ? -12.780 33.204 -25.435 1.00 70.44 642 ILE A C 1
ATOM 5041 O O . ILE A 1 642 ? -13.900 33.715 -25.460 1.00 70.44 642 ILE A O 1
ATOM 5045 N N . GLN A 1 643 ? -12.588 31.882 -25.430 1.00 64.81 643 GLN A N 1
ATOM 5046 C CA . GLN A 1 643 ? -13.674 30.902 -25.527 1.00 64.81 643 GLN A CA 1
ATOM 5047 C C . GLN A 1 643 ? -14.559 30.892 -24.276 1.00 64.81 643 GLN A C 1
ATOM 5049 O O . GLN A 1 643 ? -15.781 30.922 -24.399 1.00 64.81 643 GLN A O 1
ATOM 5054 N N . ASN A 1 644 ? -13.963 30.969 -23.084 1.00 55.25 644 ASN A N 1
ATOM 5055 C CA . ASN A 1 644 ? -14.671 31.051 -21.800 1.00 55.25 644 ASN A CA 1
ATOM 5056 C C . ASN A 1 644 ? -15.436 32.367 -21.613 1.00 55.25 644 ASN A C 1
ATOM 5058 O O . ASN A 1 644 ? -16.318 32.458 -20.761 1.00 55.25 644 ASN A O 1
ATOM 5062 N N . ALA A 1 645 ? -15.087 33.392 -22.390 1.00 65.69 645 ALA A N 1
ATOM 5063 C CA . ALA A 1 645 ? -15.817 34.647 -22.469 1.00 65.69 645 ALA A CA 1
ATOM 5064 C C . ALA A 1 645 ? -16.841 34.672 -23.625 1.00 65.69 645 ALA A C 1
ATOM 5066 O O . ALA A 1 645 ? -17.515 35.687 -23.797 1.00 65.69 645 ALA A O 1
ATOM 5067 N N . GLY A 1 646 ? -16.991 33.587 -24.395 1.00 62.00 646 GLY A N 1
ATOM 5068 C CA . GLY A 1 646 ? -17.990 33.419 -25.460 1.00 62.00 646 GLY A CA 1
ATOM 5069 C C . GLY A 1 646 ? -17.504 33.721 -26.887 1.00 62.00 646 GLY A C 1
ATOM 5070 O O . GLY A 1 646 ? -18.296 33.657 -27.828 1.00 62.00 646 GLY A O 1
ATOM 5071 N N . GLY A 1 647 ? -16.225 34.061 -27.074 1.00 73.75 647 GLY A N 1
ATOM 5072 C CA . GLY A 1 647 ? -15.626 34.377 -28.375 1.00 73.75 647 GLY A CA 1
ATOM 5073 C C . GLY A 1 647 ? -15.078 33.152 -29.117 1.00 73.75 647 GLY A C 1
ATOM 5074 O O . GLY A 1 647 ? -14.727 32.136 -28.523 1.00 73.75 647 GLY A O 1
ATOM 5075 N N . LYS A 1 648 ? -14.957 33.245 -30.444 1.00 73.56 648 LYS A N 1
ATOM 5076 C CA . LYS A 1 648 ? -14.448 32.173 -31.316 1.00 73.56 648 LYS A CA 1
ATOM 5077 C C . LYS A 1 648 ? -13.021 32.473 -31.772 1.00 73.56 648 LYS A C 1
ATOM 5079 O O . LYS A 1 648 ? -12.788 33.515 -32.366 1.00 73.56 648 LYS A O 1
ATOM 5084 N N . VAL A 1 649 ? -12.068 31.560 -31.577 1.00 81.06 649 VAL A N 1
ATOM 5085 C CA . VAL A 1 649 ? -10.677 31.739 -32.049 1.00 81.06 649 VAL A CA 1
ATOM 5086 C C . VAL A 1 649 ? -10.429 30.940 -33.329 1.00 81.06 649 VAL A C 1
ATOM 5088 O O . VAL A 1 649 ? -10.795 29.772 -33.418 1.00 81.06 649 VAL A O 1
ATOM 5091 N N . THR A 1 650 ? -9.796 31.558 -34.326 1.00 75.00 650 THR A N 1
ATOM 5092 C CA . THR A 1 650 ? -9.477 30.951 -35.630 1.00 75.00 650 THR A CA 1
ATOM 5093 C C . THR A 1 650 ? -7.990 31.094 -35.969 1.00 75.00 650 THR A C 1
ATOM 5095 O O . THR A 1 650 ? -7.282 31.936 -35.416 1.00 75.00 650 THR A O 1
ATOM 5098 N N . SER A 1 651 ? -7.482 30.238 -36.859 1.00 71.38 651 SER A N 1
ATOM 5099 C CA . SER A 1 651 ? -6.045 30.127 -37.152 1.00 71.38 651 SER A CA 1
ATOM 5100 C C . SER A 1 651 ? -5.545 31.060 -38.265 1.00 71.38 651 SER A C 1
ATOM 5102 O O . SER A 1 651 ? -4.328 31.221 -38.411 1.00 71.38 651 SER A O 1
ATOM 5104 N N . ALA A 1 652 ? -6.439 31.706 -39.024 1.00 71.75 652 ALA A N 1
ATOM 5105 C CA . ALA A 1 652 ? -6.102 32.564 -40.162 1.00 71.75 652 ALA A CA 1
ATOM 5106 C C . ALA A 1 652 ? -6.926 33.862 -40.184 1.00 71.75 652 ALA A C 1
ATOM 5108 O O . ALA A 1 652 ? -8.115 33.858 -39.878 1.00 71.75 652 ALA A O 1
ATOM 5109 N N . VAL A 1 653 ? -6.287 34.964 -40.591 1.00 81.38 653 VAL A N 1
ATOM 5110 C CA . VAL A 1 653 ? -6.935 36.277 -40.737 1.00 81.38 653 VAL A CA 1
ATOM 5111 C C . VAL A 1 653 ? -7.766 36.306 -42.023 1.00 81.38 653 VAL A C 1
ATOM 5113 O O . VAL A 1 653 ? -7.237 36.057 -43.114 1.00 81.38 653 VAL A O 1
ATOM 5116 N N . SER A 1 654 ? -9.056 36.618 -41.885 1.00 80.19 654 SER A N 1
ATOM 5117 C CA . SER A 1 654 ? -10.028 36.760 -42.978 1.00 80.19 654 SER A CA 1
ATOM 5118 C C . SER A 1 654 ? -10.867 38.028 -42.798 1.00 80.19 654 SER A C 1
ATOM 5120 O O . SER A 1 65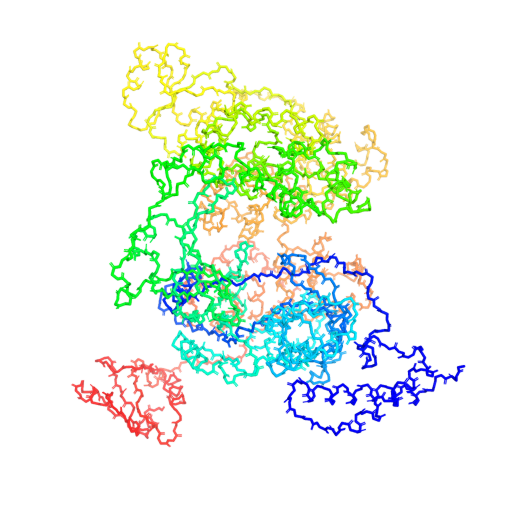4 ? -10.860 38.616 -41.722 1.00 80.19 654 SER A O 1
ATOM 5122 N N . ALA A 1 655 ? -11.663 38.407 -43.802 1.00 73.69 655 ALA A N 1
ATOM 5123 C CA . ALA A 1 655 ? -12.588 39.542 -43.696 1.00 73.69 655 ALA A CA 1
ATOM 5124 C C . ALA A 1 655 ? -13.670 39.378 -42.602 1.00 73.69 655 ALA A C 1
ATOM 5126 O O . ALA A 1 655 ? -14.336 40.345 -42.256 1.00 73.69 655 ALA A O 1
ATOM 5127 N N . LYS A 1 656 ? -13.854 38.165 -42.052 1.00 72.62 656 LYS A N 1
ATOM 5128 C CA . LYS A 1 656 ? -14.794 37.873 -40.951 1.00 72.62 656 LYS A CA 1
ATOM 5129 C C . LYS A 1 656 ? -14.133 37.888 -39.565 1.00 72.62 656 LYS A C 1
ATOM 5131 O O . LYS A 1 656 ? -14.780 37.543 -38.582 1.00 72.62 656 LYS A O 1
ATOM 5136 N N . THR A 1 657 ? -12.839 38.194 -39.480 1.00 82.62 657 THR A N 1
ATOM 5137 C CA . THR A 1 657 ? -12.115 38.272 -38.208 1.00 82.62 657 THR A CA 1
ATOM 5138 C C . THR A 1 657 ? -12.367 39.637 -37.568 1.00 82.62 657 THR A C 1
ATOM 5140 O O . THR A 1 657 ? -12.014 40.653 -38.157 1.00 82.62 657 THR A O 1
ATOM 5143 N N . ASP A 1 658 ? -12.945 39.663 -36.365 1.00 81.50 658 ASP A N 1
ATOM 5144 C CA . ASP A 1 658 ? -13.212 40.905 -35.629 1.00 81.50 658 ASP A CA 1
ATOM 5145 C C . ASP A 1 658 ? -11.938 41.473 -34.980 1.00 81.50 658 ASP A C 1
ATOM 5147 O O . ASP A 1 658 ? -11.725 42.684 -34.997 1.00 81.50 658 ASP A O 1
ATOM 5151 N N . TYR A 1 659 ? -11.085 40.610 -34.408 1.00 83.31 659 TYR A N 1
ATOM 5152 C CA . TYR A 1 659 ? -9.909 41.041 -33.645 1.00 83.31 659 TYR A CA 1
ATOM 5153 C C . TYR A 1 659 ? -8.664 40.180 -33.910 1.00 83.31 659 TYR A C 1
ATOM 5155 O O . TYR A 1 659 ? -8.736 38.949 -33.935 1.00 83.31 659 TYR A O 1
ATOM 5163 N N . LEU A 1 660 ? -7.498 40.818 -34.039 1.00 86.44 660 LEU A N 1
ATOM 5164 C CA . LEU A 1 660 ? -6.190 40.154 -34.048 1.00 86.44 660 LEU A CA 1
ATOM 5165 C C . LEU A 1 660 ? -5.462 40.438 -32.728 1.00 86.44 660 LEU A C 1
ATOM 5167 O O . LEU A 1 660 ? -5.140 41.584 -32.444 1.00 86.44 660 LEU A O 1
ATOM 5171 N N . VAL A 1 661 ? -5.176 39.412 -31.930 1.00 86.62 661 VAL A N 1
ATOM 5172 C CA . VAL A 1 661 ? -4.365 39.537 -30.712 1.00 86.62 661 VAL A CA 1
ATOM 5173 C C . VAL A 1 661 ? -2.893 39.401 -31.089 1.00 86.62 661 VAL A C 1
ATOM 5175 O O . VAL A 1 661 ? -2.499 38.375 -31.651 1.00 86.62 661 VAL A O 1
ATOM 5178 N N . VAL A 1 662 ? -2.105 40.436 -30.809 1.00 80.69 662 VAL A N 1
ATOM 5179 C CA . VAL A 1 662 ? -0.731 40.603 -31.301 1.00 80.69 662 VAL A CA 1
ATOM 5180 C C . VAL A 1 662 ? 0.261 40.468 -30.144 1.00 80.69 662 VAL A C 1
ATOM 5182 O O . VAL A 1 662 ? 0.200 41.229 -29.179 1.00 80.69 662 VAL A O 1
ATOM 5185 N N . GLY A 1 663 ? 1.156 39.488 -30.251 1.00 76.81 663 GLY A N 1
ATOM 5186 C CA . GLY A 1 663 ? 2.340 39.309 -29.409 1.00 76.81 663 GLY A CA 1
ATOM 5187 C C . GLY A 1 663 ? 3.639 39.639 -30.150 1.00 76.81 663 GLY A C 1
ATOM 5188 O O . GLY A 1 663 ? 3.612 40.062 -31.307 1.00 76.81 663 GLY A O 1
ATOM 5189 N N . GLU A 1 664 ? 4.775 39.415 -29.498 1.00 68.56 664 GLU A N 1
ATOM 5190 C CA . GLU A 1 664 ? 6.114 39.604 -30.072 1.00 68.56 664 GLU A CA 1
ATOM 5191 C C . GLU A 1 664 ? 6.326 38.689 -31.297 1.00 68.56 664 GLU A C 1
ATOM 5193 O O . GLU A 1 664 ? 5.768 37.591 -31.365 1.00 68.56 664 GLU A O 1
ATOM 5198 N N . ASP A 1 665 ? 7.070 39.158 -32.305 1.00 58.09 665 ASP A N 1
ATOM 5199 C CA . ASP A 1 665 ? 7.283 38.485 -33.603 1.00 58.09 665 ASP A CA 1
ATOM 5200 C C . ASP A 1 665 ? 6.002 38.146 -34.392 1.00 58.09 665 ASP A C 1
ATOM 5202 O O . ASP A 1 665 ? 5.879 37.124 -35.081 1.00 58.09 665 ASP A O 1
ATOM 5206 N N . ALA A 1 666 ? 5.001 39.024 -34.329 1.00 60.12 666 ALA A N 1
ATOM 5207 C CA . ALA A 1 666 ? 3.800 38.934 -35.149 1.00 60.12 666 ALA A CA 1
ATOM 5208 C C . ALA A 1 666 ? 4.100 39.228 -36.635 1.00 60.12 666 ALA A C 1
ATOM 5210 O O . ALA A 1 666 ? 3.897 40.337 -37.110 1.00 60.12 666 ALA A O 1
ATOM 5211 N N . GLY A 1 667 ? 4.577 38.220 -37.372 1.00 69.75 667 GLY A N 1
ATOM 5212 C CA . GLY A 1 667 ? 4.917 38.312 -38.801 1.00 69.75 667 GLY A CA 1
ATOM 5213 C C . GLY A 1 667 ? 3.717 38.493 -39.753 1.00 69.75 667 GLY A C 1
ATOM 5214 O O . GLY A 1 667 ? 2.801 39.274 -39.512 1.00 69.75 667 GLY A O 1
ATOM 5215 N N . SER A 1 668 ? 3.669 37.721 -40.845 1.00 69.62 668 SER A N 1
ATOM 5216 C CA . SER A 1 668 ? 2.774 37.909 -42.015 1.00 69.62 668 SER A CA 1
ATOM 5217 C C . SER A 1 668 ? 1.257 38.040 -41.753 1.00 69.62 668 SER A C 1
ATOM 5219 O O . SER A 1 668 ? 0.504 38.496 -42.618 1.00 69.62 668 SER A O 1
ATOM 5221 N N . LYS A 1 669 ? 0.767 37.665 -40.565 1.00 77.19 669 LYS A N 1
ATOM 5222 C CA . LYS A 1 669 ? -0.640 37.833 -40.154 1.00 77.19 669 LYS A CA 1
ATOM 5223 C C . LYS A 1 669 ? -0.969 39.258 -39.700 1.00 77.19 669 LYS A C 1
ATOM 5225 O O . LYS A 1 669 ? -2.112 39.677 -39.877 1.00 77.19 669 LYS A O 1
ATOM 5230 N N . LEU A 1 670 ? 0.008 39.990 -39.163 1.00 80.06 670 LEU A N 1
ATOM 5231 C CA . LEU A 1 670 ? -0.141 41.388 -38.758 1.00 80.06 670 LEU A CA 1
ATOM 5232 C C . LEU A 1 670 ? -0.324 42.288 -39.984 1.00 80.06 670 LEU A C 1
ATOM 5234 O O . LEU A 1 670 ? -1.304 43.024 -40.073 1.00 80.06 670 LEU A O 1
ATOM 5238 N N . GLU A 1 671 ? 0.543 42.128 -40.985 1.00 77.25 671 GLU A N 1
ATOM 5239 C CA . GLU A 1 671 ? 0.468 42.859 -42.257 1.00 77.25 671 GLU A CA 1
ATOM 5240 C C . GLU A 1 671 ? -0.859 42.606 -42.988 1.00 77.25 671 GLU A C 1
ATOM 5242 O O . GLU A 1 671 ? -1.487 43.522 -43.526 1.00 77.25 671 GLU A O 1
ATOM 5247 N N . LYS A 1 672 ? -1.333 41.352 -42.979 1.00 76.75 672 LYS A N 1
ATOM 5248 C CA . LYS A 1 672 ? -2.614 40.979 -43.593 1.00 76.75 672 LYS A CA 1
ATOM 5249 C C . LYS A 1 672 ? -3.812 41.583 -42.852 1.00 76.75 672 LYS A C 1
ATOM 5251 O O . LYS A 1 672 ? -4.776 41.979 -43.501 1.00 76.75 672 LYS A O 1
ATOM 5256 N N . ALA A 1 673 ? -3.761 41.677 -41.522 1.00 78.00 673 ALA A N 1
ATOM 5257 C CA . ALA A 1 673 ? -4.808 42.318 -40.726 1.00 78.00 673 ALA A CA 1
ATOM 5258 C C . ALA A 1 673 ? -4.838 43.842 -40.910 1.00 78.00 673 ALA A C 1
ATOM 5260 O O . ALA A 1 673 ? -5.925 44.410 -40.988 1.00 78.00 673 ALA A O 1
ATOM 5261 N N . GLN A 1 674 ? -3.677 44.488 -41.061 1.00 81.31 674 GLN A N 1
ATOM 5262 C CA . GLN A 1 674 ? -3.578 45.922 -41.361 1.00 81.31 674 GLN A CA 1
ATOM 5263 C C . GLN A 1 674 ? -4.195 46.264 -42.724 1.00 81.31 674 GLN A C 1
ATOM 5265 O O . GLN A 1 674 ? -5.010 47.178 -42.809 1.00 81.31 674 GLN A O 1
ATOM 5270 N N . LYS A 1 675 ? -3.894 45.485 -43.775 1.00 80.06 675 LYS A N 1
ATOM 5271 C CA . LYS A 1 675 ? -4.482 45.681 -45.118 1.00 80.06 675 LYS A CA 1
ATOM 5272 C C . LYS A 1 675 ? -6.001 45.491 -45.160 1.00 80.06 675 LYS A C 1
ATOM 5274 O O . LYS A 1 675 ? -6.662 46.090 -45.999 1.00 80.06 675 LYS A O 1
ATOM 5279 N N . LEU A 1 676 ? -6.545 44.646 -44.282 1.00 79.75 676 LEU A N 1
ATOM 5280 C CA . LEU A 1 676 ? -7.982 44.369 -44.183 1.00 79.75 676 LEU A CA 1
ATOM 5281 C C . LEU A 1 676 ? -8.703 45.251 -43.145 1.00 79.75 676 LEU A C 1
ATOM 5283 O O . LEU A 1 676 ? -9.904 45.083 -42.958 1.00 79.75 676 LEU A O 1
ATOM 5287 N N . GLY A 1 677 ? -7.997 46.168 -42.470 1.00 75.50 677 GLY A N 1
ATOM 5288 C CA . GLY A 1 677 ? -8.582 47.089 -41.487 1.00 75.50 677 GLY A CA 1
ATOM 5289 C C . GLY A 1 677 ? -9.057 46.430 -40.184 1.00 75.50 677 GLY A C 1
ATOM 5290 O O . GLY A 1 677 ? -9.950 46.951 -39.522 1.00 75.50 677 GLY A O 1
ATOM 5291 N N . ILE A 1 678 ? -8.494 45.278 -39.810 1.00 85.38 678 ILE A N 1
ATOM 5292 C CA . ILE A 1 678 ? -8.943 44.488 -38.652 1.00 85.38 678 ILE A CA 1
ATOM 5293 C C . ILE A 1 678 ? -8.316 45.025 -37.359 1.00 85.38 678 ILE A C 1
ATOM 5295 O O . ILE A 1 678 ? -7.114 45.292 -37.297 1.00 85.38 678 ILE A O 1
ATOM 5299 N N . THR A 1 679 ? -9.129 45.158 -36.305 1.00 82.12 679 THR A N 1
ATOM 5300 C CA . THR A 1 679 ? -8.718 45.747 -35.022 1.00 82.12 679 THR A CA 1
ATOM 5301 C C . THR A 1 679 ? -7.702 44.867 -34.288 1.00 82.12 679 THR A C 1
ATOM 5303 O O . THR A 1 679 ? -7.931 43.675 -34.077 1.00 82.12 679 THR A O 1
ATOM 5306 N N . GLN A 1 680 ? -6.584 45.457 -33.861 1.00 85.81 680 GLN A N 1
ATOM 5307 C CA . GLN A 1 680 ? -5.495 44.756 -33.172 1.00 85.81 680 GLN A CA 1
ATOM 5308 C C . GLN A 1 680 ? -5.577 44.967 -31.659 1.00 85.81 680 GLN A C 1
ATOM 5310 O O . GLN A 1 680 ? -5.849 46.075 -31.203 1.00 85.81 680 GLN A O 1
ATOM 5315 N N . LEU A 1 681 ? -5.355 43.904 -30.888 1.00 81.56 681 LEU A N 1
ATOM 5316 C CA . LEU A 1 681 ? -5.416 43.906 -29.428 1.00 81.56 681 LEU A CA 1
ATOM 5317 C C . LEU A 1 681 ? -4.099 43.403 -28.839 1.00 81.56 681 LEU A C 1
ATOM 5319 O O . LEU A 1 681 ? -3.557 42.396 -29.293 1.00 81.56 681 LEU A O 1
ATOM 5323 N N . THR A 1 682 ? -3.624 44.059 -27.785 1.00 78.88 682 THR A N 1
ATOM 5324 C CA . THR A 1 682 ? -2.519 43.547 -26.964 1.00 78.88 682 THR A CA 1
ATOM 5325 C C . THR A 1 682 ? -3.020 42.522 -25.942 1.00 78.88 682 THR A C 1
ATOM 5327 O O . THR A 1 682 ? -4.218 42.447 -25.655 1.00 78.88 682 THR A O 1
ATOM 5330 N N . GLU A 1 683 ? -2.115 41.735 -25.354 1.00 72.06 683 GLU A N 1
ATOM 5331 C CA . GLU A 1 683 ? -2.466 40.730 -24.336 1.00 72.06 683 GLU A CA 1
ATOM 5332 C C . GLU A 1 683 ? -3.239 41.336 -23.150 1.00 72.06 683 GLU A C 1
ATOM 5334 O O . GLU A 1 683 ? -4.279 40.820 -22.736 1.00 72.06 683 GLU A O 1
ATOM 5339 N N . SER A 1 684 ? -2.789 42.488 -22.653 1.00 71.50 684 SER A N 1
ATOM 5340 C CA . SER A 1 684 ? -3.448 43.212 -21.563 1.00 71.50 684 SER A CA 1
ATOM 5341 C C . SER A 1 684 ? -4.859 43.665 -21.949 1.00 71.50 684 SER A C 1
ATOM 5343 O O . SER A 1 684 ? -5.786 43.579 -21.147 1.00 71.50 684 SER A O 1
ATOM 5345 N N . GLN A 1 685 ? -5.055 44.099 -23.197 1.00 73.94 685 GLN A N 1
ATOM 5346 C CA . GLN A 1 685 ? -6.369 44.501 -23.707 1.00 73.94 685 GLN A CA 1
ATOM 5347 C C . GLN A 1 685 ? -7.299 43.303 -23.913 1.00 73.94 685 GLN A C 1
ATOM 5349 O O . GLN A 1 685 ? -8.502 43.414 -23.667 1.00 73.94 685 GLN A O 1
ATOM 5354 N N . LEU A 1 686 ? -6.757 42.149 -24.316 1.00 74.81 686 LEU A N 1
ATOM 5355 C CA . LEU A 1 686 ? -7.509 40.900 -24.378 1.00 74.81 686 LEU A CA 1
ATOM 5356 C C . LEU A 1 686 ? -8.006 40.490 -22.984 1.00 74.81 686 LEU A C 1
ATOM 5358 O O . LEU A 1 686 ? -9.173 40.128 -22.823 1.00 74.81 686 LEU A O 1
ATOM 5362 N N . LEU A 1 687 ? -7.142 40.577 -21.972 1.00 68.06 687 LEU A N 1
ATOM 5363 C CA . LEU A 1 687 ? -7.480 40.262 -20.583 1.00 68.06 687 LEU A CA 1
ATOM 5364 C C . LEU A 1 687 ? -8.569 41.180 -20.021 1.00 68.06 687 LEU A C 1
ATOM 5366 O O . LEU A 1 687 ? -9.425 40.720 -19.272 1.00 68.06 687 LEU A O 1
ATOM 5370 N N . VAL A 1 688 ? -8.577 42.453 -20.417 1.00 66.44 688 VAL A N 1
ATOM 5371 C CA . VAL A 1 688 ? -9.630 43.400 -20.029 1.00 66.44 688 VAL A CA 1
ATOM 5372 C C . VAL A 1 688 ? -10.939 43.106 -20.769 1.00 66.44 688 VAL A C 1
ATOM 5374 O O . VAL A 1 688 ? -11.984 43.027 -20.134 1.00 66.44 688 VAL A O 1
ATOM 5377 N N . LYS A 1 689 ? -10.907 42.872 -22.090 1.00 62.34 689 LYS A N 1
ATOM 5378 C CA . LYS A 1 689 ? -12.115 42.581 -22.892 1.00 62.34 689 LYS A CA 1
ATOM 5379 C C . LYS A 1 689 ? -12.775 41.237 -22.564 1.00 62.34 689 LYS A C 1
ATOM 5381 O O . LYS A 1 689 ? -13.985 41.107 -22.722 1.00 62.34 689 LYS A O 1
ATOM 5386 N N . SER A 1 690 ? -12.000 40.241 -22.137 1.00 54.16 690 SER A N 1
ATOM 5387 C CA . SER A 1 690 ? -12.512 38.926 -21.712 1.00 54.16 690 SER A CA 1
ATOM 5388 C C . SER A 1 690 ? -13.070 38.929 -20.284 1.00 54.16 690 SER A C 1
ATOM 5390 O O . SER A 1 690 ? -13.770 37.994 -19.896 1.00 54.16 690 SER A O 1
ATOM 5392 N N . GLN A 1 691 ? -12.826 39.989 -19.509 1.00 48.56 691 GLN A N 1
ATOM 5393 C CA . GLN A 1 691 ? -13.369 40.149 -18.165 1.00 48.56 691 GLN A CA 1
ATOM 5394 C C . GLN A 1 691 ? -14.641 40.996 -18.196 1.00 48.56 691 GLN A C 1
ATOM 5396 O O . GLN A 1 691 ? -14.692 42.096 -18.738 1.00 48.56 691 GLN A O 1
ATOM 5401 N N . LYS A 1 692 ? -15.705 40.474 -17.584 1.00 34.03 692 LYS A N 1
ATOM 5402 C CA . LYS A 1 692 ? -16.975 41.185 -17.441 1.00 34.03 692 LYS A CA 1
ATOM 5403 C C . LYS A 1 692 ? -16.811 42.297 -16.392 1.00 34.03 692 LYS A C 1
ATOM 5405 O O . LYS A 1 692 ? -16.868 42.014 -15.199 1.00 34.03 692 LYS A O 1
ATOM 5410 N N . PHE A 1 693 ? -16.669 43.546 -16.828 1.00 32.84 693 PHE A N 1
ATOM 5411 C CA . PHE A 1 693 ? -16.970 44.724 -16.009 1.00 32.84 693 PHE A CA 1
ATOM 5412 C C . PHE A 1 693 ? -17.824 45.712 -16.817 1.00 32.84 693 PHE A C 1
ATOM 5414 O O . PHE A 1 693 ? -17.554 45.905 -18.003 1.00 32.84 693 PHE A O 1
ATOM 5421 N N . PRO A 1 694 ? -18.857 46.332 -16.216 1.00 30.02 694 PRO A N 1
ATOM 5422 C CA . PRO A 1 694 ? -19.409 47.559 -16.766 1.00 30.02 694 PRO A CA 1
ATOM 5423 C C . PRO A 1 694 ? -18.337 48.653 -16.669 1.00 30.02 694 PRO A C 1
ATOM 5425 O O . PRO A 1 694 ? -17.606 48.728 -15.679 1.00 30.02 694 PRO A O 1
ATOM 5428 N N . ALA A 1 695 ? -18.216 49.442 -17.733 1.00 26.86 695 ALA A N 1
ATOM 5429 C CA . ALA A 1 695 ? -17.288 50.558 -17.832 1.00 26.86 695 ALA A CA 1
ATOM 5430 C C . ALA A 1 695 ? -17.491 51.557 -16.680 1.00 26.86 695 ALA A C 1
ATOM 5432 O O . ALA A 1 695 ? -18.622 51.869 -16.309 1.00 26.86 695 ALA A O 1
ATOM 5433 N N . THR A 1 696 ? -16.385 52.045 -16.125 1.00 25.12 696 THR A N 1
ATOM 5434 C CA . THR A 1 696 ? -16.344 53.209 -15.240 1.00 25.12 696 THR A CA 1
ATOM 5435 C C . THR A 1 696 ? -16.384 54.478 -16.084 1.00 25.12 696 THR A C 1
ATOM 5437 O O . THR A 1 696 ? -15.465 54.704 -16.869 1.00 25.12 696 THR A O 1
ATOM 5440 N N . GLU A 1 697 ? -17.397 55.309 -15.874 1.00 25.53 697 GLU A N 1
ATOM 5441 C CA . GLU A 1 697 ? -17.289 56.759 -16.040 1.00 25.53 697 GLU A CA 1
ATOM 5442 C C . GLU A 1 697 ? -17.468 57.428 -14.671 1.00 25.53 697 GLU A C 1
ATOM 5444 O O . GLU A 1 697 ? -17.950 56.820 -13.714 1.00 25.53 697 GLU A O 1
ATOM 5449 N N . GLU A 1 698 ? -16.939 58.641 -14.601 1.00 23.86 698 GLU A N 1
ATOM 5450 C CA . GLU A 1 698 ? -16.505 59.407 -13.438 1.00 23.86 698 GLU A CA 1
ATOM 5451 C C . GLU A 1 698 ? -17.585 59.724 -12.389 1.00 23.86 698 GLU A C 1
ATOM 5453 O O . GLU A 1 698 ? -18.790 59.653 -12.625 1.00 23.86 698 GLU A O 1
ATOM 5458 N N . ALA A 1 699 ? -17.107 60.092 -11.195 1.00 28.06 699 ALA A N 1
ATOM 5459 C CA . ALA A 1 699 ? -17.908 60.482 -10.040 1.00 28.06 699 ALA A CA 1
ATOM 5460 C C . ALA A 1 699 ? -18.935 61.582 -10.375 1.00 28.06 699 ALA A C 1
ATOM 5462 O O . ALA A 1 699 ? -18.599 62.589 -10.999 1.00 28.06 699 ALA A O 1
ATOM 5463 N N . PRO A 1 700 ? -20.152 61.455 -9.826 1.00 23.69 700 PRO A N 1
ATOM 5464 C CA . PRO A 1 700 ? -20.469 62.366 -8.738 1.00 23.69 700 PRO A CA 1
ATOM 5465 C C . PRO A 1 700 ? -21.111 61.668 -7.534 1.00 23.69 700 PRO A C 1
ATOM 5467 O O . PRO A 1 700 ? -21.854 60.694 -7.622 1.00 23.69 700 PRO A O 1
ATOM 5470 N N . THR A 1 701 ? -20.797 62.236 -6.380 1.00 33.09 701 THR A N 1
ATOM 5471 C CA . THR A 1 701 ? -21.509 62.180 -5.107 1.00 33.09 701 THR A CA 1
ATOM 5472 C C . THR A 1 701 ? -23.029 62.136 -5.306 1.00 33.09 701 THR A C 1
ATOM 5474 O O . THR A 1 701 ? -23.554 63.104 -5.830 1.00 33.09 701 THR A O 1
ATOM 5477 N N . VAL A 1 702 ? -23.721 61.071 -4.870 1.00 22.41 702 VAL A N 1
ATOM 5478 C CA . VAL A 1 702 ? -25.053 61.064 -4.209 1.00 22.41 702 VAL A CA 1
ATOM 5479 C C . VAL A 1 702 ? -25.319 59.645 -3.663 1.00 22.41 702 VAL A C 1
ATOM 5481 O O . VAL A 1 702 ? -25.098 58.642 -4.338 1.00 22.41 702 VAL A O 1
ATOM 5484 N N . GLN A 1 703 ? -25.787 59.572 -2.415 1.00 33.09 703 GLN A N 1
ATOM 5485 C CA . GLN A 1 703 ? -26.257 58.374 -1.711 1.00 33.09 703 GLN A CA 1
ATOM 5486 C C . GLN A 1 703 ? -27.339 57.609 -2.493 1.00 33.09 703 GLN A C 1
ATOM 5488 O O . GLN A 1 703 ? -28.414 58.157 -2.707 1.00 33.09 703 GLN A O 1
ATOM 5493 N N . LEU A 1 704 ? -27.124 56.326 -2.808 1.00 26.44 704 LEU A N 1
ATOM 5494 C CA . LEU A 1 704 ? -28.201 55.381 -3.138 1.00 26.44 704 LEU A CA 1
ATOM 5495 C C . LEU A 1 704 ? -27.865 53.979 -2.601 1.00 26.44 704 LEU A C 1
ATOM 5497 O O . LEU A 1 704 ? -26.821 53.398 -2.901 1.00 26.44 704 LEU A O 1
ATOM 5501 N N . ALA A 1 705 ? -28.763 53.469 -1.763 1.00 34.97 705 ALA A N 1
ATOM 5502 C CA . ALA A 1 705 ? -28.709 52.171 -1.110 1.00 34.97 705 ALA A CA 1
ATOM 5503 C C . ALA A 1 705 ? -28.894 51.000 -2.097 1.00 34.97 705 ALA A C 1
ATOM 5505 O O . ALA A 1 705 ? -29.637 51.106 -3.070 1.00 34.97 705 ALA A O 1
ATOM 5506 N N . GLY A 1 706 ? -28.253 49.864 -1.795 1.00 48.47 706 GLY A N 1
ATOM 5507 C CA . GLY A 1 706 ? -28.619 48.542 -2.316 1.00 48.47 706 GLY A CA 1
ATOM 5508 C C . GLY A 1 706 ? -27.967 48.115 -3.635 1.00 48.47 706 GLY A C 1
ATOM 5509 O O . GLY A 1 706 ? -28.622 48.061 -4.673 1.00 48.47 706 GLY A O 1
ATOM 5510 N N . THR A 1 707 ? -26.691 47.707 -3.620 1.00 59.62 707 THR A N 1
ATOM 5511 C CA . THR A 1 707 ? -26.068 47.060 -4.798 1.00 59.62 707 THR A CA 1
ATOM 5512 C C . THR A 1 707 ? -25.917 45.541 -4.621 1.00 59.62 707 THR A C 1
ATOM 5514 O O . THR A 1 707 ? -25.467 45.052 -3.585 1.00 59.62 707 THR A O 1
ATOM 5517 N N . LYS A 1 708 ? -26.192 44.754 -5.680 1.00 61.22 708 LYS A N 1
ATOM 5518 C CA . LYS A 1 708 ? -25.925 43.290 -5.736 1.00 61.22 708 LYS A CA 1
ATOM 5519 C C . LYS A 1 708 ? -24.469 42.926 -5.395 1.00 61.22 708 LYS A C 1
ATOM 5521 O O . LYS A 1 708 ? -24.178 41.790 -5.020 1.00 61.22 708 LYS A O 1
ATOM 5526 N N . VAL A 1 709 ? -23.550 43.879 -5.553 1.00 60.81 709 VAL A N 1
ATOM 5527 C CA . VAL A 1 709 ? -22.133 43.756 -5.194 1.00 60.81 709 VAL A CA 1
ATOM 5528 C C . VAL A 1 709 ? -21.958 43.722 -3.672 1.00 60.81 709 VAL A C 1
ATOM 5530 O O . VAL A 1 709 ? -21.287 42.819 -3.174 1.00 60.81 709 VAL A O 1
ATOM 5533 N N . GLN A 1 710 ? -22.632 44.611 -2.930 1.00 66.19 710 GLN A N 1
ATOM 5534 C CA . GLN A 1 710 ? -22.646 44.610 -1.459 1.00 66.19 710 GLN A CA 1
ATOM 5535 C C . GLN A 1 710 ? -23.232 43.307 -0.904 1.00 66.19 710 GLN A C 1
ATOM 5537 O O . GLN A 1 710 ? -22.622 42.677 -0.043 1.00 66.19 710 GLN A O 1
ATOM 5542 N N . GLN A 1 711 ? -24.351 42.831 -1.462 1.00 75.88 711 GLN A N 1
ATOM 5543 C CA . GLN A 1 711 ? -24.975 41.565 -1.046 1.00 75.88 711 GLN A CA 1
ATOM 5544 C C . GLN A 1 711 ? -24.033 40.362 -1.233 1.00 75.88 711 GLN A C 1
ATOM 5546 O O . GLN A 1 711 ? -23.939 39.495 -0.361 1.00 75.88 711 GLN A O 1
ATOM 5551 N N . ARG A 1 712 ? -23.292 40.304 -2.351 1.00 75.81 712 ARG A N 1
ATOM 5552 C CA . ARG A 1 712 ? -22.303 39.241 -2.614 1.00 75.81 712 ARG A CA 1
ATOM 5553 C C . ARG A 1 712 ? -21.112 39.314 -1.661 1.00 75.81 712 ARG A C 1
ATOM 5555 O O . ARG A 1 712 ? -20.704 38.274 -1.149 1.00 75.81 712 ARG A O 1
ATOM 5562 N N . ALA A 1 713 ? -20.593 40.513 -1.400 1.00 74.12 713 ALA A N 1
ATOM 5563 C CA . ALA A 1 713 ? -19.499 40.717 -0.455 1.00 74.12 713 ALA A CA 1
ATOM 5564 C C . ALA A 1 713 ? -19.905 40.295 0.968 1.00 74.12 713 ALA A C 1
ATOM 5566 O O . ALA A 1 713 ? -19.215 39.495 1.592 1.00 74.12 713 ALA A O 1
ATOM 5567 N N . LEU A 1 714 ? -21.071 40.737 1.445 1.00 80.06 714 LEU A N 1
ATOM 5568 C CA . LEU A 1 714 ? -21.611 40.360 2.756 1.00 80.06 714 LEU A CA 1
ATOM 5569 C C . LEU A 1 714 ? -21.879 38.853 2.867 1.00 80.06 714 LEU A C 1
ATOM 5571 O O . LEU A 1 714 ? -21.589 38.246 3.895 1.00 80.06 714 LEU A O 1
ATOM 5575 N N . THR A 1 715 ? -22.362 38.219 1.793 1.00 82.69 715 THR A N 1
ATOM 5576 C CA . THR A 1 715 ? -22.567 36.759 1.756 1.00 82.69 715 THR A CA 1
ATOM 5577 C C . THR A 1 715 ? -21.242 35.993 1.828 1.00 82.69 715 THR A C 1
ATOM 5579 O O . THR A 1 715 ? -21.166 34.952 2.480 1.00 82.69 715 THR A O 1
ATOM 5582 N N . HIS A 1 716 ? -20.182 36.504 1.193 1.00 82.81 716 HIS A N 1
ATOM 5583 C CA . HIS A 1 716 ? -18.835 35.934 1.299 1.00 82.81 716 HIS A CA 1
ATOM 5584 C C . HIS A 1 716 ? -18.289 36.048 2.726 1.00 82.81 716 HIS A C 1
ATOM 5586 O O . HIS A 1 716 ? -17.805 35.056 3.276 1.00 82.81 716 HIS A O 1
ATOM 5592 N N . TRP A 1 717 ? -18.458 37.213 3.355 1.00 84.19 717 TRP A N 1
ATOM 5593 C CA . TRP A 1 717 ? -18.081 37.458 4.747 1.00 84.19 717 TRP A CA 1
ATOM 5594 C C . TRP A 1 717 ? -18.829 36.563 5.741 1.00 84.19 717 TRP A C 1
ATOM 5596 O O . TRP A 1 717 ? -18.203 36.021 6.645 1.00 84.19 717 TRP A O 1
ATOM 5606 N N . ALA A 1 718 ? -20.130 36.329 5.555 1.00 83.81 718 ALA A N 1
ATOM 5607 C CA . ALA A 1 718 ? -20.923 35.456 6.427 1.00 83.81 718 ALA A CA 1
ATOM 5608 C C . ALA A 1 718 ? -20.612 33.952 6.262 1.00 83.81 718 ALA A C 1
ATOM 5610 O O . ALA A 1 718 ? -21.052 33.132 7.070 1.00 83.81 718 ALA A O 1
ATOM 5611 N N . SER A 1 719 ? -19.870 33.567 5.218 1.00 84.88 719 SER A N 1
ATOM 5612 C CA . SER A 1 719 ? -19.612 32.164 4.890 1.00 84.88 719 SER A CA 1
ATOM 5613 C C . SER A 1 719 ? -18.816 31.420 5.971 1.00 84.88 719 SER A C 1
ATOM 5615 O O . SER A 1 719 ? -18.039 31.999 6.731 1.00 84.88 719 SER A O 1
ATOM 5617 N N . ARG A 1 720 ? -18.939 30.086 5.971 1.00 81.94 720 ARG A N 1
ATOM 5618 C CA . ARG A 1 720 ? -18.239 29.172 6.897 1.00 81.94 720 ARG A CA 1
ATOM 5619 C C . ARG A 1 720 ? -16.710 29.313 6.882 1.00 81.94 720 ARG A C 1
ATOM 5621 O O . ARG A 1 720 ? -16.042 28.994 7.861 1.00 81.94 720 ARG A O 1
ATOM 5628 N N . ASN A 1 721 ? -16.155 29.752 5.754 1.00 76.88 721 ASN A N 1
ATOM 5629 C CA . ASN A 1 721 ? -14.714 29.930 5.578 1.00 76.88 721 ASN A CA 1
ATOM 5630 C C . ASN A 1 721 ? -14.233 31.334 5.997 1.00 76.88 721 ASN A C 1
ATOM 5632 O O . ASN A 1 721 ? -13.025 31.524 6.130 1.00 76.88 721 ASN A O 1
ATOM 5636 N N . ALA A 1 722 ? -15.157 32.280 6.203 1.00 86.50 722 ALA A N 1
ATOM 5637 C CA . ALA A 1 722 ? -14.917 33.635 6.697 1.00 86.50 722 ALA A CA 1
ATOM 5638 C C . ALA A 1 722 ? -15.445 33.770 8.141 1.00 86.50 722 ALA A C 1
ATOM 5640 O O . ALA A 1 722 ? -14.936 33.101 9.035 1.00 86.50 722 ALA A O 1
ATOM 5641 N N . LEU A 1 723 ? -16.457 34.599 8.407 1.00 84.69 723 LEU A N 1
ATOM 5642 C CA . LEU A 1 723 ? -16.904 34.898 9.773 1.00 84.69 723 LEU A CA 1
ATOM 5643 C C . LEU A 1 723 ? -17.768 33.810 10.423 1.00 84.69 723 LEU A C 1
ATOM 5645 O O . LEU A 1 723 ? -18.031 33.896 11.622 1.00 84.69 723 LEU A O 1
ATOM 5649 N N . ASP A 1 724 ? -18.172 32.783 9.666 1.00 84.56 724 ASP A N 1
ATOM 5650 C CA . ASP A 1 724 ? -18.906 31.613 10.171 1.00 84.56 724 ASP A CA 1
ATOM 5651 C C . ASP A 1 724 ? -20.176 32.001 10.959 1.00 84.56 724 ASP A C 1
ATOM 5653 O O . ASP A 1 724 ? -20.477 31.464 12.031 1.00 84.56 724 ASP A O 1
ATOM 5657 N N . ILE A 1 725 ? -20.924 32.978 10.430 1.00 84.81 725 ILE A N 1
ATOM 5658 C CA . ILE A 1 725 ? -22.138 33.507 11.063 1.00 84.81 725 ILE A CA 1
ATOM 5659 C C . ILE A 1 725 ? -23.306 32.580 10.723 1.00 84.81 725 ILE A C 1
ATOM 5661 O O . ILE A 1 725 ? -24.065 32.783 9.772 1.00 84.81 725 ILE A O 1
ATOM 5665 N N . ASN A 1 726 ? -23.432 31.511 11.507 1.00 77.12 726 ASN A N 1
ATOM 5666 C CA . ASN A 1 726 ? -24.465 30.501 11.310 1.00 77.12 726 ASN A CA 1
ATOM 5667 C C . ASN A 1 726 ? -25.874 31.108 11.376 1.00 77.12 726 ASN A C 1
ATOM 5669 O O . ASN A 1 726 ? -26.263 31.727 12.363 1.00 77.12 726 ASN A O 1
ATOM 5673 N N . GLY A 1 727 ? -26.646 30.885 10.312 1.00 78.44 727 GLY A N 1
ATOM 5674 C CA . GLY A 1 727 ? -27.996 31.420 10.150 1.00 78.44 727 GLY A CA 1
ATOM 5675 C C . GLY A 1 727 ? -28.072 32.683 9.291 1.00 78.44 727 GLY A C 1
ATOM 5676 O O . GLY A 1 727 ? -29.151 32.958 8.777 1.00 78.44 727 GLY A O 1
ATOM 5677 N N . LEU A 1 728 ? -26.970 33.408 9.058 1.00 82.50 728 LEU A N 1
ATOM 5678 C CA . LEU A 1 728 ? -26.952 34.614 8.220 1.00 82.50 728 LEU A CA 1
ATOM 5679 C C . LEU A 1 728 ? -26.820 34.243 6.731 1.00 82.50 728 LEU A C 1
ATOM 5681 O O . LEU A 1 728 ? -25.768 34.360 6.109 1.00 82.50 728 LEU A O 1
ATOM 5685 N N . GLY A 1 729 ? -27.904 33.707 6.169 1.00 79.94 729 GLY A N 1
ATOM 5686 C CA . GLY A 1 729 ? -27.968 33.277 4.772 1.00 79.94 729 GLY A CA 1
ATOM 5687 C C . GLY A 1 729 ? -28.240 34.416 3.784 1.00 79.94 729 GLY A C 1
ATOM 5688 O O . GLY A 1 729 ? -28.711 35.490 4.155 1.00 79.94 729 GLY A O 1
ATOM 5689 N N . LYS A 1 730 ? -28.035 34.136 2.490 1.00 81.94 730 LYS A N 1
ATOM 5690 C CA . LYS A 1 730 ? -28.209 35.086 1.374 1.00 81.94 730 LYS A CA 1
ATOM 5691 C C . LYS A 1 730 ? -29.520 35.888 1.438 1.00 81.94 730 LYS A C 1
ATOM 5693 O O . LYS A 1 730 ? -29.481 37.100 1.310 1.00 81.94 730 LYS A O 1
ATOM 5698 N N . LYS A 1 731 ? -30.656 35.237 1.725 1.00 84.75 731 LYS A N 1
ATOM 5699 C CA . LYS A 1 731 ? -31.979 35.892 1.817 1.00 84.75 731 LYS A CA 1
ATOM 5700 C C . LYS A 1 731 ? -32.114 36.893 2.970 1.00 84.75 731 LYS A C 1
ATOM 5702 O O . LYS A 1 731 ? -32.956 37.779 2.902 1.00 84.75 731 LYS A O 1
ATOM 5707 N N . ILE A 1 732 ? -31.360 36.712 4.053 1.00 87.50 732 ILE A N 1
ATOM 5708 C CA . ILE A 1 732 ? -31.374 37.628 5.203 1.00 87.50 732 ILE A CA 1
ATOM 5709 C C . ILE A 1 732 ? -30.464 38.818 4.901 1.00 87.50 732 ILE A C 1
ATOM 5711 O O . ILE A 1 732 ? -30.849 39.952 5.142 1.00 87.50 732 ILE A O 1
ATOM 5715 N N . ILE A 1 733 ? -29.304 38.565 4.289 1.00 86.75 733 ILE A N 1
ATOM 5716 C CA . ILE A 1 733 ? -28.379 39.609 3.826 1.00 86.75 733 ILE A CA 1
ATOM 5717 C C . ILE A 1 733 ? -29.029 40.490 2.755 1.00 86.75 733 ILE A C 1
ATOM 5719 O O . ILE A 1 733 ? -28.891 41.705 2.815 1.00 86.75 733 ILE A O 1
ATOM 5723 N N . GLU A 1 734 ? -29.761 39.898 1.807 1.00 85.81 734 GLU A N 1
ATOM 5724 C CA . GLU A 1 734 ? -30.554 40.637 0.817 1.00 85.81 734 GLU A CA 1
ATOM 5725 C C . GLU A 1 734 ? -31.531 41.589 1.516 1.00 85.81 734 GLU A C 1
ATOM 5727 O O . GLU A 1 734 ? -31.476 42.785 1.269 1.00 85.81 734 GLU A O 1
ATOM 5732 N N . GLN A 1 735 ? -32.319 41.103 2.480 1.00 88.31 735 GLN A N 1
ATOM 5733 C CA . GLN A 1 735 ? -33.262 41.948 3.221 1.00 88.31 735 GLN A CA 1
ATOM 5734 C C . GLN A 1 735 ? -32.581 43.039 4.063 1.00 88.31 735 GLN A C 1
ATOM 5736 O O . GLN A 1 735 ? -33.080 44.158 4.112 1.00 88.31 735 GLN A O 1
ATOM 5741 N N . LEU A 1 736 ? -31.447 42.741 4.703 1.00 86.38 736 LEU A N 1
ATOM 5742 C CA . LEU A 1 736 ? -30.673 43.716 5.481 1.00 86.38 736 LEU A CA 1
ATOM 5743 C C . LEU A 1 736 ? -30.121 44.846 4.602 1.00 86.38 736 LEU A C 1
ATOM 5745 O O . LEU A 1 736 ? -30.157 46.009 4.997 1.00 86.38 736 LEU A O 1
ATOM 5749 N N . VAL A 1 737 ? -29.632 44.511 3.407 1.00 84.75 737 VAL A N 1
ATOM 5750 C CA . VAL A 1 737 ? -29.121 45.491 2.439 1.00 84.75 737 VAL A CA 1
ATOM 5751 C C . VAL A 1 737 ? -30.267 46.280 1.802 1.00 84.75 737 VAL A C 1
ATOM 5753 O O . VAL A 1 737 ? -30.166 47.497 1.675 1.00 84.75 737 VAL A O 1
ATOM 5756 N N . ASP A 1 738 ? -31.365 45.611 1.442 1.00 84.06 738 ASP A N 1
ATOM 5757 C CA . ASP A 1 738 ? -32.528 46.229 0.792 1.00 84.06 738 ASP A CA 1
ATOM 5758 C C . ASP A 1 738 ? -33.260 47.203 1.733 1.00 84.06 738 ASP A C 1
ATOM 5760 O O . ASP A 1 738 ? -33.789 48.216 1.282 1.00 84.06 738 ASP A O 1
ATOM 5764 N N . GLN A 1 739 ? -33.253 46.938 3.045 1.00 84.62 739 GLN A N 1
ATOM 5765 C CA . GLN A 1 739 ? -33.769 47.855 4.072 1.00 84.62 739 GLN A CA 1
ATOM 5766 C C . GLN A 1 739 ? -32.746 48.920 4.511 1.00 84.62 739 GLN A C 1
ATOM 5768 O O . GLN A 1 739 ? -33.045 49.727 5.388 1.00 84.62 739 GLN A O 1
ATOM 5773 N N . GLY A 1 740 ? -31.540 48.932 3.931 1.00 82.38 740 GLY A N 1
ATOM 5774 C CA . GLY A 1 740 ? -30.485 49.893 4.268 1.00 82.38 740 GLY A CA 1
ATOM 5775 C C . GLY A 1 740 ? -29.880 49.713 5.664 1.00 82.38 740 GLY A C 1
ATOM 5776 O O . GLY A 1 740 ? -29.178 50.600 6.136 1.00 82.38 740 GLY A O 1
ATOM 5777 N N . LEU A 1 741 ? -30.132 48.576 6.319 1.00 83.25 741 LEU A N 1
ATOM 5778 C CA . LEU A 1 741 ? -29.642 48.276 7.666 1.00 83.25 741 LEU A CA 1
ATOM 5779 C C . LEU A 1 741 ? -28.158 47.887 7.670 1.00 83.25 741 LEU A C 1
ATOM 5781 O O . LEU A 1 741 ? -27.496 48.019 8.692 1.00 83.25 741 LEU A O 1
ATOM 5785 N N . VAL A 1 742 ? -27.633 47.390 6.543 1.00 83.06 742 VAL A N 1
ATOM 5786 C CA . VAL A 1 742 ? -26.234 46.954 6.408 1.00 83.06 742 VAL A CA 1
ATOM 5787 C C . VAL A 1 742 ? -25.690 47.371 5.045 1.00 83.06 742 VAL A C 1
ATOM 5789 O O . VAL A 1 742 ? -26.217 46.970 4.008 1.00 83.06 742 VAL A O 1
ATOM 5792 N N . THR A 1 743 ? -24.595 48.128 5.030 1.00 78.62 743 THR A N 1
ATOM 5793 C CA . THR A 1 743 ? -23.900 48.566 3.802 1.00 78.62 743 THR A CA 1
ATOM 5794 C C . THR A 1 743 ? -22.507 47.954 3.663 1.00 78.62 743 THR A C 1
ATOM 5796 O O . THR A 1 743 ? -21.972 47.835 2.558 1.00 78.62 743 THR A O 1
ATOM 5799 N N . SER A 1 744 ? -21.930 47.525 4.783 1.00 80.75 744 SER A N 1
ATOM 5800 C CA . SER A 1 744 ? -20.632 46.875 4.899 1.00 80.75 744 SER A CA 1
ATOM 5801 C C . SER A 1 744 ? -20.679 45.782 5.965 1.00 80.75 744 SER A C 1
ATOM 5803 O O . SER A 1 744 ? -21.599 45.727 6.776 1.00 80.75 744 SER A O 1
ATOM 5805 N N . VAL A 1 745 ? -19.677 44.903 5.987 1.00 82.06 745 VAL A N 1
ATOM 5806 C CA . VAL A 1 745 ? -19.584 43.845 7.009 1.00 82.06 745 VAL A CA 1
ATOM 5807 C C . VAL A 1 745 ? -19.476 44.411 8.432 1.00 82.06 745 VAL A C 1
ATOM 5809 O O . VAL A 1 745 ? -19.910 43.747 9.366 1.00 82.06 745 VAL A O 1
ATOM 5812 N N . ALA A 1 746 ? -18.963 45.635 8.597 1.00 81.38 746 ALA A N 1
ATOM 5813 C CA . ALA A 1 746 ? -18.875 46.289 9.900 1.00 81.38 746 ALA A CA 1
ATOM 5814 C C . ALA A 1 746 ? -20.267 46.587 10.487 1.00 81.38 746 ALA A C 1
ATOM 5816 O O . ALA A 1 746 ? -20.488 46.350 11.669 1.00 81.38 746 ALA A O 1
ATOM 5817 N N . ASP A 1 747 ? -21.232 46.971 9.647 1.00 84.94 747 ASP A N 1
ATOM 5818 C CA . ASP A 1 747 ? -22.584 47.355 10.089 1.00 84.94 747 ASP A CA 1
ATOM 5819 C C . ASP A 1 747 ? -23.374 46.165 10.656 1.00 84.94 747 ASP A C 1
ATOM 5821 O O . ASP A 1 747 ? -24.354 46.345 11.372 1.00 84.94 747 ASP A O 1
ATOM 5825 N N . LEU A 1 748 ? -22.940 44.925 10.379 1.00 86.88 748 LEU A N 1
ATOM 5826 C CA . LEU A 1 748 ? -23.527 43.736 11.003 1.00 86.88 748 LEU A CA 1
ATOM 5827 C C . LEU A 1 748 ? -23.432 43.798 12.530 1.00 86.88 748 LEU A C 1
ATOM 5829 O O . LEU A 1 748 ? -24.310 43.272 13.209 1.00 86.88 748 LEU A O 1
ATOM 5833 N N . TYR A 1 749 ? -22.378 44.421 13.062 1.00 86.00 749 TYR A N 1
ATOM 5834 C CA . TYR A 1 749 ? -22.122 44.499 14.496 1.00 86.00 749 TYR A CA 1
ATOM 5835 C C . TYR A 1 749 ? -22.978 45.542 15.223 1.00 86.00 749 TYR A C 1
ATOM 5837 O O . TYR A 1 749 ? -23.043 45.482 16.450 1.00 86.00 749 TYR A O 1
ATOM 5845 N N . ASP A 1 750 ? -23.665 46.412 14.480 1.00 84.44 750 ASP A N 1
ATOM 5846 C CA . ASP A 1 750 ? -24.551 47.456 15.008 1.00 84.44 750 ASP A CA 1
ATOM 5847 C C . ASP A 1 750 ? -26.037 47.058 14.945 1.00 84.44 750 ASP A C 1
ATOM 5849 O O . ASP A 1 750 ? -26.912 47.812 15.373 1.00 84.44 750 ASP A O 1
ATOM 5853 N N . LEU A 1 751 ? -26.342 45.861 14.424 1.00 87.81 751 LEU A N 1
ATOM 5854 C CA . LEU A 1 751 ? -27.712 45.373 14.291 1.00 87.81 751 LEU A CA 1
ATOM 5855 C C . LEU A 1 751 ? -28.375 45.148 15.652 1.00 87.81 751 LEU A C 1
ATOM 5857 O O . LEU A 1 751 ? -27.838 44.470 16.531 1.00 87.81 751 LEU A O 1
ATOM 5861 N N . THR A 1 752 ? -29.602 45.644 15.794 1.00 89.69 752 THR A N 1
ATOM 5862 C CA . THR A 1 752 ? -30.423 45.446 16.991 1.00 89.69 752 THR A CA 1
ATOM 5863 C C . THR A 1 752 ? -31.408 44.290 16.827 1.00 89.69 752 THR A C 1
ATOM 5865 O O . THR A 1 752 ? -31.725 43.829 15.726 1.00 89.69 752 THR A O 1
ATOM 5868 N N . LEU A 1 753 ? -31.933 43.804 17.954 1.00 88.62 753 LEU A N 1
ATOM 5869 C CA . LEU A 1 753 ? -32.921 42.726 17.959 1.00 88.62 753 LEU A CA 1
ATOM 5870 C C . LEU A 1 753 ? -34.204 43.129 17.221 1.00 88.62 753 LEU A C 1
ATOM 5872 O O . LEU A 1 753 ? -34.774 42.320 16.494 1.00 88.62 753 LEU A O 1
ATOM 5876 N N . GLU A 1 754 ? -34.620 44.387 17.361 1.00 87.88 754 GLU A N 1
ATOM 5877 C CA . GLU A 1 754 ? -35.799 44.947 16.694 1.00 87.88 754 GLU A CA 1
ATOM 5878 C C . GLU A 1 754 ? -35.623 44.986 15.171 1.00 87.88 754 GLU A C 1
ATOM 5880 O O . GLU A 1 754 ? -36.517 44.559 14.439 1.00 87.88 754 GLU A O 1
ATOM 5885 N N . GLN A 1 755 ? -34.441 45.394 14.695 1.00 89.69 755 GLN A N 1
ATOM 5886 C CA . GLN A 1 755 ? -34.095 45.425 13.268 1.00 89.69 755 GLN A CA 1
ATOM 5887 C C . GLN A 1 755 ? -34.037 44.032 12.629 1.00 89.69 755 GLN A C 1
ATOM 5889 O O . GLN A 1 755 ? -34.287 43.885 11.438 1.00 89.69 755 GLN A O 1
ATOM 5894 N N . LEU A 1 756 ? -33.703 42.989 13.393 1.00 87.44 756 LEU A N 1
ATOM 5895 C CA . LEU A 1 756 ? -33.716 41.617 12.882 1.00 87.44 756 LEU A CA 1
ATOM 5896 C C . LEU A 1 756 ? -35.115 40.998 12.899 1.00 87.44 756 LEU A C 1
ATOM 5898 O O . LEU A 1 756 ? -35.436 40.214 12.009 1.00 87.44 756 LEU A O 1
ATOM 5902 N N . VAL A 1 757 ? -35.948 41.335 13.887 1.00 89.69 757 VAL A N 1
ATOM 5903 C CA . VAL A 1 757 ? -37.340 40.858 13.973 1.00 89.69 757 VAL A CA 1
ATOM 5904 C C . VAL A 1 757 ? -38.241 41.539 12.937 1.00 89.69 757 VAL A C 1
ATOM 5906 O O . VAL A 1 757 ? -39.230 40.943 12.512 1.00 89.69 757 VAL A O 1
ATOM 5909 N N . SER A 1 758 ? -37.891 42.741 12.466 1.00 85.75 758 SER A N 1
ATOM 5910 C CA . SER A 1 758 ? -38.600 43.402 11.361 1.00 85.75 758 SER A CA 1
ATOM 5911 C C . SER A 1 758 ? -38.390 42.719 9.998 1.00 85.75 758 SER A C 1
ATOM 5913 O O . SER A 1 758 ? -39.119 43.010 9.045 1.00 85.75 758 SER A O 1
ATOM 5915 N N . LEU A 1 759 ? -37.434 41.785 9.882 1.00 87.12 759 LEU A N 1
ATOM 5916 C CA . LEU A 1 759 ? -37.180 41.040 8.649 1.00 87.12 759 LEU A CA 1
ATOM 5917 C C . LEU A 1 759 ? -38.208 39.922 8.436 1.00 87.12 759 LEU A C 1
ATOM 5919 O O . LEU A 1 759 ? -38.594 39.180 9.345 1.00 87.12 759 LEU A O 1
ATOM 5923 N N . LYS A 1 760 ? -38.619 39.732 7.180 1.00 85.75 760 LYS A N 1
ATOM 5924 C CA . LYS A 1 760 ? -39.637 38.749 6.808 1.00 85.75 760 LYS A CA 1
ATOM 5925 C C . LYS A 1 760 ? -39.141 37.331 7.100 1.00 85.75 760 LYS A C 1
ATOM 5927 O O . LYS A 1 760 ? -38.188 36.844 6.490 1.00 85.75 760 LYS A O 1
ATOM 5932 N N . GLY A 1 761 ? -39.853 36.641 7.992 1.00 81.75 761 GLY A N 1
ATOM 5933 C CA . GLY A 1 761 ? -39.575 35.251 8.362 1.00 81.75 761 GLY A CA 1
ATOM 5934 C C . GLY A 1 761 ? -38.564 35.076 9.498 1.00 81.75 761 GLY A C 1
ATOM 5935 O O . GLY A 1 761 ? -38.165 33.941 9.762 1.00 81.75 761 GLY A O 1
ATOM 5936 N N . ILE A 1 762 ? -38.165 36.154 10.186 1.00 85.19 762 ILE A N 1
ATOM 5937 C CA . ILE A 1 762 ? -37.292 36.077 11.363 1.00 85.19 762 ILE A CA 1
ATOM 5938 C C . ILE A 1 762 ? -38.105 36.317 12.639 1.00 85.19 762 ILE A C 1
ATOM 5940 O O . ILE A 1 762 ? -38.501 37.429 12.958 1.00 85.19 762 ILE A O 1
ATOM 5944 N N . GLY A 1 763 ? -38.337 35.250 13.404 1.00 85.69 763 GLY A N 1
ATOM 5945 C CA . GLY A 1 763 ? -38.913 35.362 14.746 1.00 85.69 763 GLY A CA 1
ATOM 5946 C C . GLY A 1 763 ? -37.869 35.742 15.803 1.00 85.69 763 GLY A C 1
ATOM 5947 O O . GLY A 1 763 ? -36.675 35.499 15.621 1.00 85.69 763 GLY A O 1
ATOM 5948 N N . TYR A 1 764 ? -38.326 36.232 16.959 1.00 86.06 764 TYR A N 1
ATOM 5949 C CA . TYR A 1 764 ? -37.489 36.666 18.093 1.00 86.06 764 TYR A CA 1
ATOM 5950 C C . TYR A 1 764 ? -36.364 35.679 18.460 1.00 86.06 764 TYR A C 1
ATOM 5952 O O . TYR A 1 764 ? -35.201 36.055 18.590 1.00 86.06 764 TYR A O 1
ATOM 5960 N N . LYS A 1 765 ? -36.676 34.375 18.545 1.00 84.44 765 LYS A N 1
ATOM 5961 C CA . LYS A 1 765 ? -35.682 33.329 18.860 1.00 84.44 765 LYS A CA 1
ATOM 5962 C C . LYS A 1 765 ? -34.579 33.202 17.803 1.00 84.44 765 LYS A C 1
ATOM 5964 O O . LYS A 1 765 ? -33.446 32.874 18.148 1.00 84.44 765 LYS A O 1
ATOM 5969 N N . LEU A 1 766 ? -34.903 33.401 16.524 1.00 83.44 766 LEU A N 1
ATOM 5970 C CA . LEU A 1 766 ? -33.926 33.337 15.436 1.00 83.44 766 LEU A CA 1
ATOM 5971 C C . LEU A 1 766 ? -33.089 34.621 15.385 1.00 83.44 766 LEU A C 1
ATOM 5973 O O . LEU A 1 766 ? -31.875 34.527 15.240 1.00 83.44 766 LEU A O 1
ATOM 5977 N N . ALA A 1 767 ? -33.712 35.784 15.600 1.00 87.25 767 ALA A N 1
ATOM 5978 C CA . ALA A 1 767 ? -33.023 37.069 15.716 1.00 87.25 767 ALA A CA 1
ATOM 5979 C C . ALA A 1 767 ? -31.983 37.059 16.851 1.00 87.25 767 ALA A C 1
ATOM 5981 O O . ALA A 1 767 ? -30.827 37.408 16.629 1.00 87.25 767 ALA A O 1
ATOM 5982 N N . GLN A 1 768 ? -32.337 36.533 18.030 1.00 86.00 768 GLN A N 1
ATOM 5983 C CA . GLN A 1 768 ? -31.394 36.414 19.147 1.00 86.00 768 GLN A CA 1
ATOM 5984 C C . GLN A 1 768 ? -30.220 35.473 18.831 1.00 86.00 768 GLN A C 1
ATOM 5986 O O . GLN A 1 768 ? -29.073 35.759 19.174 1.00 86.00 768 GLN A O 1
ATOM 5991 N N . LYS A 1 769 ? -30.480 34.349 18.146 1.00 86.44 769 LYS A N 1
ATOM 5992 C CA . LYS A 1 769 ? -29.417 33.433 17.702 1.00 86.44 769 LYS A CA 1
ATOM 5993 C C . LYS A 1 769 ? -28.470 34.098 16.701 1.00 86.44 769 LYS A C 1
ATOM 5995 O O . LYS A 1 769 ? -27.269 33.855 16.776 1.00 86.44 769 LYS A O 1
ATOM 6000 N N . LEU A 1 770 ? -28.998 34.928 15.800 1.00 87.00 770 LEU A N 1
ATOM 6001 C CA . LEU A 1 770 ? -28.206 35.681 14.828 1.00 87.00 770 LEU A CA 1
ATOM 6002 C C . LEU A 1 770 ? -27.325 36.730 15.507 1.00 87.00 770 LEU A C 1
ATOM 6004 O O . LEU A 1 770 ? -26.133 36.750 15.224 1.00 87.00 770 LEU A O 1
ATOM 6008 N N . LEU A 1 771 ? -27.855 37.522 16.447 1.00 87.31 771 LEU A N 1
ATOM 6009 C CA . LEU A 1 771 ? -27.041 38.480 17.211 1.00 87.31 771 LEU A CA 1
ATOM 6010 C C . LEU A 1 771 ? -25.914 37.790 17.975 1.00 87.31 771 LEU A C 1
ATOM 6012 O O . LEU A 1 771 ? -24.774 38.241 17.931 1.00 87.31 771 LEU A O 1
ATOM 6016 N N . ASN A 1 772 ? -26.198 36.647 18.602 1.00 82.88 772 ASN A N 1
ATOM 6017 C CA . ASN A 1 772 ? -25.174 35.876 19.304 1.00 82.88 772 ASN A CA 1
ATOM 6018 C C . ASN A 1 772 ? -24.104 35.331 18.336 1.00 82.88 772 ASN A C 1
ATOM 6020 O O . ASN A 1 772 ? -22.918 35.328 18.663 1.00 82.88 772 ASN A O 1
ATOM 6024 N N . ALA A 1 773 ? -24.498 34.883 17.137 1.00 82.81 773 ALA A N 1
ATOM 6025 C CA . ALA A 1 773 ? -23.565 34.417 16.110 1.00 82.81 773 ALA A CA 1
ATOM 6026 C C . ALA A 1 773 ? -22.709 35.560 15.535 1.00 82.81 773 ALA A C 1
ATOM 6028 O O . ALA A 1 773 ? -21.508 35.379 15.330 1.00 82.81 773 ALA A O 1
ATOM 6029 N N . ILE A 1 774 ? -23.303 36.738 15.323 1.00 85.38 774 ILE A N 1
ATOM 6030 C CA . ILE A 1 774 ? -22.607 37.953 14.891 1.00 85.38 774 ILE A CA 1
ATOM 6031 C C . ILE A 1 774 ? -21.615 38.389 15.971 1.00 85.38 774 ILE A C 1
ATOM 6033 O O . ILE A 1 774 ? -20.438 38.555 15.664 1.00 85.38 774 ILE A O 1
ATOM 6037 N N . ALA A 1 775 ? -22.027 38.473 17.238 1.00 80.75 775 ALA A N 1
ATOM 6038 C CA . ALA A 1 775 ? -21.140 38.821 18.347 1.00 80.75 775 ALA A CA 1
ATOM 6039 C C . ALA A 1 775 ? -19.949 37.852 18.455 1.00 80.75 775 ALA A C 1
ATOM 6041 O O . ALA A 1 775 ? -18.803 38.287 18.551 1.00 80.75 775 ALA A O 1
ATOM 6042 N N . LYS A 1 776 ? -20.196 36.540 18.322 1.00 79.50 776 LYS A N 1
ATOM 6043 C CA . LYS A 1 776 ? -19.143 35.511 18.304 1.00 79.50 776 LYS A CA 1
ATOM 6044 C C . LYS A 1 776 ? -18.172 35.662 17.127 1.00 79.50 776 LYS A C 1
ATOM 6046 O O . LYS A 1 776 ? -17.024 35.240 17.213 1.00 79.50 776 LYS A O 1
ATOM 6051 N N . SER A 1 777 ? -18.603 36.255 16.016 1.00 83.12 777 SER A N 1
ATOM 6052 C CA . SER A 1 777 ? -17.737 36.427 14.848 1.00 83.12 777 SER A CA 1
ATOM 6053 C C . SER A 1 777 ? -16.626 37.468 15.029 1.00 83.12 777 SER A C 1
ATOM 6055 O O . SER A 1 777 ? -15.689 37.481 14.232 1.00 83.12 777 SER A O 1
ATOM 6057 N N . LYS A 1 778 ? -16.676 38.289 16.091 1.00 79.81 778 LYS A N 1
ATOM 6058 C CA . LYS A 1 778 ? -15.637 39.284 16.401 1.00 79.81 778 LYS A CA 1
ATOM 6059 C C . LYS A 1 778 ? -14.264 38.668 16.708 1.00 79.81 778 LYS A C 1
ATOM 6061 O O . LYS A 1 778 ? -13.268 39.366 16.587 1.00 79.81 778 LYS A O 1
ATOM 6066 N N . THR A 1 779 ? -14.188 37.381 17.059 1.00 75.50 779 THR A N 1
ATOM 6067 C CA . THR A 1 779 ? -12.956 36.695 17.508 1.00 75.50 779 THR A CA 1
ATOM 6068 C C . THR A 1 779 ? -12.459 35.613 16.535 1.00 75.50 779 THR A C 1
ATOM 6070 O O . THR A 1 779 ? -11.790 34.648 16.917 1.00 75.50 779 THR A O 1
ATOM 6073 N N . GLN A 1 780 ? -12.798 35.722 15.246 1.00 79.62 780 GLN A N 1
ATOM 6074 C CA . GLN A 1 780 ? -12.450 34.692 14.260 1.00 79.62 780 GLN A CA 1
ATOM 6075 C C . GLN A 1 780 ? -10.930 34.615 13.992 1.00 79.62 780 GLN A C 1
ATOM 6077 O O . GLN A 1 780 ? -10.230 35.630 14.017 1.00 79.62 780 GLN A O 1
ATOM 6082 N N . PRO A 1 781 ? -10.388 33.414 13.687 1.00 78.44 781 PRO A N 1
ATOM 6083 C CA . PRO A 1 781 ? -8.977 33.248 13.346 1.00 78.44 781 PRO A CA 1
ATOM 6084 C C . PRO A 1 781 ? -8.536 34.172 12.207 1.00 78.44 781 PRO A C 1
ATOM 6086 O O . PRO A 1 781 ? -9.246 34.291 11.206 1.00 78.44 781 PRO A O 1
ATOM 6089 N N . TRP A 1 782 ? -7.308 34.699 12.279 1.00 81.25 782 TRP A N 1
ATOM 6090 C CA . TRP A 1 782 ? -6.746 35.571 11.236 1.00 81.25 782 TRP A CA 1
ATOM 6091 C C . TRP A 1 782 ? -6.882 34.992 9.814 1.00 81.25 782 TRP A C 1
ATOM 6093 O O . TRP A 1 782 ? -7.310 35.679 8.895 1.00 81.25 782 TRP A O 1
ATOM 6103 N N . SER A 1 783 ? -6.645 33.688 9.632 1.00 81.50 783 SER A N 1
ATOM 6104 C CA . SER A 1 783 ? -6.823 33.018 8.327 1.00 81.50 783 SER A CA 1
ATOM 6105 C C . SER A 1 783 ? -8.238 33.116 7.733 1.00 81.50 783 SER A C 1
ATOM 6107 O O . SER A 1 783 ? -8.388 33.117 6.513 1.00 81.50 783 SER A O 1
ATOM 6109 N N . ARG A 1 784 ? -9.273 33.205 8.577 1.00 85.31 784 ARG A N 1
ATOM 6110 C CA . ARG A 1 784 ? -10.668 33.354 8.153 1.00 85.31 784 ARG A CA 1
ATOM 6111 C C . ARG A 1 784 ? -11.006 34.805 7.836 1.00 85.31 784 ARG A C 1
ATOM 6113 O O . ARG A 1 784 ? -11.653 35.067 6.827 1.00 85.31 784 ARG A O 1
ATOM 6120 N N . VAL A 1 785 ? -10.510 35.742 8.645 1.00 84.56 785 VAL A N 1
ATOM 6121 C CA . VAL A 1 785 ? -10.625 37.182 8.365 1.00 84.56 785 VAL A CA 1
ATOM 6122 C C . VAL A 1 785 ? -9.940 37.512 7.034 1.00 84.56 785 VAL A C 1
ATOM 6124 O O . VAL A 1 785 ? -10.557 38.123 6.169 1.00 84.56 785 VAL A O 1
ATOM 6127 N N . LEU A 1 786 ? -8.726 36.997 6.808 1.00 84.25 786 LEU A N 1
ATOM 6128 C CA . LEU A 1 786 ? -7.970 37.179 5.566 1.00 84.25 786 LEU A CA 1
ATOM 6129 C C . LEU A 1 786 ? -8.679 36.587 4.337 1.00 84.25 786 LEU A C 1
ATOM 6131 O O . LEU A 1 786 ? -8.621 37.159 3.252 1.00 84.25 786 LEU A O 1
ATOM 6135 N N . TYR A 1 787 ? -9.380 35.463 4.497 1.00 86.81 787 TYR A N 1
ATOM 6136 C CA . TYR A 1 787 ? -10.245 34.931 3.443 1.00 86.81 787 TYR A CA 1
ATOM 6137 C C . TYR A 1 787 ? -11.469 35.832 3.194 1.00 86.81 787 TYR A C 1
ATOM 6139 O O . TYR A 1 787 ? -11.850 36.052 2.041 1.00 86.81 787 TYR A O 1
ATOM 6147 N N . GLY A 1 788 ? -12.060 36.386 4.257 1.00 84.44 788 GLY A N 1
ATOM 6148 C CA . GLY A 1 788 ? -13.178 37.332 4.197 1.00 84.44 788 GLY A CA 1
ATOM 6149 C C . GLY A 1 788 ? -12.858 38.620 3.432 1.00 84.44 788 GLY A C 1
ATOM 6150 O O . GLY A 1 788 ? -13.714 39.099 2.694 1.00 84.44 788 GLY A O 1
ATOM 6151 N N . LEU A 1 789 ? -11.609 39.106 3.496 1.00 84.50 789 LEU A N 1
ATOM 6152 C CA . LEU A 1 789 ? -11.139 40.295 2.760 1.00 84.50 789 LEU A CA 1
ATOM 6153 C C . LEU A 1 789 ? -11.303 40.189 1.230 1.00 84.50 789 LEU A C 1
ATOM 6155 O O . LEU A 1 789 ? -11.289 41.205 0.536 1.00 84.50 789 LEU A O 1
ATOM 6159 N N . GLY A 1 790 ? -11.462 38.976 0.686 1.00 81.56 790 GLY A N 1
ATOM 6160 C CA . GLY A 1 790 ? -11.778 38.778 -0.732 1.00 81.56 790 GLY A CA 1
ATOM 6161 C C . GLY A 1 790 ? -10.641 39.164 -1.685 1.00 81.56 790 GLY A C 1
ATOM 6162 O O . GLY A 1 790 ? -10.896 39.573 -2.818 1.00 81.56 790 GLY A O 1
ATOM 6163 N N . ILE A 1 791 ? -9.386 39.047 -1.237 1.00 83.56 791 ILE A N 1
ATOM 6164 C CA . ILE A 1 791 ? -8.200 39.369 -2.041 1.00 83.56 791 ILE A CA 1
ATOM 6165 C C . ILE A 1 791 ? -8.145 38.457 -3.279 1.00 83.56 791 ILE A C 1
ATOM 6167 O O . ILE A 1 791 ? -8.281 37.232 -3.192 1.00 83.56 791 ILE A O 1
ATOM 6171 N N . ARG A 1 792 ? -7.928 39.047 -4.461 1.00 76.25 792 ARG A N 1
ATOM 6172 C CA . ARG A 1 792 ? -7.913 38.318 -5.738 1.00 76.25 792 ARG A CA 1
ATOM 6173 C C . ARG A 1 792 ? -6.854 37.206 -5.710 1.00 76.25 792 ARG A C 1
ATOM 6175 O O . ARG A 1 792 ? -5.727 37.424 -5.285 1.00 76.25 792 ARG A O 1
ATOM 6182 N N . HIS A 1 793 ? -7.225 36.009 -6.169 1.00 77.81 793 HIS A N 1
ATOM 6183 C CA . HIS A 1 793 ? -6.384 34.798 -6.159 1.00 77.81 793 HIS A CA 1
ATOM 6184 C C . HIS A 1 793 ? -6.025 34.233 -4.765 1.00 77.81 793 HIS A C 1
ATOM 6186 O O . HIS A 1 793 ? -5.345 33.208 -4.690 1.00 77.81 793 HIS A O 1
ATOM 6192 N N . VAL A 1 794 ? -6.526 34.818 -3.670 1.00 75.50 794 VAL A N 1
ATOM 6193 C CA . VAL A 1 794 ? -6.340 34.303 -2.305 1.00 75.50 794 VAL A CA 1
ATOM 6194 C C . VAL A 1 794 ? -7.575 33.505 -1.877 1.00 75.50 794 VAL A C 1
ATOM 6196 O O . VAL A 1 794 ? -8.539 34.033 -1.332 1.00 75.50 794 VAL A O 1
ATOM 6199 N N . GLY A 1 795 ? -7.553 32.195 -2.135 1.00 77.19 795 GLY A N 1
ATOM 6200 C CA . GLY A 1 795 ? -8.545 31.251 -1.599 1.00 77.19 795 GLY A CA 1
ATOM 6201 C C . GLY A 1 795 ? -8.273 30.873 -0.137 1.00 77.19 795 GLY A C 1
ATOM 6202 O O . GLY A 1 795 ? -7.245 31.249 0.422 1.00 77.19 795 GLY A O 1
ATOM 6203 N N . SER A 1 796 ? -9.153 30.074 0.480 1.00 76.44 796 SER A N 1
ATOM 6204 C CA . SER A 1 796 ? -9.053 29.698 1.908 1.00 76.44 796 SER A CA 1
ATOM 6205 C C . SER A 1 796 ? -7.694 29.089 2.274 1.00 76.44 796 SER A C 1
ATOM 6207 O O . SER A 1 796 ? -7.115 29.437 3.300 1.00 76.44 796 SER A O 1
ATOM 6209 N N . ASP A 1 797 ? -7.130 28.242 1.413 1.00 72.88 797 ASP A N 1
ATOM 6210 C CA . ASP A 1 797 ? -5.832 27.619 1.683 1.00 72.88 797 ASP A CA 1
ATOM 6211 C C . ASP A 1 797 ? -4.671 28.605 1.556 1.00 72.88 797 ASP A C 1
ATOM 6213 O O . ASP A 1 797 ? -3.754 28.579 2.372 1.00 72.88 797 ASP A O 1
ATOM 6217 N N . LYS A 1 798 ? -4.739 29.546 0.607 1.00 82.88 798 LYS A N 1
ATOM 6218 C CA . LYS A 1 798 ? -3.743 30.621 0.497 1.00 82.88 798 LYS A CA 1
ATOM 6219 C C . LYS A 1 798 ? -3.861 31.609 1.653 1.00 82.88 798 LYS A C 1
ATOM 6221 O O . LYS A 1 798 ? -2.836 32.017 2.181 1.00 82.88 798 LYS A O 1
ATOM 6226 N N . ALA A 1 799 ? -5.075 31.915 2.112 1.00 80.81 799 ALA A N 1
ATOM 6227 C CA . ALA A 1 799 ? -5.305 32.719 3.308 1.00 80.81 799 ALA A CA 1
ATOM 6228 C C . ALA A 1 799 ? -4.728 32.041 4.563 1.00 80.81 799 ALA A C 1
ATOM 6230 O O . ALA A 1 799 ? -4.082 32.699 5.371 1.00 80.81 799 ALA A O 1
ATOM 6231 N N . LYS A 1 800 ? -4.852 30.713 4.705 1.00 78.81 800 LYS A N 1
ATOM 6232 C CA . LYS A 1 800 ? -4.169 29.964 5.777 1.00 78.81 800 LYS A CA 1
ATOM 6233 C C . LYS A 1 800 ? -2.650 30.050 5.658 1.00 78.81 800 LYS A C 1
ATOM 6235 O O . LYS A 1 800 ? -1.987 30.217 6.675 1.00 78.81 800 LYS A O 1
ATOM 6240 N N . THR A 1 801 ? -2.088 29.938 4.457 1.00 76.31 801 THR A N 1
ATOM 6241 C CA . THR A 1 801 ? -0.632 30.020 4.246 1.00 76.31 801 THR A CA 1
ATOM 6242 C C . THR A 1 801 ? -0.088 31.433 4.496 1.00 76.31 801 THR A C 1
ATOM 6244 O O . THR A 1 801 ? 0.929 31.587 5.166 1.00 76.31 801 THR A O 1
ATOM 6247 N N . LEU A 1 802 ? -0.791 32.474 4.049 1.00 77.62 802 LEU A N 1
ATOM 6248 C CA . LEU A 1 802 ? -0.431 33.869 4.314 1.00 77.62 802 LEU A CA 1
ATOM 6249 C C . LEU A 1 802 ? -0.555 34.200 5.801 1.00 77.62 802 LEU A C 1
ATOM 6251 O O . LEU A 1 802 ? 0.397 34.699 6.389 1.00 77.62 802 LEU A O 1
ATOM 6255 N N . ALA A 1 803 ? -1.663 33.813 6.439 1.00 77.94 803 ALA A N 1
ATOM 6256 C CA . ALA A 1 803 ? -1.828 33.936 7.884 1.00 77.94 803 ALA A CA 1
ATOM 6257 C C . ALA A 1 803 ? -0.792 33.108 8.656 1.00 77.94 803 ALA A C 1
ATOM 6259 O O . ALA A 1 803 ? -0.499 33.397 9.816 1.00 77.94 803 ALA A O 1
ATOM 6260 N N . LYS A 1 804 ? -0.224 32.055 8.043 1.00 71.25 804 LYS A N 1
ATOM 6261 C CA . LYS A 1 804 ? 0.857 31.281 8.653 1.00 71.25 804 LYS A CA 1
ATOM 6262 C C . LYS A 1 804 ? 2.140 32.082 8.806 1.00 71.25 804 LYS A C 1
ATOM 6264 O O . LYS A 1 804 ? 2.763 31.964 9.860 1.00 71.25 804 LYS A O 1
ATOM 6269 N N . LYS A 1 805 ? 2.487 32.860 7.781 1.00 71.50 805 LYS A N 1
ATOM 6270 C CA . LYS A 1 805 ? 3.691 33.691 7.716 1.00 71.50 805 LYS A CA 1
ATOM 6271 C C . LYS A 1 805 ? 3.504 35.045 8.404 1.00 71.50 805 LYS A C 1
ATOM 6273 O O . LYS A 1 805 ? 4.355 35.432 9.196 1.00 71.50 805 LYS A O 1
ATOM 6278 N N . PHE A 1 806 ? 2.404 35.730 8.111 1.00 74.44 806 PHE A N 1
ATOM 6279 C CA . PHE A 1 806 ? 2.098 37.076 8.587 1.00 74.44 806 PHE A CA 1
ATOM 6280 C C . PHE A 1 806 ? 0.996 36.981 9.632 1.00 74.44 806 PHE A C 1
ATOM 6282 O O . PHE A 1 806 ? -0.135 36.608 9.317 1.00 74.44 806 PHE A O 1
ATOM 6289 N N . ARG A 1 807 ? 1.352 37.237 10.891 1.00 63.19 807 ARG A N 1
ATOM 6290 C CA . ARG A 1 807 ? 0.543 36.882 12.066 1.00 63.19 807 ARG A CA 1
ATOM 6291 C C . ARG A 1 807 ? -0.661 37.797 12.270 1.00 63.19 807 ARG A C 1
ATOM 6293 O O . ARG A 1 807 ? -1.624 37.393 12.909 1.00 63.19 807 ARG A O 1
ATOM 6300 N N . ASN A 1 808 ? -0.625 38.999 11.710 1.00 71.00 808 ASN A N 1
ATOM 6301 C CA . ASN A 1 808 ? -1.718 39.961 11.750 1.00 71.00 808 ASN A CA 1
ATOM 6302 C C . ASN A 1 808 ? -1.791 40.754 10.439 1.00 71.00 808 ASN A C 1
ATOM 6304 O O . ASN A 1 808 ? -0.976 40.570 9.524 1.00 71.00 808 ASN A O 1
ATOM 6308 N N . ILE A 1 809 ? -2.809 41.606 10.348 1.00 76.56 809 ILE A N 1
ATOM 6309 C CA . ILE A 1 809 ? -3.078 42.405 9.159 1.00 76.56 809 ILE A CA 1
ATOM 6310 C C . ILE A 1 809 ? -1.987 43.454 8.921 1.00 76.56 809 ILE A C 1
ATOM 6312 O O . ILE A 1 809 ? -1.628 43.691 7.773 1.00 76.56 809 ILE A O 1
ATOM 6316 N N . GLU A 1 810 ? -1.384 43.998 9.981 1.00 73.25 810 GLU A N 1
ATOM 6317 C CA . GLU A 1 810 ? -0.311 44.994 9.910 1.00 73.25 810 GLU A CA 1
ATOM 6318 C C . GLU A 1 810 ? 0.966 44.407 9.292 1.00 73.25 810 GLU A C 1
ATOM 6320 O O . GLU A 1 810 ? 1.546 45.001 8.383 1.00 73.25 810 GLU A O 1
ATOM 6325 N N . GLN A 1 811 ? 1.366 43.202 9.709 1.00 76.44 811 GLN A N 1
ATOM 6326 C CA . GLN A 1 811 ? 2.521 42.497 9.146 1.00 76.44 811 GLN A CA 1
ATOM 6327 C C . GLN A 1 811 ? 2.324 42.179 7.663 1.00 76.44 811 GLN A C 1
ATOM 6329 O O . GLN A 1 811 ? 3.256 42.321 6.876 1.00 76.44 811 GLN A O 1
ATOM 6334 N N . LEU A 1 812 ? 1.117 41.766 7.263 1.00 81.44 812 LEU A N 1
ATOM 6335 C CA . LEU A 1 812 ? 0.822 41.487 5.856 1.00 81.44 812 LEU A CA 1
ATOM 6336 C C . LEU A 1 812 ? 0.764 42.776 5.021 1.00 81.44 812 LEU A C 1
ATOM 6338 O O . LEU A 1 812 ? 1.244 42.797 3.889 1.00 81.44 812 LEU A O 1
ATOM 6342 N N . ALA A 1 813 ? 0.217 43.855 5.586 1.00 78.62 813 ALA A N 1
ATOM 6343 C CA . ALA A 1 813 ? 0.135 45.162 4.942 1.00 78.62 813 ALA A CA 1
ATOM 6344 C C . ALA A 1 813 ? 1.512 45.825 4.756 1.00 78.62 813 ALA A C 1
ATOM 6346 O O . ALA A 1 813 ? 1.685 46.615 3.826 1.00 78.62 813 ALA A O 1
ATOM 6347 N N . GLN A 1 814 ? 2.500 45.492 5.590 1.00 77.56 814 GLN A N 1
ATOM 6348 C CA . GLN A 1 814 ? 3.876 45.999 5.492 1.00 77.56 814 GLN A CA 1
ATOM 6349 C C . GLN A 1 814 ? 4.811 45.097 4.668 1.00 77.56 814 GLN A C 1
ATOM 6351 O O . GLN A 1 814 ? 5.838 45.571 4.192 1.00 77.56 814 GLN A O 1
ATOM 6356 N N . ALA A 1 815 ? 4.453 43.828 4.449 1.00 77.75 815 ALA A N 1
ATOM 6357 C CA . ALA A 1 815 ? 5.276 42.867 3.714 1.00 77.75 815 ALA A CA 1
ATOM 6358 C C . ALA A 1 815 ? 5.523 43.285 2.258 1.00 77.75 815 ALA A C 1
ATOM 6360 O O . ALA A 1 815 ? 4.592 43.707 1.572 1.00 77.75 815 ALA A O 1
ATOM 6361 N N . THR A 1 816 ? 6.748 43.126 1.758 1.00 81.38 816 THR A N 1
ATOM 6362 C CA . THR A 1 816 ? 7.092 43.394 0.353 1.00 81.38 816 THR A CA 1
ATOM 6363 C C . THR A 1 816 ? 6.650 42.249 -0.571 1.00 81.38 816 THR A C 1
ATOM 6365 O O . THR A 1 816 ? 6.285 41.167 -0.112 1.00 81.38 816 THR A O 1
ATOM 6368 N N . ILE A 1 817 ? 6.658 42.466 -1.896 1.00 74.06 817 ILE A N 1
ATOM 6369 C CA . ILE A 1 817 ? 6.366 41.391 -2.866 1.00 74.06 817 ILE A CA 1
ATOM 6370 C C . ILE A 1 817 ? 7.301 40.183 -2.642 1.00 74.06 817 ILE A C 1
ATOM 6372 O O . ILE A 1 817 ? 6.769 39.086 -2.468 1.00 74.06 817 ILE A O 1
ATOM 6376 N N . PRO A 1 818 ? 8.636 40.354 -2.530 1.00 70.69 818 PRO A N 1
ATOM 6377 C CA . PRO A 1 818 ? 9.546 39.250 -2.216 1.00 70.69 818 PRO A CA 1
ATOM 6378 C C . PRO A 1 818 ? 9.219 38.515 -0.909 1.00 70.69 818 PRO A C 1
ATOM 6380 O O . PRO A 1 818 ? 9.275 37.287 -0.869 1.00 70.69 818 PRO A O 1
ATOM 6383 N N . ASP A 1 819 ? 8.811 39.232 0.145 1.00 70.12 819 ASP A N 1
ATOM 6384 C CA . ASP A 1 819 ? 8.451 38.606 1.429 1.00 70.12 819 ASP A CA 1
ATOM 6385 C C . ASP A 1 819 ? 7.251 37.662 1.302 1.00 70.12 819 ASP A C 1
ATOM 6387 O O . ASP A 1 819 ? 7.161 36.649 2.007 1.00 70.12 819 ASP A O 1
ATOM 6391 N N . ILE A 1 820 ? 6.315 38.010 0.415 1.00 75.38 820 ILE A N 1
ATOM 6392 C CA . ILE A 1 820 ? 5.103 37.236 0.156 1.00 75.38 820 ILE A CA 1
ATOM 6393 C C . ILE A 1 820 ? 5.395 36.097 -0.838 1.00 75.38 820 ILE A C 1
ATOM 6395 O O . ILE A 1 820 ? 4.905 34.988 -0.635 1.00 75.38 820 ILE A O 1
ATOM 6399 N N . GLU A 1 821 ? 6.214 36.331 -1.869 1.00 68.06 821 GLU A N 1
ATOM 6400 C CA . GLU A 1 821 ? 6.659 35.314 -2.842 1.00 68.06 821 GLU A CA 1
ATOM 6401 C C . GLU A 1 821 ? 7.538 34.230 -2.218 1.00 68.06 821 GLU A C 1
ATOM 6403 O O . GLU A 1 821 ? 7.443 33.064 -2.594 1.00 68.06 821 GLU A O 1
ATOM 6408 N N . GLY A 1 822 ? 8.336 34.578 -1.206 1.00 55.88 822 GLY A N 1
ATOM 6409 C CA . GLY A 1 822 ? 9.162 33.633 -0.450 1.00 55.88 822 GLY A CA 1
ATOM 6410 C C . GLY A 1 822 ? 8.364 32.613 0.375 1.00 55.88 822 GLY A C 1
ATOM 6411 O O . GLY A 1 822 ? 8.932 31.872 1.178 1.00 55.88 822 GLY A O 1
ATOM 6412 N N . ILE A 1 823 ? 7.037 32.577 0.237 1.00 69.19 823 ILE A N 1
ATOM 6413 C CA . ILE A 1 823 ? 6.161 31.605 0.880 1.00 69.19 823 ILE A CA 1
ATOM 6414 C C . ILE A 1 823 ? 5.872 30.475 -0.103 1.00 69.19 823 ILE A C 1
ATOM 6416 O O . ILE A 1 823 ? 5.244 30.677 -1.141 1.00 69.19 823 ILE A O 1
ATOM 6420 N N . TYR A 1 824 ? 6.238 29.250 0.278 1.00 44.91 824 TYR A N 1
ATOM 6421 C CA . TYR A 1 824 ? 5.942 28.055 -0.508 1.00 44.91 824 TYR A CA 1
ATOM 6422 C C . TYR A 1 824 ? 4.463 28.012 -0.918 1.00 44.91 824 TYR A C 1
ATOM 6424 O O . TYR A 1 824 ? 3.557 28.115 -0.082 1.00 44.91 824 TYR A O 1
ATOM 6432 N N . SER A 1 825 ? 4.224 27.840 -2.221 1.00 57.06 825 SER A N 1
ATOM 6433 C CA . SER A 1 825 ? 2.917 27.872 -2.893 1.00 57.06 825 SER A CA 1
ATOM 6434 C C . SER A 1 825 ? 2.284 29.258 -3.134 1.00 57.06 825 SER A C 1
ATOM 6436 O O . SER A 1 825 ? 1.178 29.309 -3.681 1.00 57.06 825 SER A O 1
ATOM 6438 N N . ILE A 1 826 ? 2.932 30.370 -2.778 1.00 68.12 826 ILE A N 1
ATOM 6439 C CA . ILE A 1 826 ? 2.510 31.728 -3.154 1.00 68.12 826 ILE A CA 1
ATOM 6440 C C . ILE A 1 826 ? 3.385 32.206 -4.316 1.00 68.12 826 ILE A C 1
ATOM 6442 O O . ILE A 1 826 ? 4.541 32.555 -4.143 1.00 68.12 826 ILE A O 1
ATOM 6446 N N . GLY A 1 827 ? 2.822 32.198 -5.524 1.00 62.97 827 GLY A N 1
ATOM 6447 C CA . GLY A 1 827 ? 3.509 32.715 -6.708 1.00 62.97 827 GLY A CA 1
ATOM 6448 C C . GLY A 1 827 ? 3.428 34.245 -6.834 1.00 62.97 827 GLY A C 1
ATOM 6449 O O . GLY A 1 827 ? 2.585 34.873 -6.177 1.00 62.97 827 GLY A O 1
ATOM 6450 N N . PRO A 1 828 ? 4.195 34.836 -7.767 1.00 64.50 828 PRO A N 1
ATOM 6451 C CA . PRO A 1 828 ? 4.310 36.289 -7.954 1.00 64.50 828 PRO A CA 1
ATOM 6452 C C . PRO A 1 828 ? 2.969 36.992 -8.185 1.00 64.50 828 PRO A C 1
ATOM 6454 O O . PRO A 1 828 ? 2.698 38.086 -7.691 1.00 64.50 828 PRO A O 1
ATOM 6457 N N . LYS A 1 829 ? 2.046 36.303 -8.860 1.00 72.62 829 LYS A N 1
ATOM 6458 C CA . LYS A 1 829 ? 0.683 36.783 -9.110 1.00 72.62 829 LYS A CA 1
ATOM 6459 C C . LYS A 1 829 ? -0.131 36.999 -7.827 1.00 72.62 829 LYS A C 1
ATOM 6461 O O . LYS A 1 829 ? -0.902 37.956 -7.741 1.00 72.62 829 LYS A O 1
ATOM 6466 N N . ILE A 1 830 ? 0.012 36.110 -6.842 1.00 75.06 830 ILE A N 1
ATOM 6467 C CA . ILE A 1 830 ? -0.700 36.207 -5.559 1.00 75.06 830 ILE A CA 1
ATOM 6468 C C . ILE A 1 830 ? -0.041 37.281 -4.695 1.00 75.06 830 ILE A C 1
ATOM 6470 O O . ILE A 1 830 ? -0.753 38.099 -4.121 1.00 75.06 830 ILE A O 1
ATOM 6474 N N . ALA A 1 831 ? 1.293 37.331 -4.662 1.00 75.81 831 ALA A N 1
ATOM 6475 C CA . ALA A 1 831 ? 2.033 38.354 -3.930 1.00 75.81 831 ALA A CA 1
ATOM 6476 C C . ALA A 1 831 ? 1.667 39.770 -4.389 1.00 75.81 831 ALA A C 1
ATOM 6478 O O . ALA A 1 831 ? 1.291 40.606 -3.567 1.00 75.81 831 ALA A O 1
ATOM 6479 N N . LYS A 1 832 ? 1.642 40.003 -5.706 1.00 82.25 832 LYS A N 1
ATOM 6480 C CA . LYS A 1 832 ? 1.174 41.269 -6.277 1.00 82.25 832 LYS A CA 1
ATOM 6481 C C . LYS A 1 832 ? -0.286 41.568 -5.922 1.00 82.25 832 LYS A C 1
ATOM 6483 O O . LYS A 1 832 ? -0.588 42.666 -5.483 1.00 82.25 832 LYS A O 1
ATOM 6488 N N . SER A 1 833 ? -1.183 40.583 -6.020 1.00 80.25 833 SER A N 1
ATOM 6489 C CA . SER A 1 833 ? -2.608 40.784 -5.695 1.00 80.25 833 SER A CA 1
ATOM 6490 C C . SER A 1 833 ? -2.847 41.146 -4.227 1.00 80.25 833 SER A C 1
ATOM 6492 O O . SER A 1 833 ? -3.744 41.930 -3.930 1.00 80.25 833 SER A O 1
ATOM 6494 N N . VAL A 1 834 ? -2.048 40.591 -3.312 1.00 81.75 834 VAL A N 1
ATOM 6495 C CA . VAL A 1 834 ? -2.069 40.958 -1.892 1.00 81.75 834 VAL A CA 1
ATOM 6496 C C . VAL A 1 834 ? -1.583 42.396 -1.709 1.00 81.75 834 VAL A C 1
ATOM 6498 O O . VAL A 1 834 ? -2.254 43.176 -1.039 1.00 81.75 834 VAL A O 1
ATOM 6501 N N . ARG A 1 835 ? -0.470 42.781 -2.347 1.00 87.00 835 ARG A N 1
ATOM 6502 C CA . ARG A 1 835 ? 0.059 44.152 -2.272 1.00 87.00 835 ARG A CA 1
ATOM 6503 C C . ARG A 1 835 ? -0.899 45.195 -2.826 1.00 87.00 835 ARG A C 1
ATOM 6505 O O . ARG A 1 835 ? -1.200 46.160 -2.129 1.00 87.00 835 ARG A O 1
ATOM 6512 N N . ASP A 1 836 ? -1.410 44.968 -4.031 1.00 84.81 836 ASP A N 1
ATOM 6513 C CA . ASP A 1 836 ? -2.337 45.877 -4.704 1.00 84.81 836 ASP A CA 1
ATOM 6514 C C . ASP A 1 836 ? -3.611 46.077 -3.861 1.00 84.81 836 ASP A C 1
ATOM 6516 O O . ASP A 1 836 ? -4.159 47.176 -3.792 1.00 84.81 836 ASP A O 1
ATOM 6520 N N . TRP A 1 837 ? -4.070 45.027 -3.167 1.00 90.00 837 TRP A N 1
ATOM 6521 C CA . TRP A 1 837 ? -5.243 45.106 -2.299 1.00 90.00 837 TRP A CA 1
ATOM 6522 C C . TRP A 1 837 ? -5.000 46.002 -1.076 1.00 90.00 837 TRP A C 1
ATOM 6524 O O . TRP A 1 837 ? -5.850 46.839 -0.775 1.00 90.00 837 TRP A O 1
ATOM 6534 N N . PHE A 1 838 ? -3.848 45.882 -0.405 1.00 83.25 838 PHE A N 1
ATOM 6535 C CA . PHE A 1 838 ? -3.509 46.716 0.759 1.00 83.25 838 PHE A CA 1
ATOM 6536 C C . PHE A 1 838 ? -3.111 48.153 0.392 1.00 83.25 838 PHE A C 1
ATOM 6538 O O . PHE A 1 838 ? -3.206 49.038 1.235 1.00 83.25 838 PHE A O 1
ATOM 6545 N N . GLN A 1 839 ? -2.697 48.420 -0.847 1.00 81.81 839 GLN A N 1
ATOM 6546 C CA . GLN A 1 839 ? -2.411 49.783 -1.316 1.00 81.81 839 GLN A CA 1
ATOM 6547 C C . GLN A 1 839 ? -3.672 50.575 -1.700 1.00 81.81 839 GLN A C 1
ATOM 6549 O O . GLN A 1 839 ? -3.603 51.790 -1.878 1.00 81.81 839 GLN A O 1
ATOM 6554 N N . ASN A 1 840 ? -4.829 49.919 -1.816 1.00 80.62 840 ASN A N 1
ATOM 6555 C CA . ASN A 1 840 ? -6.088 50.576 -2.149 1.00 80.62 840 ASN A CA 1
ATOM 6556 C C . ASN A 1 840 ? -6.695 51.289 -0.922 1.00 80.62 840 ASN A C 1
ATOM 6558 O O . ASN A 1 840 ? -6.990 50.656 0.093 1.00 80.62 840 ASN A O 1
ATOM 6562 N N . SER A 1 841 ? -6.944 52.597 -1.036 1.00 70.62 841 SER A N 1
ATOM 6563 C CA . SER A 1 841 ? -7.470 53.434 0.052 1.00 70.62 841 SER A CA 1
ATOM 6564 C C . SER A 1 841 ? -8.863 53.016 0.542 1.00 70.62 841 SER A C 1
ATOM 6566 O O . SER A 1 841 ? -9.118 53.060 1.742 1.00 70.62 841 SER A O 1
ATOM 6568 N N . SER A 1 842 ? -9.749 52.531 -0.335 1.00 72.94 842 SER A N 1
ATOM 6569 C CA . SER A 1 842 ? -11.083 52.051 0.062 1.00 72.94 842 SER A CA 1
ATOM 6570 C C . SER A 1 842 ? -11.026 50.768 0.899 1.00 72.94 842 SER A C 1
ATOM 6572 O O . SER A 1 842 ? -11.869 50.558 1.771 1.00 72.94 842 SER A O 1
ATOM 6574 N N . ASN A 1 843 ? -10.018 49.918 0.671 1.00 80.56 843 ASN A N 1
ATOM 6575 C CA . ASN A 1 843 ? -9.795 48.715 1.478 1.00 80.56 843 ASN A CA 1
ATOM 6576 C C . ASN A 1 843 ? -9.233 49.057 2.863 1.00 80.56 843 ASN A C 1
ATOM 6578 O O . ASN A 1 843 ? -9.578 48.389 3.835 1.00 80.56 843 ASN A O 1
ATOM 6582 N N . GLN A 1 844 ? -8.427 50.117 2.970 1.00 76.56 844 GLN A N 1
ATOM 6583 C CA . GLN A 1 844 ? -7.954 50.627 4.261 1.00 76.56 844 GLN A CA 1
ATOM 6584 C C . GLN A 1 844 ? -9.118 51.147 5.113 1.00 76.56 844 GLN A C 1
ATOM 6586 O O . GLN A 1 844 ? -9.266 50.732 6.257 1.00 76.56 844 GLN A O 1
ATOM 6591 N N . THR A 1 845 ? -10.043 51.911 4.521 1.00 77.12 845 THR A N 1
ATOM 6592 C CA . THR A 1 845 ? -11.267 52.350 5.216 1.00 77.12 845 THR A CA 1
ATOM 6593 C C . THR A 1 845 ? -12.114 51.176 5.725 1.00 77.12 845 THR A C 1
ATOM 6595 O O . THR A 1 845 ? -12.702 51.252 6.801 1.00 77.12 845 THR A O 1
ATOM 6598 N N . LEU A 1 846 ? -12.184 50.065 4.980 1.00 79.31 846 LEU A N 1
ATOM 6599 C CA . LEU A 1 846 ? -12.875 48.854 5.434 1.00 79.31 846 LEU A CA 1
ATOM 6600 C C . LEU A 1 846 ? -12.180 48.213 6.645 1.00 79.31 846 LEU A C 1
ATOM 6602 O O . LEU A 1 846 ? -12.864 47.763 7.563 1.00 79.31 846 LEU A O 1
ATOM 6606 N N . ILE A 1 847 ? -10.846 48.162 6.649 1.00 78.25 847 ILE A N 1
ATOM 6607 C CA . ILE A 1 847 ? -10.069 47.637 7.780 1.00 78.25 847 ILE A CA 1
ATOM 6608 C C . ILE A 1 847 ? -10.314 48.479 9.030 1.00 78.25 847 ILE A C 1
ATOM 6610 O O . ILE A 1 847 ? -10.563 47.916 10.096 1.00 78.25 847 ILE A O 1
ATOM 6614 N N . ASP A 1 848 ? -10.293 49.803 8.897 1.00 77.50 848 ASP A N 1
ATOM 6615 C CA . ASP A 1 848 ? -10.505 50.710 10.023 1.00 77.50 848 ASP A CA 1
ATOM 6616 C C . ASP A 1 848 ? -11.919 50.563 10.600 1.00 77.50 848 ASP A C 1
ATOM 6618 O O . ASP A 1 848 ? -12.067 50.377 11.806 1.00 77.50 848 ASP A O 1
ATOM 6622 N N . ARG A 1 849 ? -12.952 50.478 9.750 1.00 77.69 849 ARG A N 1
ATOM 6623 C CA . ARG A 1 849 ? -14.334 50.216 10.198 1.00 77.69 849 ARG A CA 1
ATOM 6624 C C . ARG A 1 849 ? -14.502 48.858 10.876 1.00 77.69 849 ARG A C 1
ATOM 6626 O O . ARG A 1 849 ? -15.233 48.739 11.853 1.00 77.69 849 ARG A O 1
ATOM 6633 N N . LEU A 1 850 ? -13.840 47.817 10.370 1.00 78.62 850 LEU A N 1
ATOM 6634 C CA . LEU A 1 850 ? -13.848 46.496 11.006 1.00 78.62 850 LEU A CA 1
ATOM 6635 C C . LEU A 1 850 ? -13.174 46.531 12.385 1.00 78.62 850 LEU A C 1
ATOM 6637 O O . LEU A 1 850 ? -13.649 45.878 13.316 1.00 78.62 850 LEU A O 1
ATOM 6641 N N . ARG A 1 851 ? -12.098 47.312 12.522 1.00 76.06 851 ARG A N 1
ATOM 6642 C CA . ARG A 1 851 ? -11.394 47.529 13.789 1.00 76.06 851 ARG A CA 1
ATOM 6643 C C . ARG A 1 851 ? -12.273 48.286 14.787 1.00 76.06 851 ARG A C 1
ATOM 6645 O O . ARG A 1 851 ? -12.402 47.837 15.921 1.00 76.06 851 ARG A O 1
ATOM 6652 N N . GLU A 1 852 ? -12.913 49.375 14.362 1.00 74.81 852 GLU A N 1
ATOM 6653 C CA . GLU A 1 852 ? -13.851 50.163 15.178 1.00 74.81 852 GLU A CA 1
ATOM 6654 C C . GLU A 1 852 ? -15.061 49.334 15.631 1.00 74.81 852 GLU A C 1
ATOM 6656 O O . GLU A 1 852 ? -15.459 49.403 16.791 1.00 74.81 852 GLU A O 1
ATOM 6661 N N . ALA A 1 853 ? -15.579 48.456 14.764 1.00 70.62 853 ALA A N 1
ATOM 6662 C CA . ALA A 1 853 ? -16.654 47.520 15.102 1.00 70.62 853 ALA A CA 1
ATOM 6663 C C . ALA A 1 853 ? -16.222 46.399 16.079 1.00 70.62 853 ALA A C 1
ATOM 6665 O O . ALA A 1 853 ? -17.047 45.600 16.547 1.00 70.62 853 ALA A O 1
ATOM 6666 N N . GLY A 1 854 ? -14.932 46.331 16.423 1.00 65.75 854 GLY A N 1
ATOM 6667 C CA . GLY A 1 854 ? -14.370 45.397 17.394 1.00 65.75 854 GLY A CA 1
ATOM 6668 C C . GLY A 1 854 ? -14.038 44.015 16.830 1.00 65.75 854 GLY A C 1
ATOM 6669 O O . GLY A 1 854 ? -13.962 43.063 17.606 1.00 65.75 854 GLY A O 1
ATOM 6670 N N . LEU A 1 855 ? -13.852 43.870 15.509 1.00 72.06 855 LEU A N 1
ATOM 6671 C CA . LEU A 1 855 ? -13.321 42.635 14.922 1.00 72.06 855 LEU A CA 1
ATOM 6672 C C . LEU A 1 855 ? -11.835 42.498 15.288 1.00 72.06 855 LEU A C 1
ATOM 6674 O O . LEU A 1 855 ? -10.990 43.259 14.818 1.00 72.06 855 LEU A O 1
ATOM 6678 N N . GLN A 1 856 ? -11.505 41.497 16.100 1.00 63.72 856 GLN A N 1
ATOM 6679 C CA . GLN A 1 856 ? -10.139 41.174 16.497 1.00 63.72 856 GLN A CA 1
ATOM 6680 C C . GLN A 1 856 ? -9.656 39.940 15.727 1.00 63.72 856 GLN A C 1
ATOM 6682 O O . GLN A 1 856 ? -10.167 38.833 15.902 1.00 63.72 856 GLN A O 1
ATOM 6687 N N . SER A 1 857 ? -8.647 40.105 14.865 1.00 59.28 857 SER A N 1
ATOM 6688 C CA . SER A 1 857 ? -7.983 38.963 14.234 1.00 59.28 857 SER A CA 1
ATOM 6689 C C . SER A 1 857 ? -7.095 38.269 15.261 1.00 59.28 857 SER A C 1
ATOM 6691 O O . SER A 1 857 ? -6.044 38.795 15.628 1.00 59.28 857 SER A O 1
ATOM 6693 N N . ILE A 1 858 ? -7.491 37.080 15.710 1.00 52.81 858 ILE A N 1
ATOM 6694 C CA . ILE A 1 858 ? -6.681 36.323 16.664 1.00 52.81 858 ILE A CA 1
ATOM 6695 C C . ILE A 1 858 ? -5.748 35.386 15.893 1.00 52.81 858 ILE A C 1
ATOM 6697 O O . ILE A 1 858 ? -6.200 34.470 15.191 1.00 52.81 858 ILE A O 1
ATOM 6701 N N . ASP A 1 859 ? -4.433 35.588 16.018 1.00 54.28 859 ASP A N 1
ATOM 6702 C CA . ASP A 1 859 ? -3.488 34.507 15.749 1.00 54.28 859 ASP A CA 1
ATOM 6703 C C . ASP A 1 859 ? -3.554 33.554 16.940 1.00 54.28 859 ASP A C 1
ATOM 6705 O O . ASP A 1 859 ? -3.144 33.890 18.045 1.00 54.28 859 ASP A O 1
ATOM 6709 N N . LYS A 1 860 ? -4.127 32.365 16.744 1.00 50.88 860 LYS A N 1
ATOM 6710 C CA . LYS A 1 860 ? -4.297 31.384 17.829 1.00 50.88 860 LYS A CA 1
ATOM 6711 C C . LYS A 1 860 ? -2.985 30.677 18.205 1.00 50.88 860 LYS A C 1
ATOM 6713 O O . LYS A 1 860 ? -2.931 29.981 19.213 1.00 50.88 860 LYS A O 1
ATOM 6718 N N . ARG A 1 861 ? -1.921 30.834 17.403 1.00 54.38 861 ARG A N 1
ATOM 6719 C CA . ARG A 1 861 ? -0.646 30.105 17.548 1.00 54.38 861 ARG A CA 1
ATOM 6720 C C . ARG A 1 861 ? 0.323 30.623 18.621 1.00 54.38 861 ARG A C 1
ATOM 6722 O O . ARG A 1 861 ? 0.932 29.767 19.266 1.00 54.38 861 ARG A O 1
ATOM 6729 N N . PRO A 1 862 ? 0.475 31.940 18.874 1.00 53.09 862 PRO A N 1
ATOM 6730 C CA . PRO A 1 862 ? 1.346 32.440 19.933 1.00 53.09 862 PRO A CA 1
ATOM 6731 C C . PRO A 1 862 ? 0.905 31.902 21.294 1.00 53.09 862 PRO A C 1
ATOM 6733 O O . PRO A 1 862 ? 1.723 31.405 22.055 1.00 53.09 862 PRO A O 1
ATOM 6736 N N . LEU A 1 863 ? -0.399 31.899 21.572 1.00 57.53 863 LEU A N 1
ATOM 6737 C CA . LEU A 1 863 ? -0.940 31.513 22.877 1.00 57.53 863 LEU A CA 1
ATOM 6738 C C . LEU A 1 863 ? -0.745 30.025 23.190 1.00 57.53 863 LEU A C 1
ATOM 6740 O O . LEU A 1 863 ? -0.392 29.680 24.314 1.00 57.53 863 LEU A O 1
ATOM 6744 N N . THR A 1 864 ? -0.870 29.144 22.191 1.00 61.41 864 THR A N 1
ATOM 6745 C CA . THR A 1 864 ? -0.551 27.716 22.367 1.00 61.41 864 THR A CA 1
ATOM 6746 C C . THR A 1 864 ? 0.946 27.461 22.559 1.00 61.41 864 THR A C 1
ATOM 6748 O O . THR A 1 864 ? 1.315 26.482 23.199 1.00 61.41 864 THR A O 1
ATOM 6751 N N . HIS A 1 865 ? 1.813 28.338 22.035 1.00 65.00 865 HIS A N 1
ATOM 6752 C CA . HIS A 1 865 ? 3.267 28.247 22.209 1.00 65.00 865 HIS A CA 1
ATOM 6753 C C . HIS A 1 865 ? 3.692 28.613 23.640 1.00 65.00 865 HIS A C 1
ATOM 6755 O O . HIS A 1 865 ? 4.591 27.987 24.196 1.00 65.00 865 HIS A O 1
ATOM 6761 N N . TRP A 1 866 ? 2.998 29.564 24.275 1.00 68.19 866 TRP A N 1
ATOM 6762 C CA . TRP A 1 866 ? 3.221 29.940 25.677 1.00 68.19 866 TRP A CA 1
ATOM 6763 C C . TRP A 1 866 ? 2.849 28.844 26.684 1.00 68.19 866 TRP A C 1
ATOM 6765 O O . TRP A 1 866 ? 3.449 28.780 27.755 1.00 68.19 866 TRP A O 1
ATOM 6775 N N . ALA A 1 867 ? 1.917 27.959 26.321 1.00 63.56 867 ALA A N 1
ATOM 6776 C CA . ALA A 1 867 ? 1.554 26.772 27.097 1.00 63.56 867 ALA A CA 1
ATOM 6777 C C . ALA A 1 867 ? 2.580 25.623 26.994 1.00 63.56 867 ALA A C 1
ATOM 6779 O O . ALA A 1 867 ? 2.425 24.593 27.644 1.00 63.56 867 ALA A O 1
ATOM 6780 N N . SER A 1 868 ? 3.627 25.772 26.174 1.00 66.31 868 SER A N 1
ATOM 6781 C CA . SER A 1 868 ? 4.715 24.797 26.079 1.00 66.31 868 SER A CA 1
ATOM 6782 C C . SER A 1 868 ? 5.489 24.696 27.394 1.00 66.31 868 SER A C 1
ATOM 6784 O O . SER A 1 868 ? 5.773 25.714 28.033 1.00 66.31 868 SER A O 1
ATOM 6786 N N . ARG A 1 869 ? 5.966 23.485 27.722 1.00 66.88 869 ARG A N 1
ATOM 6787 C CA . ARG A 1 869 ? 6.930 23.268 28.814 1.00 66.88 869 ARG A CA 1
ATOM 6788 C C . ARG A 1 869 ? 8.200 24.102 28.649 1.00 66.88 869 ARG A C 1
ATOM 6790 O O . ARG A 1 869 ? 8.911 24.334 29.606 1.00 66.88 869 ARG A O 1
ATOM 6797 N N . TYR A 1 870 ? 8.530 24.564 27.448 1.00 64.56 870 TYR A N 1
ATOM 6798 C CA . TYR A 1 870 ? 9.718 25.391 27.214 1.00 64.56 870 TYR A CA 1
ATOM 6799 C C . TYR A 1 870 ? 9.457 26.902 27.387 1.00 64.56 870 TYR A C 1
ATOM 6801 O O . TYR A 1 870 ? 10.405 27.677 27.317 1.00 64.56 870 TYR A O 1
ATOM 6809 N N . ALA A 1 871 ? 8.203 27.308 27.634 1.00 78.12 871 ALA A N 1
ATOM 6810 C CA . ALA A 1 871 ? 7.769 28.689 27.864 1.00 78.12 871 ALA A CA 1
ATOM 6811 C C . ALA A 1 871 ? 7.287 28.896 29.321 1.00 78.12 871 ALA A C 1
ATOM 6813 O O . ALA A 1 871 ? 8.105 28.794 30.228 1.00 78.12 871 ALA A O 1
ATOM 6814 N N . LEU A 1 872 ? 5.999 29.183 29.580 1.00 76.38 872 LEU A N 1
ATOM 6815 C CA . LEU A 1 872 ? 5.512 29.488 30.943 1.00 76.38 872 LEU A CA 1
ATOM 6816 C C . LEU A 1 872 ? 5.268 28.256 31.821 1.00 76.38 872 LEU A C 1
ATOM 6818 O O . LEU A 1 872 ? 5.096 28.417 33.026 1.00 76.38 872 LEU A O 1
ATOM 6822 N N . ASP A 1 873 ? 5.227 27.054 31.238 1.00 74.44 873 ASP A N 1
ATOM 6823 C CA . ASP A 1 873 ? 5.114 25.789 31.981 1.00 74.44 873 ASP A CA 1
ATOM 6824 C C . ASP A 1 873 ? 3.954 25.776 33.007 1.00 74.44 873 ASP A C 1
ATOM 6826 O O . ASP A 1 873 ? 4.087 25.348 34.156 1.00 74.44 873 ASP A O 1
ATOM 6830 N N . ILE A 1 874 ? 2.798 26.320 32.608 1.00 78.44 874 ILE A N 1
ATOM 6831 C CA . ILE A 1 874 ? 1.616 26.426 33.472 1.00 78.44 874 ILE A CA 1
ATOM 6832 C C . ILE A 1 874 ? 0.921 25.064 33.520 1.00 78.44 874 ILE A C 1
ATOM 6834 O O . ILE A 1 874 ? 0.207 24.677 32.592 1.00 78.44 874 ILE A O 1
ATOM 6838 N N . ASN A 1 875 ? 1.106 24.344 34.627 1.00 74.50 875 ASN A N 1
ATOM 6839 C CA . ASN A 1 875 ? 0.499 23.031 34.826 1.00 74.50 875 ASN A CA 1
ATOM 6840 C C . ASN A 1 875 ? -1.039 23.098 34.711 1.00 74.50 875 ASN A C 1
ATOM 6842 O O . ASN A 1 875 ? -1.698 23.897 35.378 1.00 74.50 875 ASN A O 1
ATOM 6846 N N . GLY A 1 876 ? -1.599 22.251 33.847 1.00 70.62 876 GLY A N 1
ATOM 6847 C CA . GLY A 1 876 ? -3.028 22.177 33.553 1.00 70.62 876 GLY A CA 1
ATOM 6848 C C . GLY A 1 876 ? -3.506 23.106 32.433 1.00 70.62 876 GLY A C 1
ATOM 6849 O O . GLY A 1 876 ? -4.601 22.886 31.922 1.00 70.62 876 GLY A O 1
ATOM 6850 N N . LEU A 1 877 ? -2.722 24.099 31.993 1.00 75.94 877 LEU A N 1
ATOM 6851 C CA . LEU A 1 877 ? -3.102 24.996 30.894 1.00 75.94 877 LEU A CA 1
ATOM 6852 C C . LEU A 1 877 ? -2.804 24.344 29.531 1.00 75.94 877 LEU A C 1
ATOM 6854 O O . LEU A 1 877 ? -1.882 24.721 28.817 1.00 75.94 877 LEU A O 1
ATOM 6858 N N . GLY A 1 878 ? -3.585 23.323 29.175 1.00 70.94 878 GLY A N 1
ATOM 6859 C CA . GLY A 1 878 ? -3.433 22.594 27.915 1.00 70.94 878 GLY A CA 1
ATOM 6860 C C . GLY A 1 878 ? -3.948 23.360 26.690 1.00 70.94 878 GLY A C 1
ATOM 6861 O O . GLY A 1 878 ? -4.769 24.273 26.794 1.00 70.94 878 GLY A O 1
ATOM 6862 N N . LYS A 1 879 ? -3.534 22.920 25.493 1.00 69.75 879 LYS A N 1
ATOM 6863 C CA . LYS A 1 879 ? -3.921 23.510 24.196 1.00 69.75 879 LYS A CA 1
ATOM 6864 C C . LYS A 1 879 ? -5.434 23.729 24.053 1.00 69.75 879 LYS A C 1
ATOM 6866 O O . LYS A 1 879 ? -5.841 24.807 23.640 1.00 69.75 879 LYS A O 1
ATOM 6871 N N . LYS A 1 880 ? -6.260 22.756 24.463 1.00 74.38 880 LYS A N 1
ATOM 6872 C CA . LYS A 1 880 ? -7.732 22.859 24.420 1.00 74.38 880 LYS A CA 1
ATOM 6873 C C . LYS A 1 880 ? -8.276 23.977 25.316 1.00 74.38 880 LYS A C 1
ATOM 6875 O O . LYS A 1 880 ? -9.229 24.641 24.934 1.00 74.38 880 LYS A O 1
ATOM 6880 N N . ILE A 1 881 ? -7.684 24.199 26.490 1.00 80.00 881 ILE A N 1
ATOM 6881 C CA . ILE A 1 881 ? -8.110 25.262 27.415 1.00 80.00 881 ILE A CA 1
ATOM 6882 C C . ILE A 1 881 ? -7.700 26.625 26.859 1.00 80.00 881 ILE A C 1
ATOM 6884 O O . ILE A 1 881 ? -8.511 27.543 26.853 1.00 80.00 881 ILE A O 1
ATOM 6888 N N . VAL A 1 882 ? -6.487 26.739 26.312 1.00 75.69 882 VAL A N 1
ATOM 6889 C CA . VAL A 1 882 ? -6.030 27.956 25.622 1.00 75.69 882 VAL A CA 1
ATOM 6890 C C . VAL A 1 882 ? -6.915 28.274 24.417 1.00 75.69 882 VAL A C 1
ATOM 6892 O O . VAL A 1 882 ? -7.318 29.417 24.240 1.00 75.69 882 VAL A O 1
ATOM 6895 N N . GLU A 1 883 ? -7.272 27.272 23.614 1.00 71.12 883 GLU A N 1
ATOM 6896 C CA . GLU A 1 883 ? -8.195 27.438 22.489 1.00 71.12 883 GLU A CA 1
ATOM 6897 C C . GLU A 1 883 ? -9.583 27.888 22.957 1.00 71.12 883 GLU A C 1
ATOM 6899 O O . GLU A 1 883 ? -10.138 28.805 22.363 1.00 71.12 883 GLU A O 1
ATOM 6904 N N . GLN A 1 884 ? -10.114 27.331 24.051 1.00 75.69 884 GLN A N 1
ATOM 6905 C CA . GLN A 1 884 ? -11.391 27.772 24.620 1.00 75.69 884 GLN A CA 1
ATOM 6906 C C . GLN A 1 884 ? -11.338 29.207 25.170 1.00 75.69 884 GLN A C 1
ATOM 6908 O O . GLN A 1 884 ? -12.255 29.985 24.921 1.00 75.69 884 GLN A O 1
ATOM 6913 N N . LEU A 1 885 ? -10.264 29.575 25.876 1.00 74.88 885 LEU A N 1
ATOM 6914 C CA . LEU A 1 885 ? -10.037 30.933 26.383 1.00 74.88 885 LEU A CA 1
ATOM 6915 C C . LEU A 1 885 ? -9.980 31.957 25.246 1.00 74.88 885 LEU A C 1
ATOM 6917 O O . LEU A 1 885 ? -10.570 33.033 25.332 1.00 74.88 885 LEU A O 1
ATOM 6921 N N . VAL A 1 886 ? -9.305 31.598 24.158 1.00 68.38 886 VAL A N 1
ATOM 6922 C CA . VAL A 1 886 ? -9.217 32.414 22.947 1.00 68.38 886 VAL A CA 1
ATOM 6923 C C . VAL A 1 886 ? -10.560 32.496 22.224 1.00 68.38 886 VAL A C 1
ATOM 6925 O O . VAL A 1 886 ? -10.977 33.575 21.810 1.00 68.38 886 VAL A O 1
ATOM 6928 N N . ASP A 1 887 ? -11.264 31.373 22.091 1.00 64.19 887 ASP A N 1
ATOM 6929 C CA . ASP A 1 887 ? -12.561 31.296 21.414 1.00 64.19 887 ASP A CA 1
ATOM 6930 C C . ASP A 1 887 ? -13.643 32.111 22.130 1.00 64.19 887 ASP A C 1
ATOM 6932 O O . ASP A 1 887 ? -14.527 32.666 21.474 1.00 64.19 887 ASP A O 1
ATOM 6936 N N . GLN A 1 888 ? -13.563 32.202 23.459 1.00 68.56 888 GLN A N 1
ATOM 6937 C CA . GLN A 1 888 ? -14.436 33.042 24.280 1.00 68.56 888 GLN A CA 1
ATOM 6938 C C . GLN A 1 888 ? -13.962 34.505 24.373 1.00 68.56 888 GLN A C 1
ATOM 6940 O O . GLN A 1 888 ? -14.634 35.315 25.004 1.00 68.56 888 GLN A O 1
ATOM 6945 N N . GLY A 1 889 ? -12.835 34.865 23.745 1.00 60.66 889 GLY A N 1
ATOM 6946 C CA . GLY A 1 889 ? -12.277 36.223 23.783 1.00 60.66 889 GLY A CA 1
ATOM 6947 C C . GLY A 1 889 ? -11.702 36.628 25.144 1.00 60.66 889 GLY A C 1
ATOM 6948 O O . GLY A 1 889 ? -11.432 37.803 25.366 1.00 60.66 889 GLY A O 1
ATOM 6949 N N . LEU A 1 890 ? -11.511 35.669 26.053 1.00 72.19 890 LEU A N 1
ATOM 6950 C CA . LEU A 1 890 ? -10.986 35.901 27.399 1.00 72.19 890 LEU A CA 1
ATOM 6951 C C . LEU A 1 890 ? -9.469 36.126 27.394 1.00 72.19 890 LEU A C 1
ATOM 6953 O O . LEU A 1 890 ? -8.933 36.731 28.316 1.00 72.19 890 LEU A O 1
ATOM 6957 N N . VAL A 1 891 ? -8.773 35.637 26.361 1.00 70.81 891 VAL A N 1
ATOM 6958 C CA . VAL A 1 891 ? -7.320 35.776 26.198 1.00 70.81 891 VAL A CA 1
ATOM 6959 C C . VAL A 1 891 ? -6.999 36.131 24.750 1.00 70.81 891 VAL A C 1
ATOM 6961 O O . VAL A 1 891 ? -7.281 35.360 23.834 1.00 70.81 891 VAL A O 1
ATOM 6964 N N . THR A 1 892 ? -6.370 37.287 24.543 1.00 64.69 892 THR A N 1
ATOM 6965 C CA . THR A 1 892 ? -5.930 37.773 23.218 1.00 64.69 892 THR A CA 1
ATOM 6966 C C . THR A 1 892 ? -4.407 37.832 23.102 1.00 64.69 892 THR A C 1
ATOM 6968 O O . THR A 1 892 ? -3.842 37.772 22.012 1.00 64.69 892 THR A O 1
ATOM 6971 N N . SER A 1 893 ? -3.729 37.894 24.245 1.00 70.69 893 SER A N 1
ATOM 6972 C CA . SER A 1 893 ? -2.283 37.859 24.407 1.00 70.69 893 SER A CA 1
ATOM 6973 C C . SER A 1 893 ? -1.925 37.091 25.678 1.00 70.69 893 SER A C 1
ATOM 6975 O O . SER A 1 893 ? -2.760 36.908 26.559 1.00 70.69 893 SER A O 1
ATOM 6977 N N . VAL A 1 894 ? -0.677 36.638 25.795 1.00 76.19 894 VAL A N 1
ATOM 6978 C CA . VAL A 1 894 ? -0.232 35.888 26.982 1.00 76.19 894 VAL A CA 1
ATOM 6979 C C . VAL A 1 894 ? -0.373 36.701 28.274 1.00 76.19 894 VAL A C 1
ATOM 6981 O O . VAL A 1 894 ? -0.595 36.127 29.333 1.00 76.19 894 VAL A O 1
ATOM 6984 N N . ALA A 1 895 ? -0.318 38.034 28.187 1.00 78.75 895 ALA A N 1
ATOM 6985 C CA . ALA A 1 895 ? -0.512 38.912 29.333 1.00 78.75 895 ALA A CA 1
ATOM 6986 C C . ALA A 1 895 ? -1.923 38.780 29.931 1.00 78.75 895 ALA A C 1
ATOM 6988 O O . ALA A 1 895 ? -2.083 38.900 31.142 1.00 78.75 895 ALA A O 1
ATOM 6989 N N . ASP A 1 896 ? -2.928 38.454 29.111 1.00 81.06 896 ASP A N 1
ATOM 6990 C CA . ASP A 1 896 ? -4.320 38.335 29.559 1.00 81.06 896 ASP A CA 1
ATOM 6991 C C . ASP A 1 896 ? -4.545 37.111 30.452 1.00 81.06 896 ASP A C 1
ATOM 6993 O O . ASP A 1 896 ? -5.456 37.123 31.276 1.00 81.06 896 ASP A O 1
ATOM 6997 N N . LEU A 1 897 ? -3.684 36.085 30.359 1.00 84.31 897 LEU A N 1
ATOM 6998 C CA . LEU A 1 897 ? -3.746 34.915 31.244 1.00 84.31 897 LEU A CA 1
ATOM 6999 C C . LEU A 1 897 ? -3.685 35.326 32.717 1.00 84.31 897 LEU A C 1
ATOM 7001 O O . LEU A 1 897 ? -4.407 34.772 33.541 1.00 84.31 897 LEU A O 1
ATOM 7005 N N . TYR A 1 898 ? -2.863 36.324 33.039 1.00 84.56 898 TYR A N 1
ATOM 7006 C CA . TYR A 1 898 ? -2.642 36.785 34.409 1.00 84.56 898 TYR A CA 1
ATOM 7007 C C . TYR A 1 898 ? -3.800 37.609 34.987 1.00 84.56 898 TYR A C 1
ATOM 7009 O O . TYR A 1 898 ? -3.782 37.892 36.184 1.00 84.56 898 TYR A O 1
ATOM 7017 N N . ASN A 1 899 ? -4.796 37.953 34.164 1.00 83.50 899 ASN A N 1
ATOM 7018 C CA . ASN A 1 899 ? -5.992 38.702 34.553 1.00 83.50 899 ASN A CA 1
ATOM 7019 C C . ASN A 1 899 ? -7.262 37.831 34.571 1.00 83.50 899 ASN A C 1
ATOM 7021 O O . ASN A 1 899 ? -8.357 38.352 34.783 1.00 83.50 899 ASN A O 1
ATOM 7025 N N . LEU A 1 900 ? -7.139 36.517 34.340 1.00 86.38 900 LEU A N 1
ATOM 7026 C CA . LEU A 1 900 ? -8.278 35.601 34.355 1.00 86.38 900 LEU A CA 1
ATOM 7027 C C . LEU A 1 900 ? -8.876 35.465 35.758 1.00 86.38 900 LEU A C 1
ATOM 7029 O O . LEU A 1 900 ? -8.168 35.341 36.757 1.00 86.38 900 LEU A O 1
ATOM 7033 N N . THR A 1 901 ? -10.204 35.430 35.816 1.00 88.69 901 THR A N 1
ATOM 7034 C CA . THR A 1 901 ? -10.974 35.220 37.048 1.00 88.69 901 THR A CA 1
ATOM 7035 C C . THR A 1 901 ? -11.483 33.784 37.155 1.00 88.69 901 THR A C 1
ATOM 7037 O O . THR A 1 901 ? -11.540 33.033 36.178 1.00 88.69 901 THR A O 1
ATOM 7040 N N . LEU A 1 902 ? -11.881 33.389 38.366 1.00 87.31 902 LEU A N 1
ATOM 7041 C CA . LEU A 1 902 ? -12.394 32.044 38.628 1.00 87.31 902 LEU A CA 1
ATOM 7042 C C . LEU A 1 902 ? -13.677 31.766 37.835 1.00 87.31 902 LEU A C 1
ATOM 7044 O O . LEU A 1 902 ? -13.825 30.689 37.265 1.00 87.31 902 LEU A O 1
ATOM 7048 N N . GLU A 1 903 ? -14.562 32.756 37.744 1.00 86.06 903 GLU A N 1
ATOM 7049 C CA . GLU A 1 903 ? -15.823 32.665 37.003 1.00 86.06 903 GLU A CA 1
ATOM 7050 C C . GLU A 1 903 ? -15.590 32.459 35.501 1.00 86.06 903 GLU A C 1
ATOM 7052 O O . GLU A 1 903 ? -16.219 31.592 34.896 1.00 86.06 903 GLU A O 1
ATOM 7057 N N . GLN A 1 904 ? -14.619 33.173 34.920 1.00 86.69 904 GLN A N 1
ATOM 7058 C CA . GLN A 1 904 ? -14.232 33.035 33.509 1.00 86.69 904 GLN A CA 1
ATOM 7059 C C . GLN A 1 904 ? -13.623 31.666 33.178 1.00 86.69 904 GLN A C 1
ATOM 7061 O O . GLN A 1 904 ? -13.730 31.194 32.050 1.00 86.69 904 GLN A O 1
ATOM 7066 N N . LEU A 1 905 ? -12.969 31.011 34.141 1.00 85.06 905 LEU A N 1
ATOM 7067 C CA . LEU A 1 905 ? -12.441 29.660 33.943 1.00 85.06 905 LEU A CA 1
ATOM 7068 C C . LEU A 1 905 ? -13.513 28.589 34.134 1.00 85.06 905 LEU A C 1
ATOM 7070 O O . LEU A 1 905 ? -13.496 27.590 33.423 1.00 85.06 905 LEU A O 1
ATOM 7074 N N . VAL A 1 906 ? -14.459 28.788 35.055 1.00 87.38 906 VAL A N 1
ATOM 7075 C CA . VAL A 1 906 ? -15.595 27.870 35.257 1.00 87.38 906 VAL A CA 1
ATOM 7076 C C . VAL A 1 906 ? -16.597 27.943 34.098 1.00 87.38 906 VAL A C 1
ATOM 7078 O O . VAL A 1 906 ? -17.276 26.957 33.820 1.00 87.38 906 VAL A O 1
ATOM 7081 N N . SER A 1 907 ? -16.661 29.060 33.364 1.00 80.94 907 SER A N 1
ATOM 7082 C CA . SER A 1 907 ? -17.469 29.167 32.140 1.00 80.94 907 SER A CA 1
ATOM 7083 C C . SER A 1 907 ? -16.904 28.385 30.944 1.00 80.94 907 SER A C 1
ATOM 7085 O O . SER A 1 907 ? -17.520 28.361 29.874 1.00 80.94 907 SER A O 1
ATOM 7087 N N . LEU A 1 908 ? -15.738 27.745 31.090 1.00 80.75 908 LEU A N 1
ATOM 7088 C CA . LEU A 1 908 ? -15.146 26.892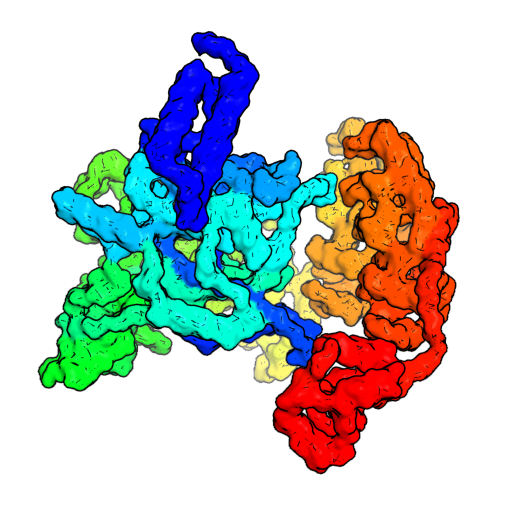 30.062 1.00 80.75 908 LEU A CA 1
ATOM 7089 C C . LEU A 1 908 ? -15.720 25.469 30.123 1.00 80.75 908 LEU A C 1
ATOM 7091 O O . LEU A 1 908 ? -15.918 24.880 31.188 1.00 80.75 908 LEU A O 1
ATOM 7095 N N . ASN A 1 909 ? -15.955 24.878 28.951 1.00 77.06 909 ASN A N 1
ATOM 7096 C CA . ASN A 1 909 ? -16.520 23.537 28.843 1.00 77.06 909 ASN A CA 1
ATOM 7097 C C . ASN A 1 909 ? -15.544 22.500 29.411 1.00 77.06 909 ASN A C 1
ATOM 7099 O O . ASN A 1 909 ? -14.436 22.322 28.899 1.00 77.06 909 ASN A O 1
ATOM 7103 N N . GLY A 1 910 ? -15.997 21.775 30.437 1.00 78.44 910 GLY A N 1
ATOM 7104 C CA . GLY A 1 910 ? -15.219 20.732 31.106 1.00 78.44 910 GLY A CA 1
ATOM 7105 C C . GLY A 1 910 ? -14.342 21.230 32.257 1.00 78.44 910 GLY A C 1
ATOM 7106 O O . GLY A 1 910 ? -13.585 20.433 32.809 1.00 78.44 910 GLY A O 1
ATOM 7107 N N . ILE A 1 911 ? -14.445 22.506 32.659 1.00 82.81 911 ILE A N 1
ATOM 7108 C CA . ILE A 1 911 ? -13.689 23.047 33.794 1.00 82.81 911 ILE A CA 1
ATOM 7109 C C . ILE A 1 911 ? -14.603 23.259 35.002 1.00 82.81 911 ILE A C 1
ATOM 7111 O O . ILE A 1 911 ? -15.355 24.221 35.098 1.00 82.81 911 ILE A O 1
ATOM 7115 N N . GLY A 1 912 ? -14.506 22.353 35.976 1.00 84.25 912 GLY A N 1
ATOM 7116 C CA . GLY A 1 912 ? -15.151 22.529 37.277 1.00 84.25 912 GLY A CA 1
ATOM 7117 C C . GLY A 1 912 ? -14.391 23.505 38.185 1.00 84.25 912 GLY A C 1
ATOM 7118 O O . GLY A 1 912 ? -13.189 23.717 38.030 1.00 84.25 912 GLY A O 1
ATOM 7119 N N . HIS A 1 913 ? -15.066 24.018 39.215 1.00 86.56 913 HIS A N 1
ATOM 7120 C CA . HIS A 1 913 ? -14.525 24.993 40.177 1.00 86.56 913 HIS A CA 1
ATOM 7121 C C . HIS A 1 913 ? -13.167 24.592 40.791 1.00 86.56 913 HIS A C 1
ATOM 7123 O O . HIS A 1 913 ? -12.277 25.424 40.957 1.00 86.56 913 HIS A O 1
ATOM 7129 N N . LYS A 1 914 ? -12.962 23.296 41.083 1.00 83.06 914 LYS A N 1
ATOM 7130 C CA . LYS A 1 914 ? -11.681 22.775 41.603 1.00 83.06 914 LYS A CA 1
ATOM 7131 C C . LYS A 1 914 ? -10.538 22.885 40.587 1.00 83.06 914 LYS A C 1
ATOM 7133 O O . LYS A 1 914 ? -9.411 23.179 40.975 1.00 83.06 914 LYS A O 1
ATOM 7138 N N . LEU A 1 915 ? -10.812 22.629 39.307 1.00 82.44 915 LEU A N 1
ATOM 7139 C CA . LEU A 1 915 ? -9.816 22.720 38.239 1.00 82.44 915 LEU A CA 1
ATOM 7140 C C . LEU A 1 915 ? -9.515 24.186 37.904 1.00 82.44 915 LEU A C 1
ATOM 7142 O O . LEU A 1 915 ? -8.348 24.546 37.792 1.00 82.44 915 LEU A O 1
ATOM 7146 N N . ALA A 1 916 ? -10.543 25.038 37.853 1.00 87.12 916 ALA A N 1
ATOM 7147 C CA . ALA A 1 916 ? -10.396 26.480 37.662 1.00 87.12 916 ALA A CA 1
ATOM 7148 C C . ALA A 1 916 ? -9.494 27.114 38.739 1.00 87.12 916 ALA A C 1
ATOM 7150 O O . ALA A 1 916 ? -8.565 27.850 38.414 1.00 87.12 916 ALA A O 1
ATOM 7151 N N . GLN A 1 917 ? -9.684 26.749 40.013 1.00 87.50 917 GLN A N 1
ATOM 7152 C CA . GLN A 1 917 ? -8.834 27.244 41.099 1.00 87.50 917 GLN A CA 1
ATOM 7153 C C . GLN A 1 917 ? -7.379 26.762 40.978 1.00 87.50 917 GLN A C 1
ATOM 7155 O O . GLN A 1 917 ? -6.449 27.531 41.219 1.00 87.50 917 GLN A O 1
ATOM 7160 N N . LYS A 1 918 ? -7.160 25.499 40.582 1.00 87.00 918 LYS A N 1
ATOM 7161 C CA . LYS A 1 918 ? -5.807 24.968 40.336 1.00 87.00 918 LYS A CA 1
ATOM 7162 C C . LYS A 1 918 ? -5.101 25.719 39.205 1.00 87.00 918 LYS A C 1
ATOM 7164 O O . LYS A 1 918 ? -3.920 26.024 39.341 1.00 87.00 918 LYS A O 1
ATOM 7169 N N . LEU A 1 919 ? -5.824 26.045 38.133 1.00 86.31 919 LEU A N 1
ATOM 7170 C CA . LEU A 1 919 ? -5.298 26.806 36.999 1.00 86.31 919 LEU A CA 1
ATOM 7171 C C . LEU A 1 919 ? -4.912 28.232 37.394 1.00 86.31 919 LEU A C 1
ATOM 7173 O O . LEU A 1 919 ? -3.809 28.653 37.066 1.00 86.31 919 LEU A O 1
ATOM 7177 N N . LEU A 1 920 ? -5.751 28.947 38.153 1.00 88.00 920 LEU A N 1
ATOM 7178 C CA . LEU A 1 920 ? -5.394 30.282 38.654 1.00 88.00 920 LEU A CA 1
ATOM 7179 C C . LEU A 1 920 ? -4.134 30.253 39.515 1.00 88.00 920 LEU A C 1
ATOM 7181 O O . LEU A 1 920 ? -3.257 31.097 39.354 1.00 88.00 920 LEU A O 1
ATOM 7185 N N . ASN A 1 921 ? -4.009 29.251 40.386 1.00 84.81 921 ASN A N 1
ATOM 7186 C CA . ASN A 1 921 ? -2.822 29.096 41.221 1.00 84.81 921 ASN A CA 1
ATOM 7187 C C . ASN A 1 921 ? -1.569 28.797 40.373 1.00 84.81 921 ASN A C 1
ATOM 7189 O O . ASN A 1 921 ? -0.494 29.318 40.663 1.00 84.81 921 ASN A O 1
ATOM 7193 N N . ALA A 1 922 ? -1.697 27.988 39.315 1.00 84.06 922 ALA A N 1
ATOM 7194 C CA . ALA A 1 922 ? -0.600 27.686 38.397 1.00 84.06 922 ALA A CA 1
ATOM 7195 C C . ALA A 1 922 ? -0.182 28.909 37.558 1.00 84.06 922 ALA A C 1
ATOM 7197 O O . ALA A 1 922 ? 1.011 29.163 37.413 1.00 84.06 922 ALA A O 1
ATOM 7198 N N . ILE A 1 923 ? -1.146 29.695 37.067 1.00 85.88 923 ILE A N 1
ATOM 7199 C CA . ILE A 1 923 ? -0.906 30.955 36.345 1.00 85.88 923 ILE A CA 1
ATOM 7200 C C . ILE A 1 923 ? -0.247 31.987 37.270 1.00 85.88 923 ILE A C 1
ATOM 7202 O O . ILE A 1 923 ? 0.705 32.657 36.887 1.00 85.88 923 ILE A O 1
ATOM 7206 N N . ALA A 1 924 ? -0.701 32.100 38.520 1.00 84.06 924 ALA A N 1
ATOM 7207 C CA . ALA A 1 924 ? -0.067 32.983 39.495 1.00 84.06 924 ALA A CA 1
ATOM 7208 C C . ALA A 1 924 ? 1.389 32.569 39.767 1.00 84.06 924 ALA A C 1
ATOM 7210 O O . ALA A 1 924 ? 2.266 33.427 39.847 1.00 84.06 924 ALA A O 1
ATOM 7211 N N . LYS A 1 925 ? 1.665 31.259 39.842 1.00 83.00 925 LYS A N 1
ATOM 7212 C CA . LYS A 1 925 ? 3.021 30.720 40.021 1.00 83.00 925 LYS A CA 1
ATOM 7213 C C . LYS A 1 925 ? 3.924 30.964 38.805 1.00 83.00 925 LYS A C 1
ATOM 7215 O O . LYS A 1 925 ? 5.126 31.124 38.981 1.00 83.00 925 LYS A O 1
ATOM 7220 N N . SER A 1 926 ? 3.374 31.041 37.591 1.00 84.25 926 SER A N 1
ATOM 7221 C CA . SER A 1 926 ? 4.161 31.307 36.379 1.00 84.25 926 SER A CA 1
ATOM 7222 C C . SER A 1 926 ? 4.555 32.772 36.195 1.00 84.25 926 SER A C 1
ATOM 7224 O O . SER A 1 926 ? 5.193 33.090 35.194 1.00 84.25 926 SER A O 1
ATOM 7226 N N . LYS A 1 927 ? 4.203 33.664 37.133 1.00 83.50 927 LYS A N 1
ATOM 7227 C CA . LYS A 1 927 ? 4.674 35.056 37.133 1.00 83.50 927 LYS A CA 1
ATOM 7228 C C . LYS A 1 927 ? 6.184 35.174 37.318 1.00 83.50 927 LYS A C 1
ATOM 7230 O O . LYS A 1 927 ? 6.721 36.222 37.003 1.00 83.50 927 LYS A O 1
ATOM 7235 N N . THR A 1 928 ? 6.873 34.130 37.762 1.00 82.56 928 THR A N 1
ATOM 7236 C CA . THR A 1 928 ? 8.335 34.122 37.873 1.00 82.56 928 THR A CA 1
ATOM 7237 C C . THR A 1 928 ? 8.894 33.060 36.931 1.00 82.56 928 THR A C 1
ATOM 7239 O O . THR A 1 928 ? 8.601 31.878 37.102 1.00 82.56 928 THR A O 1
ATOM 7242 N N . GLN A 1 929 ? 9.637 33.467 35.894 1.00 83.69 929 GLN A N 1
ATOM 7243 C CA . GLN A 1 929 ? 10.176 32.550 34.877 1.00 83.69 929 GLN A CA 1
ATOM 7244 C C . GLN A 1 929 ? 11.600 32.926 34.448 1.00 83.69 929 GLN A C 1
ATOM 7246 O O . GLN A 1 929 ? 11.920 34.116 34.368 1.00 83.69 929 GLN A O 1
ATOM 7251 N N . PRO A 1 930 ? 12.449 31.944 34.082 1.00 84.94 930 PRO A N 1
ATOM 7252 C CA . PRO A 1 930 ? 13.760 32.222 33.503 1.00 84.94 930 PRO A CA 1
ATOM 7253 C C . PRO A 1 930 ? 13.646 33.031 32.208 1.00 84.94 930 PRO A C 1
ATOM 7255 O O . PRO A 1 930 ? 12.828 32.698 31.342 1.00 84.94 930 PRO A O 1
ATOM 7258 N N . TRP A 1 931 ? 14.515 34.035 32.023 1.00 87.50 931 TRP A N 1
ATOM 7259 C CA . TRP A 1 931 ? 14.501 34.872 30.813 1.00 87.50 931 TRP A CA 1
ATOM 7260 C C . TRP A 1 931 ? 14.571 34.038 29.519 1.00 87.50 931 TRP A C 1
ATOM 7262 O O . TRP A 1 931 ? 13.843 34.304 28.568 1.00 87.50 931 TRP A O 1
ATOM 7272 N N . SER A 1 932 ? 15.333 32.940 29.506 1.00 83.62 932 SER A N 1
ATOM 7273 C CA . SER A 1 932 ? 15.447 32.040 28.345 1.00 83.62 932 SER A CA 1
ATOM 7274 C C . SER A 1 932 ? 14.128 31.359 27.953 1.00 83.62 932 SER A C 1
ATOM 7276 O O . SER A 1 932 ? 13.854 31.186 26.763 1.00 83.62 932 SER A O 1
ATOM 7278 N N . ARG A 1 933 ? 13.272 31.018 28.925 1.00 84.62 933 ARG A N 1
ATOM 7279 C CA . ARG A 1 933 ? 11.937 30.451 28.671 1.00 84.62 933 ARG A CA 1
ATOM 7280 C C . ARG A 1 933 ? 10.970 31.503 28.147 1.00 84.62 933 ARG A C 1
ATOM 7282 O O . ARG A 1 933 ? 10.186 31.227 27.239 1.00 84.62 933 ARG A O 1
ATOM 7289 N N . VAL A 1 934 ? 11.048 32.722 28.679 1.00 84.88 934 VAL A N 1
ATOM 7290 C CA . VAL A 1 934 ? 10.231 33.836 28.186 1.00 84.88 934 VAL A CA 1
ATOM 7291 C C . VAL A 1 934 ? 10.643 34.210 26.764 1.00 84.88 934 VAL A C 1
ATOM 7293 O O . VAL A 1 934 ? 9.769 34.319 25.910 1.00 84.88 934 VAL A O 1
ATOM 7296 N N . LEU A 1 935 ? 11.945 34.298 26.469 1.00 84.75 935 LEU A N 1
ATOM 7297 C CA . LEU A 1 935 ? 12.468 34.585 25.129 1.00 84.75 935 LEU A CA 1
ATOM 7298 C C . LEU A 1 935 ? 12.038 33.530 24.098 1.00 84.75 935 LEU A C 1
ATOM 7300 O O . LEU A 1 935 ? 11.618 33.881 22.996 1.00 84.75 935 LEU A O 1
ATOM 7304 N N . TYR A 1 936 ? 12.056 32.247 24.470 1.00 82.31 936 TYR A N 1
ATOM 7305 C CA . TYR A 1 936 ? 11.460 31.185 23.656 1.00 82.31 936 TYR A CA 1
ATOM 7306 C C . TYR A 1 936 ? 9.943 31.388 23.479 1.00 82.31 936 TYR A C 1
ATOM 7308 O O . TYR A 1 936 ? 9.420 31.310 22.366 1.00 82.31 936 TYR A O 1
ATOM 7316 N N . GLY A 1 937 ? 9.228 31.703 24.563 1.00 79.00 937 GLY A N 1
ATOM 7317 C CA . GLY A 1 937 ? 7.785 31.955 24.576 1.00 79.00 937 GLY A CA 1
ATOM 7318 C C . GLY A 1 937 ? 7.327 33.080 23.640 1.00 79.00 937 GLY A C 1
ATOM 7319 O O . GLY A 1 937 ? 6.266 32.951 23.028 1.00 79.00 937 GLY A O 1
ATOM 7320 N N . LEU A 1 938 ? 8.154 34.115 23.429 1.00 81.00 938 LEU A N 1
ATOM 7321 C CA . LEU A 1 938 ? 7.900 35.211 22.477 1.00 81.00 938 LEU A CA 1
ATOM 7322 C C . LEU A 1 938 ? 7.749 34.727 21.019 1.00 81.00 938 LEU A C 1
ATOM 7324 O O . LEU A 1 938 ? 7.195 35.440 20.174 1.00 81.00 938 LEU A O 1
ATOM 7328 N N . GLY A 1 939 ? 8.202 33.505 20.712 1.00 72.31 939 GLY A N 1
ATOM 7329 C CA . GLY A 1 939 ? 7.997 32.861 19.417 1.00 72.31 939 GLY A CA 1
ATOM 7330 C C . GLY A 1 939 ? 8.700 33.598 18.280 1.00 72.31 939 GLY A C 1
ATOM 7331 O O . GLY A 1 939 ? 8.124 33.743 17.194 1.00 72.31 939 GLY A O 1
ATOM 7332 N N . ILE A 1 940 ? 9.908 34.103 18.544 1.00 80.06 940 ILE A N 1
ATOM 7333 C CA . ILE A 1 940 ? 10.784 34.735 17.555 1.00 80.06 940 ILE A CA 1
ATOM 7334 C C . ILE A 1 940 ? 11.210 33.676 16.529 1.00 80.06 940 ILE A C 1
ATOM 7336 O O . ILE A 1 940 ? 11.518 32.533 16.868 1.00 80.06 940 ILE A O 1
ATOM 7340 N N . ARG A 1 941 ? 11.183 34.031 15.242 1.00 68.94 941 ARG A N 1
ATOM 7341 C CA . ARG A 1 941 ? 11.499 33.095 14.156 1.00 68.94 941 ARG A CA 1
ATOM 7342 C C . ARG A 1 941 ? 12.946 32.598 14.298 1.00 68.94 941 ARG A C 1
ATOM 7344 O O . ARG A 1 941 ? 13.832 33.391 14.583 1.00 68.94 941 ARG A O 1
ATOM 7351 N N . HIS A 1 942 ? 13.169 31.297 14.099 1.00 71.75 942 HIS A N 1
ATOM 7352 C CA . HIS A 1 942 ? 14.481 30.633 14.219 1.00 71.75 942 HIS A CA 1
ATOM 7353 C C . HIS A 1 942 ? 15.102 30.616 15.637 1.00 71.75 942 HIS A C 1
ATOM 7355 O O . HIS A 1 942 ? 16.187 30.064 15.830 1.00 71.75 942 HIS A O 1
ATOM 7361 N N . VAL A 1 943 ? 14.399 31.123 16.657 1.00 75.19 943 VAL A N 1
ATOM 7362 C CA . VAL A 1 943 ? 14.846 31.066 18.057 1.00 75.19 943 VAL A CA 1
ATOM 7363 C C . VAL A 1 943 ? 14.206 29.864 18.755 1.00 75.19 943 VAL A C 1
ATOM 7365 O O . VAL A 1 943 ? 13.088 29.929 19.262 1.00 75.19 943 VAL A O 1
ATOM 7368 N N . GLY A 1 944 ? 14.919 28.736 18.752 1.00 73.75 944 GLY A N 1
ATOM 7369 C CA . GLY A 1 944 ? 14.595 27.569 19.581 1.00 73.75 944 GLY A CA 1
ATOM 7370 C C . GLY A 1 944 ? 15.066 27.738 21.030 1.00 73.75 944 GLY A C 1
ATOM 7371 O O . GLY A 1 944 ? 15.721 28.720 21.363 1.00 73.75 944 GLY A O 1
ATOM 7372 N N . SER A 1 945 ? 14.776 26.769 21.902 1.00 74.88 945 SER A N 1
ATOM 7373 C CA . SER A 1 945 ? 15.154 26.832 23.325 1.00 74.88 945 SER A CA 1
ATOM 7374 C C . SER A 1 945 ? 16.669 26.925 23.548 1.00 74.88 945 SER A C 1
ATOM 7376 O O . SER A 1 945 ? 17.102 27.627 24.455 1.00 74.88 945 SER A O 1
ATOM 7378 N N . VAL A 1 946 ? 17.468 26.258 22.707 1.00 73.12 946 VAL A N 1
ATOM 7379 C CA . VAL A 1 946 ? 18.940 26.315 22.749 1.00 73.12 946 VAL A CA 1
ATOM 7380 C C . VAL A 1 946 ? 19.424 27.715 22.378 1.00 73.12 946 VAL A C 1
ATOM 7382 O O . VAL A 1 946 ? 20.108 28.351 23.169 1.00 73.12 946 VAL A O 1
ATOM 7385 N N . ASN A 1 947 ? 18.966 28.252 21.244 1.00 79.56 947 ASN A N 1
ATOM 7386 C CA . ASN A 1 947 ? 19.310 29.613 20.822 1.00 79.56 947 ASN A CA 1
ATOM 7387 C C . ASN A 1 947 ? 18.830 30.656 21.838 1.00 79.56 947 ASN A C 1
ATOM 7389 O O . ASN A 1 947 ? 19.537 31.619 22.095 1.00 79.56 947 ASN A O 1
ATOM 7393 N N . ALA A 1 948 ? 17.666 30.458 22.464 1.00 81.25 948 ALA A N 1
ATOM 7394 C CA . ALA A 1 948 ? 17.186 31.330 23.530 1.00 81.25 948 ALA A CA 1
ATOM 7395 C C . ALA A 1 948 ? 18.108 31.293 24.760 1.00 81.25 948 ALA A C 1
ATOM 7397 O O . ALA A 1 948 ? 18.377 32.335 25.342 1.00 81.25 948 ALA A O 1
ATOM 7398 N N . GLN A 1 949 ? 18.635 30.128 25.148 1.00 81.81 949 GLN A N 1
ATOM 7399 C CA . GLN A 1 949 ? 19.628 30.034 26.226 1.00 81.81 949 GLN A CA 1
ATOM 7400 C C . GLN A 1 949 ? 20.936 30.733 25.850 1.00 81.81 949 GLN A C 1
ATOM 7402 O O . GLN A 1 949 ? 21.432 31.531 26.638 1.00 81.81 949 GLN A O 1
ATOM 7407 N N . THR A 1 950 ? 21.448 30.488 24.646 1.00 78.81 950 THR A N 1
ATOM 7408 C CA . THR A 1 950 ? 22.666 31.118 24.122 1.00 78.81 950 THR A CA 1
ATOM 7409 C C . THR A 1 950 ? 22.535 32.645 24.053 1.00 78.81 950 THR A C 1
ATOM 7411 O O . THR A 1 950 ? 23.414 33.362 24.518 1.00 78.81 950 THR A O 1
ATOM 7414 N N . LEU A 1 951 ? 21.399 33.161 23.575 1.00 82.81 951 LEU A N 1
ATOM 7415 C CA . LEU A 1 951 ? 21.117 34.599 23.533 1.00 82.81 951 LEU A CA 1
ATOM 7416 C C . LEU A 1 951 ? 21.029 35.212 24.933 1.00 82.81 951 LEU A C 1
ATOM 7418 O O . LEU A 1 951 ? 21.532 36.308 25.140 1.00 82.81 951 LEU A O 1
ATOM 7422 N N . VAL A 1 952 ? 20.426 34.515 25.900 1.00 85.81 952 VAL A N 1
ATOM 7423 C CA . VAL A 1 952 ? 20.316 34.994 27.289 1.00 85.81 952 VAL A CA 1
ATOM 7424 C C . VAL A 1 952 ? 21.645 34.931 28.043 1.00 85.81 952 VAL A C 1
ATOM 7426 O O . VAL A 1 952 ? 21.856 35.717 28.962 1.00 85.81 952 VAL A O 1
ATOM 7429 N N . GLN A 1 953 ? 22.558 34.036 27.659 1.00 81.56 953 GLN A N 1
ATOM 7430 C CA . GLN A 1 953 ? 23.915 34.006 28.210 1.00 81.56 953 GLN A CA 1
ATOM 7431 C C . GLN A 1 953 ? 24.706 35.263 27.830 1.00 81.56 953 GLN A C 1
ATOM 7433 O O . GLN A 1 953 ? 25.426 35.797 28.671 1.00 81.56 953 GLN A O 1
ATOM 7438 N N . THR A 1 954 ? 24.550 35.754 26.597 1.00 81.62 954 THR A N 1
ATOM 7439 C CA . THR A 1 954 ? 25.209 36.986 26.128 1.00 81.62 954 THR A CA 1
ATOM 7440 C C . THR A 1 954 ? 24.426 38.250 26.491 1.00 81.62 954 THR A C 1
ATOM 7442 O O . THR A 1 954 ? 25.026 39.258 26.852 1.00 81.62 954 THR A O 1
ATOM 7445 N N . PHE A 1 955 ? 23.092 38.190 26.462 1.00 88.44 955 PHE A N 1
ATOM 7446 C CA . PHE A 1 955 ? 22.187 39.290 26.802 1.00 88.44 955 PHE A CA 1
ATOM 7447 C C . PHE A 1 955 ? 21.251 38.899 27.965 1.00 88.44 955 PHE A C 1
ATOM 7449 O O . PHE A 1 955 ? 20.088 38.528 27.746 1.00 88.44 955 PHE A O 1
ATOM 7456 N N . PRO A 1 956 ? 21.749 38.974 29.216 1.00 80.94 956 PRO A N 1
ATOM 7457 C CA . PRO A 1 956 ? 21.012 38.610 30.427 1.00 80.94 956 PRO A CA 1
ATOM 7458 C C . PRO A 1 956 ? 19.668 39.307 30.645 1.00 80.94 956 PRO A C 1
ATOM 7460 O O . PRO A 1 956 ? 18.840 38.779 31.389 1.00 80.94 956 PRO A O 1
ATOM 7463 N N . THR A 1 957 ? 19.433 40.473 30.035 1.00 84.50 957 THR A N 1
ATOM 7464 C CA . THR A 1 957 ? 18.169 41.214 30.164 1.00 84.50 957 THR A CA 1
ATOM 7465 C C . THR A 1 957 ? 17.494 41.478 28.819 1.00 84.50 957 THR A C 1
ATOM 7467 O O . THR A 1 957 ? 18.126 41.456 27.760 1.00 84.50 957 THR A O 1
ATOM 7470 N N . ILE A 1 958 ? 16.185 41.762 28.859 1.00 85.81 958 ILE A N 1
ATOM 7471 C CA . ILE A 1 958 ? 15.422 42.146 27.660 1.00 85.81 958 ILE A CA 1
ATOM 7472 C C . ILE A 1 958 ? 15.994 43.429 27.057 1.00 85.81 958 ILE A C 1
ATOM 7474 O O . ILE A 1 958 ? 16.107 43.527 25.842 1.00 85.81 958 ILE A O 1
ATOM 7478 N N . GLU A 1 959 ? 16.358 44.403 27.892 1.00 85.81 959 GLU A N 1
ATOM 7479 C CA . GLU A 1 959 ? 16.887 45.701 27.469 1.00 85.81 959 GLU A CA 1
ATOM 7480 C C . GLU A 1 959 ? 18.184 45.540 26.683 1.00 85.81 959 GLU A C 1
ATOM 7482 O O . GLU A 1 959 ? 18.342 46.162 25.637 1.00 85.81 959 GLU A O 1
ATOM 7487 N N . GLN A 1 960 ? 19.076 44.668 27.157 1.00 85.75 960 GLN A N 1
ATOM 7488 C CA . GLN A 1 960 ? 20.341 44.384 26.488 1.00 85.75 960 GLN A CA 1
ATOM 7489 C C . GLN A 1 960 ? 20.110 43.737 25.120 1.00 85.75 960 GLN A C 1
ATOM 7491 O O . GLN A 1 960 ? 20.697 44.177 24.136 1.00 85.75 960 GLN A O 1
ATOM 7496 N N . LEU A 1 961 ? 19.207 42.753 25.030 1.00 89.06 961 LEU A N 1
ATOM 7497 C CA . LEU A 1 961 ? 18.900 42.099 23.755 1.00 89.06 961 LEU A CA 1
ATOM 7498 C C . LEU A 1 961 ? 18.139 43.021 22.786 1.00 89.06 961 LEU A C 1
ATOM 7500 O O . LEU A 1 961 ? 18.342 42.948 21.579 1.00 89.06 961 LEU A O 1
ATOM 7504 N N . ALA A 1 962 ? 17.273 43.896 23.302 1.00 85.75 962 ALA A N 1
ATOM 7505 C CA . ALA A 1 962 ? 16.499 44.843 22.500 1.00 85.75 962 ALA A CA 1
ATOM 7506 C C . ALA A 1 962 ? 17.356 45.986 21.929 1.00 85.75 962 ALA A C 1
ATOM 7508 O O . ALA A 1 962 ? 16.999 46.553 20.897 1.00 85.75 962 ALA A O 1
ATOM 7509 N N . GLN A 1 963 ? 18.458 46.335 22.602 1.00 86.38 963 GLN A N 1
ATOM 7510 C CA . GLN A 1 963 ? 19.405 47.371 22.171 1.00 86.38 963 GLN A CA 1
ATOM 7511 C C . GLN A 1 963 ? 20.562 46.824 21.320 1.00 86.38 963 GLN A C 1
ATOM 7513 O O . GLN A 1 963 ? 21.255 47.613 20.680 1.00 86.38 963 GLN A O 1
ATOM 7518 N N . ALA A 1 964 ? 20.768 45.504 21.297 1.00 88.56 964 ALA A N 1
ATOM 7519 C CA . ALA A 1 964 ? 21.816 44.860 20.512 1.00 88.56 964 ALA A CA 1
ATOM 7520 C C . ALA A 1 964 ? 21.615 45.077 19.005 1.00 88.56 964 ALA A C 1
ATOM 7522 O O . ALA A 1 964 ? 20.492 45.025 18.499 1.00 88.56 964 ALA A O 1
ATOM 7523 N N . THR A 1 965 ? 22.703 45.291 18.266 1.00 89.69 965 THR A N 1
ATOM 7524 C CA . THR A 1 965 ? 22.677 45.338 16.799 1.00 89.69 965 THR A CA 1
ATOM 7525 C C . THR A 1 965 ? 22.650 43.927 16.204 1.00 89.69 965 THR A C 1
ATOM 7527 O O . THR A 1 965 ? 22.972 42.946 16.874 1.00 89.69 965 THR A O 1
ATOM 7530 N N . VAL A 1 966 ? 22.294 43.803 14.919 1.00 83.69 966 VAL A N 1
ATOM 7531 C CA . VAL A 1 966 ? 22.341 42.510 14.202 1.00 83.69 966 VAL A CA 1
ATOM 7532 C C . VAL A 1 966 ? 23.740 41.891 14.294 1.00 83.69 966 VAL A C 1
ATOM 7534 O O . VAL A 1 966 ? 23.866 40.706 14.581 1.00 83.69 966 VAL A O 1
ATOM 7537 N N . THR A 1 967 ? 24.780 42.711 14.142 1.00 82.62 967 THR A N 1
ATOM 7538 C CA . THR A 1 967 ? 26.188 42.317 14.280 1.00 82.62 967 THR A CA 1
ATOM 7539 C C . THR A 1 967 ? 26.543 41.818 15.678 1.00 82.62 967 THR A C 1
ATOM 7541 O O . THR A 1 967 ? 27.264 40.831 15.795 1.00 82.62 967 THR A O 1
ATOM 7544 N N . ASP A 1 968 ? 26.010 42.439 16.735 1.00 81.69 968 ASP A N 1
ATOM 7545 C CA . ASP A 1 968 ? 26.263 41.992 18.114 1.00 81.69 968 ASP A CA 1
ATOM 7546 C C . ASP A 1 968 ? 25.647 40.611 18.376 1.00 81.69 968 ASP A C 1
ATOM 7548 O O . ASP A 1 968 ? 26.219 39.792 19.091 1.00 81.69 968 ASP A O 1
ATOM 7552 N N . ILE A 1 969 ? 24.484 40.337 17.775 1.00 84.50 969 ILE A N 1
ATOM 7553 C CA . ILE A 1 969 ? 23.777 39.060 17.925 1.00 84.50 969 ILE A CA 1
ATOM 7554 C C . ILE A 1 969 ? 24.419 37.966 17.056 1.00 84.50 969 ILE A C 1
ATOM 7556 O O . ILE A 1 969 ? 24.543 36.826 17.501 1.00 84.50 969 ILE A O 1
ATOM 7560 N N . GLU A 1 970 ? 24.847 38.296 15.836 1.00 80.19 970 GLU A N 1
ATOM 7561 C CA . GLU A 1 970 ? 25.561 37.381 14.931 1.00 80.19 970 GLU A CA 1
ATOM 7562 C C . GLU A 1 970 ? 26.953 37.002 15.461 1.00 80.19 970 GLU A C 1
ATOM 7564 O O . GLU A 1 970 ? 27.435 35.899 15.218 1.00 80.19 970 GLU A O 1
ATOM 7569 N N . GLY A 1 971 ? 27.585 37.880 16.246 1.00 65.31 971 GLY A N 1
ATOM 7570 C CA . GLY A 1 971 ? 28.868 37.607 16.897 1.00 65.31 971 GLY A CA 1
ATOM 7571 C C . GLY A 1 971 ? 28.829 36.493 17.952 1.00 65.31 971 GLY A C 1
ATOM 7572 O O . GLY A 1 971 ? 29.882 36.080 18.441 1.00 65.31 971 GLY A O 1
ATOM 7573 N N . ILE A 1 972 ? 27.645 35.985 18.315 1.00 81.00 972 ILE A N 1
ATOM 7574 C CA . ILE A 1 972 ? 27.501 34.909 19.296 1.00 81.00 972 ILE A CA 1
ATOM 7575 C C . ILE A 1 972 ? 27.769 33.554 18.638 1.00 81.00 972 ILE A C 1
ATOM 7577 O O . ILE A 1 972 ? 27.110 33.159 17.676 1.00 81.00 972 ILE A O 1
ATOM 7581 N N . TYR A 1 973 ? 28.701 32.788 19.209 1.00 63.44 973 TYR A N 1
ATOM 7582 C CA . TYR A 1 973 ? 29.015 31.439 18.741 1.00 63.44 973 TYR A CA 1
ATOM 7583 C C . TYR A 1 973 ? 27.758 30.551 18.703 1.00 63.44 973 TYR A C 1
ATOM 7585 O O . TYR A 1 973 ? 27.123 30.302 19.728 1.00 63.44 973 TYR A O 1
ATOM 7593 N N . GLY A 1 974 ? 27.404 30.071 17.506 1.00 58.50 974 GLY A N 1
ATOM 7594 C CA . GLY A 1 974 ? 26.206 29.257 17.266 1.00 58.50 974 GLY A CA 1
ATOM 7595 C C . GLY A 1 974 ? 24.965 30.038 16.810 1.00 58.50 974 GLY A C 1
ATOM 7596 O O . GLY A 1 974 ? 23.959 29.411 16.479 1.00 58.50 974 GLY A O 1
ATOM 7597 N N . ILE A 1 975 ? 25.022 31.372 16.731 1.00 75.38 975 ILE A N 1
ATOM 7598 C CA . ILE A 1 975 ? 23.942 32.216 16.209 1.00 75.38 975 ILE A CA 1
ATOM 7599 C C . ILE A 1 975 ? 24.298 32.692 14.797 1.00 75.38 975 ILE A C 1
ATOM 7601 O O . ILE A 1 975 ? 25.224 33.464 14.596 1.00 75.38 975 ILE A O 1
ATOM 7605 N N . GLY A 1 976 ? 23.557 32.210 13.797 1.00 66.94 976 GLY A N 1
ATOM 7606 C CA . GLY A 1 976 ? 23.737 32.620 12.400 1.00 66.94 976 GLY A CA 1
ATOM 7607 C C . GLY A 1 976 ? 23.014 33.931 12.040 1.00 66.94 976 GLY A C 1
ATOM 7608 O O . GLY A 1 976 ? 22.106 34.356 12.767 1.00 66.94 976 GLY A O 1
ATOM 7609 N N . PRO A 1 977 ? 23.325 34.524 10.871 1.00 68.31 977 PRO A N 1
ATOM 7610 C CA . PRO A 1 977 ? 22.796 35.823 10.434 1.00 68.31 977 PRO A CA 1
ATOM 7611 C C . PRO A 1 977 ? 21.262 35.866 10.361 1.00 68.31 977 PRO A C 1
ATOM 7613 O O . PRO A 1 977 ? 20.640 36.870 10.702 1.00 68.31 977 PRO A O 1
ATOM 7616 N N . GLU A 1 978 ? 20.612 34.759 9.987 1.00 65.38 978 GLU A N 1
ATOM 7617 C CA . GLU A 1 978 ? 19.145 34.688 9.932 1.00 65.38 978 GLU A CA 1
ATOM 7618 C C . GLU A 1 978 ? 18.484 34.789 11.314 1.00 65.38 978 GLU A C 1
ATOM 7620 O O . GLU A 1 978 ? 17.415 35.393 11.458 1.00 65.38 978 GLU A O 1
ATOM 7625 N N . ILE A 1 979 ? 19.111 34.202 12.340 1.00 73.38 979 ILE A N 1
ATOM 7626 C CA . ILE A 1 979 ? 18.631 34.267 13.725 1.00 73.38 979 ILE A CA 1
ATOM 7627 C C . ILE A 1 979 ? 18.860 35.680 14.256 1.00 73.38 979 ILE A C 1
ATOM 7629 O O . ILE A 1 979 ? 17.936 36.263 14.823 1.00 73.38 979 ILE A O 1
ATOM 7633 N N . ALA A 1 980 ? 20.039 36.255 14.005 1.00 78.12 980 ALA A N 1
ATOM 7634 C CA . ALA A 1 980 ? 20.370 37.620 14.397 1.00 78.12 980 ALA A CA 1
ATOM 7635 C C . ALA A 1 980 ? 19.384 38.645 13.818 1.00 78.12 980 ALA A C 1
ATOM 7637 O O . ALA A 1 980 ? 18.793 39.433 14.561 1.00 78.12 980 ALA A O 1
ATOM 7638 N N . GLN A 1 981 ? 19.101 38.556 12.515 1.00 77.25 981 GLN A N 1
ATOM 7639 C CA . GLN A 1 981 ? 18.129 39.419 11.845 1.00 77.25 981 GLN A CA 1
ATOM 7640 C C . GLN A 1 981 ? 16.705 39.218 12.385 1.00 77.25 981 GLN A C 1
ATOM 7642 O O . GLN A 1 981 ? 15.953 40.182 12.546 1.00 77.25 981 GLN A O 1
ATOM 7647 N N . SER A 1 982 ? 16.323 37.972 12.685 1.00 71.12 982 SER A N 1
ATOM 7648 C CA . SER A 1 982 ? 14.994 37.644 13.216 1.00 71.12 982 SER A CA 1
ATOM 7649 C C . SER A 1 982 ? 14.788 38.163 14.640 1.00 71.12 982 SER A C 1
ATOM 7651 O O . SER A 1 982 ? 13.699 38.644 14.952 1.00 71.12 982 SER A O 1
ATOM 7653 N N . VAL A 1 983 ? 15.812 38.081 15.494 1.00 81.75 983 VAL A N 1
ATOM 7654 C CA . VAL A 1 983 ? 15.783 38.597 16.869 1.00 81.75 983 VAL A CA 1
ATOM 7655 C C . VAL A 1 983 ? 15.740 40.117 16.861 1.00 81.75 983 VAL A C 1
ATOM 7657 O O . VAL A 1 983 ? 14.809 40.693 17.422 1.00 81.75 983 VAL A O 1
ATOM 7660 N N . TRP A 1 984 ? 16.677 40.760 16.162 1.00 90.19 984 TRP A N 1
ATOM 7661 C CA . TRP A 1 984 ? 16.723 42.216 16.054 1.00 90.19 984 TRP A CA 1
ATOM 7662 C C . TRP A 1 984 ? 15.413 42.779 15.496 1.00 90.19 984 TRP A C 1
ATOM 7664 O O . TRP A 1 984 ? 14.776 43.627 16.123 1.00 90.19 984 TRP A O 1
ATOM 7674 N N . GLY A 1 985 ? 14.953 42.242 14.359 1.00 75.25 985 GLY A N 1
ATOM 7675 C CA . GLY A 1 985 ? 13.734 42.692 13.693 1.00 75.25 985 GLY A CA 1
ATOM 7676 C C . GLY A 1 985 ? 12.479 42.513 14.546 1.00 75.25 985 GLY A C 1
ATOM 7677 O O . GLY A 1 985 ? 11.569 43.334 14.472 1.00 75.25 985 GLY A O 1
ATOM 7678 N N . TRP A 1 986 ? 12.426 41.489 15.404 1.00 87.62 986 TRP A N 1
ATOM 7679 C CA . TRP A 1 986 ? 11.292 41.282 16.304 1.00 87.62 986 TRP A CA 1
ATOM 7680 C C . TRP A 1 986 ? 11.160 42.412 17.339 1.00 87.62 986 TRP A C 1
ATOM 7682 O O . TRP A 1 986 ? 10.038 42.852 17.597 1.00 87.62 986 TRP A O 1
ATOM 7692 N N . PHE A 1 987 ? 12.273 42.922 17.883 1.00 83.56 987 PHE A N 1
ATOM 7693 C CA . PHE A 1 987 ? 12.271 44.013 18.870 1.00 83.56 987 PHE A CA 1
ATOM 7694 C C . PHE A 1 987 ? 11.996 45.401 18.269 1.00 83.56 987 PHE A C 1
ATOM 7696 O O . PHE A 1 987 ? 11.556 46.295 18.994 1.00 83.56 987 PHE A O 1
ATOM 7703 N N . GLN A 1 988 ? 12.168 45.579 16.955 1.00 78.88 988 GLN A N 1
ATOM 7704 C CA . GLN A 1 988 ? 11.834 46.835 16.265 1.00 78.88 988 GLN A CA 1
ATOM 7705 C C . GLN A 1 988 ? 10.321 47.032 16.044 1.00 78.88 988 GLN A C 1
ATOM 7707 O O . GLN A 1 988 ? 9.874 48.132 15.727 1.00 78.88 988 GLN A O 1
ATOM 7712 N N . ILE A 1 989 ? 9.506 45.984 16.204 1.00 71.62 989 ILE A N 1
ATOM 7713 C CA . ILE A 1 989 ? 8.062 46.040 15.943 1.00 71.62 989 ILE A CA 1
ATOM 7714 C C . ILE A 1 989 ? 7.316 46.612 17.158 1.00 71.62 989 ILE A C 1
ATOM 7716 O O . ILE A 1 989 ? 7.308 46.013 18.235 1.00 71.62 989 ILE A O 1
ATOM 7720 N N . SER A 1 990 ? 6.583 47.714 16.970 1.00 64.31 990 SER A N 1
ATOM 7721 C CA . SER A 1 990 ? 5.865 48.412 18.052 1.00 64.31 990 SER A CA 1
ATOM 7722 C C . SER A 1 990 ? 4.858 47.527 18.802 1.00 64.31 990 SER A C 1
ATOM 7724 O O . SER A 1 990 ? 4.780 47.588 20.025 1.00 64.31 990 SER A O 1
ATOM 7726 N N . SER A 1 991 ? 4.137 46.630 18.115 1.00 62.47 991 SER A N 1
ATOM 7727 C CA . SER A 1 991 ? 3.190 45.710 18.772 1.00 62.47 991 SER A CA 1
ATOM 7728 C C . SER A 1 991 ? 3.871 44.709 19.715 1.00 62.47 991 SER A C 1
ATOM 7730 O O . SER A 1 991 ? 3.275 44.278 20.702 1.00 62.47 991 SER A O 1
ATOM 7732 N N . ASN A 1 992 ? 5.121 44.336 19.427 1.00 75.56 992 ASN A N 1
ATOM 7733 C CA . ASN A 1 992 ? 5.905 43.434 20.270 1.00 75.56 992 ASN A CA 1
ATOM 7734 C C . ASN A 1 992 ? 6.431 44.162 21.515 1.00 75.56 992 ASN A C 1
ATOM 7736 O O . ASN A 1 992 ? 6.444 43.593 22.606 1.00 75.56 992 ASN A O 1
ATOM 7740 N N . GLN A 1 993 ? 6.773 45.443 21.377 1.00 76.56 993 GLN A N 1
ATOM 7741 C CA . GLN A 1 993 ? 7.121 46.310 22.504 1.00 76.56 993 GLN A CA 1
ATOM 7742 C C . GLN A 1 993 ? 5.921 46.497 23.447 1.00 76.56 993 GLN A C 1
ATOM 7744 O O . GLN A 1 993 ? 6.065 46.366 24.663 1.00 76.56 993 GLN A O 1
ATOM 7749 N N . THR A 1 994 ? 4.712 46.687 22.900 1.00 73.50 994 THR A N 1
ATOM 7750 C CA . THR A 1 994 ? 3.466 46.719 23.687 1.00 73.50 994 THR A CA 1
ATOM 7751 C C . THR A 1 994 ? 3.211 45.401 24.424 1.00 73.50 994 THR A C 1
ATOM 7753 O O . THR A 1 994 ? 2.781 45.416 25.575 1.00 73.50 994 THR A O 1
ATOM 7756 N N . LEU A 1 995 ? 3.497 44.249 23.806 1.00 77.62 995 LEU A N 1
ATOM 7757 C CA . LEU A 1 995 ? 3.376 42.946 24.470 1.00 77.62 995 LEU A CA 1
ATOM 7758 C C . LEU A 1 995 ? 4.328 42.822 25.670 1.00 77.62 995 LEU A C 1
ATOM 7760 O O . LEU A 1 995 ? 3.912 42.346 26.724 1.00 77.62 995 LEU A O 1
ATOM 7764 N N . ILE A 1 996 ? 5.580 43.268 25.530 1.00 81.06 996 ILE A N 1
ATOM 7765 C CA . ILE A 1 996 ? 6.557 43.267 26.630 1.00 81.06 996 ILE A CA 1
ATOM 7766 C C . ILE A 1 996 ? 6.086 44.168 27.777 1.00 81.06 996 ILE A C 1
ATOM 7768 O O . ILE A 1 996 ? 6.152 43.755 28.934 1.00 81.06 996 ILE A O 1
ATOM 7772 N N . ALA A 1 997 ? 5.567 45.361 27.472 1.00 79.88 997 ALA A N 1
ATOM 7773 C CA . ALA A 1 997 ? 5.009 46.262 28.479 1.00 79.88 997 ALA A CA 1
ATOM 7774 C C . ALA A 1 997 ? 3.830 45.617 29.232 1.00 79.88 997 ALA A C 1
ATOM 7776 O O . ALA A 1 997 ? 3.839 45.569 30.459 1.00 79.88 997 ALA A O 1
ATOM 7777 N N . ARG A 1 998 ? 2.881 45.004 28.509 1.00 80.81 998 ARG A N 1
ATOM 7778 C CA . ARG A 1 998 ? 1.733 44.297 29.107 1.00 80.81 998 ARG A CA 1
ATOM 7779 C C . ARG A 1 998 ? 2.143 43.103 29.969 1.00 80.81 998 ARG A C 1
ATOM 7781 O O . ARG A 1 998 ? 1.527 42.849 30.997 1.00 80.81 998 ARG A O 1
ATOM 7788 N N . LEU A 1 999 ? 3.179 42.362 29.570 1.00 81.44 999 LEU A N 1
ATOM 7789 C CA . LEU A 1 999 ? 3.728 41.264 30.372 1.00 81.44 999 LEU A CA 1
ATOM 7790 C C . LEU A 1 999 ? 4.328 41.766 31.696 1.00 81.44 999 LEU A C 1
ATOM 7792 O O . LEU A 1 999 ? 4.156 41.116 32.726 1.00 81.44 999 LEU A O 1
ATOM 7796 N N . ARG A 1 1000 ? 4.979 42.935 31.687 1.00 81.00 1000 ARG A N 1
ATOM 7797 C CA . ARG A 1 1000 ? 5.494 43.580 32.907 1.00 81.00 1000 ARG A CA 1
ATOM 7798 C C . ARG A 1 1000 ? 4.371 44.072 33.808 1.00 81.00 1000 ARG A C 1
ATOM 7800 O O . ARG A 1 1000 ? 4.397 43.790 35.000 1.00 81.00 1000 ARG A O 1
ATOM 7807 N N . GLU A 1 1001 ? 3.374 44.749 33.243 1.00 81.38 1001 GLU A N 1
ATOM 7808 C CA . GLU A 1 1001 ? 2.189 45.218 33.977 1.00 81.38 1001 GLU A CA 1
ATOM 7809 C C . GLU A 1 1001 ? 1.404 44.056 34.606 1.00 81.38 1001 GLU A C 1
ATOM 7811 O O . GLU A 1 1001 ? 0.930 44.165 35.734 1.00 81.38 1001 GLU A O 1
ATOM 7816 N N . ALA A 1 1002 ? 1.346 42.903 33.930 1.00 78.81 1002 ALA A N 1
ATOM 7817 C CA . ALA A 1 1002 ? 0.767 41.664 34.454 1.00 78.81 1002 ALA A CA 1
ATOM 7818 C C . ALA A 1 1002 ? 1.561 41.043 35.633 1.00 78.81 1002 ALA A C 1
ATOM 7820 O O . ALA A 1 1002 ? 1.085 40.113 36.301 1.00 78.81 1002 ALA A O 1
ATOM 7821 N N . GLY A 1 1003 ? 2.756 41.567 35.921 1.00 75.19 1003 GLY A N 1
ATOM 7822 C CA . GLY A 1 1003 ? 3.619 41.147 37.020 1.00 75.19 1003 GLY A CA 1
ATOM 7823 C C . GLY A 1 1003 ? 4.553 39.984 36.685 1.00 75.19 1003 GLY A C 1
ATOM 7824 O O . GLY A 1 1003 ? 4.966 39.288 37.609 1.00 75.19 1003 GLY A O 1
ATOM 7825 N N . LEU A 1 1004 ? 4.872 39.748 35.403 1.00 81.19 1004 LEU A N 1
ATOM 7826 C CA . LEU A 1 1004 ? 5.877 38.758 35.004 1.00 81.19 1004 LEU A CA 1
ATOM 7827 C C . LEU A 1 1004 ? 7.286 39.249 35.386 1.00 81.19 1004 LEU A C 1
ATOM 7829 O O . LEU A 1 1004 ? 7.793 40.222 34.828 1.00 81.19 1004 LEU A O 1
ATOM 7833 N N . GLN A 1 1005 ? 7.921 38.555 36.323 1.00 78.06 1005 GLN A N 1
ATOM 7834 C CA . GLN A 1 1005 ? 9.295 38.743 36.769 1.00 78.06 1005 GLN A CA 1
ATOM 7835 C C . GLN A 1 1005 ? 10.219 37.759 36.045 1.00 78.06 1005 GLN A C 1
ATOM 7837 O O . GLN A 1 1005 ? 9.964 36.553 35.996 1.00 78.06 1005 GLN A O 1
ATOM 7842 N N . LEU A 1 1006 ? 11.302 38.286 35.477 1.00 79.06 1006 LEU A N 1
ATOM 7843 C CA . LEU A 1 1006 ? 12.298 37.508 34.746 1.00 79.06 1006 LEU A CA 1
ATOM 7844 C C . LEU A 1 1006 ? 13.462 37.200 35.678 1.00 79.06 1006 LEU A C 1
ATOM 7846 O O . LEU A 1 1006 ? 14.120 38.117 36.166 1.00 79.06 1006 LEU A O 1
ATOM 7850 N N . GLU A 1 1007 ? 13.734 35.922 35.908 1.00 67.44 1007 GLU A N 1
ATOM 7851 C CA . GLU A 1 1007 ? 14.933 35.524 36.640 1.00 67.44 1007 GLU A CA 1
ATOM 7852 C C . GLU A 1 1007 ? 16.149 35.590 35.710 1.00 67.44 1007 GLU A C 1
ATOM 7854 O O . GLU A 1 1007 ? 16.161 34.992 34.625 1.00 67.44 1007 GLU A O 1
ATOM 7859 N N . ALA A 1 1008 ? 17.180 36.324 36.140 1.00 56.91 1008 ALA A N 1
ATOM 7860 C CA . ALA A 1 1008 ? 18.484 36.311 35.491 1.00 56.91 1008 ALA A CA 1
ATOM 7861 C C . ALA A 1 1008 ? 19.117 34.920 35.658 1.00 56.91 1008 ALA A C 1
ATOM 7863 O O . ALA A 1 1008 ? 19.161 34.371 36.759 1.00 56.91 1008 ALA A O 1
ATOM 7864 N N . SER A 1 1009 ? 19.621 34.341 34.568 1.00 49.81 1009 SER A N 1
ATOM 7865 C CA . SER A 1 1009 ? 20.339 33.063 34.608 1.00 49.81 1009 SER A CA 1
ATOM 7866 C C . SER A 1 1009 ? 21.659 33.232 35.373 1.00 49.81 1009 SER A C 1
ATOM 7868 O O . SER A 1 1009 ? 22.632 33.737 34.826 1.00 49.81 1009 SER A O 1
ATOM 7870 N N . THR A 1 1010 ? 21.723 32.792 36.631 1.00 40.25 1010 THR A N 1
ATOM 7871 C CA . THR A 1 1010 ? 22.885 32.932 37.536 1.00 40.25 1010 THR A CA 1
ATOM 7872 C C . THR A 1 1010 ? 24.042 31.958 37.273 1.00 40.25 1010 THR A C 1
ATOM 7874 O O . THR A 1 1010 ? 24.890 31.753 38.139 1.00 40.25 1010 THR A O 1
ATOM 7877 N N . LYS A 1 1011 ? 24.153 31.377 36.074 1.00 40.28 1011 LYS A N 1
ATOM 7878 C CA . LYS A 1 1011 ? 25.375 30.670 35.652 1.00 40.28 1011 LYS A CA 1
ATOM 7879 C C . LYS A 1 1011 ? 26.146 31.496 34.633 1.00 40.28 1011 LYS A C 1
ATOM 7881 O O . LYS A 1 1011 ? 26.145 31.209 33.441 1.00 40.28 1011 LYS A O 1
ATOM 7886 N N . THR A 1 1012 ? 26.817 32.520 35.143 1.00 32.41 1012 THR A N 1
ATOM 7887 C CA . THR A 1 1012 ? 27.869 33.249 34.439 1.00 32.41 1012 THR A CA 1
ATOM 7888 C C . THR A 1 1012 ? 29.115 32.361 34.403 1.00 32.41 1012 THR A C 1
ATOM 7890 O O . THR A 1 1012 ? 29.795 32.220 35.417 1.00 32.41 1012 THR A O 1
ATOM 7893 N N . ILE A 1 1013 ? 29.428 31.733 33.266 1.00 32.72 1013 ILE A N 1
ATOM 7894 C CA . ILE A 1 1013 ? 30.811 31.313 33.003 1.00 32.72 1013 ILE A CA 1
ATOM 7895 C C . ILE A 1 1013 ? 31.485 32.543 32.409 1.00 32.72 1013 ILE A C 1
ATOM 7897 O O . ILE A 1 1013 ? 31.147 32.972 31.309 1.00 32.72 1013 ILE A O 1
ATOM 7901 N N . ALA A 1 1014 ? 32.359 33.166 33.193 1.00 30.52 1014 ALA A N 1
ATOM 7902 C CA . ALA A 1 1014 ? 33.106 34.338 32.775 1.00 30.52 1014 ALA A CA 1
ATOM 7903 C C . ALA A 1 1014 ? 33.981 33.996 31.556 1.00 30.52 1014 ALA A C 1
ATOM 7905 O O . ALA A 1 1014 ? 34.901 33.185 31.649 1.00 30.52 1014 ALA A O 1
ATOM 7906 N N . LEU A 1 1015 ? 33.688 34.624 30.418 1.00 34.50 1015 LEU A N 1
ATOM 7907 C CA . LEU A 1 1015 ? 34.611 34.748 29.296 1.00 34.50 1015 LEU A CA 1
ATOM 7908 C C . LEU A 1 1015 ? 35.634 35.828 29.655 1.00 34.50 1015 LEU A C 1
ATOM 7910 O O . LEU A 1 1015 ? 35.379 37.001 29.411 1.00 34.50 1015 LEU A O 1
ATOM 7914 N N . ASP A 1 1016 ? 36.768 35.432 30.235 1.00 34.88 1016 ASP A N 1
ATOM 7915 C CA . ASP A 1 1016 ? 38.045 36.044 29.860 1.00 34.88 1016 ASP A CA 1
ATOM 7916 C C . ASP A 1 1016 ? 39.243 35.161 30.241 1.00 34.88 1016 ASP A C 1
ATOM 7918 O O . ASP A 1 1016 ? 39.542 34.950 31.419 1.00 34.88 1016 ASP A O 1
ATOM 7922 N N . LYS A 1 1017 ? 39.893 34.625 29.205 1.00 39.19 1017 LYS A N 1
ATOM 7923 C CA . LYS A 1 1017 ? 41.330 34.351 29.052 1.00 39.19 1017 LYS A CA 1
ATOM 7924 C C . LYS A 1 1017 ? 41.483 33.543 27.769 1.00 39.19 1017 LYS A C 1
ATOM 7926 O O . LYS A 1 1017 ? 40.865 32.492 27.624 1.00 39.19 1017 LYS A O 1
ATOM 7931 N N . SER A 1 1018 ? 42.293 34.039 26.836 1.00 56.81 1018 SER A N 1
ATOM 7932 C CA . SER A 1 1018 ? 42.720 33.298 25.648 1.00 56.81 1018 SER A CA 1
ATOM 7933 C C . SER A 1 1018 ? 43.138 31.882 26.043 1.00 56.81 1018 SER A C 1
ATOM 7935 O O . SER A 1 1018 ? 44.152 31.703 26.723 1.00 56.81 1018 SER A O 1
ATOM 7937 N N . LEU A 1 1019 ? 42.335 30.890 25.657 1.00 62.66 1019 LEU A N 1
ATOM 7938 C CA . LEU A 1 1019 ? 42.616 29.496 25.969 1.00 62.66 1019 LEU A CA 1
ATOM 7939 C C . LEU A 1 1019 ? 43.960 29.121 25.318 1.00 62.66 1019 LEU A C 1
ATOM 7941 O O . LEU A 1 1019 ? 44.252 29.619 24.221 1.00 62.66 1019 LEU A O 1
ATOM 7945 N N . PRO A 1 1020 ? 44.796 28.299 25.971 1.00 71.56 1020 PRO A N 1
ATOM 7946 C CA . PRO A 1 1020 ? 46.213 28.150 25.627 1.00 71.56 1020 PRO A CA 1
ATOM 7947 C C . PRO A 1 1020 ? 46.465 27.686 24.185 1.00 71.56 1020 PRO A C 1
ATOM 7949 O O . PRO A 1 1020 ? 47.519 27.975 23.622 1.00 71.56 1020 PRO A O 1
ATOM 7952 N N . LEU A 1 1021 ? 45.487 27.036 23.549 1.00 80.88 1021 LEU A N 1
ATOM 7953 C CA . LEU A 1 1021 ? 45.589 26.505 22.190 1.00 80.88 1021 LEU A CA 1
ATOM 7954 C C . LEU A 1 1021 ? 44.766 27.291 21.159 1.00 80.88 1021 LEU A C 1
ATOM 7956 O O . LEU A 1 1021 ? 44.568 26.818 20.038 1.00 80.88 1021 LEU A O 1
ATOM 7960 N N . THR A 1 1022 ? 44.304 28.498 21.505 1.00 79.31 1022 THR A N 1
ATOM 7961 C CA . THR A 1 1022 ? 43.503 29.347 20.610 1.00 79.31 1022 THR A CA 1
ATOM 7962 C C . THR A 1 1022 ? 44.216 29.566 19.272 1.00 79.31 1022 THR A C 1
ATOM 7964 O O . THR A 1 1022 ? 45.321 30.104 19.211 1.00 79.31 1022 THR A O 1
ATOM 7967 N N . GLY A 1 1023 ? 43.570 29.149 18.179 1.00 73.75 1023 GLY A N 1
ATOM 7968 C CA . GLY A 1 1023 ? 44.085 29.298 16.812 1.00 73.75 1023 GLY A CA 1
ATOM 7969 C C . GLY A 1 1023 ? 45.050 28.201 16.348 1.00 73.75 1023 GLY A C 1
ATOM 7970 O O . GLY A 1 1023 ? 45.490 28.252 15.202 1.00 73.75 1023 GLY A O 1
ATOM 7971 N N . LYS A 1 1024 ? 45.354 27.202 17.187 1.00 86.12 1024 LYS A N 1
ATOM 7972 C CA . LYS A 1 1024 ? 46.232 26.074 16.841 1.00 86.12 1024 LYS A CA 1
ATOM 7973 C C . LYS A 1 1024 ? 45.456 24.900 16.251 1.00 86.12 1024 LYS A C 1
ATOM 7975 O O . LYS A 1 1024 ? 44.385 24.542 16.744 1.00 86.12 1024 LYS A O 1
ATOM 7980 N N . ILE A 1 1025 ? 45.998 24.280 15.203 1.00 88.31 1025 ILE A N 1
ATOM 7981 C CA . ILE A 1 1025 ? 45.395 23.138 14.508 1.00 88.31 1025 ILE A CA 1
ATOM 7982 C C . ILE A 1 1025 ? 46.140 21.847 14.845 1.00 88.31 1025 ILE A C 1
ATOM 7984 O O . ILE A 1 1025 ? 47.325 21.694 14.555 1.00 88.31 1025 ILE A O 1
ATOM 7988 N N . PHE A 1 1026 ? 45.397 20.879 15.371 1.00 94.94 1026 PHE A N 1
ATOM 7989 C CA . PHE A 1 1026 ? 45.880 19.560 15.749 1.00 94.94 1026 PHE A CA 1
ATOM 7990 C C . PHE A 1 1026 ? 45.360 18.485 14.795 1.00 94.94 1026 PHE A C 1
ATOM 7992 O O . PHE A 1 1026 ? 44.235 18.544 14.289 1.00 94.94 1026 PHE A O 1
ATOM 7999 N N . VAL A 1 1027 ? 46.164 17.451 14.586 1.00 93.19 1027 VAL A N 1
ATOM 8000 C CA . VAL A 1 1027 ? 45.723 16.163 14.043 1.00 93.19 1027 VAL A CA 1
ATOM 8001 C C . VAL A 1 1027 ? 46.153 15.100 15.042 1.00 93.19 1027 VAL A C 1
ATOM 8003 O O . VAL A 1 1027 ? 47.278 15.134 15.518 1.00 93.19 1027 VAL A O 1
ATOM 8006 N N . ILE A 1 1028 ? 45.274 14.159 15.372 1.00 91.69 1028 ILE A N 1
ATOM 8007 C CA . ILE A 1 1028 ? 45.621 13.016 16.229 1.00 91.69 1028 ILE A CA 1
ATOM 8008 C C . ILE A 1 1028 ? 45.759 11.798 15.323 1.00 91.69 1028 ILE A C 1
ATOM 8010 O O . ILE A 1 1028 ? 44.908 11.598 14.450 1.00 91.69 1028 ILE A O 1
ATOM 8014 N N . THR A 1 1029 ? 46.800 10.992 15.494 1.00 88.06 1029 THR A N 1
ATOM 8015 C CA . THR A 1 1029 ? 47.013 9.746 14.747 1.00 88.06 1029 THR A CA 1
ATOM 8016 C C . THR A 1 1029 ? 47.567 8.655 15.659 1.00 88.06 1029 THR A C 1
ATOM 8018 O O . THR A 1 1029 ? 48.241 8.968 16.633 1.00 88.06 1029 THR A O 1
ATOM 8021 N N . GLY A 1 1030 ? 47.285 7.391 15.345 1.00 83.94 1030 GLY A N 1
ATOM 8022 C CA . GLY A 1 1030 ? 47.607 6.260 16.216 1.00 83.94 1030 GLY A CA 1
ATOM 8023 C C . GLY A 1 1030 ? 46.690 6.125 17.440 1.00 83.94 1030 GLY A C 1
ATOM 8024 O O . GLY A 1 1030 ? 45.728 6.887 17.604 1.00 83.94 1030 GLY A O 1
ATOM 8025 N N . THR A 1 1031 ? 46.992 5.135 18.276 1.00 85.31 1031 THR A N 1
ATOM 8026 C CA . THR A 1 1031 ? 46.330 4.846 19.556 1.00 85.31 1031 THR A CA 1
ATOM 8027 C C . THR A 1 1031 ? 47.126 5.490 20.687 1.00 85.31 1031 THR A C 1
ATOM 8029 O O . THR A 1 1031 ? 48.320 5.235 20.821 1.00 85.31 1031 THR A O 1
ATOM 8032 N N . LEU A 1 1032 ? 46.497 6.362 21.479 1.00 85.88 1032 LEU A N 1
ATOM 8033 C CA . LEU A 1 1032 ? 47.175 7.008 22.605 1.00 85.88 1032 LEU A CA 1
ATOM 8034 C C . LEU A 1 1032 ? 47.214 6.041 23.809 1.00 85.88 1032 LEU A C 1
ATOM 8036 O O . LEU A 1 1032 ? 46.190 5.411 24.086 1.00 85.88 1032 LEU A O 1
ATOM 8040 N N . PRO A 1 1033 ? 48.361 5.899 24.494 1.00 77.00 1033 PRO A N 1
ATOM 8041 C CA . PRO A 1 1033 ? 48.533 4.994 25.633 1.00 77.00 1033 PRO A CA 1
ATOM 8042 C C . PRO A 1 1033 ? 47.501 5.111 26.768 1.00 77.00 1033 PRO A C 1
ATOM 8044 O O . PRO A 1 1033 ? 47.151 4.091 27.364 1.00 77.00 1033 PRO A O 1
ATOM 8047 N N . THR A 1 1034 ? 47.030 6.320 27.105 1.00 78.06 1034 THR A N 1
ATOM 8048 C CA . THR A 1 1034 ? 46.191 6.544 28.305 1.00 78.06 1034 THR A CA 1
ATOM 8049 C C . THR A 1 1034 ? 44.853 7.245 28.059 1.00 78.06 1034 THR A C 1
ATOM 8051 O O . THR A 1 1034 ? 43.897 7.016 28.800 1.00 78.06 1034 THR A O 1
ATOM 8054 N N . LEU A 1 1035 ? 44.739 8.056 27.012 1.00 77.06 1035 LEU A N 1
ATOM 8055 C CA . LEU A 1 1035 ? 43.554 8.822 26.648 1.00 77.06 1035 LEU A CA 1
ATOM 8056 C C . LEU A 1 1035 ? 42.846 8.169 25.469 1.00 77.06 1035 LEU A C 1
ATOM 8058 O O . LEU A 1 1035 ? 43.452 7.812 24.457 1.00 77.06 1035 LEU A O 1
ATOM 8062 N N . LYS A 1 1036 ? 41.513 8.120 25.516 1.00 77.12 1036 LYS A N 1
ATOM 8063 C CA . LYS A 1 1036 ? 40.758 7.854 24.292 1.00 77.12 1036 LYS A CA 1
ATOM 8064 C C . LYS A 1 1036 ? 40.893 9.049 23.355 1.00 77.12 1036 LYS A C 1
ATOM 8066 O O . LYS A 1 1036 ? 40.957 10.204 23.769 1.00 77.12 1036 LYS A O 1
ATOM 8071 N N . ARG A 1 1037 ? 40.869 8.778 22.051 1.00 74.81 1037 ARG A N 1
ATOM 8072 C CA . ARG A 1 1037 ? 40.979 9.814 21.013 1.00 74.81 1037 ARG A CA 1
ATOM 8073 C C . ARG A 1 1037 ? 39.844 10.846 21.061 1.00 74.81 1037 ARG A C 1
ATOM 8075 O O . ARG A 1 1037 ? 40.057 11.981 20.645 1.00 74.81 1037 ARG A O 1
ATOM 8082 N N . SER A 1 1038 ? 38.663 10.454 21.547 1.00 70.69 1038 SER A N 1
ATOM 8083 C CA . SER A 1 1038 ? 37.554 11.367 21.860 1.00 70.69 1038 SER A CA 1
ATOM 8084 C C . SER A 1 1038 ? 37.948 12.354 22.953 1.00 70.69 1038 SER A C 1
ATOM 8086 O O . SER A 1 1038 ? 37.816 13.555 22.770 1.00 70.69 1038 SER A O 1
ATOM 8088 N N . ASP A 1 1039 ? 38.537 11.849 24.029 1.00 72.31 1039 ASP A N 1
ATOM 8089 C CA . ASP A 1 1039 ? 38.832 12.621 25.232 1.00 72.31 1039 ASP A CA 1
ATOM 8090 C C . ASP A 1 1039 ? 39.995 13.585 24.962 1.00 72.31 1039 ASP A C 1
ATOM 8092 O O . ASP A 1 1039 ? 39.936 14.758 25.317 1.00 72.31 1039 ASP A O 1
ATOM 8096 N N . ALA A 1 1040 ? 41.012 13.138 24.217 1.00 75.56 1040 ALA A N 1
ATOM 8097 C CA . ALA A 1 1040 ? 42.090 14.001 23.735 1.00 75.56 1040 ALA A CA 1
ATOM 8098 C C . ALA A 1 1040 ? 41.581 15.106 22.790 1.00 75.56 1040 ALA A C 1
ATOM 8100 O O . ALA A 1 1040 ? 42.074 16.234 22.824 1.00 75.56 1040 ALA A O 1
ATOM 8101 N N . LYS A 1 1041 ? 40.579 14.806 21.951 1.00 81.75 1041 LYS A N 1
ATOM 8102 C CA . LYS A 1 1041 ? 39.941 15.809 21.091 1.00 81.75 1041 LYS A CA 1
ATOM 8103 C C . LYS A 1 1041 ? 39.188 16.842 21.929 1.00 81.75 1041 LYS A C 1
ATOM 8105 O O . LYS A 1 1041 ? 39.349 18.034 21.676 1.00 81.75 1041 LYS A O 1
ATOM 8110 N N . ASP A 1 1042 ? 38.433 16.396 22.924 1.00 70.69 1042 ASP A N 1
ATOM 8111 C CA . ASP A 1 1042 ? 37.666 17.276 23.801 1.00 70.69 1042 ASP A CA 1
ATOM 8112 C C . ASP A 1 1042 ? 38.593 18.164 24.640 1.00 70.69 1042 ASP A C 1
ATOM 8114 O O . ASP A 1 1042 ? 38.365 19.366 24.723 1.00 70.69 1042 ASP A O 1
ATOM 8118 N N . LEU A 1 1043 ? 39.695 17.624 25.175 1.00 77.12 1043 LEU A N 1
ATOM 8119 C CA . LEU A 1 1043 ? 40.709 18.403 25.894 1.00 77.12 1043 LEU A CA 1
ATOM 8120 C C . LEU A 1 1043 ? 41.313 19.515 25.020 1.00 77.12 1043 LEU A C 1
ATOM 8122 O O . LEU A 1 1043 ? 41.360 20.669 25.442 1.00 77.12 1043 LEU A O 1
ATOM 8126 N N . ILE A 1 1044 ? 41.694 19.202 23.776 1.00 79.31 1044 ILE A N 1
ATOM 8127 C CA . ILE A 1 1044 ? 42.236 20.190 22.829 1.00 79.31 1044 ILE A CA 1
ATOM 8128 C C . ILE A 1 1044 ? 41.200 21.267 22.493 1.00 79.31 1044 ILE A C 1
ATOM 8130 O O . ILE A 1 1044 ? 41.538 22.450 22.453 1.00 79.31 1044 ILE A O 1
ATOM 8134 N N . GLN A 1 1045 ? 39.945 20.879 22.253 1.00 77.75 1045 GLN A N 1
ATOM 8135 C CA . GLN A 1 1045 ? 38.876 21.820 21.905 1.00 77.75 1045 GLN A CA 1
ATOM 8136 C C . GLN A 1 1045 ? 38.480 22.706 23.090 1.00 77.75 1045 GLN A C 1
ATOM 8138 O O . GLN A 1 1045 ? 38.289 23.909 22.911 1.00 77.75 1045 GLN A O 1
ATOM 8143 N N . ASN A 1 1046 ? 38.448 22.147 24.300 1.00 72.38 1046 ASN A N 1
ATOM 8144 C CA . ASN A 1 1046 ? 38.196 22.884 25.539 1.00 72.38 1046 ASN A CA 1
ATOM 8145 C C . ASN A 1 1046 ? 39.331 23.865 25.867 1.00 72.38 1046 ASN A C 1
ATOM 8147 O O . ASN A 1 1046 ? 39.079 24.913 26.453 1.00 72.38 1046 ASN A O 1
ATOM 8151 N N . ALA A 1 1047 ? 40.559 23.566 25.437 1.00 74.94 1047 ALA A N 1
ATOM 8152 C CA . ALA A 1 1047 ? 41.709 24.464 25.498 1.00 74.94 1047 ALA A CA 1
ATOM 8153 C C . ALA A 1 1047 ? 41.826 25.417 24.285 1.00 74.94 1047 ALA A C 1
ATOM 8155 O O . ALA A 1 1047 ? 42.821 26.133 24.156 1.00 74.94 1047 ALA A O 1
ATOM 8156 N N . GLY A 1 1048 ? 40.818 25.475 23.403 1.00 71.19 1048 GLY A N 1
ATOM 8157 C CA . GLY A 1 1048 ? 40.720 26.437 22.294 1.00 71.19 1048 GLY A CA 1
ATOM 8158 C C . GLY A 1 1048 ? 41.361 26.005 20.968 1.00 71.19 1048 GLY A C 1
ATOM 8159 O O . GLY A 1 1048 ? 41.352 26.774 20.004 1.00 71.19 1048 GLY A O 1
ATOM 8160 N N . GLY A 1 1049 ? 41.904 24.788 20.894 1.00 80.06 1049 GLY A N 1
ATOM 8161 C CA . GLY A 1 1049 ? 42.520 24.219 19.695 1.00 80.06 1049 GLY A CA 1
ATOM 8162 C C . GLY A 1 1049 ? 41.512 23.568 18.742 1.00 80.06 1049 GLY A C 1
ATOM 8163 O O . GLY A 1 1049 ? 40.440 23.104 19.128 1.00 80.06 1049 GLY A O 1
ATOM 8164 N N . LYS A 1 1050 ? 41.857 23.490 17.454 1.00 85.81 1050 LYS A N 1
ATOM 8165 C CA . LYS A 1 1050 ? 41.027 22.868 16.410 1.00 85.81 1050 LYS A CA 1
ATOM 8166 C C . LYS A 1 1050 ? 41.593 21.513 15.998 1.00 85.81 1050 LYS A C 1
ATOM 8168 O O . LYS A 1 1050 ? 42.677 21.454 15.432 1.00 85.81 1050 LYS A O 1
ATOM 8173 N N . VAL A 1 1051 ? 40.838 20.429 16.176 1.00 88.31 1051 VAL A N 1
ATOM 8174 C CA . VAL A 1 1051 ? 41.246 19.085 15.720 1.00 88.31 1051 VAL A CA 1
ATOM 8175 C C . VAL A 1 1051 ? 40.691 18.789 14.325 1.00 88.31 1051 VAL A C 1
ATOM 8177 O O . VAL A 1 1051 ? 39.498 18.947 14.074 1.00 88.31 1051 VAL A O 1
ATOM 8180 N N . THR A 1 1052 ? 41.548 18.334 13.411 1.00 86.56 1052 THR A N 1
ATOM 8181 C CA . THR A 1 1052 ? 41.190 17.970 12.029 1.00 86.56 1052 THR A CA 1
ATOM 8182 C C . THR A 1 1052 ? 41.586 16.528 11.703 1.00 86.56 1052 THR A C 1
ATOM 8184 O O . THR A 1 1052 ? 42.407 15.913 12.384 1.00 86.56 1052 THR A O 1
ATOM 8187 N N . SER A 1 1053 ? 40.973 15.947 10.669 1.00 81.12 1053 SER A N 1
ATOM 8188 C CA . SER A 1 1053 ? 41.150 14.532 10.312 1.00 81.12 1053 SER A CA 1
ATOM 8189 C C . SER A 1 1053 ? 42.352 14.260 9.398 1.00 81.12 1053 SER A C 1
ATOM 8191 O O . SER A 1 1053 ? 42.737 13.095 9.250 1.00 81.12 1053 SER A O 1
ATOM 8193 N N . ALA A 1 1054 ? 42.970 15.291 8.810 1.00 82.06 1054 ALA A N 1
ATOM 8194 C CA . ALA A 1 1054 ? 44.040 15.161 7.823 1.00 82.06 1054 ALA A CA 1
ATOM 8195 C C . ALA A 1 1054 ? 45.179 16.165 8.052 1.00 82.06 1054 ALA A C 1
ATOM 8197 O O . ALA A 1 1054 ? 44.945 17.333 8.348 1.00 82.06 1054 ALA A O 1
ATOM 8198 N N . VAL A 1 1055 ? 46.417 15.704 7.851 1.00 85.88 1055 VAL A N 1
ATOM 8199 C CA . VAL A 1 1055 ? 47.623 16.537 7.944 1.00 85.88 1055 VAL A CA 1
ATOM 8200 C C . VAL A 1 1055 ? 47.751 17.416 6.698 1.00 85.88 1055 VAL A C 1
ATOM 8202 O O . VAL A 1 1055 ? 47.710 16.912 5.565 1.00 85.88 1055 VAL A O 1
ATOM 8205 N N . SER A 1 1056 ? 47.922 18.720 6.916 1.00 87.94 1056 SER A N 1
ATOM 8206 C CA . SER A 1 1056 ? 48.113 19.747 5.886 1.00 87.94 1056 SER A CA 1
ATOM 8207 C C . SER A 1 1056 ? 49.204 20.738 6.301 1.00 87.94 1056 SER A C 1
ATOM 8209 O O . SER A 1 1056 ? 49.583 20.774 7.464 1.00 87.94 1056 SER A O 1
ATOM 8211 N N . ALA A 1 1057 ? 49.647 21.607 5.389 1.00 82.38 1057 ALA A N 1
ATOM 8212 C CA . ALA A 1 1057 ? 50.618 22.663 5.705 1.00 82.38 1057 ALA A CA 1
ATOM 8213 C C . ALA A 1 1057 ? 50.127 23.685 6.757 1.00 82.38 1057 ALA A C 1
ATOM 8215 O O . ALA A 1 1057 ? 50.923 24.465 7.260 1.00 82.38 1057 ALA A O 1
ATOM 8216 N N . LYS A 1 1058 ? 48.824 23.697 7.081 1.00 83.31 1058 LYS A N 1
ATOM 8217 C CA . LYS A 1 1058 ? 48.233 24.547 8.129 1.00 83.31 1058 LYS A CA 1
ATOM 8218 C C . LYS A 1 1058 ? 48.134 23.843 9.489 1.00 83.31 1058 LYS A C 1
ATOM 8220 O O . LYS A 1 1058 ? 47.597 24.422 10.421 1.00 83.31 1058 LYS A O 1
ATOM 8225 N N . THR A 1 1059 ? 48.547 22.580 9.588 1.00 89.81 1059 THR A N 1
ATOM 8226 C CA . THR A 1 1059 ? 48.525 21.826 10.845 1.00 89.81 1059 THR A CA 1
ATOM 8227 C C . THR A 1 1059 ? 49.714 22.255 11.706 1.00 89.81 1059 THR A C 1
ATOM 8229 O O . THR A 1 1059 ? 50.850 22.134 11.262 1.00 89.81 1059 THR A O 1
ATOM 8232 N N . ASP A 1 1060 ? 49.460 22.728 12.927 1.00 90.31 1060 ASP A N 1
ATOM 8233 C CA . ASP A 1 1060 ? 50.505 23.159 13.864 1.00 90.31 1060 ASP A CA 1
ATOM 8234 C C . ASP A 1 1060 ? 51.143 21.970 14.600 1.00 90.31 1060 ASP A C 1
ATOM 8236 O O . ASP A 1 1060 ? 52.365 21.914 14.747 1.00 90.31 1060 ASP A O 1
ATOM 8240 N N . TYR A 1 1061 ? 50.320 21.008 15.038 1.00 93.75 1061 TYR A N 1
ATOM 8241 C CA . TYR A 1 1061 ? 50.766 19.866 15.837 1.00 93.75 1061 TYR A CA 1
ATOM 8242 C C . TYR A 1 1061 ? 50.135 18.549 15.367 1.00 93.75 1061 TYR A C 1
ATOM 8244 O O . TYR A 1 1061 ? 48.931 18.463 15.110 1.00 93.75 1061 TYR A O 1
ATOM 8252 N N . LEU A 1 1062 ? 50.940 17.490 15.296 1.00 94.12 1062 LEU A N 1
ATOM 8253 C CA . LEU A 1 1062 ? 50.475 16.114 15.140 1.00 94.12 1062 LEU A CA 1
ATOM 8254 C C . LEU A 1 1062 ? 50.658 15.380 16.472 1.00 94.12 1062 LEU A C 1
ATOM 8256 O O . LEU A 1 1062 ? 51.789 15.185 16.900 1.00 94.12 1062 LEU A O 1
ATOM 8260 N N . VAL A 1 1063 ? 49.573 14.941 17.104 1.00 93.81 1063 VAL A N 1
ATOM 8261 C CA . VAL A 1 1063 ? 49.628 14.074 18.288 1.00 93.81 1063 VAL A CA 1
ATOM 8262 C C . VAL A 1 1063 ? 49.778 12.631 17.817 1.00 93.81 1063 VAL A C 1
ATOM 8264 O O . VAL A 1 1063 ? 48.934 12.133 17.064 1.00 93.81 1063 VAL A O 1
ATOM 8267 N N . VAL A 1 1064 ? 50.866 11.987 18.226 1.00 89.88 1064 VAL A N 1
ATOM 8268 C CA . VAL A 1 1064 ? 51.325 10.689 17.728 1.00 89.88 1064 VAL A CA 1
ATOM 8269 C C . VAL A 1 1064 ? 51.164 9.638 18.825 1.00 89.88 1064 VAL A C 1
ATOM 8271 O O . VAL A 1 1064 ? 51.856 9.681 19.839 1.00 89.88 1064 VAL A O 1
ATOM 8274 N N . GLY A 1 1065 ? 50.241 8.703 18.608 1.00 83.56 1065 GLY A N 1
ATOM 8275 C CA . GLY A 1 1065 ? 50.111 7.459 19.364 1.00 83.56 1065 GLY A CA 1
ATOM 8276 C C . GLY A 1 1065 ? 50.779 6.275 18.659 1.00 83.56 1065 GLY A C 1
ATOM 8277 O O . GLY A 1 1065 ? 51.382 6.426 17.594 1.00 83.56 1065 GLY A O 1
ATOM 8278 N N . GLU A 1 1066 ? 50.635 5.084 19.229 1.00 80.62 1066 GLU A N 1
ATOM 8279 C CA . GLU A 1 1066 ? 51.090 3.826 18.627 1.00 80.62 1066 GLU A CA 1
ATOM 8280 C C . GLU A 1 1066 ? 50.400 3.595 17.267 1.00 80.62 1066 GLU A C 1
ATOM 8282 O O . GLU A 1 1066 ? 49.243 3.968 17.083 1.00 80.62 1066 GLU A O 1
ATOM 8287 N N . ASP A 1 1067 ? 51.108 3.036 16.280 1.00 73.50 1067 ASP A N 1
ATOM 8288 C CA . ASP A 1 1067 ? 50.615 2.820 14.904 1.00 73.50 1067 ASP A CA 1
ATOM 8289 C C . ASP A 1 1067 ? 50.164 4.092 14.152 1.00 73.50 1067 ASP A C 1
ATOM 8291 O O . ASP A 1 1067 ? 49.180 4.120 13.409 1.00 73.50 1067 ASP A O 1
ATOM 8295 N N . ALA A 1 1068 ? 50.921 5.181 14.297 1.00 67.06 1068 ALA A N 1
ATOM 8296 C CA . ALA A 1 1068 ? 50.634 6.493 13.709 1.00 67.06 1068 ALA A CA 1
ATOM 8297 C C . ALA A 1 1068 ? 50.498 6.555 12.164 1.00 67.06 1068 ALA A C 1
ATOM 8299 O O . ALA A 1 1068 ? 49.995 7.561 11.640 1.00 67.06 1068 ALA A O 1
ATOM 8300 N N . GLY A 1 1069 ? 50.884 5.495 11.445 1.00 73.88 1069 GLY A N 1
ATOM 8301 C CA . GLY A 1 1069 ? 50.606 5.268 10.022 1.00 73.88 1069 GLY A CA 1
ATOM 8302 C C . GLY A 1 1069 ? 51.070 6.381 9.069 1.00 73.88 1069 GLY A C 1
ATOM 8303 O O . GLY A 1 1069 ? 51.922 7.210 9.386 1.00 73.88 1069 GLY A O 1
ATOM 8304 N N . SER A 1 1070 ? 50.457 6.447 7.883 1.00 80.06 1070 SER A N 1
ATOM 8305 C CA . SER A 1 1070 ? 50.831 7.365 6.785 1.00 80.06 1070 SER A CA 1
ATOM 8306 C C . SER A 1 1070 ? 50.709 8.866 7.107 1.00 80.06 1070 SER A C 1
ATOM 8308 O O . SER A 1 1070 ? 51.240 9.716 6.388 1.00 80.06 1070 SER A O 1
ATOM 8310 N N . LYS A 1 1071 ? 50.029 9.229 8.204 1.00 84.44 1071 LYS A N 1
ATOM 8311 C CA . LYS A 1 1071 ? 49.909 10.620 8.674 1.00 84.44 1071 LYS A CA 1
ATOM 8312 C C . LYS A 1 1071 ? 51.191 11.123 9.331 1.00 84.44 1071 LYS A C 1
ATOM 8314 O O . LYS A 1 1071 ? 51.496 12.305 9.185 1.00 84.44 1071 LYS A O 1
ATOM 8319 N N . LEU A 1 1072 ? 51.943 10.239 9.987 1.00 86.25 1072 LEU A N 1
ATOM 8320 C CA . LEU A 1 1072 ? 53.246 10.566 10.561 1.00 86.25 1072 LEU A CA 1
ATOM 8321 C C . LEU A 1 1072 ? 54.254 10.914 9.462 1.00 86.25 1072 LEU A C 1
ATOM 8323 O O . LEU A 1 1072 ? 54.870 11.977 9.498 1.00 86.25 1072 LEU A O 1
ATOM 8327 N N . GLU A 1 1073 ? 54.328 10.080 8.424 1.00 84.44 1073 GLU A N 1
ATOM 8328 C CA . GLU A 1 1073 ? 55.200 10.304 7.264 1.00 84.44 1073 GLU A CA 1
ATOM 8329 C C . GLU A 1 1073 ? 54.875 11.623 6.550 1.00 84.44 1073 GLU A C 1
ATOM 8331 O O . GLU A 1 1073 ? 55.766 12.380 6.156 1.00 84.44 1073 GLU A O 1
ATOM 8336 N N . LYS A 1 1074 ? 53.579 11.931 6.398 1.00 85.94 1074 LYS A N 1
ATOM 8337 C CA . LYS A 1 1074 ? 53.124 13.181 5.781 1.00 85.94 1074 LYS A CA 1
ATOM 8338 C C . LYS A 1 1074 ? 53.458 14.405 6.639 1.00 85.94 1074 LYS A C 1
ATOM 8340 O O . LYS A 1 1074 ? 53.815 15.439 6.081 1.00 85.94 1074 LYS A O 1
ATOM 8345 N N . ALA A 1 1075 ? 53.371 14.300 7.965 1.00 86.94 1075 ALA A N 1
ATOM 8346 C CA . ALA A 1 1075 ? 53.739 15.382 8.877 1.00 86.94 1075 ALA A CA 1
ATOM 8347 C C . ALA A 1 1075 ? 55.249 15.645 8.900 1.00 86.94 1075 ALA A C 1
ATOM 8349 O O . ALA A 1 1075 ? 55.656 16.804 8.851 1.00 86.94 1075 ALA A O 1
ATOM 8350 N N . GLN A 1 1076 ? 56.071 14.591 8.879 1.00 88.81 1076 GLN A N 1
ATOM 8351 C CA . GLN A 1 1076 ? 57.532 14.700 8.802 1.00 88.81 1076 GLN A CA 1
ATOM 8352 C C . GLN A 1 1076 ? 57.985 15.399 7.514 1.00 88.81 1076 GLN A C 1
ATOM 8354 O O . GLN A 1 1076 ? 58.811 16.307 7.568 1.00 88.81 1076 GLN A O 1
ATOM 8359 N N . LYS A 1 1077 ? 57.386 15.057 6.364 1.00 88.25 1077 LYS A N 1
ATOM 8360 C CA . LYS A 1 1077 ? 57.673 15.721 5.076 1.00 88.25 1077 LYS A CA 1
ATOM 8361 C C . LYS A 1 1077 ? 57.302 17.206 5.055 1.00 88.25 1077 LYS A C 1
ATOM 8363 O O . LYS A 1 1077 ? 57.908 17.967 4.310 1.00 88.25 1077 LYS A O 1
ATOM 8368 N N . LEU A 1 1078 ? 56.300 17.605 5.837 1.00 86.50 1078 LEU A N 1
ATOM 8369 C CA . LEU A 1 1078 ? 55.819 18.987 5.925 1.00 86.50 1078 LEU A CA 1
ATOM 8370 C C . LEU A 1 1078 ? 56.447 19.774 7.089 1.00 86.50 1078 LEU A C 1
ATOM 8372 O O . LEU A 1 1078 ? 56.106 20.939 7.267 1.00 86.50 1078 LEU A O 1
ATOM 8376 N N . GLY A 1 1079 ? 57.347 19.162 7.869 1.00 86.81 1079 GLY A N 1
ATOM 8377 C CA . GLY A 1 1079 ? 58.022 19.812 8.998 1.00 86.81 1079 GLY A CA 1
ATOM 8378 C C . GLY A 1 1079 ? 57.108 20.133 10.186 1.00 86.81 1079 GLY A C 1
ATOM 8379 O O . GLY A 1 1079 ? 57.381 21.072 10.927 1.00 86.81 1079 GLY A O 1
ATOM 8380 N N . ILE A 1 1080 ? 56.013 19.390 10.360 1.00 91.19 1080 ILE A N 1
ATOM 8381 C CA . ILE A 1 1080 ? 55.014 19.650 11.406 1.00 91.19 1080 ILE A CA 1
ATOM 8382 C C . ILE A 1 1080 ? 55.474 19.052 12.740 1.00 91.19 1080 ILE A C 1
ATOM 8384 O O . ILE A 1 1080 ? 55.940 17.908 12.795 1.00 91.19 1080 ILE A O 1
ATOM 8388 N N . THR A 1 1081 ? 55.303 19.816 13.821 1.00 91.75 1081 THR A N 1
ATOM 8389 C CA . THR A 1 1081 ? 55.692 19.428 15.182 1.00 91.75 1081 THR A CA 1
ATOM 8390 C C . THR A 1 1081 ? 54.909 18.199 15.641 1.00 91.75 1081 THR A C 1
ATOM 8392 O O . THR A 1 1081 ? 53.678 18.199 15.636 1.00 91.75 1081 THR A O 1
ATOM 8395 N N . GLN A 1 1082 ? 55.615 17.145 16.048 1.00 93.44 1082 GLN A N 1
ATOM 8396 C CA . GLN A 1 1082 ? 55.022 15.909 16.562 1.00 93.44 1082 GLN A CA 1
ATOM 8397 C C . GLN A 1 1082 ? 55.037 15.929 18.089 1.00 93.44 1082 GLN A C 1
ATOM 8399 O O . GLN A 1 1082 ? 56.076 16.197 18.687 1.00 93.44 1082 GLN A O 1
ATOM 8404 N N . LEU A 1 1083 ? 53.894 15.645 18.703 1.00 92.94 1083 LEU A N 1
ATOM 8405 C CA . LEU A 1 1083 ? 53.728 15.569 20.149 1.00 92.94 1083 LEU A CA 1
ATOM 8406 C C . LEU A 1 1083 ? 53.366 14.140 20.538 1.00 92.94 1083 LEU A C 1
ATOM 8408 O O . LEU A 1 1083 ? 52.486 13.527 19.935 1.00 92.94 1083 LEU A O 1
ATOM 8412 N N . THR A 1 1084 ? 54.019 13.624 21.567 1.00 88.62 1084 THR A N 1
ATOM 8413 C CA . THR A 1 1084 ? 53.542 12.442 22.292 1.00 88.62 1084 THR A CA 1
ATOM 8414 C C . THR A 1 1084 ? 52.328 12.804 23.149 1.00 88.62 1084 THR A C 1
ATOM 8416 O O . THR A 1 1084 ? 52.044 13.979 23.384 1.00 88.62 1084 THR A O 1
ATOM 8419 N N . GLU A 1 1085 ? 51.604 11.800 23.638 1.00 85.06 1085 GLU A N 1
ATOM 8420 C CA . GLU A 1 1085 ? 50.472 12.016 24.544 1.00 85.06 1085 GLU A CA 1
ATOM 8421 C C . GLU A 1 1085 ? 50.853 12.819 25.798 1.00 85.06 1085 GLU A C 1
ATOM 8423 O O . GLU A 1 1085 ? 50.131 13.741 26.170 1.00 85.06 1085 GLU A O 1
ATOM 8428 N N . SER A 1 1086 ? 52.006 12.535 26.415 1.00 86.94 1086 SER A N 1
ATOM 8429 C CA . SER A 1 1086 ? 52.464 13.290 27.587 1.00 86.94 1086 SER A CA 1
ATOM 8430 C C . SER A 1 1086 ? 52.761 14.747 27.238 1.00 86.94 1086 SER A C 1
ATOM 8432 O O . SER A 1 1086 ? 52.371 15.645 27.967 1.00 86.94 1086 SER A O 1
ATOM 8434 N N . GLN A 1 1087 ? 53.366 14.997 26.075 1.00 86.44 1087 GLN A N 1
ATOM 8435 C CA . GLN A 1 1087 ? 53.645 16.356 25.607 1.00 86.44 1087 GLN A CA 1
ATOM 8436 C C . GLN A 1 1087 ? 52.378 17.120 25.221 1.00 86.44 1087 GLN A C 1
ATOM 8438 O O . GLN A 1 1087 ? 52.368 18.341 25.316 1.00 86.44 1087 GLN A O 1
ATOM 8443 N N . LEU A 1 1088 ? 51.321 16.433 24.772 1.00 87.31 1088 LEU A N 1
ATOM 8444 C CA . LEU A 1 1088 ? 50.009 17.051 24.592 1.00 87.31 1088 LEU A CA 1
ATOM 8445 C C . LEU A 1 1088 ? 49.436 17.481 25.946 1.00 87.31 1088 LEU A C 1
ATOM 8447 O O . LEU A 1 1088 ? 48.921 18.586 26.050 1.00 87.31 1088 LEU A O 1
ATOM 8451 N N . LEU A 1 1089 ? 49.533 16.620 26.959 1.00 84.75 1089 LEU A N 1
ATOM 8452 C CA . LEU A 1 1089 ? 49.062 16.920 28.309 1.00 84.75 1089 LEU A CA 1
ATOM 8453 C C . LEU A 1 1089 ? 49.862 18.041 28.980 1.00 84.75 1089 LEU A C 1
ATOM 8455 O O . LEU A 1 1089 ? 49.266 18.841 29.682 1.00 84.75 1089 LEU A O 1
ATOM 8459 N N . ASP A 1 1090 ? 51.165 18.148 28.718 1.00 83.25 1090 ASP A N 1
ATOM 8460 C CA . ASP A 1 1090 ? 51.997 19.261 29.202 1.00 83.25 1090 ASP A CA 1
ATOM 8461 C C . ASP A 1 1090 ? 51.690 20.595 28.484 1.00 83.25 1090 ASP A C 1
ATOM 8463 O O . ASP A 1 1090 ? 52.017 21.670 28.990 1.00 83.25 1090 ASP A O 1
ATOM 8467 N N . LEU A 1 1091 ? 51.110 20.535 27.278 1.00 78.62 1091 LEU A N 1
ATOM 8468 C CA . LEU A 1 1091 ? 50.737 21.697 26.458 1.00 78.62 1091 LEU A CA 1
ATOM 8469 C C . LEU A 1 1091 ? 49.342 22.256 26.814 1.00 78.62 1091 LEU A C 1
ATOM 8471 O O . LEU A 1 1091 ? 49.018 23.378 26.415 1.00 78.62 1091 LEU A O 1
ATOM 8475 N N . LEU A 1 1092 ? 48.516 21.451 27.488 1.00 74.38 1092 LEU A N 1
ATOM 8476 C CA . LEU A 1 1092 ? 47.145 21.742 27.923 1.00 74.38 1092 LEU A CA 1
ATOM 8477 C C . LEU A 1 1092 ? 47.138 22.286 29.354 1.00 74.38 1092 LEU A C 1
ATOM 8479 O O . LEU A 1 1092 ? 46.354 23.235 29.594 1.00 74.38 1092 LEU A O 1
#

Organism: NCBI:txid489825

Secondary structure (DSSP, 8-state):
-----HHHHHHHHHHHHHHHHHHHHHHTTS--SS-HHHHHHHHHHHHHHHHH-GGG--TTSGGGGS-SS--S-PEEEE-SS--PPPEEESSHHHHHHHHHHHHHHHGGGS-TTS-----EEEEEEE-SEEEEEEEETTEEEEEEE-TTSSEEEE-HHHHHT-TTS-SB---GGGT-SS--SEEEEEEEEE--HHHHHHHHHHHHHTTPPPPS-HHHHHHHHHT-SSHHHHHHTT-EEEEEEEE-----TTS--SS---SBHHHHHHHHHHTT----TT-EEESSHHHHHHHHHHHHHHGGGSSS-EEEEEEEESBHHHHHHH-B-SSSBSSEEEEEPPPPEEEEEEEEEEEEE-TTSBEEEEEEEEEEEETTEEEEEEE--SHHHHHHTT-BTT-EEEEEEETTTEEEEEEE-GGG--TTPPBP---SB-TTT-PBEE--TT-S--EE--TT-HHHHHHHHHHHHSTTTT--TT--HHHHHHHHHTTS-SSTTGGGG--HHHHHTSTT--HHHHHHHHHHHHHHTTS-HHHHHHHTT-TT--HHHHHHHHHH--BHHHHHH--HHHHHTSTT--HHHHHHHHHHHT-HHHHHHHHHHHHTT---B------------TTTT-EEEEESB-SSS-HHHHHHHHHHTT-EEESS--TT--EEEE-BT--HHHHHHHHTTPEEE-HHHHHHHTS--PPP-----------HHHHHHHHHHHSTTTT--TT--HHHHHHHHHTTS-SSGGGGGG--HHHHHTSTT--HHHHHHHHHHHHHGGG-BHHHHHHHTT-TT--HHHHHHHHHH--SHHHHHH--HHHHHTSTT--HHHHHHHHHHHH-HHHHHHHHHHHHTT---B-SHHHHHHTSTTTT--TT--HHHHHHHHHTTS-SSGGGGGG--HHHHHTSTT--HHHHHHHHHHHHHTTEEEHHHHHHHTT-TT--HHHHHHHHHH--SHHHHHH--HHHHHTSTT--HHHHHHHHHHHT-HHHHHHHHHHHHTT-EEEP--------S--TTTT-EEEEESB-SSS-HHHHHHHHHHTT-EEESS--TT--EEEE-BT-HHHHHHHHHTTPEEE-HHHHHHH-

pLDDT: mean 80.69, std 13.96, range [22.41, 98.0]